Protein AF-0000000071570207 (afdb_homodimer)

Foldseek 3Di:
DDDCPVVLQLLCVLFPNDQFFDQAFDDFDWCLVVLLVVCVVVVQFFQPDPLQVVLQVLLCVLQVFPTKHKFQALLVLLLLLCLQQFDAAAAEEEFALQDDCSNVVSCVVRNYAYEHEAADPQQLKHDLVRVVVCCVVFKDKDADPCVPVDDPQARNYPDADRMFMAGNVRRHTHAAYEMERPLQADDVVVSVLVVCVVHRHFYEYEDQAHQVKDFLPRGGQESTQKYKHGQDRRHLHHLVHIMMIGHNDPVSNVSSNCQCCCVFDDDPDDTDHRHRGHPGGDTSSSSSSSVGRSVCSVLSLVQLVVSLVSVQVVCVPPPQKAWRDYDPRMDGSSSWTKIFGNWLVRVVVVCVVSVVSNWHKDQRDDGNCVDPVRVPGHYDVRVVPVNRNRTMMTGRRYRHPVSVDDD/DDDCPVVLQLQCVLFPNDQFFDQFFDDFDWCLVVLLVVCVVVVQFFQPDPLQVVLQVLLCVLQVFPTKHKFQALLVLLLLLCLQQFDAAAAEEEFALQDDCSNVVSCVVRNYAYEHEAADPQQNKHDLVRVVVCCVVFKDKDADPCVPVDDPQARNYPDADRMFMAGNVRRHTHAAYEMERPLQADGVVVSVLVVCVVHRHFYEYEDQAHQVKDFLPRGGQESTQKYKHWQDRRHLHHLVHIMMIGHNDPVSNVSSNCQCCCVFDDDPDDTDHRHRGHPGGDTSSSSSSSVGRSVCSVLSLVQLVVSLVSVQVVCVPPPQKAWRDYDPRMDGSSSWTKIFGNWQVRVVVVCVVSVVSNWHKDQRDDGNCVDPVRVPGHYDVRVVPVNRNRTMMTGRRYRHPVSVPDD

Solvent-accessible surface area (backbone atoms only — not comparable to full-atom values): 39780 Å² total; per-residue (Å²): 128,88,81,56,62,67,59,49,52,49,57,30,53,76,65,72,58,48,78,64,39,64,39,47,59,57,82,86,88,65,46,36,63,60,40,39,44,48,22,59,76,70,56,40,27,14,64,87,19,70,33,34,57,47,33,22,50,52,48,12,61,75,52,67,32,64,20,37,39,62,14,45,22,32,44,55,18,45,32,49,46,43,30,34,60,47,53,42,64,59,24,28,30,41,30,44,34,72,41,67,64,50,65,58,30,28,36,50,67,53,46,29,39,60,31,32,35,24,33,29,89,67,31,56,10,41,22,47,67,49,48,49,54,47,42,71,72,41,41,48,74,43,77,40,84,62,73,80,71,51,57,71,34,74,47,56,44,76,62,82,65,68,49,27,17,29,33,69,86,78,67,31,42,33,42,34,32,41,43,40,22,44,46,4,28,57,38,66,54,67,59,40,47,51,50,23,61,73,45,47,25,43,36,36,28,39,21,45,44,15,75,84,10,20,50,75,82,41,36,60,27,62,79,37,68,28,10,18,29,32,14,36,43,65,32,91,47,36,27,22,42,12,17,25,32,28,15,78,37,54,67,59,33,53,50,49,48,38,37,30,56,40,17,57,49,91,56,97,55,61,57,45,48,70,39,72,25,36,86,34,58,36,24,10,44,34,22,19,28,33,43,27,37,58,76,44,43,70,59,43,37,52,30,19,44,53,51,49,51,52,49,46,61,54,33,73,74,38,86,70,40,42,58,69,65,75,44,90,64,43,42,49,22,36,47,43,37,40,35,37,36,76,35,50,68,52,31,52,49,50,46,50,54,30,46,75,65,31,33,36,52,34,56,57,50,47,46,42,52,74,27,81,80,33,49,84,46,54,60,75,76,31,64,52,39,52,55,45,59,36,13,31,33,34,39,59,27,41,59,48,69,81,68,64,63,76,129,129,89,79,56,62,67,58,47,52,50,56,29,53,75,66,72,58,46,79,65,40,64,38,46,58,58,84,86,87,64,47,36,60,60,40,40,44,47,21,61,74,71,56,40,28,14,65,86,16,70,34,35,58,48,33,23,51,51,47,12,61,75,50,68,32,63,20,37,40,63,15,44,23,32,45,56,20,46,32,47,46,43,31,34,60,47,52,42,65,59,23,29,30,41,30,43,34,72,42,69,65,52,66,57,30,29,34,50,69,54,47,29,40,60,33,30,36,27,32,27,90,66,32,56,9,40,20,46,68,47,49,50,55,47,42,71,73,40,41,49,75,44,77,40,84,64,74,80,70,51,58,69,31,75,48,57,44,74,63,78,64,69,49,26,17,28,31,69,86,78,67,32,41,33,42,33,34,41,43,40,21,42,46,3,28,57,39,64,54,69,58,40,49,50,51,23,60,72,44,46,26,44,36,36,28,40,19,44,44,15,75,85,8,21,50,76,82,40,36,61,29,62,80,37,68,29,10,20,30,31,15,35,44,66,32,92,47,37,26,22,41,12,17,24,32,32,16,79,36,54,68,60,33,52,50,49,49,38,36,29,55,42,17,57,50,93,58,97,56,60,56,46,47,70,40,71,26,37,85,33,60,36,24,9,45,34,23,19,28,34,41,27,38,58,76,44,42,69,60,42,36,51,32,18,44,52,52,50,51,52,50,47,62,55,31,75,75,37,85,70,39,43,58,69,65,74,45,90,63,42,44,49,21,36,45,43,37,40,36,37,34,78,34,50,68,50,30,52,50,51,46,50,55,29,46,76,65,32,33,35,52,32,57,54,51,48,46,42,53,75,28,80,80,34,50,83,46,54,65,74,76,32,64,51,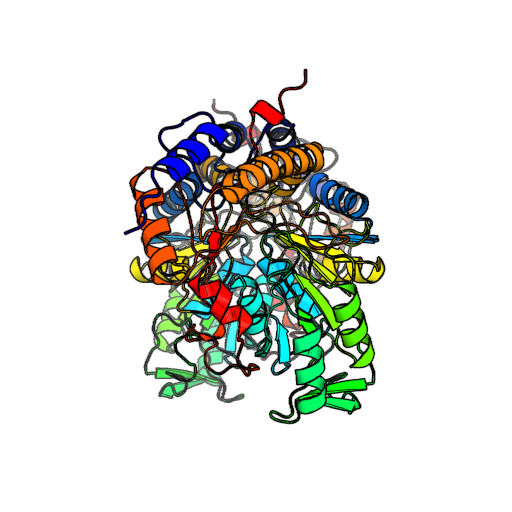39,53,54,44,59,36,13,32,34,34,40,58,27,42,60,48,69,81,68,65,64,76,127

InterPro domains:
  IPR000653 DegT/DnrJ/EryC1/StrS aminotransferase [PF01041] (31-137)
  IPR000653 DegT/DnrJ/EryC1/StrS aminotransferase [PF01041] (172-399)
  IPR000653 DegT/DnrJ/EryC1/StrS aminotransferase [PIRSF000390] (21-397)
  IPR000653 DegT/DnrJ/EryC1/StrS aminotransferase [PTHR30244] (26-397)
  IPR000653 DegT/DnrJ/EryC1/StrS aminotransferase [cd00616] (32-397)
  IPR015421 Pyridoxal phosphate-dependent transferase, major domain [G3DSA:3.40.640.10] (1-296)
  IPR015422 Pyridoxal phosphate-dependent transferase, small domain [G3DSA:3.90.1150.10] (297-405)
  IPR015424 Pyridoxal phosphate-dependent transferase [SSF53383] (22-398)
  IPR026385 Aminotransferase LegC-like [TIGR04181] (22-398)

Structure (mmCIF, N/CA/C/O backbone):
data_AF-0000000071570207-model_v1
#
loop_
_entity.id
_entity.type
_entity.pdbx_description
1 polymer 'DegT/DnrJ/EryC1/StrS aminotransferase family protein'
#
loop_
_atom_site.group_PDB
_atom_site.id
_atom_site.type_symbol
_atom_site.label_atom_id
_atom_site.label_alt_id
_atom_site.label_comp_id
_atom_site.label_asym_id
_atom_site.label_entity_id
_atom_site.label_seq_id
_atom_site.pdbx_PDB_ins_code
_atom_site.Cartn_x
_atom_site.Cartn_y
_atom_site.Cartn_z
_atom_site.occupancy
_atom_site.B_iso_or_equiv
_atom_site.auth_seq_id
_atom_site.auth_comp_id
_atom_site.auth_asym_id
_atom_site.auth_atom_id
_atom_site.pdbx_PDB_model_num
ATOM 1 N N . MET A 1 1 ? 4.676 -46.281 4.648 1 66.38 1 MET A N 1
ATOM 2 C CA . MET A 1 1 ? 5.09 -44.938 4.316 1 66.38 1 MET A CA 1
ATOM 3 C C . MET A 1 1 ? 6.254 -44.938 3.33 1 66.38 1 MET A C 1
ATOM 5 O O . MET A 1 1 ? 7.172 -45.75 3.455 1 66.38 1 MET A O 1
ATOM 9 N N . ALA A 1 2 ? 5.953 -44.281 2.146 1 82.44 2 ALA A N 1
ATOM 10 C CA . ALA A 1 2 ? 7.031 -44.219 1.159 1 82.44 2 ALA A CA 1
ATOM 11 C C . ALA A 1 2 ? 8.289 -43.594 1.751 1 82.44 2 ALA A C 1
ATOM 13 O O . ALA A 1 2 ? 8.203 -42.75 2.658 1 82.44 2 ALA A O 1
ATOM 14 N N . ASP A 1 3 ? 9.398 -44.094 1.413 1 89.31 3 ASP A N 1
ATOM 15 C CA . ASP A 1 3 ? 10.688 -43.562 1.841 1 89.31 3 ASP A CA 1
ATOM 16 C C . ASP A 1 3 ? 11.242 -42.562 0.823 1 89.31 3 ASP A C 1
ATOM 18 O O . ASP A 1 3 ? 11.57 -42.938 -0.305 1 89.31 3 ASP A O 1
ATOM 22 N N . TYR A 1 4 ? 11.312 -41.312 1.273 1 95.69 4 TYR A N 1
ATOM 23 C CA . TYR A 1 4 ? 11.742 -40.281 0.35 1 95.69 4 TYR A CA 1
ATOM 24 C C . TYR A 1 4 ? 13.188 -39.875 0.615 1 95.69 4 TYR A C 1
ATOM 26 O O . TYR A 1 4 ? 13.609 -38.781 0.264 1 95.69 4 TYR A O 1
ATOM 34 N N . LYS A 1 5 ? 13.953 -40.688 1.275 1 96.56 5 LYS A N 1
ATOM 35 C CA . LYS A 1 5 ? 15.328 -40.375 1.645 1 96.56 5 LYS A CA 1
ATOM 36 C C . LYS A 1 5 ? 16.172 -40.031 0.415 1 96.56 5 LYS A C 1
ATOM 38 O O . LYS A 1 5 ? 16.938 -39.062 0.432 1 96.56 5 LYS A O 1
ATOM 43 N N . ASN A 1 6 ? 16.031 -40.844 -0.649 1 96.62 6 ASN A N 1
ATOM 44 C CA . ASN A 1 6 ? 16.781 -40.594 -1.871 1 96.62 6 ASN A CA 1
ATOM 45 C C . ASN A 1 6 ? 16.406 -39.25 -2.506 1 96.62 6 ASN A C 1
ATOM 47 O O . ASN A 1 6 ? 17.266 -38.562 -3.055 1 96.62 6 ASN A O 1
ATOM 51 N N . THR A 1 7 ? 15.125 -38.969 -2.488 1 97.44 7 THR A N 1
ATOM 52 C CA . THR A 1 7 ? 14.648 -37.688 -3.018 1 97.44 7 THR A CA 1
ATOM 53 C C . THR A 1 7 ? 15.211 -36.531 -2.213 1 97.44 7 THR A C 1
ATOM 55 O O . THR A 1 7 ? 15.672 -35.531 -2.787 1 97.44 7 THR A O 1
ATOM 58 N N . VAL A 1 8 ? 15.195 -36.594 -0.886 1 98 8 VAL A N 1
ATOM 59 C CA . VAL A 1 8 ? 15.742 -35.594 0.004 1 98 8 VAL A CA 1
ATOM 60 C C . VAL A 1 8 ? 17.219 -35.375 -0.299 1 98 8 VAL A C 1
ATOM 62 O O . VAL A 1 8 ? 17.672 -34.25 -0.438 1 98 8 VAL A O 1
ATOM 65 N N . ASP A 1 9 ? 17.953 -36.469 -0.417 1 97.5 9 ASP A N 1
ATOM 66 C CA . ASP A 1 9 ? 19.391 -36.406 -0.704 1 97.5 9 ASP A CA 1
ATOM 67 C C . ASP A 1 9 ? 19.641 -35.75 -2.057 1 97.5 9 ASP A C 1
ATOM 69 O O . ASP A 1 9 ? 20.562 -34.938 -2.195 1 97.5 9 ASP A O 1
ATOM 73 N N . PHE A 1 10 ? 18.906 -36.125 -3.047 1 97.75 10 PHE A N 1
ATOM 74 C CA . PHE A 1 10 ? 19.062 -35.531 -4.379 1 97.75 10 PHE A CA 1
ATOM 75 C C . PHE A 1 10 ? 18.828 -34.031 -4.344 1 97.75 10 PHE A C 1
ATOM 77 O O . PHE A 1 10 ? 19.625 -33.25 -4.891 1 97.75 10 PHE A O 1
ATOM 84 N N . ILE A 1 11 ? 17.688 -33.562 -3.672 1 98.19 11 ILE A N 1
ATOM 85 C CA . ILE A 1 11 ? 17.359 -32.156 -3.604 1 98.19 11 ILE A CA 1
ATOM 86 C C . ILE A 1 11 ? 18.5 -31.391 -2.92 1 98.19 11 ILE A C 1
ATOM 88 O O . ILE A 1 11 ? 18.906 -30.328 -3.383 1 98.19 11 ILE A O 1
ATOM 92 N N . LYS A 1 12 ? 18.969 -31.953 -1.855 1 97.88 12 LYS A N 1
ATOM 93 C CA . LYS A 1 12 ? 20.109 -31.328 -1.166 1 97.88 12 LYS A CA 1
ATOM 94 C C . LYS A 1 12 ? 21.312 -31.219 -2.084 1 97.88 12 LYS A C 1
ATOM 96 O O . LYS A 1 12 ? 22.031 -30.219 -2.055 1 97.88 12 LYS A O 1
ATOM 101 N N . SER A 1 13 ? 21.547 -32.219 -2.908 1 97.69 13 SER A N 1
ATOM 102 C CA . SER A 1 13 ? 22.703 -32.219 -3.803 1 97.69 13 SER A CA 1
ATOM 103 C C . SER A 1 13 ? 22.578 -31.141 -4.871 1 97.69 13 SER A C 1
ATOM 105 O O . SER A 1 13 ? 23.578 -30.594 -5.316 1 97.69 13 SER A O 1
ATOM 107 N N . VAL A 1 14 ? 21.375 -30.828 -5.289 1 97.31 14 VAL A N 1
ATOM 108 C CA . VAL A 1 14 ? 21.109 -29.797 -6.273 1 97.31 14 VAL A CA 1
ATOM 109 C C . VAL A 1 14 ? 21.609 -28.453 -5.746 1 97.31 14 VAL A C 1
ATOM 111 O O . VAL A 1 14 ? 22.047 -27.594 -6.52 1 97.31 14 VAL A O 1
ATOM 114 N N . TYR A 1 15 ? 21.641 -28.297 -4.406 1 96.44 15 TYR A N 1
ATOM 115 C CA . TYR A 1 15 ? 21.969 -27.016 -3.807 1 96.44 15 TYR A CA 1
ATOM 116 C C . TYR A 1 15 ? 23.234 -27.125 -2.951 1 96.44 15 TYR A C 1
ATOM 118 O O . TYR A 1 15 ? 23.359 -26.438 -1.941 1 96.44 15 TYR A O 1
ATOM 126 N N . GLY A 1 16 ? 24.062 -28.062 -3.172 1 94.31 16 GLY A N 1
ATOM 127 C CA . GLY A 1 16 ? 25.375 -28.141 -2.58 1 94.31 16 GLY A CA 1
ATOM 128 C C . GLY A 1 16 ? 25.391 -28.812 -1.221 1 94.31 16 GLY A C 1
ATOM 129 O O . GLY A 1 16 ? 26.25 -28.547 -0.388 1 94.31 16 GLY A O 1
ATOM 130 N N . ASN A 1 17 ? 24.391 -29.562 -0.887 1 94.88 17 ASN A N 1
ATOM 131 C CA . ASN A 1 17 ? 24.281 -30.391 0.312 1 94.88 17 ASN A CA 1
ATOM 132 C C . ASN A 1 17 ? 24.375 -29.547 1.582 1 94.88 17 ASN A C 1
ATOM 134 O O . ASN A 1 17 ? 25.125 -29.891 2.502 1 94.88 17 ASN A O 1
ATOM 138 N N . GLN A 1 18 ? 23.688 -28.484 1.544 1 91.81 18 GLN A N 1
ATOM 139 C CA . GLN A 1 18 ? 23.594 -27.672 2.748 1 91.81 18 GLN A CA 1
ATOM 140 C C . GLN A 1 18 ? 22.656 -28.297 3.771 1 91.81 18 GLN A C 1
ATOM 142 O O . GLN A 1 18 ? 21.812 -29.125 3.42 1 91.81 18 GLN A O 1
ATOM 147 N N . GLU A 1 19 ? 22.906 -28 5.074 1 92.62 19 GLU A N 1
ATOM 148 C CA . GLU A 1 19 ? 22.094 -28.547 6.152 1 92.62 19 GLU A CA 1
ATOM 149 C C . GLU A 1 19 ? 20.625 -28.156 5.98 1 92.62 19 GLU A C 1
ATOM 151 O O . GLU A 1 19 ? 19.734 -28.969 6.258 1 92.62 19 GLU A O 1
ATOM 156 N N . PHE A 1 20 ? 20.391 -26.984 5.59 1 96.12 20 PHE A N 1
ATOM 157 C CA . PHE A 1 20 ? 19.031 -26.5 5.344 1 96.12 20 PHE A CA 1
ATOM 158 C C . PHE A 1 20 ? 18.906 -25.938 3.928 1 96.12 20 PHE A C 1
ATOM 160 O O . PHE A 1 20 ? 19.703 -25.094 3.512 1 96.12 20 PHE A O 1
ATOM 167 N N . THR A 1 21 ? 18 -26.484 3.133 1 97.25 21 THR A N 1
ATOM 168 C CA . THR A 1 21 ? 17.719 -26.031 1.775 1 97.25 21 THR A CA 1
ATOM 169 C C . THR A 1 21 ? 16.375 -25.297 1.722 1 97.25 21 THR A C 1
ATOM 171 O O . THR A 1 21 ? 15.32 -25.922 1.701 1 97.25 21 THR A O 1
ATOM 174 N N . PRO A 1 22 ? 16.438 -23.922 1.644 1 95.69 22 PRO A N 1
ATOM 175 C CA . PRO A 1 22 ? 15.203 -23.156 1.634 1 95.69 22 PRO A CA 1
ATOM 176 C C . PRO A 1 22 ? 14.406 -23.328 0.344 1 95.69 22 PRO A C 1
ATOM 178 O O . PRO A 1 22 ? 14.945 -23.797 -0.662 1 95.69 22 PRO A O 1
ATOM 181 N N . LEU A 1 23 ? 13.18 -23 0.402 1 96.5 23 LEU A N 1
ATOM 182 C CA . LEU A 1 23 ? 12.266 -23.172 -0.726 1 96.5 23 LEU A CA 1
ATOM 183 C C . LEU A 1 23 ? 12.672 -22.266 -1.893 1 96.5 23 LEU A C 1
ATOM 185 O O . LEU A 1 23 ? 12.797 -22.734 -3.025 1 96.5 23 LEU A O 1
ATOM 189 N N . ALA A 1 24 ? 12.867 -20.969 -1.622 1 94.88 24 ALA A N 1
ATOM 190 C CA . ALA A 1 24 ? 13.25 -19.969 -2.617 1 94.88 24 ALA A CA 1
ATOM 191 C C . ALA A 1 24 ? 13.844 -18.734 -1.951 1 94.88 24 ALA A C 1
ATOM 193 O O . ALA A 1 24 ? 13.148 -18.031 -1.204 1 94.88 24 ALA A O 1
ATOM 194 N N . VAL A 1 25 ? 15.055 -18.422 -2.201 1 92.31 25 VAL A N 1
ATOM 195 C CA . VAL A 1 25 ? 15.703 -17.281 -1.579 1 92.31 25 VAL A CA 1
ATOM 196 C C . VAL A 1 25 ? 16.125 -16.281 -2.654 1 92.31 25 VAL A C 1
ATOM 198 O O . VAL A 1 25 ? 16.5 -16.672 -3.762 1 92.31 25 VAL A O 1
ATOM 201 N N . PRO A 1 26 ? 16.016 -14.984 -2.32 1 93.12 26 PRO A N 1
ATOM 202 C CA . PRO A 1 26 ? 16.469 -13.992 -3.295 1 93.12 26 PRO A CA 1
ATOM 203 C C . PRO A 1 26 ? 17.984 -13.984 -3.467 1 93.12 26 PRO A C 1
ATOM 205 O O . PRO A 1 26 ? 18.719 -14.438 -2.578 1 93.12 26 PRO A O 1
ATOM 208 N N . VAL A 1 27 ? 18.453 -13.531 -4.59 1 94.12 27 VAL A N 1
ATOM 209 C CA . VAL A 1 27 ? 19.875 -13.445 -4.898 1 94.12 27 VAL A CA 1
ATOM 210 C C . VAL A 1 27 ? 20.234 -12.008 -5.258 1 94.12 27 VAL A C 1
ATOM 212 O O . VAL A 1 27 ? 19.531 -11.352 -6.023 1 94.12 27 VAL A O 1
ATOM 215 N N . PHE A 1 28 ? 21.312 -11.5 -4.676 1 95.19 28 PHE A N 1
ATOM 216 C CA . PHE A 1 28 ? 21.766 -10.141 -4.91 1 95.19 28 PHE A CA 1
ATOM 217 C C . PHE A 1 28 ? 23.219 -10.141 -5.398 1 95.19 28 PHE A C 1
ATOM 219 O O . PHE A 1 28 ? 24.141 -9.93 -4.613 1 95.19 28 PHE A O 1
ATOM 226 N N . VAL A 1 29 ? 23.438 -10.281 -6.652 1 94.19 29 VAL A N 1
ATOM 227 C CA . VAL A 1 29 ? 24.797 -10.453 -7.184 1 94.19 29 VAL A CA 1
ATOM 228 C C . VAL A 1 29 ? 25.156 -9.25 -8.047 1 94.19 29 VAL A C 1
ATOM 230 O O . VAL A 1 29 ? 26.281 -9.18 -8.578 1 94.19 29 VAL A O 1
ATOM 233 N N . GLY A 1 30 ? 24.266 -8.297 -8.156 1 95.62 30 GLY A N 1
ATOM 234 C CA . GLY A 1 30 ? 24.484 -7.211 -9.109 1 95.62 30 GLY A CA 1
ATOM 235 C C . GLY A 1 30 ? 24.734 -5.871 -8.445 1 95.62 30 GLY A C 1
ATOM 236 O O . GLY A 1 30 ? 25.562 -5.77 -7.543 1 95.62 30 GLY A O 1
ATOM 237 N N . ASN A 1 31 ? 24.078 -4.844 -9.023 1 98.12 31 ASN A N 1
ATOM 238 C CA . ASN A 1 31 ? 24.328 -3.453 -8.656 1 98.12 31 ASN A CA 1
ATOM 239 C C . ASN A 1 31 ? 23.438 -3.002 -7.504 1 98.12 31 ASN A C 1
ATOM 241 O O . ASN A 1 31 ? 23.234 -1.803 -7.312 1 98.12 31 ASN A O 1
ATOM 245 N N . GLU A 1 32 ? 22.938 -3.896 -6.727 1 97.88 32 GLU A N 1
ATOM 246 C CA . GLU A 1 32 ? 21.953 -3.555 -5.695 1 97.88 32 GLU A CA 1
ATOM 247 C C . GLU A 1 32 ? 22.531 -2.547 -4.703 1 97.88 32 GLU A C 1
ATOM 249 O O . GLU A 1 32 ? 21.953 -1.487 -4.477 1 97.88 32 GLU A O 1
ATOM 254 N N . LYS A 1 33 ? 23.688 -2.883 -4.105 1 97.75 33 LYS A N 1
ATOM 255 C CA . LYS A 1 33 ? 24.297 -1.976 -3.133 1 97.75 33 LYS A CA 1
ATOM 256 C C . LYS A 1 33 ? 24.641 -0.635 -3.771 1 97.75 33 LYS A C 1
ATOM 258 O O . LYS A 1 33 ? 24.422 0.421 -3.176 1 97.75 33 LYS A O 1
ATOM 263 N N . LYS A 1 34 ? 25.172 -0.683 -4.98 1 98.19 34 LYS A N 1
ATOM 264 C CA . LYS A 1 34 ? 25.547 0.531 -5.695 1 98.19 34 LYS A CA 1
ATOM 265 C C . LYS A 1 34 ? 24.359 1.463 -5.879 1 98.19 34 LYS A C 1
ATOM 267 O O . LYS A 1 34 ? 24.438 2.654 -5.574 1 98.19 34 LYS A O 1
ATOM 272 N N . TYR A 1 35 ? 23.266 0.967 -6.359 1 97.94 35 TYR A N 1
ATOM 273 C CA . TYR A 1 35 ? 22.094 1.788 -6.652 1 97.94 35 TYR A CA 1
ATOM 274 C C . TYR A 1 35 ? 21.438 2.277 -5.367 1 97.94 35 TYR A C 1
ATOM 276 O O . TYR A 1 35 ? 20.922 3.396 -5.312 1 97.94 35 TYR A O 1
ATOM 284 N N . LEU A 1 36 ? 21.453 1.452 -4.305 1 97.38 36 LEU A N 1
ATOM 285 C CA . LEU A 1 36 ? 20.922 1.889 -3.014 1 97.38 36 LEU A CA 1
ATOM 286 C C . LEU A 1 36 ? 21.734 3.045 -2.455 1 97.38 36 LEU A C 1
ATOM 288 O O . LEU A 1 36 ? 21.188 4.047 -2 1 97.38 36 LEU A O 1
ATOM 292 N N . ASN A 1 37 ? 23.016 2.889 -2.49 1 97.62 37 ASN A N 1
ATOM 293 C CA . ASN A 1 37 ? 23.891 3.941 -1.987 1 97.62 37 ASN A CA 1
ATOM 294 C C . ASN A 1 37 ? 23.75 5.227 -2.799 1 97.62 37 ASN A C 1
ATOM 296 O O . ASN A 1 37 ? 23.859 6.324 -2.256 1 97.62 37 ASN A O 1
ATOM 300 N N . GLU A 1 38 ? 23.531 5.082 -4.055 1 96.69 38 GLU A N 1
ATOM 301 C CA . GLU A 1 38 ? 23.312 6.25 -4.902 1 96.69 38 GLU A CA 1
ATOM 302 C C . GLU A 1 38 ? 22.062 7.02 -4.461 1 96.69 38 GLU A C 1
ATOM 304 O O . GLU A 1 38 ? 22.047 8.25 -4.504 1 96.69 38 GLU A O 1
ATOM 309 N N . CYS A 1 39 ? 21.047 6.305 -4.086 1 95.88 39 CYS A N 1
ATOM 310 C CA . CYS A 1 39 ? 19.844 6.957 -3.586 1 95.88 39 CYS A CA 1
ATOM 311 C C . CYS A 1 39 ? 20.156 7.812 -2.363 1 95.88 39 CYS A C 1
ATOM 313 O O . CYS A 1 39 ? 19.625 8.922 -2.225 1 95.88 39 CYS A O 1
ATOM 315 N N . ILE A 1 40 ? 20.953 7.277 -1.449 1 95.31 40 ILE A N 1
ATOM 316 C CA . ILE A 1 40 ? 21.312 7.996 -0.234 1 95.31 40 ILE A CA 1
ATOM 317 C C . ILE A 1 40 ? 22.172 9.211 -0.589 1 95.31 40 ILE A C 1
ATOM 319 O O . ILE A 1 40 ? 21.922 10.312 -0.09 1 95.31 40 ILE A O 1
ATOM 323 N N . ASP A 1 41 ? 23.094 9.016 -1.493 1 94.31 41 ASP A N 1
ATOM 324 C CA . ASP A 1 41 ? 24.016 10.086 -1.87 1 94.31 41 ASP A CA 1
ATOM 325 C C . ASP A 1 41 ? 23.266 11.242 -2.518 1 94.31 41 ASP A C 1
ATOM 327 O O . ASP A 1 41 ? 23.609 12.406 -2.311 1 94.31 41 ASP A O 1
ATOM 331 N N . THR A 1 42 ? 22.25 10.961 -3.268 1 89.81 42 THR A N 1
ATOM 332 C CA . THR A 1 42 ? 21.516 11.984 -4 1 89.81 42 THR A CA 1
ATOM 333 C C . THR A 1 42 ? 20.359 12.523 -3.164 1 89.81 42 THR A C 1
ATOM 335 O O . THR A 1 42 ? 19.734 13.516 -3.529 1 89.81 42 THR A O 1
ATOM 338 N N . THR A 1 43 ? 19.984 11.797 -2.094 1 85.94 43 THR A N 1
ATOM 339 C CA . THR A 1 43 ? 18.906 12.094 -1.163 1 85.94 43 THR A CA 1
ATOM 340 C C . THR A 1 43 ? 17.547 11.797 -1.797 1 85.94 43 THR A C 1
ATOM 342 O O . THR A 1 43 ? 16.5 12.141 -1.238 1 85.94 43 THR A O 1
ATOM 345 N N . PHE A 1 44 ? 17.562 11.242 -2.969 1 81.5 44 PHE A N 1
ATOM 346 C CA . PHE A 1 44 ? 16.328 10.852 -3.639 1 81.5 44 PHE A CA 1
ATOM 347 C C . PHE A 1 44 ? 15.945 9.422 -3.279 1 81.5 44 PHE A C 1
ATOM 349 O O . PHE A 1 44 ? 16.234 8.492 -4.027 1 81.5 44 PHE A O 1
ATOM 356 N N . VAL A 1 45 ? 15.281 9.305 -2.223 1 85.5 45 VAL A N 1
ATOM 357 C CA . VAL A 1 45 ? 14.93 7.98 -1.715 1 85.5 45 VAL A CA 1
ATOM 358 C C . VAL A 1 45 ? 13.438 7.723 -1.93 1 85.5 45 VAL A C 1
ATOM 360 O O . VAL A 1 45 ? 12.984 6.582 -1.83 1 85.5 45 VAL A O 1
ATOM 363 N N . SER A 1 46 ? 12.711 8.711 -2.244 1 84.62 46 SER A N 1
ATOM 364 C CA . SER A 1 46 ? 11.258 8.609 -2.283 1 84.62 46 SER A CA 1
ATOM 365 C C . SER A 1 46 ? 10.742 8.547 -3.717 1 84.62 46 SER A C 1
ATOM 367 O O . SER A 1 46 ? 11.508 8.25 -4.641 1 84.62 46 SER A O 1
ATOM 369 N N . SER A 1 47 ? 9.523 8.805 -3.932 1 76.44 47 SER A N 1
ATOM 370 C CA . SER A 1 47 ? 8.773 8.391 -5.117 1 76.44 47 SER A CA 1
ATOM 371 C C . SER A 1 47 ? 9.148 9.242 -6.328 1 76.44 47 SER A C 1
ATOM 373 O O . SER A 1 47 ? 8.844 8.875 -7.465 1 76.44 47 SER A O 1
ATOM 375 N N . VAL A 1 48 ? 9.859 10.273 -6.207 1 72.81 48 VAL A N 1
ATOM 376 C CA . VAL A 1 48 ? 10.219 11.102 -7.352 1 72.81 48 VAL A CA 1
ATOM 377 C C . VAL A 1 48 ? 11.672 10.836 -7.742 1 72.81 48 VAL A C 1
ATOM 379 O O . VAL A 1 48 ? 12.227 11.547 -8.586 1 72.81 48 VAL A O 1
ATOM 382 N N . GLY A 1 49 ? 12.109 9.656 -7.613 1 81.56 49 GLY A N 1
ATOM 383 C CA . GLY A 1 49 ? 13.492 9.336 -7.934 1 81.56 49 GLY A CA 1
ATOM 384 C C . GLY A 1 49 ? 13.656 8.727 -9.312 1 81.56 49 GLY A C 1
ATOM 385 O O . GLY A 1 49 ? 12.719 8.133 -9.852 1 81.56 49 GLY A O 1
ATOM 386 N N . LYS A 1 50 ? 14.797 8.852 -9.867 1 91 50 LYS A N 1
ATOM 387 C CA . LYS A 1 50 ? 15.125 8.422 -11.227 1 91 50 LYS A CA 1
ATOM 388 C C . LYS A 1 50 ? 14.953 6.91 -11.375 1 91 50 LYS A C 1
ATOM 390 O O . LYS A 1 50 ? 14.664 6.422 -12.469 1 91 50 LYS A O 1
ATOM 395 N N . PHE A 1 51 ? 15.109 6.156 -10.312 1 96.81 51 PHE A N 1
ATOM 396 C CA . PHE A 1 51 ? 15.062 4.703 -10.422 1 96.81 51 PHE A CA 1
ATOM 397 C C . PHE A 1 51 ? 13.633 4.223 -10.625 1 96.81 51 PHE A C 1
ATOM 399 O O . PHE A 1 51 ? 13.398 3.172 -11.227 1 96.81 51 PHE A O 1
ATOM 406 N N . VAL A 1 52 ? 12.656 4.977 -10.156 1 97.5 52 VAL A N 1
ATOM 407 C CA . VAL A 1 52 ? 11.266 4.625 -10.406 1 97.5 52 VAL A CA 1
ATOM 408 C C . VAL A 1 52 ? 10.977 4.676 -11.906 1 97.5 52 VAL A C 1
ATOM 410 O O . VAL A 1 52 ? 10.469 3.711 -12.484 1 97.5 52 VAL A O 1
ATOM 413 N N . ASP A 1 53 ? 11.375 5.789 -12.508 1 97.19 53 ASP A N 1
ATOM 414 C CA . ASP A 1 53 ? 11.164 5.949 -13.938 1 97.19 53 ASP A CA 1
ATOM 415 C C . ASP A 1 53 ? 11.93 4.887 -14.727 1 97.19 53 ASP A C 1
ATOM 417 O O . ASP A 1 53 ? 11.383 4.281 -15.656 1 97.19 53 ASP A O 1
ATOM 421 N N . ARG A 1 54 ? 13.141 4.707 -14.352 1 98.25 54 ARG A N 1
ATOM 422 C CA . ARG A 1 54 ? 13.977 3.723 -15.039 1 98.25 54 ARG A CA 1
ATOM 423 C C . ARG A 1 54 ? 13.375 2.326 -14.93 1 98.25 54 ARG A C 1
ATOM 425 O O . ARG A 1 54 ? 13.32 1.592 -15.914 1 98.25 54 ARG A O 1
ATOM 432 N N . PHE A 1 55 ? 12.969 1.938 -13.742 1 98.56 55 PHE A N 1
ATOM 433 C CA . PHE A 1 55 ? 12.406 0.609 -13.523 1 98.56 55 PHE A CA 1
ATOM 434 C C . PHE A 1 55 ? 11.156 0.4 -14.367 1 98.56 55 PHE A C 1
ATOM 436 O O . PHE A 1 55 ? 10.984 -0.656 -14.984 1 98.56 55 PHE A O 1
ATOM 443 N N . GLU A 1 56 ? 10.258 1.396 -14.367 1 98.62 56 GLU A N 1
ATOM 444 C CA . GLU A 1 56 ? 9.055 1.337 -15.195 1 98.62 56 GLU A CA 1
ATOM 445 C C . GLU A 1 56 ? 9.414 1.191 -16.672 1 98.62 56 GLU A C 1
ATOM 447 O O . GLU A 1 56 ? 8.852 0.346 -17.375 1 98.62 56 GLU A O 1
ATOM 452 N N . GLU A 1 57 ? 10.367 1.949 -17.109 1 98.5 57 GLU A N 1
ATOM 453 C CA . GLU A 1 57 ? 10.781 1.92 -18.5 1 98.5 57 GLU A CA 1
ATOM 454 C C . GLU A 1 57 ? 11.43 0.586 -18.859 1 98.5 57 GLU A C 1
ATOM 456 O O . GLU A 1 57 ? 11.117 -0.007 -19.891 1 98.5 57 GLU A O 1
ATOM 461 N N . ASP A 1 58 ? 12.336 0.149 -18.031 1 98.75 58 ASP A N 1
ATOM 462 C CA . ASP A 1 58 ? 13.039 -1.108 -18.266 1 98.75 58 ASP A CA 1
ATOM 463 C C . ASP A 1 58 ? 12.07 -2.287 -18.266 1 98.75 58 ASP A C 1
ATOM 465 O O . ASP A 1 58 ? 12.219 -3.221 -19.062 1 98.75 58 ASP A O 1
ATOM 469 N N . MET A 1 59 ? 11.133 -2.271 -17.453 1 98.75 59 MET A N 1
ATOM 470 C CA . MET A 1 59 ? 10.141 -3.342 -17.391 1 98.75 59 MET A CA 1
ATOM 471 C C . MET A 1 59 ? 9.266 -3.346 -18.641 1 98.75 59 MET A C 1
ATOM 473 O O . MET A 1 59 ? 8.938 -4.41 -19.156 1 98.75 59 MET A O 1
ATOM 477 N N . ALA A 1 60 ? 8.789 -2.133 -18.984 1 98.75 60 ALA A N 1
ATOM 478 C CA . ALA A 1 60 ? 8.008 -2.035 -20.219 1 98.75 60 ALA A CA 1
ATOM 479 C C . ALA A 1 60 ? 8.781 -2.619 -21.406 1 98.75 60 ALA A C 1
ATOM 481 O O . ALA A 1 60 ? 8.227 -3.395 -22.188 1 98.75 60 ALA A O 1
ATOM 482 N N . LYS A 1 61 ? 10.062 -2.295 -21.469 1 98.62 61 LYS A N 1
ATOM 483 C CA . LYS A 1 61 ? 10.914 -2.805 -22.531 1 98.62 61 LYS A CA 1
ATOM 484 C C . LYS A 1 61 ? 11.07 -4.32 -22.438 1 98.62 61 LYS A C 1
ATOM 486 O O . LYS A 1 61 ? 10.93 -5.027 -23.438 1 98.62 61 LYS A O 1
ATOM 491 N N . TYR A 1 62 ? 11.305 -4.801 -21.281 1 98.75 62 TYR A N 1
ATOM 492 C CA . TYR A 1 62 ? 11.555 -6.223 -21.062 1 98.75 62 TYR A CA 1
ATOM 493 C C . TYR A 1 62 ? 10.344 -7.055 -21.453 1 98.75 62 TYR A C 1
ATOM 495 O O . TYR A 1 62 ? 10.477 -8.141 -22.016 1 98.75 62 TYR A O 1
ATOM 503 N N . THR A 1 63 ? 9.156 -6.582 -21.141 1 98.69 63 THR A N 1
ATOM 504 C CA . THR A 1 63 ? 7.93 -7.352 -21.328 1 98.69 63 THR A CA 1
ATOM 505 C C . THR A 1 63 ? 7.293 -7.023 -22.672 1 98.69 63 THR A C 1
ATOM 507 O O . THR A 1 63 ? 6.305 -7.648 -23.078 1 98.69 63 THR A O 1
ATOM 510 N N . ASP A 1 64 ? 7.758 -5.988 -23.281 1 98.38 64 ASP A N 1
ATOM 511 C CA . ASP A 1 64 ? 7.211 -5.453 -24.531 1 98.38 64 ASP A CA 1
ATOM 512 C C . ASP A 1 64 ? 5.84 -4.816 -24.297 1 98.38 64 ASP A C 1
ATOM 514 O O . ASP A 1 64 ? 4.992 -4.816 -25.203 1 98.38 64 ASP A O 1
ATOM 518 N N . ALA A 1 65 ? 5.535 -4.441 -23.109 1 98.62 65 ALA A N 1
ATOM 519 C CA . ALA A 1 65 ? 4.379 -3.596 -22.828 1 98.62 65 ALA A CA 1
ATOM 520 C C . ALA A 1 65 ? 4.629 -2.156 -23.266 1 98.62 65 ALA A C 1
ATOM 522 O O . ALA A 1 65 ? 5.777 -1.746 -23.438 1 98.62 65 ALA A O 1
ATOM 523 N N . LYS A 1 66 ? 3.588 -1.409 -23.453 1 98.5 66 LYS A N 1
ATOM 524 C CA . LYS A 1 66 ? 3.721 -0.008 -23.844 1 98.5 66 LYS A CA 1
ATOM 525 C C . LYS A 1 66 ? 3.994 0.876 -22.625 1 98.5 66 LYS A C 1
ATOM 527 O O . LYS A 1 66 ? 4.641 1.92 -22.75 1 98.5 66 LYS A O 1
ATOM 532 N N . LYS A 1 67 ? 3.463 0.502 -21.484 1 98.69 67 LYS A N 1
ATOM 533 C CA . LYS A 1 67 ? 3.65 1.254 -20.25 1 98.69 67 LYS A CA 1
ATOM 534 C C . LYS A 1 67 ? 3.67 0.324 -19.031 1 98.69 67 LYS A C 1
ATOM 536 O O . LYS A 1 67 ? 2.947 -0.675 -19 1 98.69 67 LYS A O 1
ATOM 541 N N . ALA A 1 68 ? 4.516 0.589 -18.141 1 98.81 68 ALA A N 1
ATOM 542 C CA . ALA A 1 68 ? 4.559 -0.066 -16.828 1 98.81 68 ALA A CA 1
ATOM 543 C C . ALA A 1 68 ? 4.48 0.957 -15.703 1 98.81 68 ALA A C 1
ATOM 545 O O . ALA A 1 68 ? 5.016 2.062 -15.82 1 98.81 68 ALA A O 1
ATOM 546 N N . VAL A 1 69 ? 3.758 0.646 -14.648 1 98.75 69 VAL A N 1
ATOM 547 C CA . VAL A 1 69 ? 3.602 1.527 -13.492 1 98.75 69 VAL A CA 1
ATOM 548 C C . VAL A 1 69 ? 3.875 0.749 -12.211 1 98.75 69 VAL A C 1
ATOM 550 O O . VAL A 1 69 ? 3.209 -0.251 -11.93 1 98.75 69 VAL A O 1
ATOM 553 N N . VAL A 1 70 ? 4.785 1.18 -11.406 1 97.94 70 VAL A N 1
ATOM 554 C CA . VAL A 1 70 ? 5.168 0.49 -10.18 1 97.94 70 VAL A CA 1
ATOM 555 C C . VAL A 1 70 ? 4.066 0.646 -9.133 1 97.94 70 VAL A C 1
ATOM 557 O O . VAL A 1 70 ? 3.299 1.61 -9.172 1 97.94 70 VAL A O 1
ATOM 560 N N . CYS A 1 71 ? 3.951 -0.282 -8.266 1 97.75 71 CYS A N 1
ATOM 561 C CA . CYS A 1 71 ? 3.119 -0.273 -7.07 1 97.75 71 CYS A CA 1
ATOM 562 C C . CYS A 1 71 ? 3.898 -0.784 -5.863 1 97.75 71 CYS A C 1
ATOM 564 O O . CYS A 1 71 ? 4.914 -1.465 -6.016 1 97.75 71 CYS A O 1
ATOM 566 N N . VAL A 1 72 ? 3.408 -0.518 -4.715 1 96.81 72 VAL A N 1
ATOM 567 C CA . VAL A 1 72 ? 4.109 -0.871 -3.484 1 96.81 72 VAL A CA 1
ATOM 568 C C . VAL A 1 72 ? 3.973 -2.369 -3.223 1 96.81 72 VAL A C 1
ATOM 570 O O . VAL A 1 72 ? 4.715 -2.936 -2.42 1 96.81 72 VAL A O 1
ATOM 573 N N . SER A 1 73 ? 3.029 -3.035 -3.836 1 97.38 73 SER A N 1
ATOM 574 C CA . SER A 1 73 ? 2.885 -4.484 -3.719 1 97.38 73 SER A CA 1
ATOM 575 C C . SER A 1 73 ? 2.146 -5.062 -4.918 1 97.38 73 SER A C 1
ATOM 577 O O . SER A 1 73 ? 1.503 -4.332 -5.672 1 97.38 73 SER A O 1
ATOM 579 N N . GLY A 1 74 ? 2.285 -6.344 -5.059 1 98 74 GLY A N 1
ATOM 580 C CA . GLY A 1 74 ? 1.488 -7.039 -6.059 1 98 74 GLY A CA 1
ATOM 581 C C . GLY A 1 74 ? -0.001 -6.988 -5.773 1 98 74 GLY A C 1
ATOM 582 O O . GLY A 1 74 ? -0.812 -6.902 -6.695 1 98 74 GLY A O 1
ATOM 583 N N . THR A 1 75 ? -0.407 -7.031 -4.516 1 98.12 75 THR A N 1
ATOM 584 C CA . THR A 1 75 ? -1.807 -6.941 -4.117 1 98.12 75 THR A CA 1
ATOM 585 C C . THR A 1 75 ? -2.408 -5.605 -4.547 1 98.12 75 THR A C 1
ATOM 587 O O . THR A 1 75 ? -3.52 -5.562 -5.078 1 98.12 75 THR A O 1
ATOM 590 N N . ASN A 1 76 ? -1.627 -4.559 -4.344 1 98.12 76 ASN A N 1
ATOM 591 C CA . ASN A 1 76 ? -2.098 -3.238 -4.746 1 98.12 76 ASN A CA 1
ATOM 592 C C . ASN A 1 76 ? -2.184 -3.115 -6.266 1 98.12 76 ASN A C 1
ATOM 594 O O . ASN A 1 76 ? -3.072 -2.439 -6.789 1 98.12 76 ASN A O 1
ATOM 598 N N . ALA A 1 77 ? -1.246 -3.746 -6.934 1 98.75 77 ALA A N 1
ATOM 599 C CA . ALA A 1 77 ? -1.315 -3.762 -8.391 1 98.75 77 ALA A CA 1
ATOM 600 C C . ALA A 1 77 ? -2.588 -4.453 -8.875 1 98.75 77 ALA A C 1
ATOM 602 O O . ALA A 1 77 ? -3.279 -3.949 -9.758 1 98.75 77 ALA A O 1
ATOM 603 N N . LEU A 1 78 ? -2.918 -5.582 -8.25 1 98.81 78 LEU A N 1
ATOM 604 C CA . LEU A 1 78 ? -4.129 -6.312 -8.609 1 98.81 78 LEU A CA 1
ATOM 605 C C . LEU A 1 78 ? -5.375 -5.488 -8.289 1 98.81 78 LEU A C 1
ATOM 607 O O . LEU A 1 78 ? -6.293 -5.406 -9.109 1 98.81 78 LEU A O 1
ATOM 611 N N . HIS A 1 79 ? -5.391 -4.875 -7.137 1 98.69 79 HIS A N 1
ATOM 612 C CA . HIS A 1 79 ? -6.504 -4.027 -6.723 1 98.69 79 HIS A CA 1
ATOM 613 C C . HIS A 1 79 ? -6.738 -2.896 -7.719 1 98.69 79 HIS A C 1
ATOM 615 O O . HIS A 1 79 ? -7.859 -2.699 -8.188 1 98.69 79 HIS A O 1
ATOM 621 N N . MET A 1 80 ? -5.656 -2.238 -8.07 1 98.62 80 MET A N 1
ATOM 622 C CA . MET A 1 80 ? -5.754 -1.116 -8.992 1 98.62 80 MET A CA 1
ATOM 623 C C . MET A 1 80 ? -6.164 -1.592 -10.383 1 98.62 80 MET A C 1
ATOM 625 O O . MET A 1 80 ? -7.004 -0.97 -11.039 1 98.62 80 MET A O 1
ATOM 629 N N . ALA A 1 81 ? -5.574 -2.695 -10.82 1 98.88 81 ALA A N 1
ATOM 630 C CA . ALA A 1 81 ? -5.91 -3.24 -12.133 1 98.88 81 ALA A CA 1
ATOM 631 C C . ALA A 1 81 ? -7.414 -3.482 -12.25 1 98.88 81 ALA A C 1
ATOM 633 O O . ALA A 1 81 ? -8.031 -3.121 -13.258 1 98.88 81 ALA A O 1
ATOM 634 N N . LEU A 1 82 ? -7.98 -4.043 -11.242 1 98.81 82 LEU A N 1
ATOM 635 C CA . LEU A 1 82 ? -9.398 -4.379 -11.25 1 98.81 82 LEU A CA 1
ATOM 636 C C . LEU A 1 82 ? -10.258 -3.119 -11.273 1 98.81 82 LEU A C 1
ATOM 638 O O . LEU A 1 82 ? -11.227 -3.041 -12.031 1 98.81 82 LEU A O 1
ATOM 642 N N . GLN A 1 83 ? -9.867 -2.15 -10.5 1 98.25 83 GLN A N 1
ATOM 643 C CA . GLN A 1 83 ? -10.602 -0.89 -10.5 1 98.25 83 GLN A CA 1
ATOM 644 C C . GLN A 1 83 ? -10.508 -0.2 -11.859 1 98.25 83 GLN A C 1
ATOM 646 O O . GLN A 1 83 ? -11.508 0.317 -12.367 1 98.25 83 GLN A O 1
ATOM 651 N N . LEU A 1 84 ? -9.367 -0.233 -12.43 1 98.5 84 LEU A N 1
ATOM 652 C CA . LEU A 1 84 ? -9.102 0.474 -13.68 1 98.5 84 LEU A CA 1
ATOM 653 C C . LEU A 1 84 ? -9.906 -0.125 -14.828 1 98.5 84 LEU A C 1
ATOM 655 O O . LEU A 1 84 ? -10.297 0.585 -15.758 1 98.5 84 LEU A O 1
ATOM 659 N N . VAL A 1 85 ? -10.164 -1.438 -14.734 1 98.56 85 VAL A N 1
ATOM 660 C CA . VAL A 1 85 ? -10.914 -2.062 -15.82 1 98.56 85 VAL A CA 1
ATOM 661 C C . VAL A 1 85 ? -12.406 -1.963 -15.547 1 98.56 85 VAL A C 1
ATOM 663 O O . VAL A 1 85 ? -13.227 -2.465 -16.328 1 98.56 85 VAL A O 1
ATOM 666 N N . GLY A 1 86 ? -12.773 -1.392 -14.43 1 98.19 86 GLY A N 1
ATOM 667 C CA . GLY A 1 86 ? -14.156 -1.005 -14.234 1 98.19 86 GLY A CA 1
ATOM 668 C C . GLY A 1 86 ? -14.891 -1.893 -13.242 1 98.19 86 GLY A C 1
ATOM 669 O O . GLY A 1 86 ? -16.125 -1.846 -13.148 1 98.19 86 GLY A O 1
ATOM 670 N N . VAL A 1 87 ? -14.18 -2.756 -12.516 1 98.62 87 VAL A N 1
ATOM 671 C CA . VAL A 1 87 ? -14.836 -3.559 -11.492 1 98.62 87 VAL A CA 1
ATOM 672 C C . VAL A 1 87 ? -15.359 -2.654 -10.383 1 98.62 87 VAL A C 1
ATOM 674 O O . VAL A 1 87 ? -14.648 -1.765 -9.906 1 98.62 87 VAL A O 1
ATOM 677 N N . LYS A 1 88 ? -16.594 -2.83 -10.023 1 97.81 88 LYS A N 1
ATOM 678 C CA . LYS A 1 88 ? -17.281 -2.066 -8.977 1 97.81 88 LYS A CA 1
ATOM 679 C C . LYS A 1 88 ? -17.844 -2.988 -7.906 1 97.81 88 LYS A C 1
ATOM 681 O O . LYS A 1 88 ? -17.781 -4.211 -8.031 1 97.81 88 LYS A O 1
ATOM 686 N N . LYS A 1 89 ? -18.281 -2.354 -6.84 1 97 89 LYS A N 1
ATOM 687 C CA . LYS A 1 89 ? -18.984 -3.096 -5.805 1 97 89 LYS A CA 1
ATOM 688 C C . LYS A 1 89 ? -20.109 -3.93 -6.406 1 97 89 LYS A C 1
ATOM 690 O O . LYS A 1 89 ? -20.844 -3.457 -7.277 1 97 89 LYS A O 1
ATOM 695 N N . ASP A 1 90 ? -20.156 -5.227 -6.055 1 97.94 90 ASP A N 1
ATOM 696 C CA . ASP A 1 90 ? -21.219 -6.172 -6.379 1 97.94 90 ASP A CA 1
ATOM 697 C C . ASP A 1 90 ? -21.047 -6.719 -7.793 1 97.94 90 ASP A C 1
ATOM 699 O O . ASP A 1 90 ? -21.938 -7.395 -8.312 1 97.94 90 ASP A O 1
ATOM 703 N N . ASP A 1 91 ? -19.938 -6.395 -8.43 1 98.75 91 ASP A N 1
ATOM 704 C CA . ASP A 1 91 ? -19.562 -7.129 -9.633 1 98.75 91 ASP A CA 1
ATOM 705 C C . ASP A 1 91 ? -19.047 -8.523 -9.289 1 98.75 91 ASP A C 1
ATOM 707 O O . ASP A 1 91 ? -18.734 -8.805 -8.133 1 98.75 91 ASP A O 1
ATOM 711 N N . GLU A 1 92 ? -19.031 -9.375 -10.289 1 98.88 92 GLU A N 1
ATOM 712 C CA . GLU A 1 92 ? -18.375 -10.68 -10.164 1 98.88 92 GLU A CA 1
ATOM 713 C C . GLU A 1 92 ? -17.125 -10.758 -11.039 1 98.88 92 GLU A C 1
ATOM 715 O O . GLU A 1 92 ? -17.062 -10.125 -12.094 1 98.88 92 GLU A O 1
ATOM 720 N N . VAL A 1 93 ? -16.188 -11.438 -10.57 1 98.94 93 VAL A N 1
ATOM 721 C CA . VAL A 1 93 ? -14.93 -11.672 -11.266 1 98.94 93 VAL A CA 1
ATOM 722 C C . VAL A 1 93 ? -14.648 -13.164 -11.344 1 98.94 93 VAL A C 1
ATOM 724 O O . VAL A 1 93 ? -14.688 -13.867 -10.328 1 98.94 93 VAL A O 1
ATOM 727 N N . LEU A 1 94 ? -14.43 -13.68 -12.57 1 98.94 94 LEU A N 1
ATOM 728 C CA . LEU A 1 94 ? -14.031 -15.07 -12.75 1 98.94 94 LEU A CA 1
ATOM 729 C C . LEU A 1 94 ? -12.562 -15.266 -12.398 1 98.94 94 LEU A C 1
ATOM 731 O O . LEU A 1 94 ? -11.703 -14.5 -12.852 1 98.94 94 LEU A O 1
ATOM 735 N N . THR A 1 95 ? -12.281 -16.203 -11.578 1 98.88 95 THR A N 1
ATOM 736 C CA . THR A 1 95 ? -10.898 -16.547 -11.25 1 98.88 95 THR A CA 1
ATOM 737 C C . THR A 1 95 ? -10.789 -17.984 -10.75 1 98.88 95 THR A C 1
ATOM 739 O O . THR A 1 95 ? -11.719 -18.766 -10.906 1 98.88 95 THR A O 1
ATOM 742 N N . GLN A 1 96 ? -9.617 -18.391 -10.367 1 98.88 96 GLN A N 1
ATOM 743 C CA . GLN A 1 96 ? -9.359 -19.734 -9.859 1 98.88 96 GLN A CA 1
ATOM 744 C C . GLN A 1 96 ? -9.25 -19.75 -8.344 1 98.88 96 GLN A C 1
ATOM 746 O O . GLN A 1 96 ? -8.758 -18.781 -7.742 1 98.88 96 GLN A O 1
ATOM 751 N N . ALA A 1 97 ? -9.703 -20.781 -7.707 1 98.5 97 ALA A N 1
ATOM 752 C CA . ALA A 1 97 ? -9.602 -20.906 -6.258 1 98.5 97 ALA A CA 1
ATOM 753 C C . ALA A 1 97 ? -8.188 -21.312 -5.844 1 98.5 97 ALA A C 1
ATOM 755 O O . ALA A 1 97 ? -7.773 -21.062 -4.707 1 98.5 97 ALA A O 1
ATOM 756 N N . LEU A 1 98 ? -7.457 -21.922 -6.762 1 97.94 98 LEU A N 1
ATOM 757 C CA . LEU A 1 98 ? -6.078 -22.344 -6.547 1 97.94 98 LEU A CA 1
ATOM 758 C C . LEU A 1 98 ? -5.113 -21.188 -6.742 1 97.94 98 LEU A C 1
ATOM 760 O O . LEU A 1 98 ? -4.418 -21.109 -7.758 1 97.94 98 LEU A O 1
ATOM 764 N N . THR A 1 99 ? -5.062 -20.312 -5.793 1 97 99 THR A N 1
ATOM 765 C CA . THR A 1 99 ? -4.234 -19.125 -5.895 1 97 99 THR A CA 1
ATOM 766 C C . THR A 1 99 ? -3.855 -18.609 -4.508 1 97 99 THR A C 1
ATOM 768 O O . THR A 1 99 ? -4.395 -19.078 -3.5 1 97 99 THR A O 1
ATOM 771 N N . PHE A 1 100 ? -2.898 -17.797 -4.441 1 95 100 PHE A N 1
ATOM 772 C CA . PHE A 1 100 ? -2.609 -17.062 -3.217 1 95 100 PHE A CA 1
ATOM 773 C C . PHE A 1 100 ? -3.742 -16.094 -2.887 1 95 100 PHE A C 1
ATOM 775 O O . PHE A 1 100 ? -4.434 -15.609 -3.785 1 95 100 PHE A O 1
ATOM 782 N N . ILE A 1 101 ? -3.986 -15.664 -1.722 1 96.06 101 ILE A N 1
ATOM 783 C CA . ILE A 1 101 ? -5.16 -14.961 -1.213 1 96.06 101 ILE A CA 1
ATOM 784 C C . ILE A 1 101 ? -5.18 -13.531 -1.753 1 96.06 101 ILE A C 1
ATOM 786 O O . ILE A 1 101 ? -6.219 -12.867 -1.727 1 96.06 101 ILE A O 1
ATOM 790 N N . ALA A 1 102 ? -4.039 -12.969 -2.186 1 96 102 ALA A N 1
ATOM 791 C CA . ALA A 1 102 ? -3.947 -11.586 -2.645 1 96 102 ALA A CA 1
ATOM 792 C C . ALA A 1 102 ? -4.973 -11.305 -3.738 1 96 102 ALA A C 1
ATOM 794 O O . ALA A 1 102 ? -5.559 -10.219 -3.779 1 96 102 ALA A O 1
ATOM 795 N N . THR A 1 103 ? -5.16 -12.242 -4.629 1 97 103 THR A N 1
ATOM 796 C CA . THR A 1 103 ? -6.125 -12.062 -5.707 1 97 103 THR A CA 1
ATOM 797 C C . THR A 1 103 ? -7.523 -11.82 -5.148 1 97 103 THR A C 1
ATOM 799 O O . THR A 1 103 ? -8.188 -10.852 -5.527 1 97 103 THR A O 1
ATOM 802 N N . CYS A 1 104 ? -7.93 -12.617 -4.234 1 97.38 104 CYS A N 1
ATOM 803 C CA . CYS A 1 104 ? -9.281 -12.531 -3.689 1 97.38 104 CYS A CA 1
ATOM 804 C C . CYS A 1 104 ? -9.406 -11.352 -2.734 1 97.38 104 CYS A C 1
ATOM 806 O O . CYS A 1 104 ? -10.469 -10.727 -2.645 1 97.38 104 CYS A O 1
ATOM 808 N N . ASN A 1 105 ? -8.336 -11.055 -2.004 1 97.56 105 ASN A N 1
ATOM 809 C CA . ASN A 1 105 ? -8.352 -9.859 -1.163 1 97.56 105 ASN A CA 1
ATOM 810 C C . ASN A 1 105 ? -8.609 -8.602 -1.984 1 97.56 105 ASN A C 1
ATOM 812 O O . ASN A 1 105 ? -9.391 -7.738 -1.583 1 97.56 105 ASN A O 1
ATOM 816 N N . ALA A 1 106 ? -7.945 -8.508 -3.102 1 98.12 106 ALA A N 1
ATOM 817 C CA . ALA A 1 106 ? -8.117 -7.359 -3.982 1 98.12 106 ALA A CA 1
ATOM 818 C C . ALA A 1 106 ? -9.578 -7.199 -4.398 1 98.12 106 ALA A C 1
ATOM 820 O O . ALA A 1 106 ? -10.086 -6.082 -4.488 1 98.12 106 ALA A O 1
ATOM 821 N N . LEU A 1 107 ? -10.266 -8.305 -4.656 1 98.38 107 LEU A N 1
ATOM 822 C CA . LEU A 1 107 ? -11.688 -8.273 -4.984 1 98.38 107 LEU A CA 1
ATOM 823 C C . LEU A 1 107 ? -12.508 -7.75 -3.811 1 98.38 107 LEU A C 1
ATOM 825 O O . LEU A 1 107 ? -13.398 -6.922 -3.994 1 98.38 107 LEU A O 1
ATOM 829 N N . SER A 1 108 ? -12.148 -8.227 -2.662 1 97.31 108 SER A N 1
ATOM 830 C CA . SER A 1 108 ? -12.883 -7.871 -1.454 1 97.31 108 SER A CA 1
ATOM 831 C C . SER A 1 108 ? -12.742 -6.391 -1.133 1 97.31 108 SER A C 1
ATOM 833 O O . SER A 1 108 ? -13.672 -5.766 -0.615 1 97.31 108 SER A O 1
ATOM 835 N N . TYR A 1 109 ? -11.586 -5.797 -1.423 1 97.06 109 TYR A N 1
ATOM 836 C CA . TYR A 1 109 ? -11.375 -4.375 -1.185 1 97.06 109 TYR A CA 1
ATOM 837 C C . TYR A 1 109 ? -12.383 -3.533 -1.958 1 97.06 109 TYR A C 1
ATOM 839 O O . TYR A 1 109 ? -12.766 -2.451 -1.514 1 97.06 109 TYR A O 1
ATOM 847 N N . ILE A 1 110 ? -12.766 -4.027 -3.115 1 97.44 110 ILE A N 1
ATOM 848 C CA . ILE A 1 110 ? -13.695 -3.312 -3.99 1 97.44 110 ILE A CA 1
ATOM 849 C C . ILE A 1 110 ? -15.133 -3.617 -3.578 1 97.44 110 ILE A C 1
ATOM 851 O O . ILE A 1 110 ? -16.047 -2.826 -3.848 1 97.44 110 ILE A O 1
ATOM 855 N N . GLY A 1 111 ? -15.344 -4.785 -2.922 1 96.75 111 GLY A N 1
ATOM 856 C CA . GLY A 1 111 ? -16.672 -5.281 -2.627 1 96.75 111 GLY A CA 1
ATOM 857 C C . GLY A 1 111 ? -17.25 -6.156 -3.729 1 96.75 111 GLY A C 1
ATOM 858 O O . GLY A 1 111 ? -18.469 -6.324 -3.83 1 96.75 111 GLY A O 1
ATOM 859 N N . SER A 1 112 ? -16.359 -6.613 -4.625 1 98.12 112 SER A N 1
ATOM 860 C CA . SER A 1 112 ? -16.781 -7.531 -5.676 1 98.12 112 SER A CA 1
ATOM 861 C C . SER A 1 112 ? -16.719 -8.977 -5.203 1 98.12 112 SER A C 1
ATOM 863 O O . SER A 1 112 ? -16.25 -9.258 -4.094 1 98.12 112 SER A O 1
ATOM 865 N N . HIS A 1 113 ? -17.234 -9.906 -6.07 1 98.06 113 HIS A N 1
ATOM 866 C CA . HIS A 1 113 ? -17.359 -11.312 -5.695 1 98.06 113 HIS A CA 1
ATOM 867 C C . HIS A 1 113 ? -16.625 -12.211 -6.672 1 98.06 113 HIS A C 1
ATOM 869 O O . HIS A 1 113 ? -16.703 -12.023 -7.887 1 98.06 113 HIS A O 1
ATOM 875 N N . ALA A 1 114 ? -15.984 -13.188 -6.145 1 98.69 114 ALA A N 1
ATOM 876 C CA . ALA A 1 114 ? -15.305 -14.164 -6.992 1 98.69 114 ALA A CA 1
ATOM 877 C C . ALA A 1 114 ? -16.266 -15.25 -7.465 1 98.69 114 ALA A C 1
ATOM 879 O O . ALA A 1 114 ? -17.188 -15.633 -6.738 1 98.69 114 ALA A O 1
ATOM 880 N N . VAL A 1 115 ? -16.141 -15.625 -8.617 1 98.94 115 VAL A N 1
ATOM 881 C CA . VAL A 1 115 ? -16.625 -16.906 -9.133 1 98.94 115 VAL A CA 1
ATOM 882 C C . VAL A 1 115 ? -15.438 -17.812 -9.438 1 98.94 115 VAL A C 1
ATOM 884 O O . VAL A 1 115 ? -14.617 -17.516 -10.305 1 98.94 115 VAL A O 1
ATOM 887 N N . PHE A 1 116 ? -15.398 -18.938 -8.734 1 98.94 116 PHE A N 1
ATOM 888 C CA . PHE A 1 116 ? -14.242 -19.812 -8.875 1 98.94 116 PHE A CA 1
ATOM 889 C C . PHE A 1 116 ? -14.484 -20.875 -9.938 1 98.94 116 PHE A C 1
ATOM 891 O O . PHE A 1 116 ? -15.43 -21.656 -9.828 1 98.94 116 PHE A O 1
ATOM 898 N N . LEU A 1 117 ? -13.617 -20.875 -10.891 1 98.94 117 LEU A N 1
ATOM 899 C CA . LEU A 1 117 ? -13.695 -21.875 -11.945 1 98.94 117 LEU A CA 1
ATOM 900 C C . LEU A 1 117 ? -12.492 -22.812 -11.898 1 98.94 117 LEU A C 1
ATOM 902 O O . LEU A 1 117 ? -11.438 -22.438 -11.375 1 98.94 117 LEU A O 1
ATOM 906 N N . ASP A 1 118 ? -12.617 -23.938 -12.453 1 98.94 118 ASP A N 1
ATOM 907 C CA . ASP A 1 118 ? -11.641 -25.016 -12.344 1 98.94 118 ASP A CA 1
ATOM 908 C C . ASP A 1 118 ? -10.367 -24.688 -13.117 1 98.94 118 ASP A C 1
ATOM 910 O O . ASP A 1 118 ? -10.375 -23.812 -14 1 98.94 118 ASP A O 1
ATOM 914 N N . VAL A 1 119 ? -9.297 -25.344 -12.734 1 98.88 119 VAL A N 1
ATOM 915 C CA . VAL A 1 119 ? -8.008 -25.156 -13.383 1 98.88 119 VAL A CA 1
ATOM 916 C C . VAL A 1 119 ? -7.766 -26.281 -14.391 1 98.88 119 VAL A C 1
ATOM 918 O O . VAL A 1 119 ? -8.469 -27.297 -14.375 1 98.88 119 VAL A O 1
ATOM 921 N N . ASP A 1 120 ? -6.785 -26.031 -15.227 1 98.06 120 ASP A N 1
ATOM 922 C CA . ASP A 1 120 ? -6.355 -27.047 -16.188 1 98.06 120 ASP A CA 1
ATOM 923 C C . ASP A 1 120 ? -5.312 -27.969 -15.562 1 98.06 120 ASP A C 1
ATOM 925 O O . ASP A 1 120 ? -4.418 -27.516 -14.844 1 98.06 120 ASP A O 1
ATOM 929 N N . ARG A 1 121 ? -5.383 -29.234 -15.914 1 97.44 121 ARG A N 1
ATOM 930 C CA . ARG A 1 121 ? -4.379 -30.188 -15.445 1 97.44 121 ARG A CA 1
ATOM 931 C C . ARG A 1 121 ? -3.01 -29.875 -16.047 1 97.44 121 ARG A C 1
ATOM 933 O O . ARG A 1 121 ? -1.981 -30.125 -15.414 1 97.44 121 ARG A O 1
ATOM 940 N N . SER A 1 122 ? -3.031 -29.266 -17.172 1 96.81 122 SER A N 1
ATOM 941 C CA . SER A 1 122 ? -1.777 -29.062 -17.891 1 96.81 122 SER A CA 1
ATOM 942 C C . SER A 1 122 ? -1.076 -27.781 -17.422 1 96.81 122 SER A C 1
ATOM 944 O O . SER A 1 122 ? 0.14 -27.656 -17.562 1 96.81 122 SER A O 1
ATOM 946 N N . THR A 1 123 ? -1.844 -26.797 -16.844 1 97.69 123 THR A N 1
ATOM 947 C CA . THR A 1 123 ? -1.217 -25.516 -16.562 1 97.69 123 THR A CA 1
ATOM 948 C C . THR A 1 123 ? -1.388 -25.141 -15.102 1 97.69 123 THR A C 1
ATOM 950 O O . THR A 1 123 ? -0.728 -24.219 -14.609 1 97.69 123 THR A O 1
ATOM 953 N N . MET A 1 124 ? -2.309 -25.828 -14.406 1 97.94 124 MET A N 1
ATOM 954 C CA . MET A 1 124 ? -2.621 -25.578 -13 1 97.94 124 MET A CA 1
ATOM 955 C C . MET A 1 124 ? -3.221 -24.188 -12.82 1 97.94 124 MET A C 1
ATOM 957 O O . MET A 1 124 ? -3.191 -23.625 -11.727 1 97.94 124 MET A O 1
ATOM 961 N N . GLY A 1 125 ? -3.592 -23.531 -13.891 1 98.44 125 GLY A N 1
ATOM 962 C CA . GLY A 1 125 ? -4.277 -22.25 -13.875 1 98.44 125 GLY A CA 1
ATOM 963 C C . GLY A 1 125 ? -5.656 -22.312 -14.508 1 98.44 125 GLY A C 1
ATOM 964 O O . GLY A 1 125 ? -6.102 -23.375 -14.953 1 98.44 125 GLY A O 1
ATOM 965 N N . LEU A 1 126 ? -6.332 -21.266 -14.516 1 98.88 126 LEU A N 1
ATOM 966 C CA . LEU A 1 126 ? -7.719 -21.188 -14.961 1 98.88 126 LEU A CA 1
ATOM 967 C C . LEU A 1 126 ? -7.898 -21.891 -16.297 1 98.88 126 LEU A C 1
ATOM 969 O O . LEU A 1 126 ? -7.137 -21.641 -17.25 1 98.88 126 LEU A O 1
ATOM 973 N N . SER A 1 127 ? -8.922 -22.734 -16.422 1 98.88 127 SER A N 1
ATOM 974 C CA . SER A 1 127 ? -9.188 -23.516 -17.625 1 98.88 127 SER A CA 1
ATOM 975 C C . SER A 1 127 ? -10.148 -22.797 -18.562 1 98.88 127 SER A C 1
ATOM 977 O O . SER A 1 127 ? -11.281 -22.484 -18.172 1 98.88 127 SER A O 1
ATOM 979 N N . PRO A 1 128 ? -9.688 -22.578 -19.75 1 98.81 128 PRO A N 1
ATOM 980 C CA . PRO A 1 128 ? -10.648 -22 -20.688 1 98.81 128 PRO A CA 1
ATOM 981 C C . PRO A 1 128 ? -11.82 -22.922 -20.984 1 98.81 128 PRO A C 1
ATOM 983 O O . PRO A 1 128 ? -12.93 -22.453 -21.266 1 98.81 128 PRO A O 1
ATOM 986 N N . ASP A 1 129 ? -11.562 -24.266 -20.875 1 98.88 129 ASP A N 1
ATOM 987 C CA . ASP A 1 129 ? -12.656 -25.219 -21.078 1 98.88 129 ASP A CA 1
ATOM 988 C C . ASP A 1 129 ? -13.703 -25.078 -19.969 1 98.88 129 ASP A C 1
ATOM 990 O O . ASP A 1 129 ? -14.906 -25.047 -20.25 1 98.88 129 ASP A O 1
ATOM 994 N N . ALA A 1 130 ? -13.25 -24.984 -18.781 1 98.88 130 ALA A N 1
ATOM 995 C CA . ALA A 1 130 ? -14.156 -24.781 -17.656 1 98.88 130 ALA A CA 1
ATOM 996 C C . ALA A 1 130 ? -14.883 -23.438 -17.766 1 98.88 130 ALA A C 1
ATOM 998 O O . ALA A 1 130 ? -16.094 -23.359 -17.516 1 98.88 130 ALA A O 1
ATOM 999 N N . MET A 1 131 ? -14.172 -22.406 -18.156 1 98.94 131 MET A N 1
ATOM 1000 C CA . MET A 1 131 ? -14.742 -21.078 -18.328 1 98.94 131 MET A CA 1
ATOM 1001 C C . MET A 1 131 ? -15.844 -21.078 -19.375 1 98.94 131 MET A C 1
ATOM 1003 O O . MET A 1 131 ? -16.938 -20.562 -19.156 1 98.94 131 MET A O 1
ATOM 1007 N N . LYS A 1 132 ? -15.508 -21.703 -20.453 1 98.88 132 LYS A N 1
ATOM 1008 C CA . LYS A 1 132 ? -16.469 -21.766 -21.562 1 98.88 132 LYS A CA 1
ATOM 1009 C C . LYS A 1 132 ? -17.734 -22.5 -21.141 1 98.88 132 LYS A C 1
ATOM 1011 O O . LYS A 1 132 ? -18.844 -22 -21.359 1 98.88 132 LYS A O 1
ATOM 1016 N N . ALA A 1 133 ? -17.562 -23.625 -20.562 1 98.88 133 ALA A N 1
ATOM 1017 C CA . ALA A 1 133 ? -18.719 -24.422 -20.141 1 98.88 133 ALA A CA 1
ATOM 1018 C C . ALA A 1 133 ? -19.578 -23.656 -19.141 1 98.88 133 ALA A C 1
ATOM 1020 O O . ALA A 1 133 ? -20.797 -23.672 -19.219 1 98.88 133 ALA A O 1
ATOM 1021 N N . TRP A 1 134 ? -18.953 -22.984 -18.188 1 98.88 134 TRP A N 1
ATOM 1022 C CA . TRP A 1 134 ? -19.672 -22.281 -17.141 1 98.88 134 TRP A CA 1
ATOM 1023 C C . TRP A 1 134 ? -20.422 -21.078 -17.719 1 98.88 134 TRP A C 1
ATOM 1025 O O . TRP A 1 134 ? -21.578 -20.828 -17.391 1 98.88 134 TRP A O 1
ATOM 1035 N N . LEU A 1 135 ? -19.781 -20.312 -18.547 1 98.88 135 LEU A N 1
ATOM 1036 C CA . LEU A 1 135 ? -20.391 -19.141 -19.156 1 98.88 135 LEU A CA 1
ATOM 1037 C C . LEU A 1 135 ? -21.609 -19.516 -19.984 1 98.88 135 LEU A C 1
ATOM 1039 O O . LEU A 1 135 ? -22.656 -18.875 -19.891 1 98.88 135 LEU A O 1
ATOM 1043 N N . GLN A 1 136 ? -21.453 -20.578 -20.766 1 98.81 136 GLN A N 1
ATOM 1044 C CA . GLN A 1 136 ? -22.547 -21.016 -21.625 1 98.81 136 GLN A CA 1
ATOM 1045 C C . GLN A 1 136 ? -23.766 -21.391 -20.797 1 98.81 136 GLN A C 1
ATOM 1047 O O . GLN A 1 136 ? -24.906 -21.141 -21.203 1 98.81 136 GLN A O 1
ATOM 1052 N N . LYS A 1 137 ? -23.5 -21.906 -19.719 1 98.69 137 LYS A N 1
ATOM 1053 C CA . LYS A 1 137 ? -24.578 -22.422 -18.875 1 98.69 137 LYS A CA 1
ATOM 1054 C C . LYS A 1 137 ? -25.156 -21.328 -17.984 1 98.69 137 LYS A C 1
ATOM 1056 O O . LYS A 1 137 ? -26.359 -21.297 -17.75 1 98.69 137 LYS A O 1
ATOM 1061 N N . ASN A 1 138 ? -24.344 -20.391 -17.516 1 98.81 138 ASN A N 1
ATOM 1062 C CA . ASN A 1 138 ? -24.734 -19.578 -16.359 1 98.81 138 ASN A CA 1
ATOM 1063 C C . ASN A 1 138 ? -24.734 -18.094 -16.688 1 98.81 138 ASN A C 1
ATOM 1065 O O . ASN A 1 138 ? -25.078 -17.266 -15.844 1 98.81 138 ASN A O 1
ATOM 1069 N N . ALA A 1 139 ? -24.391 -17.672 -17.906 1 98.88 139 ALA A N 1
ATOM 1070 C CA . ALA A 1 139 ? -24.219 -16.25 -18.172 1 98.88 139 ALA A CA 1
ATOM 1071 C C . ALA A 1 139 ? -24.953 -15.836 -19.438 1 98.88 139 ALA A C 1
ATOM 1073 O O . ALA A 1 139 ? -25.391 -16.688 -20.219 1 98.88 139 ALA A O 1
ATOM 1074 N N . GLU A 1 140 ? -25.125 -14.484 -19.594 1 98.88 140 GLU A N 1
ATOM 1075 C CA . GLU A 1 140 ? -25.672 -13.883 -20.797 1 98.88 140 GLU A CA 1
ATOM 1076 C C . GLU A 1 140 ? -25.109 -12.484 -21.031 1 98.88 140 GLU A C 1
ATOM 1078 O O . GLU A 1 140 ? -24.688 -11.82 -20.078 1 98.88 140 GLU A O 1
ATOM 1083 N N . VAL A 1 141 ? -25.062 -12.07 -22.25 1 98.88 141 VAL A N 1
ATOM 1084 C CA . VAL A 1 141 ? -24.609 -10.734 -22.609 1 98.88 141 VAL A CA 1
ATOM 1085 C C . VAL A 1 141 ? -25.812 -9.836 -22.906 1 98.88 141 VAL A C 1
ATOM 1087 O O . VAL A 1 141 ? -26.719 -10.211 -23.641 1 98.88 141 VAL A O 1
ATOM 1090 N N . ARG A 1 142 ? -25.812 -8.703 -22.297 1 98.62 142 ARG A N 1
ATOM 1091 C CA . ARG A 1 142 ? -26.859 -7.703 -22.531 1 98.62 142 ARG A CA 1
ATOM 1092 C C . ARG A 1 142 ? -26.312 -6.293 -22.328 1 98.62 142 ARG A C 1
ATOM 1094 O O . ARG A 1 142 ? -25.109 -6.105 -22.172 1 98.62 142 ARG A O 1
ATOM 1101 N N . LYS A 1 143 ? -27.188 -5.328 -22.359 1 98.44 143 LYS A N 1
ATOM 1102 C CA . LYS A 1 143 ? -26.797 -3.932 -22.203 1 98.44 143 LYS A CA 1
ATOM 1103 C C . LYS A 1 143 ? -26.156 -3.697 -20.828 1 98.44 143 LYS A C 1
ATOM 1105 O O . LYS A 1 143 ? -26.656 -4.172 -19.812 1 98.44 143 LYS A O 1
ATOM 1110 N N . ASN A 1 144 ? -25.062 -3.02 -20.844 1 98.56 144 ASN A N 1
ATOM 1111 C CA . ASN A 1 144 ? -24.406 -2.648 -19.609 1 98.56 144 ASN A CA 1
ATOM 1112 C C . ASN A 1 144 ? -25.188 -1.584 -18.844 1 98.56 144 ASN A C 1
ATOM 1114 O O . ASN A 1 144 ? -25.219 -0.42 -19.25 1 98.56 144 ASN A O 1
ATOM 1118 N N . THR A 1 145 ? -25.688 -1.849 -17.734 1 97.75 145 THR A N 1
ATOM 1119 C CA . THR A 1 145 ? -26.562 -0.939 -17 1 97.75 145 THR A CA 1
ATOM 1120 C C . THR A 1 145 ? -25.812 -0.229 -15.891 1 97.75 145 THR A C 1
ATOM 1122 O O . THR A 1 145 ? -26.406 0.506 -15.102 1 97.75 145 THR A O 1
ATOM 1125 N N . ARG A 1 146 ? -24.469 -0.427 -15.844 1 97.31 14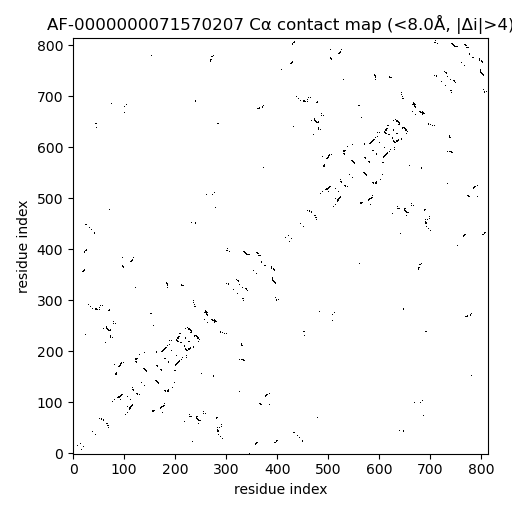6 ARG A N 1
ATOM 1126 C CA . ARG A 1 146 ? -23.734 0.128 -14.711 1 97.31 146 ARG A CA 1
ATOM 1127 C C . ARG A 1 146 ? -22.797 1.239 -15.172 1 97.31 146 ARG A C 1
ATOM 1129 O O . ARG A 1 146 ? -21.953 1.697 -14.398 1 97.31 146 ARG A O 1
ATOM 1136 N N . ILE A 1 147 ? -22.891 1.58 -16.375 1 95.44 147 ILE A N 1
ATOM 1137 C CA . ILE A 1 147 ? -22.156 2.748 -16.859 1 95.44 147 ILE A CA 1
ATOM 1138 C C . ILE A 1 147 ? -22.719 4.008 -16.203 1 95.44 147 ILE A C 1
ATOM 1140 O O . ILE A 1 147 ? -23.938 4.223 -16.188 1 95.44 147 ILE A O 1
ATOM 1144 N N . GLY A 1 148 ? -21.797 4.891 -15.602 1 93.25 148 GLY A N 1
ATOM 1145 C CA . GLY A 1 148 ? -22.219 6.145 -15 1 93.25 148 GLY A CA 1
ATOM 1146 C C . GLY A 1 148 ? -22.844 5.969 -13.625 1 93.25 148 GLY A C 1
ATOM 1147 O O . GLY A 1 148 ? -23.406 6.918 -13.07 1 93.25 148 GLY A O 1
ATOM 1148 N N . GLU A 1 149 ? -22.688 4.738 -13.141 1 94.56 149 GLU A N 1
ATOM 1149 C CA . GLU A 1 149 ? -23.25 4.438 -11.82 1 94.56 149 GLU A CA 1
ATOM 1150 C C . GLU A 1 149 ? -22.578 5.289 -10.742 1 94.56 149 GLU A C 1
ATOM 1152 O O . GLU A 1 149 ? -23.234 5.715 -9.789 1 94.56 149 GLU A O 1
ATOM 1157 N N . LEU A 1 150 ? -21.359 5.594 -10.883 1 92.81 150 LEU A N 1
ATOM 1158 C CA . LEU A 1 150 ? -20.594 6.328 -9.883 1 92.81 150 LEU A CA 1
ATOM 1159 C C . LEU A 1 150 ? -20.266 7.734 -10.375 1 92.81 150 LEU A C 1
ATOM 1161 O O . LEU A 1 150 ? -20.094 7.949 -11.578 1 92.81 150 LEU A O 1
ATOM 1165 N N . ASP A 1 151 ? -20.141 8.594 -9.383 1 92.56 151 ASP A N 1
ATOM 1166 C CA . ASP A 1 151 ? -19.578 9.906 -9.703 1 92.56 151 ASP A CA 1
ATOM 1167 C C . ASP A 1 151 ? -18.188 9.773 -10.305 1 92.56 151 ASP A C 1
ATOM 1169 O O . ASP A 1 151 ? -17.406 8.914 -9.891 1 92.56 151 ASP A O 1
ATOM 1173 N N . LYS A 1 152 ? -17.875 10.656 -11.188 1 91.19 152 LYS A N 1
ATOM 1174 C CA . LYS A 1 152 ? -16.609 10.594 -11.914 1 91.19 152 LYS A CA 1
ATOM 1175 C C . LYS A 1 152 ? -15.422 10.562 -10.953 1 91.19 152 LYS A C 1
ATOM 1177 O O . LYS A 1 152 ? -14.422 9.891 -11.203 1 91.19 152 LYS A O 1
ATOM 1182 N N . SER A 1 153 ? -15.555 11.297 -9.867 1 92.56 153 SER A N 1
ATOM 1183 C CA . SER A 1 153 ? -14.453 11.43 -8.922 1 92.56 153 SER A CA 1
ATOM 1184 C C . SER A 1 153 ? -14.258 10.148 -8.117 1 92.56 153 SER A C 1
ATOM 1186 O O . SER A 1 153 ? -13.234 9.977 -7.445 1 92.56 153 SER A O 1
ATOM 1188 N N . PHE A 1 154 ? -15.242 9.188 -8.258 1 92.75 154 PHE A N 1
ATOM 1189 C CA . PHE A 1 154 ? -15.172 7.902 -7.566 1 92.75 154 PHE A CA 1
ATOM 1190 C C . PHE A 1 154 ? -15.062 6.754 -8.562 1 92.75 154 PHE A C 1
ATOM 1192 O O . PHE A 1 154 ? -14.906 5.598 -8.164 1 92.75 154 PHE A O 1
ATOM 1199 N N . ASP A 1 155 ? -15.164 7.145 -9.859 1 93.88 155 ASP A N 1
ATOM 1200 C CA . ASP A 1 155 ? -15.109 6.145 -10.922 1 93.88 155 ASP A CA 1
ATOM 1201 C C . ASP A 1 155 ? -13.68 5.992 -11.453 1 93.88 155 ASP A C 1
ATOM 1203 O O . ASP A 1 155 ? -13.102 6.953 -11.961 1 93.88 155 ASP A O 1
ATOM 1207 N N . PHE A 1 156 ? -13.133 4.77 -11.438 1 94.25 156 PHE A N 1
ATOM 1208 C CA . PHE A 1 156 ? -11.742 4.547 -11.828 1 94.25 156 PHE A CA 1
ATOM 1209 C C . PHE A 1 156 ? -11.672 3.848 -13.18 1 94.25 156 PHE A C 1
ATOM 1211 O O . PHE A 1 156 ? -10.578 3.617 -13.711 1 94.25 156 PHE A O 1
ATOM 1218 N N . ALA A 1 157 ? -12.836 3.539 -13.711 1 96.5 157 ALA A N 1
ATOM 1219 C CA . ALA A 1 157 ? -12.836 2.834 -14.984 1 96.5 157 ALA A CA 1
ATOM 1220 C C . ALA A 1 157 ? -12.234 3.699 -16.094 1 96.5 157 ALA A C 1
ATOM 1222 O O . ALA A 1 157 ? -12.656 4.836 -16.297 1 96.5 157 ALA A O 1
ATOM 1223 N N . TYR A 1 158 ? -11.289 3.102 -16.75 1 95.69 158 TYR A N 1
ATOM 1224 C CA . TYR A 1 158 ? -10.68 3.824 -17.859 1 95.69 158 TYR A CA 1
ATOM 1225 C C . TYR A 1 158 ? -11.648 3.951 -19.031 1 95.69 158 TYR A C 1
ATOM 1227 O O . TYR A 1 158 ? -11.797 5.031 -19.609 1 95.69 158 TYR A O 1
ATOM 1235 N N . GLN A 1 159 ? -12.273 2.834 -19.359 1 93.69 159 GLN A N 1
ATOM 1236 C CA . GLN A 1 159 ? -13.297 2.725 -20.391 1 93.69 159 GLN A CA 1
ATOM 1237 C C . GLN A 1 159 ? -14.195 1.516 -20.156 1 93.69 159 GLN A C 1
ATOM 1239 O O . GLN A 1 159 ? -13.742 0.497 -19.625 1 93.69 159 GLN A O 1
ATOM 1244 N N . GLU A 1 160 ? -15.453 1.653 -20.578 1 95.19 160 GLU A N 1
ATOM 1245 C CA . GLU A 1 160 ? -16.359 0.521 -20.422 1 95.19 160 GLU A CA 1
ATOM 1246 C C . GLU A 1 160 ? -17.172 0.285 -21.688 1 95.19 160 GLU A C 1
ATOM 1248 O O . GLU A 1 160 ? -17.578 1.236 -22.359 1 95.19 160 GLU A O 1
ATOM 1253 N N . ASP A 1 161 ? -17.453 -0.955 -21.891 1 95.75 161 ASP A N 1
ATOM 1254 C CA . ASP A 1 161 ? -18.25 -1.384 -23.031 1 95.75 161 ASP A CA 1
ATOM 1255 C C . ASP A 1 161 ? -19.734 -1.135 -22.797 1 95.75 161 ASP A C 1
ATOM 1257 O O . ASP A 1 161 ? -20.203 -1.228 -21.656 1 95.75 161 ASP A O 1
ATOM 1261 N N . GLU A 1 162 ? -20.438 -0.981 -23.922 1 97.56 162 GLU A N 1
ATOM 1262 C CA . GLU A 1 162 ? -21.875 -0.79 -23.844 1 97.56 162 GLU A CA 1
ATOM 1263 C C . GLU A 1 162 ? -22.594 -2.094 -23.5 1 97.56 162 GLU A C 1
ATOM 1265 O O . GLU A 1 162 ? -23.688 -2.078 -22.953 1 97.56 162 GLU A O 1
ATOM 1270 N N . LEU A 1 163 ? -21.984 -3.23 -23.875 1 98.69 163 LEU A N 1
ATOM 1271 C CA . LEU A 1 163 ? -22.484 -4.547 -23.5 1 98.69 163 LEU A CA 1
ATOM 1272 C C . LEU A 1 163 ? -21.703 -5.113 -22.328 1 98.69 163 LEU A C 1
ATOM 1274 O O . LEU A 1 163 ? -20.578 -4.707 -22.078 1 98.69 163 LEU A O 1
ATOM 1278 N N . ALA A 1 164 ? -22.391 -5.965 -21.609 1 98.75 164 ALA A N 1
ATOM 1279 C CA . ALA A 1 164 ? -21.75 -6.602 -20.469 1 98.75 164 ALA A CA 1
ATOM 1280 C C . ALA A 1 164 ? -22.281 -8.016 -20.25 1 98.75 164 ALA A C 1
ATOM 1282 O O . ALA A 1 164 ? -23.375 -8.352 -20.719 1 98.75 164 ALA A O 1
ATOM 1283 N N . CYS A 1 165 ? -21.5 -8.789 -19.609 1 98.94 165 CYS A N 1
ATOM 1284 C CA . CYS A 1 165 ? -21.875 -10.148 -19.234 1 98.94 165 CYS A CA 1
ATOM 1285 C C . CYS A 1 165 ? -22.5 -10.18 -17.844 1 98.94 165 CYS A C 1
ATOM 1287 O O . CYS A 1 165 ? -22.016 -9.523 -16.922 1 98.94 165 CYS A O 1
ATOM 1289 N N . TYR A 1 166 ? -23.578 -10.93 -17.75 1 98.94 166 TYR A N 1
ATOM 1290 C CA . TYR A 1 166 ? -24.266 -11.031 -16.469 1 98.94 166 TYR A CA 1
ATOM 1291 C C . TYR A 1 166 ? -24.453 -12.492 -16.078 1 98.94 166 TYR A C 1
ATOM 1293 O O . TYR A 1 166 ? -24.719 -13.352 -16.922 1 98.94 166 TYR A O 1
ATOM 1301 N N . ASN A 1 167 ? -24.266 -12.805 -14.812 1 98.88 167 ASN A N 1
ATOM 1302 C CA . ASN A 1 167 ? -24.562 -14.102 -14.219 1 98.88 167 ASN A CA 1
ATOM 1303 C C . ASN A 1 167 ? -26.062 -14.312 -14.055 1 98.88 167 ASN A C 1
ATOM 1305 O O . ASN A 1 167 ? -26.719 -13.586 -13.305 1 98.88 167 ASN A O 1
ATOM 1309 N N . LYS A 1 168 ? -26.594 -15.328 -14.633 1 98.56 168 LYS A N 1
ATOM 1310 C CA . LYS A 1 168 ? -28.047 -15.57 -14.633 1 98.56 168 LYS A CA 1
ATOM 1311 C C . LYS A 1 168 ? -28.516 -15.992 -13.25 1 98.56 168 LYS A C 1
ATOM 1313 O O . LYS A 1 168 ? -29.688 -15.789 -12.898 1 98.56 168 LYS A O 1
ATOM 1318 N N . ASN A 1 169 ? -27.703 -16.531 -12.453 1 98.19 169 ASN A N 1
ATOM 1319 C CA . ASN A 1 169 ? -28.047 -17.031 -11.133 1 98.19 169 ASN A CA 1
ATOM 1320 C C . ASN A 1 169 ? -28.141 -15.914 -10.102 1 98.19 169 ASN A C 1
ATOM 1322 O O . ASN A 1 169 ? -29.031 -15.906 -9.258 1 98.19 169 ASN A O 1
ATOM 1326 N N . THR A 1 170 ? -27.266 -14.898 -10.203 1 97.94 170 THR A N 1
ATOM 1327 C CA . THR A 1 170 ? -27.156 -13.867 -9.172 1 97.94 170 THR A CA 1
ATOM 1328 C C . THR A 1 170 ? -27.688 -12.531 -9.695 1 97.94 170 THR A C 1
ATOM 1330 O O . THR A 1 170 ? -27.984 -11.625 -8.914 1 97.94 170 THR A O 1
ATOM 1333 N N . GLY A 1 171 ? -27.703 -12.414 -10.992 1 98.38 171 GLY A N 1
ATOM 1334 C CA . GLY A 1 171 ? -28.078 -11.141 -11.594 1 98.38 171 GLY A CA 1
ATOM 1335 C C . GLY A 1 171 ? -26.938 -10.133 -11.625 1 98.38 171 GLY A C 1
ATOM 1336 O O . GLY A 1 171 ? -27.094 -9.023 -12.141 1 98.38 171 GLY A O 1
ATOM 1337 N N . ARG A 1 172 ? -25.797 -10.5 -11.148 1 98.75 172 ARG A N 1
ATOM 1338 C CA . ARG A 1 172 ? -24.672 -9.57 -11.07 1 98.75 172 ARG A CA 1
ATOM 1339 C C . ARG A 1 172 ? -23.906 -9.516 -12.383 1 98.75 172 ARG A C 1
ATOM 1341 O O . ARG A 1 172 ? -23.844 -10.516 -13.109 1 98.75 172 ARG A O 1
ATOM 1348 N N . ARG A 1 173 ? -23.328 -8.391 -12.656 1 98.81 173 ARG A N 1
ATOM 1349 C CA . ARG A 1 173 ? -22.438 -8.227 -13.797 1 98.81 173 ARG A CA 1
ATOM 1350 C C . ARG A 1 173 ? -21.125 -8.961 -13.586 1 98.81 173 ARG A C 1
ATOM 1352 O O . ARG A 1 173 ? -20.531 -8.883 -12.5 1 98.81 173 ARG A O 1
ATOM 1359 N N . ILE A 1 174 ? -20.703 -9.773 -14.531 1 98.94 174 ILE A N 1
ATOM 1360 C CA . ILE A 1 174 ? -19.375 -10.359 -14.586 1 98.94 174 ILE A CA 1
ATOM 1361 C C . ILE A 1 174 ? -18.422 -9.422 -15.328 1 98.94 174 ILE A C 1
ATOM 1363 O O . ILE A 1 174 ? -18.469 -9.336 -16.562 1 98.94 174 ILE A O 1
ATOM 1367 N N . LYS A 1 175 ? -17.578 -8.766 -14.609 1 98.81 175 LYS A N 1
ATOM 1368 C CA . LYS A 1 175 ? -16.875 -7.625 -15.203 1 98.81 175 LYS A CA 1
ATOM 1369 C C . LYS A 1 175 ? -15.469 -8.016 -15.648 1 98.81 175 LYS A C 1
ATOM 1371 O O . LYS A 1 175 ? -14.961 -7.488 -16.641 1 98.81 175 LYS A O 1
ATOM 1376 N N . ALA A 1 176 ? -14.828 -8.953 -14.906 1 98.94 176 ALA A N 1
ATOM 1377 C CA . ALA A 1 176 ? -13.438 -9.266 -15.219 1 98.94 176 ALA A CA 1
ATOM 1378 C C . ALA A 1 176 ? -13.156 -10.75 -15.023 1 98.94 176 ALA A C 1
ATOM 1380 O O . ALA A 1 176 ? -13.945 -11.469 -14.406 1 98.94 176 ALA A O 1
ATOM 1381 N N . CYS A 1 177 ? -12.117 -11.172 -15.641 1 98.94 177 CYS A N 1
ATOM 1382 C CA . CYS A 1 177 ? -11.484 -12.477 -15.453 1 98.94 177 CYS A CA 1
ATOM 1383 C C . CYS A 1 177 ? -10.023 -12.312 -15.039 1 98.94 177 CYS A C 1
ATOM 1385 O O . CYS A 1 177 ? -9.281 -11.562 -15.664 1 98.94 177 CYS A O 1
ATOM 1387 N N . VAL A 1 178 ? -9.672 -13.008 -13.961 1 98.94 178 VAL A N 1
ATOM 1388 C CA . VAL A 1 178 ? -8.312 -12.898 -13.438 1 98.94 178 VAL A CA 1
ATOM 1389 C C . VAL A 1 178 ? -7.668 -14.281 -13.375 1 98.94 178 VAL A C 1
ATOM 1391 O O . VAL A 1 178 ? -7.625 -14.906 -12.312 1 98.94 178 VAL A O 1
ATOM 1394 N N . PRO A 1 179 ? -7.113 -14.734 -14.461 1 98.94 179 PRO A N 1
ATOM 1395 C CA . PRO A 1 179 ? -6.293 -15.945 -14.383 1 98.94 179 PRO A CA 1
ATOM 1396 C C . PRO A 1 179 ? -4.926 -15.695 -13.75 1 98.94 179 PRO A C 1
ATOM 1398 O O . PRO A 1 179 ? -4.336 -14.633 -13.945 1 98.94 179 PRO A O 1
ATOM 1401 N N . MET A 1 180 ? -4.508 -16.594 -13.023 1 98.75 180 MET A N 1
ATOM 1402 C CA . MET A 1 180 ? -3.158 -16.531 -12.469 1 98.75 180 MET A CA 1
ATOM 1403 C C . MET A 1 180 ? -2.254 -17.562 -13.125 1 98.75 180 MET A C 1
ATOM 1405 O O . MET A 1 180 ? -2.67 -18.703 -13.359 1 98.75 180 MET A O 1
ATOM 1409 N N . HIS A 1 181 ? -1.028 -17.188 -13.43 1 98.75 181 HIS A N 1
ATOM 1410 C CA . HIS A 1 181 ? -0.021 -18.094 -13.969 1 98.75 181 HIS A CA 1
ATOM 1411 C C . HIS A 1 181 ? 0.717 -18.828 -12.852 1 98.75 181 HIS A C 1
ATOM 1413 O O . HIS A 1 181 ? 1.805 -18.406 -12.445 1 98.75 181 HIS A O 1
ATOM 1419 N N . SER A 1 182 ? 0.157 -19.922 -12.445 1 98.38 182 SER A N 1
ATOM 1420 C CA . SER A 1 182 ? 0.563 -20.641 -11.242 1 98.38 182 SER A CA 1
ATOM 1421 C C . SER A 1 182 ? 2.01 -21.109 -11.336 1 98.38 182 SER A C 1
ATOM 1423 O O . SER A 1 182 ? 2.379 -21.797 -12.297 1 98.38 182 SER A O 1
ATOM 1425 N N . PHE A 1 183 ? 2.836 -20.703 -10.367 1 98.44 183 PHE A N 1
ATOM 1426 C CA . PHE A 1 183 ? 4.227 -21.094 -10.195 1 98.44 183 PHE A CA 1
ATOM 1427 C C . PHE A 1 183 ? 5.062 -20.688 -11.406 1 98.44 183 PHE A C 1
ATOM 1429 O O . PHE A 1 183 ? 6.152 -21.219 -11.617 1 98.44 183 PHE A O 1
ATOM 1436 N N . GLY A 1 184 ? 4.508 -19.828 -12.18 1 98.5 184 GLY A N 1
ATOM 1437 C CA . GLY A 1 184 ? 5.246 -19.312 -13.328 1 98.5 184 GLY A CA 1
ATOM 1438 C C . GLY A 1 184 ? 4.848 -19.984 -14.633 1 98.5 184 GLY A C 1
ATOM 1439 O O . GLY A 1 184 ? 5.387 -19.656 -15.695 1 98.5 184 GLY A O 1
ATOM 1440 N N . HIS A 1 185 ? 3.877 -20.922 -14.594 1 98.75 185 HIS A N 1
ATOM 1441 C CA . HIS A 1 185 ? 3.422 -21.625 -15.781 1 98.75 185 HIS A CA 1
ATOM 1442 C C . HIS A 1 185 ? 2.279 -20.891 -16.469 1 98.75 185 HIS A C 1
ATOM 1444 O O . HIS A 1 185 ? 1.199 -20.734 -15.891 1 98.75 185 HIS A O 1
ATOM 1450 N N . PRO A 1 186 ? 2.48 -20.453 -17.703 1 98.81 186 PRO A N 1
ATOM 1451 C CA . PRO A 1 186 ? 1.416 -19.734 -18.406 1 98.81 186 PRO A CA 1
ATOM 1452 C C . PRO A 1 186 ? 0.162 -20.578 -18.609 1 98.81 186 PRO A C 1
ATOM 1454 O O . PRO A 1 186 ? 0.26 -21.766 -18.906 1 98.81 186 PRO A O 1
ATOM 1457 N N . VAL A 1 187 ? -0.932 -19.984 -18.391 1 98.75 187 VAL A N 1
ATOM 1458 C CA . VAL A 1 187 ? -2.199 -20.625 -18.734 1 98.75 187 VAL A CA 1
ATOM 1459 C C . VAL A 1 187 ? -2.42 -20.578 -20.234 1 98.75 187 VAL A C 1
ATOM 1461 O O . VAL A 1 187 ? -1.606 -20.016 -20.969 1 98.75 187 VAL A O 1
ATOM 1464 N N . ARG A 1 188 ? -3.514 -21.281 -20.688 1 98.56 188 ARG A N 1
ATOM 1465 C CA . ARG A 1 188 ? -3.906 -21.172 -22.078 1 98.56 188 ARG A CA 1
ATOM 1466 C C . ARG A 1 188 ? -4.531 -19.812 -22.375 1 98.56 188 ARG A C 1
ATOM 1468 O O . ARG A 1 188 ? -5.715 -19.734 -22.703 1 98.56 188 ARG A O 1
ATOM 1475 N N . ILE A 1 189 ? -3.66 -18.781 -22.312 1 98.81 189 ILE A N 1
ATOM 1476 C CA . ILE A 1 189 ? -4.043 -17.375 -22.125 1 98.81 189 ILE A CA 1
ATOM 1477 C C . ILE A 1 189 ? -4.742 -16.859 -23.375 1 98.81 189 ILE A C 1
ATOM 1479 O O . ILE A 1 189 ? -5.672 -16.062 -23.281 1 98.81 189 ILE A O 1
ATOM 1483 N N . GLU A 1 190 ? -4.395 -17.297 -24.531 1 98.69 190 GLU A N 1
ATOM 1484 C CA . GLU A 1 190 ? -5.039 -16.828 -25.75 1 98.69 190 GLU A CA 1
ATOM 1485 C C . GLU A 1 190 ? -6.496 -17.281 -25.812 1 98.69 190 GLU A C 1
ATOM 1487 O O . GLU A 1 190 ? -7.363 -16.531 -26.266 1 98.69 190 GLU A O 1
ATOM 1492 N N . GLU A 1 191 ? -6.707 -18.5 -25.422 1 98.75 191 GLU A N 1
ATOM 1493 C CA . GLU A 1 191 ? -8.078 -19 -25.391 1 98.75 191 GLU A CA 1
ATOM 1494 C C . GLU A 1 191 ? -8.914 -18.266 -24.344 1 98.75 191 GLU A C 1
ATOM 1496 O O . GLU A 1 191 ? -10.086 -17.969 -24.578 1 98.75 191 GLU A O 1
ATOM 1501 N N . ILE A 1 192 ? -8.328 -17.969 -23.219 1 98.88 192 ILE A N 1
ATOM 1502 C CA . ILE A 1 192 ? -9.023 -17.203 -22.188 1 98.88 192 ILE A CA 1
ATOM 1503 C C . ILE A 1 192 ? -9.336 -15.805 -22.703 1 98.88 192 ILE A C 1
ATOM 1505 O O . ILE A 1 192 ? -10.445 -15.305 -22.531 1 98.88 192 ILE A O 1
ATOM 1509 N N . ALA A 1 193 ? -8.352 -15.211 -23.359 1 98.88 193 ALA A N 1
ATOM 1510 C CA . ALA A 1 193 ? -8.539 -13.875 -23.922 1 98.88 193 ALA A CA 1
ATOM 1511 C C . ALA A 1 193 ? -9.68 -13.859 -24.938 1 98.88 193 ALA A C 1
ATOM 1513 O O . ALA A 1 193 ? -10.477 -12.93 -24.969 1 98.88 193 ALA A O 1
ATOM 1514 N N . ALA A 1 194 ? -9.711 -14.875 -25.734 1 98.81 194 ALA A N 1
ATOM 1515 C CA . ALA A 1 194 ? -10.766 -14.977 -26.75 1 98.81 194 ALA A CA 1
ATOM 1516 C C . ALA A 1 194 ? -12.141 -15.078 -26.094 1 98.81 194 ALA A C 1
ATOM 1518 O O . ALA A 1 194 ? -13.094 -14.445 -26.547 1 98.81 194 ALA A O 1
ATOM 1519 N N . LEU A 1 195 ? -12.242 -15.875 -25.062 1 98.88 195 LEU A N 1
ATOM 1520 C CA . LEU A 1 195 ? -13.5 -16.016 -24.344 1 98.88 195 LEU A CA 1
ATOM 1521 C C . LEU A 1 195 ? -13.906 -14.688 -23.703 1 98.88 195 LEU A C 1
ATOM 1523 O O . LEU A 1 195 ? -15.078 -14.312 -23.734 1 98.88 195 LEU A O 1
ATOM 1527 N N . CYS A 1 196 ? -12.945 -14 -23.125 1 98.88 196 CYS A N 1
ATOM 1528 C CA . CYS A 1 196 ? -13.211 -12.703 -22.516 1 98.88 196 CYS A CA 1
ATOM 1529 C C . CYS A 1 196 ? -13.766 -11.727 -23.531 1 98.88 196 CYS A C 1
ATOM 1531 O O . CYS A 1 196 ? -14.75 -11.023 -23.266 1 98.88 196 CYS A O 1
ATOM 1533 N N . ALA A 1 197 ? -13.148 -11.703 -24.656 1 98.56 197 ALA A N 1
ATOM 1534 C CA . ALA A 1 197 ? -13.617 -10.812 -25.719 1 98.56 197 ALA A CA 1
ATOM 1535 C C . ALA A 1 197 ? -15.039 -11.164 -26.141 1 98.56 197 ALA A C 1
ATOM 1537 O O . ALA A 1 197 ? -15.883 -10.281 -26.297 1 98.56 197 ALA A O 1
ATOM 1538 N N . GLU A 1 198 ? -15.25 -12.414 -26.297 1 98.62 198 GLU A N 1
ATOM 1539 C CA . GLU A 1 198 ? -16.547 -12.898 -26.75 1 98.62 198 GLU A CA 1
ATOM 1540 C C . GLU A 1 198 ? -17.656 -12.531 -25.766 1 98.62 198 GLU A C 1
ATOM 1542 O O . GLU A 1 198 ? -18.766 -12.172 -26.156 1 98.62 198 GLU A O 1
ATOM 1547 N N . TRP A 1 199 ? -17.406 -12.531 -24.547 1 98.81 199 TRP A N 1
ATOM 1548 C CA . TRP A 1 199 ? -18.438 -12.398 -23.516 1 98.81 199 TRP A CA 1
ATOM 1549 C C . TRP A 1 199 ? -18.391 -11.008 -22.891 1 98.81 199 TRP A C 1
ATOM 1551 O O . TRP A 1 199 ? -19.047 -10.766 -21.875 1 98.81 199 TRP A O 1
ATOM 1561 N N . HIS A 1 200 ? -17.562 -10.078 -23.406 1 98.69 200 HIS A N 1
ATOM 1562 C CA . HIS A 1 200 ? -17.469 -8.711 -22.922 1 98.69 200 HIS A CA 1
ATOM 1563 C C . HIS A 1 200 ? -16.984 -8.672 -21.469 1 98.69 200 HIS A C 1
ATOM 1565 O O . HIS A 1 200 ? -17.562 -7.969 -20.641 1 98.69 200 HIS A O 1
ATOM 1571 N N . ILE A 1 201 ? -16 -9.461 -21.156 1 98.88 201 ILE A N 1
ATOM 1572 C CA . ILE A 1 201 ? -15.328 -9.531 -19.859 1 98.88 201 ILE A CA 1
ATOM 1573 C C . ILE A 1 201 ? -13.906 -9 -19.984 1 98.88 201 ILE A C 1
ATOM 1575 O O . ILE A 1 201 ? -13.188 -9.352 -20.922 1 98.88 201 ILE A O 1
ATOM 1579 N N . GLU A 1 202 ? -13.469 -8.109 -19.094 1 98.81 202 GLU A N 1
ATOM 1580 C CA . GLU A 1 202 ? -12.102 -7.59 -19.125 1 98.81 202 GLU A CA 1
ATOM 1581 C C . GLU A 1 202 ? -11.109 -8.617 -18.594 1 98.81 202 GLU A C 1
ATOM 1583 O O . GLU A 1 202 ? -11.391 -9.305 -17.609 1 98.81 202 GLU A O 1
ATOM 1588 N N . LEU A 1 203 ? -10.031 -8.781 -19.25 1 98.88 203 LEU A N 1
ATOM 1589 C CA . LEU A 1 203 ? -8.992 -9.711 -18.828 1 98.88 203 LEU A CA 1
ATOM 1590 C C . LEU A 1 203 ? -7.895 -8.992 -18.062 1 98.88 203 LEU A C 1
ATOM 1592 O O . LEU A 1 203 ? -7.223 -8.117 -18.609 1 98.88 203 LEU A O 1
ATOM 1596 N N . VAL A 1 204 ? -7.742 -9.281 -16.828 1 98.88 204 VAL A N 1
ATOM 1597 C CA . VAL A 1 204 ? -6.629 -8.867 -15.977 1 98.88 204 VAL A CA 1
ATOM 1598 C C . VAL A 1 204 ? -5.746 -10.07 -15.648 1 98.88 204 VAL A C 1
ATOM 1600 O O . VAL A 1 204 ? -6.191 -11.008 -14.992 1 98.88 204 VAL A O 1
ATOM 1603 N N . GLU A 1 205 ? -4.52 -10.047 -16.031 1 98.88 205 GLU A N 1
ATOM 1604 C CA . GLU A 1 205 ? -3.633 -11.18 -15.781 1 98.88 205 GLU A CA 1
ATOM 1605 C C . GLU A 1 205 ? -2.928 -11.039 -14.438 1 98.88 205 GLU A C 1
ATOM 1607 O O . GLU A 1 205 ? -2.236 -10.047 -14.195 1 98.88 205 GLU A O 1
ATOM 1612 N N . ASP A 1 206 ? -3.146 -11.977 -13.586 1 98.88 206 ASP A N 1
ATOM 1613 C CA . ASP A 1 206 ? -2.271 -12.102 -12.422 1 98.88 206 ASP A CA 1
ATOM 1614 C C . ASP A 1 206 ? -0.964 -12.797 -12.789 1 98.88 206 ASP A C 1
ATOM 1616 O O . ASP A 1 206 ? -0.866 -14.023 -12.719 1 98.88 206 ASP A O 1
ATOM 1620 N N . ALA A 1 207 ? 0.008 -12.047 -13.094 1 98.81 207 ALA A N 1
ATOM 1621 C CA . ALA A 1 207 ? 1.331 -12.523 -13.484 1 98.81 207 ALA A CA 1
ATOM 1622 C C . ALA A 1 207 ? 2.336 -12.352 -12.352 1 98.81 207 ALA A C 1
ATOM 1624 O O . ALA A 1 207 ? 3.535 -12.203 -12.594 1 98.81 207 ALA A O 1
ATOM 1625 N N . ALA A 1 208 ? 1.838 -12.328 -11.156 1 98.62 208 ALA A N 1
ATOM 1626 C CA . ALA A 1 208 ? 2.662 -12.117 -9.969 1 98.62 208 ALA A CA 1
ATOM 1627 C C . ALA A 1 208 ? 3.801 -13.133 -9.906 1 98.62 208 ALA A C 1
ATOM 1629 O O . ALA A 1 208 ? 4.867 -12.844 -9.359 1 98.62 208 ALA A O 1
ATOM 1630 N N . GLU A 1 209 ? 3.615 -14.305 -10.508 1 98.56 209 GLU A N 1
ATOM 1631 C CA . GLU A 1 209 ? 4.562 -15.398 -10.336 1 98.56 209 GLU A CA 1
ATOM 1632 C C . GLU A 1 209 ? 5.301 -15.695 -11.641 1 98.56 209 GLU A C 1
ATOM 1634 O O . GLU A 1 209 ? 6.078 -16.641 -11.719 1 98.56 209 GLU A O 1
ATOM 1639 N N . SER A 1 210 ? 5.113 -14.82 -12.664 1 98.75 210 SER A N 1
ATOM 1640 C CA . SER A 1 210 ? 5.523 -15.344 -13.961 1 98.75 210 SER A CA 1
ATOM 1641 C C . SER A 1 210 ? 6.387 -14.336 -14.719 1 98.75 210 SER A C 1
ATOM 1643 O O . SER A 1 210 ? 6.414 -14.336 -15.945 1 98.75 210 SER A O 1
ATOM 1645 N N . ILE A 1 211 ? 7.031 -13.438 -14 1 98.75 211 ILE A N 1
ATOM 1646 C CA . ILE A 1 211 ? 7.977 -12.57 -14.695 1 98.75 211 ILE A CA 1
ATOM 1647 C C . ILE A 1 211 ? 9.039 -13.414 -15.391 1 98.75 211 ILE A C 1
ATOM 1649 O O . ILE A 1 211 ? 9.656 -14.281 -14.773 1 98.75 211 ILE A O 1
ATOM 1653 N N . GLY A 1 212 ? 9.203 -13.188 -16.688 1 98.62 212 GLY A N 1
ATOM 1654 C CA . GLY A 1 212 ? 10.141 -13.969 -17.484 1 98.62 212 GLY A CA 1
ATOM 1655 C C . GLY A 1 212 ? 9.492 -15.141 -18.203 1 98.62 212 GLY A C 1
ATOM 1656 O O . GLY A 1 212 ? 10.109 -15.766 -19.062 1 98.62 212 GLY A O 1
ATOM 1657 N N . SER A 1 213 ? 8.266 -15.469 -17.906 1 98.81 213 SER A N 1
ATOM 1658 C CA . SER A 1 213 ? 7.531 -16.516 -18.609 1 98.81 213 SER A CA 1
ATOM 1659 C C . SER A 1 213 ? 6.867 -15.992 -19.875 1 98.81 213 SER A C 1
ATOM 1661 O O . SER A 1 213 ? 6.445 -14.836 -19.922 1 98.81 213 SER A O 1
ATOM 1663 N N . THR A 1 214 ? 6.742 -16.859 -20.875 1 98.75 214 THR A N 1
ATOM 1664 C CA . THR A 1 214 ? 6.141 -16.438 -22.141 1 98.75 214 THR A CA 1
ATOM 1665 C C . THR A 1 214 ? 5.188 -17.516 -22.656 1 98.75 214 THR A C 1
ATOM 1667 O O . THR A 1 214 ? 5.301 -18.688 -22.297 1 98.75 214 THR A O 1
ATOM 1670 N N . TYR A 1 215 ? 4.211 -17.125 -23.344 1 98.62 215 TYR A N 1
ATOM 1671 C CA . TYR A 1 215 ? 3.34 -17.938 -24.188 1 98.62 215 TYR A CA 1
ATOM 1672 C C . TYR A 1 215 ? 3.521 -17.578 -25.656 1 98.62 215 TYR A C 1
ATOM 1674 O O . TYR A 1 215 ? 3.232 -16.453 -26.078 1 98.62 215 TYR A O 1
ATOM 1682 N N . LYS A 1 216 ? 4.004 -18.516 -26.469 1 98.25 216 LYS A N 1
ATOM 1683 C CA . LYS A 1 216 ? 4.332 -18.297 -27.875 1 98.25 216 LYS A CA 1
ATOM 1684 C C . LYS A 1 216 ? 5.227 -17.078 -28.047 1 98.25 216 LYS A C 1
ATOM 1686 O O . LYS A 1 216 ? 4.988 -16.25 -28.938 1 98.25 216 LYS A O 1
ATOM 1691 N N . GLY A 1 217 ? 6.105 -16.891 -27.094 1 98.06 217 GLY A N 1
ATOM 1692 C CA . GLY A 1 217 ? 7.125 -15.859 -27.188 1 98.06 217 GLY A CA 1
ATOM 1693 C C . GLY A 1 217 ? 6.688 -14.531 -26.609 1 98.06 217 GLY A C 1
ATOM 1694 O O . GLY A 1 217 ? 7.508 -13.633 -26.422 1 98.06 217 GLY A O 1
ATOM 1695 N N . LYS A 1 218 ? 5.453 -14.406 -26.297 1 98.62 218 LYS A N 1
ATOM 1696 C CA . LYS A 1 218 ? 4.938 -13.172 -25.703 1 98.62 218 LYS A CA 1
ATOM 1697 C C . LYS A 1 218 ? 4.879 -13.258 -24.188 1 98.62 218 LYS A C 1
ATOM 1699 O O . LYS A 1 218 ? 4.438 -14.273 -23.641 1 98.62 218 LYS A O 1
ATOM 1704 N N . HIS A 1 219 ? 5.355 -12.234 -23.562 1 98.81 219 HIS A N 1
ATOM 1705 C CA . HIS A 1 219 ? 5.469 -12.234 -22.109 1 98.81 219 HIS A CA 1
ATOM 1706 C C . HIS A 1 219 ? 4.094 -12.289 -21.453 1 98.81 219 HIS A C 1
ATOM 1708 O O . HIS A 1 219 ? 3.176 -11.578 -21.859 1 98.81 219 HIS A O 1
ATOM 1714 N N . THR A 1 220 ? 3.939 -13.133 -20.453 1 98.75 220 THR A N 1
ATOM 1715 C CA . THR A 1 220 ? 2.703 -13.148 -19.672 1 98.75 220 THR A CA 1
ATOM 1716 C C . THR A 1 220 ? 2.457 -11.789 -19.031 1 98.75 220 THR A C 1
ATOM 1718 O O . THR A 1 220 ? 3.402 -11.047 -18.75 1 98.75 220 THR A O 1
ATOM 1721 N N . GLY A 1 221 ? 1.196 -11.438 -18.797 1 98.75 221 GLY A N 1
ATOM 1722 C CA . GLY A 1 221 ? 0.831 -10.133 -18.25 1 98.75 221 GLY A CA 1
ATOM 1723 C C . GLY A 1 221 ? 0.588 -9.094 -19.328 1 98.75 221 GLY A C 1
ATOM 1724 O O . GLY A 1 221 ? 0.26 -7.941 -19.031 1 98.75 221 GLY A O 1
ATOM 1725 N N . THR A 1 222 ? 0.713 -9.523 -20.594 1 98.75 222 THR A N 1
ATOM 1726 C CA . THR A 1 222 ? 0.579 -8.539 -21.656 1 98.75 222 THR A CA 1
ATOM 1727 C C . THR A 1 222 ? -0.518 -8.953 -22.641 1 98.75 222 THR A C 1
ATOM 1729 O O . THR A 1 222 ? -0.606 -8.422 -23.75 1 98.75 222 THR A O 1
ATOM 1732 N N . PHE A 1 223 ? -1.335 -9.945 -22.281 1 98.62 223 PHE A N 1
ATOM 1733 C CA . PHE A 1 223 ? -2.395 -10.43 -23.156 1 98.62 223 PHE A CA 1
ATOM 1734 C C . PHE A 1 223 ? -3.719 -9.75 -22.828 1 98.62 223 PHE A C 1
ATOM 1736 O O . PHE A 1 223 ? -4.582 -9.609 -23.703 1 98.62 223 PHE A O 1
ATOM 1743 N N . GLY A 1 224 ? -3.914 -9.367 -21.578 1 97.81 224 GLY A N 1
ATOM 1744 C CA . GLY A 1 224 ? -5.141 -8.711 -21.141 1 97.81 224 GLY A CA 1
ATOM 1745 C C . GLY A 1 224 ? -5.051 -7.199 -21.188 1 97.81 224 GLY A C 1
ATOM 1746 O O . GLY A 1 224 ? -4.125 -6.641 -21.781 1 97.81 224 GLY A O 1
ATOM 1747 N N . LYS A 1 225 ? -6.062 -6.566 -20.594 1 97.94 225 LYS A N 1
ATOM 1748 C CA . LYS A 1 225 ? -6.098 -5.109 -20.5 1 97.94 225 LYS A CA 1
ATOM 1749 C C . LYS A 1 225 ? -5.004 -4.59 -19.562 1 97.94 225 LYS A C 1
ATOM 1751 O O . LYS A 1 225 ? -4.414 -3.537 -19.812 1 97.94 225 LYS A O 1
ATOM 1756 N N . VAL A 1 226 ? -4.844 -5.289 -18.516 1 98.75 226 VAL A N 1
ATOM 1757 C CA . VAL A 1 226 ? -3.818 -4.965 -17.531 1 98.75 226 VAL A CA 1
ATOM 1758 C C . VAL A 1 226 ? -3.186 -6.25 -17 1 98.75 226 VAL A C 1
ATOM 1760 O O . VAL A 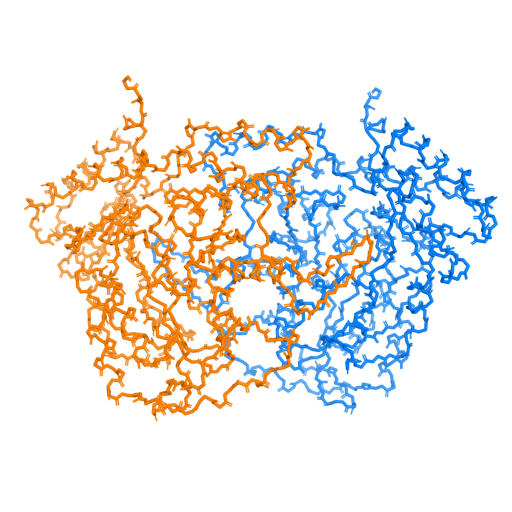1 226 ? -3.869 -7.266 -16.844 1 98.75 226 VAL A O 1
ATOM 1763 N N . GLY A 1 227 ? -1.915 -6.246 -16.844 1 98.88 227 GLY A N 1
ATOM 1764 C CA . GLY A 1 227 ? -1.206 -7.289 -16.109 1 98.88 227 GLY A CA 1
ATOM 1765 C C . GLY A 1 227 ? -0.606 -6.797 -14.812 1 98.88 227 GLY A C 1
ATOM 1766 O O . GLY A 1 227 ? -0.28 -5.617 -14.68 1 98.88 227 GLY A O 1
ATOM 1767 N N . ALA A 1 228 ? -0.485 -7.707 -13.844 1 98.88 228 ALA A N 1
ATOM 1768 C CA . ALA A 1 228 ? 0.099 -7.367 -12.547 1 98.88 228 ALA A CA 1
ATOM 1769 C C . ALA A 1 228 ? 1.264 -8.297 -12.219 1 98.88 228 ALA A C 1
ATOM 1771 O O . ALA A 1 228 ? 1.138 -9.516 -12.305 1 98.88 228 ALA A O 1
ATOM 1772 N N . ILE A 1 229 ? 2.363 -7.719 -11.789 1 98.75 229 ILE A N 1
ATOM 1773 C CA . ILE A 1 229 ? 3.561 -8.453 -11.383 1 98.75 229 ILE A CA 1
ATOM 1774 C C . ILE A 1 229 ? 3.844 -8.203 -9.906 1 98.75 229 ILE A C 1
ATOM 1776 O O . ILE A 1 229 ? 3.523 -7.137 -9.375 1 98.75 229 ILE A O 1
ATOM 1780 N N . SER A 1 230 ? 4.395 -9.195 -9.227 1 98.56 230 SER A N 1
ATOM 1781 C CA . SER A 1 230 ? 4.801 -9.047 -7.832 1 98.56 230 SER A CA 1
ATOM 1782 C C . SER A 1 230 ? 6.316 -9.086 -7.691 1 98.56 230 SER A C 1
ATOM 1784 O O . SER A 1 230 ? 6.988 -9.859 -8.375 1 98.56 230 SER A O 1
ATOM 1786 N N . PHE A 1 231 ? 6.828 -8.281 -6.801 1 98.12 231 PHE A N 1
ATOM 1787 C CA . PHE A 1 231 ? 8.25 -8.266 -6.465 1 98.12 231 PHE A CA 1
ATOM 1788 C C . PHE A 1 231 ? 8.461 -8.555 -4.984 1 98.12 231 PHE A C 1
ATOM 1790 O O . PHE A 1 231 ? 9.359 -8 -4.359 1 98.12 231 PHE A O 1
ATOM 1797 N N . ASN A 1 232 ? 7.551 -9.32 -4.422 1 95.25 232 ASN A N 1
ATOM 1798 C CA . ASN A 1 232 ? 7.738 -9.781 -3.051 1 95.25 232 ASN A CA 1
ATOM 1799 C C . ASN A 1 232 ? 9.086 -10.477 -2.871 1 95.25 232 ASN A C 1
ATOM 1801 O O . ASN A 1 232 ? 9.773 -10.766 -3.852 1 95.25 232 ASN A O 1
ATOM 1805 N N . GLY A 1 233 ? 9.477 -10.758 -1.711 1 92.12 233 GLY A N 1
ATOM 1806 C CA . GLY A 1 233 ? 10.805 -11.234 -1.359 1 92.12 233 GLY A CA 1
ATOM 1807 C C . GLY A 1 233 ? 11.148 -12.562 -2 1 92.12 233 GLY A C 1
ATOM 1808 O O . GLY A 1 233 ? 12.297 -12.805 -2.367 1 92.12 233 GLY A O 1
ATOM 1809 N N . ASN A 1 234 ? 10.18 -13.359 -2.209 1 90.44 234 ASN A N 1
ATOM 1810 C CA . ASN A 1 234 ? 10.469 -14.719 -2.66 1 90.44 234 ASN A CA 1
ATOM 1811 C C . ASN A 1 234 ? 10.242 -14.867 -4.16 1 90.44 234 ASN A C 1
ATOM 1813 O O . ASN A 1 234 ? 10.242 -15.984 -4.684 1 90.44 234 ASN A O 1
ATOM 1817 N N . LYS A 1 235 ? 10 -13.781 -4.82 1 96.06 235 LYS A N 1
ATOM 1818 C CA . LYS A 1 235 ? 9.781 -13.852 -6.262 1 96.06 235 LYS A CA 1
ATOM 1819 C C . LYS A 1 235 ? 11.109 -13.938 -7.016 1 96.06 235 LYS A C 1
ATOM 1821 O O . LYS A 1 235 ? 12.18 -13.891 -6.406 1 96.06 235 LYS A O 1
ATOM 1826 N N . THR A 1 236 ? 11.062 -14.156 -8.312 1 97.19 236 THR A N 1
ATOM 1827 C CA . THR A 1 236 ? 12.25 -14.344 -9.148 1 97.19 236 THR A CA 1
ATOM 1828 C C . THR A 1 236 ? 13.18 -13.141 -9.047 1 97.19 236 THR A C 1
ATOM 1830 O O . THR A 1 236 ? 14.398 -13.297 -8.984 1 97.19 236 THR A O 1
ATOM 1833 N N . ILE A 1 237 ? 12.578 -11.977 -9.055 1 97.62 237 ILE A N 1
ATOM 1834 C CA . ILE A 1 237 ? 13.281 -10.758 -8.656 1 97.62 237 ILE A CA 1
ATOM 1835 C C . ILE A 1 237 ? 12.461 -10.016 -7.602 1 97.62 237 ILE A C 1
ATOM 1837 O O . ILE A 1 237 ? 11.25 -10.188 -7.516 1 97.62 237 ILE A O 1
ATOM 1841 N N . THR A 1 238 ? 13.18 -9.203 -6.809 1 97.75 238 THR A N 1
ATOM 1842 C CA . THR A 1 238 ? 12.492 -8.594 -5.68 1 97.75 238 THR A CA 1
ATOM 1843 C C . THR A 1 238 ? 12.898 -7.133 -5.52 1 97.75 238 THR A C 1
ATOM 1845 O O . THR A 1 238 ? 14 -6.742 -5.93 1 97.75 238 THR A O 1
ATOM 1848 N N . THR A 1 239 ? 12.031 -6.336 -4.98 1 97.44 239 THR A N 1
ATOM 1849 C CA . THR A 1 239 ? 12.297 -4.969 -4.539 1 97.44 239 THR A CA 1
ATOM 1850 C C . THR A 1 239 ? 12.109 -4.848 -3.027 1 97.44 239 THR A C 1
ATOM 1852 O O . THR A 1 239 ? 11.859 -3.754 -2.514 1 97.44 239 THR A O 1
ATOM 1855 N N . GLY A 1 240 ? 12.188 -6.004 -2.283 1 95.25 240 GLY A N 1
ATOM 1856 C CA . GLY A 1 240 ? 11.766 -6.059 -0.892 1 95.25 240 GLY A CA 1
ATOM 1857 C C . GLY A 1 240 ? 10.273 -6.289 -0.728 1 95.25 240 GLY A C 1
ATOM 1858 O O . GLY A 1 240 ? 9.859 -7.188 0.005 1 95.25 240 GLY A O 1
ATOM 1859 N N . GLY A 1 241 ? 9.508 -5.645 -1.305 1 95.12 241 GLY A N 1
ATOM 1860 C CA . GLY A 1 241 ? 8.078 -5.613 -1.566 1 95.12 241 GLY A CA 1
ATOM 1861 C C . GLY A 1 241 ? 7.695 -4.688 -2.709 1 95.12 241 GLY A C 1
ATOM 1862 O O . GLY A 1 241 ? 8.258 -3.598 -2.842 1 95.12 241 GLY A O 1
ATOM 1863 N N . GLY A 1 242 ? 6.836 -5.168 -3.549 1 97.25 242 GLY A N 1
ATOM 1864 C CA . GLY A 1 242 ? 6.496 -4.332 -4.691 1 97.25 242 GLY A CA 1
ATOM 1865 C C . GLY A 1 242 ? 5.621 -5.039 -5.711 1 97.25 242 GLY A C 1
ATOM 1866 O O . GLY A 1 242 ? 5.387 -6.242 -5.605 1 97.25 242 GLY A O 1
ATOM 1867 N N . GLY A 1 243 ? 5.176 -4.254 -6.629 1 98.31 243 GLY A N 1
ATOM 1868 C CA . GLY A 1 243 ? 4.402 -4.738 -7.762 1 98.31 243 GLY A CA 1
ATOM 1869 C C . GLY A 1 243 ? 4.492 -3.836 -8.977 1 98.31 243 GLY A C 1
ATOM 1870 O O . GLY A 1 243 ? 5.215 -2.836 -8.961 1 98.31 243 GLY A O 1
ATOM 1871 N N . MET A 1 244 ? 3.871 -4.242 -10.008 1 98.56 244 MET A N 1
ATOM 1872 C CA . MET A 1 244 ? 3.889 -3.506 -11.266 1 98.56 244 MET A CA 1
ATOM 1873 C C . MET A 1 244 ? 2.617 -3.766 -12.062 1 98.56 244 MET A C 1
ATOM 1875 O O . MET A 1 244 ? 2.115 -4.891 -12.094 1 98.56 244 MET A O 1
ATOM 1879 N N . LEU A 1 245 ? 2.131 -2.725 -12.625 1 98.88 245 LEU A N 1
ATOM 1880 C CA . LEU A 1 245 ? 1.077 -2.832 -13.633 1 98.88 245 LEU A CA 1
ATOM 1881 C C . LEU A 1 245 ? 1.66 -2.764 -15.039 1 98.88 245 LEU A C 1
ATOM 1883 O O . LEU A 1 245 ? 2.543 -1.947 -15.312 1 98.88 245 LEU A O 1
ATOM 1887 N N . LEU A 1 246 ? 1.204 -3.598 -15.906 1 98.94 246 LEU A N 1
ATOM 1888 C CA . LEU A 1 246 ? 1.607 -3.598 -17.312 1 98.94 246 LEU A CA 1
ATOM 1889 C C . LEU A 1 246 ? 0.432 -3.238 -18.203 1 98.94 246 LEU A C 1
ATOM 1891 O O . LEU A 1 246 ? -0.667 -3.773 -18.047 1 98.94 246 LEU A O 1
ATOM 1895 N N . PHE A 1 247 ? 0.694 -2.328 -19.141 1 98.81 247 PHE A N 1
ATOM 1896 C CA . PHE A 1 247 ? -0.345 -1.85 -20.047 1 98.81 247 PHE A CA 1
ATOM 1897 C C . PHE A 1 247 ? 0.122 -1.926 -21.5 1 98.81 247 PHE A C 1
ATOM 1899 O O . PHE A 1 247 ? 1.282 -1.636 -21.797 1 98.81 247 PHE A O 1
ATOM 1906 N N . ASN A 1 248 ? -0.783 -2.27 -22.359 1 97.94 248 ASN A N 1
ATOM 1907 C CA . ASN A 1 248 ? -0.525 -2.182 -23.781 1 97.94 248 ASN A CA 1
ATOM 1908 C C . ASN A 1 248 ? -1.077 -0.888 -24.375 1 97.94 248 ASN A C 1
ATOM 1910 O O . ASN A 1 248 ? -1.245 -0.779 -25.594 1 97.94 248 ASN A O 1
ATOM 1914 N N . ASP A 1 249 ? -1.459 0.049 -23.562 1 97.94 249 ASP A N 1
ATOM 1915 C CA . ASP A 1 249 ? -1.974 1.379 -23.875 1 97.94 249 ASP A CA 1
ATOM 1916 C C . ASP A 1 249 ? -1.292 2.447 -23.016 1 97.94 249 ASP A C 1
ATOM 1918 O O . ASP A 1 249 ? -1.468 2.48 -21.797 1 97.94 249 ASP A O 1
ATOM 1922 N N . GLU A 1 250 ? -0.612 3.365 -23.703 1 97.75 250 GLU A N 1
ATOM 1923 C CA . GLU A 1 250 ? 0.198 4.355 -23 1 97.75 250 GLU A CA 1
ATOM 1924 C C . GLU A 1 250 ? -0.675 5.312 -22.188 1 97.75 250 GLU A C 1
ATOM 1926 O O . GLU A 1 250 ? -0.324 5.684 -21.078 1 97.75 250 GLU A O 1
ATOM 1931 N N . GLU A 1 251 ? -1.777 5.723 -22.734 1 98.06 251 GLU A N 1
ATOM 1932 C CA . GLU A 1 251 ? -2.678 6.641 -22.047 1 98.06 251 GLU A CA 1
ATOM 1933 C C . GLU A 1 251 ? -3.311 5.984 -20.812 1 98.06 251 GLU A C 1
ATOM 1935 O O . GLU A 1 251 ? -3.482 6.625 -19.781 1 98.06 251 GLU A O 1
ATOM 1940 N N . PHE A 1 252 ? -3.645 4.707 -21.031 1 98.19 252 PHE A N 1
ATOM 1941 C CA . PHE A 1 252 ? -4.203 3.938 -19.922 1 98.19 252 PHE A CA 1
ATOM 1942 C C . PHE A 1 252 ? -3.195 3.811 -18.797 1 98.19 252 PHE A C 1
ATOM 1944 O O . PHE A 1 252 ? -3.547 3.986 -17.625 1 98.19 252 PHE A O 1
ATOM 1951 N N . GLY A 1 253 ? -1.971 3.586 -19.109 1 98.44 253 GLY A N 1
ATOM 1952 C CA . GLY A 1 253 ? -0.912 3.535 -18.109 1 98.44 253 GLY A CA 1
ATOM 1953 C C . GLY A 1 253 ? -0.692 4.863 -17.406 1 98.44 253 GLY A C 1
ATOM 1954 O O . GLY A 1 253 ? -0.46 4.895 -16.188 1 98.44 253 GLY A O 1
ATOM 1955 N N . ALA A 1 254 ? -0.721 5.938 -18.156 1 97.75 254 ALA A N 1
ATOM 1956 C CA . ALA A 1 254 ? -0.577 7.27 -17.562 1 97.75 254 ALA A CA 1
ATOM 1957 C C . ALA A 1 254 ? -1.711 7.562 -16.594 1 97.75 254 ALA A C 1
ATOM 1959 O O . ALA A 1 254 ? -1.491 8.172 -15.539 1 97.75 254 ALA A O 1
ATOM 1960 N N . TYR A 1 255 ? -2.885 7.141 -16.984 1 97.69 255 TYR A N 1
ATOM 1961 C CA . TYR A 1 255 ? -4.043 7.297 -16.109 1 97.69 255 TYR A CA 1
ATOM 1962 C C . TYR A 1 255 ? -3.855 6.52 -14.812 1 97.69 255 TYR A C 1
ATOM 1964 O O . TYR A 1 255 ? -4.129 7.043 -13.734 1 97.69 255 TYR A O 1
ATOM 1972 N N . ALA A 1 256 ? -3.375 5.305 -14.953 1 98.25 256 ALA A N 1
ATOM 1973 C CA . ALA A 1 256 ? -3.107 4.484 -13.773 1 98.25 256 ALA A CA 1
ATOM 1974 C C . ALA A 1 256 ? -2.113 5.168 -12.836 1 98.25 256 ALA A C 1
ATOM 1976 O O . ALA A 1 256 ? -2.295 5.168 -11.617 1 98.25 256 ALA A O 1
ATOM 1977 N N . LYS A 1 257 ? -1.043 5.695 -13.359 1 96.75 257 LYS A N 1
ATOM 1978 C CA . LYS A 1 257 ? -0.034 6.398 -12.57 1 96.75 257 LYS A CA 1
ATOM 1979 C C . LYS A 1 257 ? -0.641 7.59 -11.844 1 96.75 257 LYS A C 1
ATOM 1981 O O . LYS A 1 257 ? -0.33 7.832 -10.672 1 96.75 257 LYS A O 1
ATOM 1986 N N . HIS A 1 258 ? -1.518 8.312 -12.492 1 96.5 258 HIS A N 1
ATOM 1987 C CA . HIS A 1 258 ? -2.223 9.445 -11.891 1 96.5 258 HIS A CA 1
ATOM 1988 C C . HIS A 1 258 ? -3.039 9.008 -10.68 1 96.5 258 HIS A C 1
ATOM 1990 O O . HIS A 1 258 ? -2.924 9.594 -9.602 1 96.5 258 HIS A O 1
ATOM 1996 N N . ILE A 1 259 ? -3.773 7.895 -10.812 1 97.06 259 ILE A N 1
ATOM 1997 C CA . ILE A 1 259 ? -4.691 7.426 -9.781 1 97.06 259 ILE A CA 1
ATOM 1998 C C . ILE A 1 259 ? -3.904 6.859 -8.602 1 97.06 259 ILE A C 1
ATOM 2000 O O . ILE A 1 259 ? -4.301 7.023 -7.445 1 97.06 259 ILE A O 1
ATOM 2004 N N . THR A 1 260 ? -2.729 6.234 -8.875 1 96.56 260 THR A N 1
ATOM 2005 C CA . THR A 1 260 ? -1.977 5.547 -7.832 1 96.56 260 THR A CA 1
ATOM 2006 C C . THR A 1 260 ? -1.078 6.527 -7.082 1 96.56 260 THR A C 1
ATOM 2008 O O . THR A 1 260 ? -0.4 6.148 -6.125 1 96.56 260 THR A O 1
ATOM 2011 N N . THR A 1 261 ? -1.036 7.77 -7.52 1 93.62 261 THR A N 1
ATOM 2012 C CA . THR A 1 261 ? -0.218 8.789 -6.875 1 93.62 261 THR A CA 1
ATOM 2013 C C . THR A 1 261 ? -1.09 9.922 -6.344 1 93.62 261 THR A C 1
ATOM 2015 O O . THR A 1 261 ? -0.797 11.102 -6.57 1 93.62 261 THR A O 1
ATOM 2018 N N . GLN A 1 262 ? -2.191 9.555 -5.766 1 90 262 GLN A N 1
ATOM 2019 C CA . GLN A 1 262 ? -3.105 10.43 -5.031 1 90 262 GLN A CA 1
ATOM 2020 C C . GLN A 1 262 ? -3.92 11.297 -5.984 1 90 262 GLN A C 1
ATOM 2022 O O . GLN A 1 262 ? -4.617 12.219 -5.551 1 90 262 GLN A O 1
ATOM 2027 N N . ALA A 1 263 ? -3.775 11.156 -7.324 1 93.25 263 ALA A N 1
ATOM 2028 C CA . ALA A 1 263 ? -4.539 11.852 -8.359 1 93.25 263 ALA A CA 1
ATOM 2029 C C . ALA A 1 263 ? -4.336 13.359 -8.266 1 93.25 263 ALA A C 1
ATOM 2031 O O . ALA A 1 263 ? -5.289 14.133 -8.391 1 93.25 263 ALA A O 1
ATOM 2032 N N . LYS A 1 264 ? -3.191 13.703 -7.902 1 89.88 264 LYS A N 1
ATOM 2033 C CA . LYS A 1 264 ? -2.861 15.125 -7.82 1 89.88 264 LYS A CA 1
ATOM 2034 C C . LYS A 1 264 ? -2.828 15.758 -9.211 1 89.88 264 LYS A C 1
ATOM 2036 O O . LYS A 1 264 ? -2.262 15.195 -10.148 1 89.88 264 LYS A O 1
ATOM 2041 N N . ILE A 1 265 ? -3.436 16.859 -9.336 1 88.69 265 ILE A N 1
ATOM 2042 C CA . ILE A 1 265 ? -3.391 17.625 -10.578 1 88.69 265 ILE A CA 1
ATOM 2043 C C . ILE A 1 265 ? -2.105 18.438 -10.641 1 88.69 265 ILE A C 1
ATOM 2045 O O . ILE A 1 265 ? -1.726 19.078 -9.648 1 88.69 265 ILE A O 1
ATOM 2049 N N . SER A 1 266 ? -1.41 18.469 -11.734 1 84.38 266 SER A N 1
ATOM 2050 C CA . SER A 1 266 ? -0.167 19.219 -11.867 1 84.38 266 SER A CA 1
ATOM 2051 C C . SER A 1 266 ? -0.418 20.719 -11.789 1 84.38 266 SER A C 1
ATOM 2053 O O . SER A 1 266 ? -1.338 21.234 -12.43 1 84.38 266 SER A O 1
ATOM 2055 N N . HIS A 1 267 ? 0.287 21.406 -10.938 1 83.06 267 HIS A N 1
ATOM 2056 C CA . HIS A 1 267 ? 0.28 22.859 -10.766 1 83.06 267 HIS A CA 1
ATOM 2057 C C . HIS A 1 267 ? 1.61 23.344 -10.203 1 83.06 267 HIS A C 1
ATOM 2059 O O . HIS A 1 267 ? 2.367 22.578 -9.617 1 83.06 267 HIS A O 1
ATOM 2065 N N . ARG A 1 268 ? 1.826 24.641 -10.398 1 80.81 268 ARG A N 1
ATOM 2066 C CA . ARG A 1 268 ? 3.078 25.25 -9.953 1 80.81 268 ARG A CA 1
ATOM 2067 C C . ARG A 1 268 ? 3.225 25.141 -8.438 1 80.81 268 ARG A C 1
ATOM 2069 O O . ARG A 1 268 ? 4.312 24.844 -7.93 1 80.81 268 ARG A O 1
ATOM 2076 N N . TRP A 1 269 ? 1.993 25.234 -7.719 1 79.12 269 TRP A N 1
ATOM 2077 C CA . TRP A 1 269 ? 2.158 25.156 -6.27 1 79.12 269 TRP A CA 1
ATOM 2078 C C . TRP A 1 269 ? 0.878 24.656 -5.605 1 79.12 269 TRP A C 1
ATOM 2080 O O . TRP A 1 269 ? 0.9 24.203 -4.457 1 79.12 269 TRP A O 1
ATOM 2090 N N . GLU A 1 270 ? -0.197 24.641 -6.383 1 82.38 270 GLU A N 1
ATOM 2091 C CA . GLU A 1 270 ? -1.449 24.234 -5.754 1 82.38 270 GLU A CA 1
ATOM 2092 C C . GLU A 1 270 ? -1.49 22.719 -5.543 1 82.38 270 GLU A C 1
ATOM 2094 O O . GLU A 1 270 ? -0.946 21.969 -6.348 1 82.38 270 GLU A O 1
ATOM 2099 N N . PHE A 1 271 ? -2.111 22.328 -4.484 1 85.19 271 PHE A N 1
ATOM 2100 C CA . PHE A 1 271 ? -2.336 20.922 -4.164 1 85.19 271 PHE A CA 1
ATOM 2101 C C . PHE A 1 271 ? -3.807 20.562 -4.324 1 85.19 271 PHE A C 1
ATOM 2103 O O . PHE A 1 271 ? -4.57 20.594 -3.357 1 85.19 271 PHE A O 1
ATOM 2110 N N . ARG A 1 272 ? -4.164 20.172 -5.578 1 87.88 272 ARG A N 1
ATOM 2111 C CA . ARG A 1 272 ? -5.535 19.797 -5.898 1 87.88 272 ARG A CA 1
ATOM 2112 C C . ARG A 1 272 ? -5.602 18.375 -6.453 1 87.88 272 ARG A C 1
ATOM 2114 O O . ARG A 1 272 ? -4.656 17.906 -7.09 1 87.88 272 ARG A O 1
ATOM 2121 N N . HIS A 1 273 ? -6.699 17.766 -6.164 1 92.81 273 HIS A N 1
ATOM 2122 C CA . HIS A 1 273 ? -6.934 16.391 -6.59 1 92.81 273 HIS A CA 1
ATOM 2123 C C . HIS A 1 273 ? -8.273 16.25 -7.309 1 92.81 273 HIS A C 1
ATOM 2125 O O . HIS A 1 273 ? -9.25 16.906 -6.941 1 92.81 273 HIS A O 1
ATOM 2131 N N . ASP A 1 274 ? -8.367 15.344 -8.281 1 92.5 274 ASP A N 1
ATOM 2132 C CA . ASP A 1 274 ? -9.594 15.281 -9.07 1 92.5 274 ASP A CA 1
ATOM 2133 C C . ASP A 1 274 ? -10.297 13.938 -8.883 1 92.5 274 ASP A C 1
ATOM 2135 O O . ASP A 1 274 ? -11.414 13.742 -9.359 1 92.5 274 ASP A O 1
ATOM 2139 N N . HIS A 1 275 ? -9.617 12.977 -8.18 1 93.88 275 HIS A N 1
ATOM 2140 C CA . HIS A 1 275 ? -10.195 11.68 -7.824 1 93.88 275 HIS A CA 1
ATOM 2141 C C . HIS A 1 275 ? -9.805 11.281 -6.402 1 93.88 275 HIS A C 1
ATOM 2143 O O . HIS A 1 275 ? -8.914 11.883 -5.801 1 93.88 275 HIS A O 1
ATOM 2149 N N . VAL A 1 276 ? -10.578 10.391 -5.879 1 95.62 276 VAL A N 1
ATOM 2150 C CA . VAL A 1 276 ? -10.078 9.648 -4.727 1 95.62 276 VAL A CA 1
ATOM 2151 C C . VAL A 1 276 ? -8.891 8.789 -5.145 1 95.62 276 VAL A C 1
ATOM 2153 O O . VAL A 1 276 ? -9.055 7.633 -5.551 1 95.62 276 VAL A O 1
ATOM 2156 N N . GLY A 1 277 ? -7.742 9.367 -5.105 1 95.62 277 GLY A N 1
ATOM 2157 C CA . GLY A 1 277 ? -6.539 8.648 -5.488 1 95.62 277 GLY A CA 1
ATOM 2158 C C . GLY A 1 277 ? -6.023 7.727 -4.398 1 95.62 277 GLY A C 1
ATOM 2159 O O . GLY A 1 277 ? -6.469 7.801 -3.252 1 95.62 277 GLY A O 1
ATOM 2160 N N . TYR A 1 278 ? -5.145 6.848 -4.793 1 96.81 278 TYR A N 1
ATOM 2161 C CA . TYR A 1 278 ? -4.488 5.93 -3.865 1 96.81 278 TYR A CA 1
ATOM 2162 C C . TYR A 1 278 ? -3.02 6.301 -3.686 1 96.81 278 TYR A C 1
ATOM 2164 O O . TYR A 1 278 ? -2.457 7.047 -4.488 1 96.81 278 TYR A O 1
ATOM 2172 N N . ASN A 1 279 ? -2.467 5.922 -2.553 1 96.38 279 ASN A N 1
ATOM 2173 C CA . ASN A 1 279 ? -1.021 5.973 -2.371 1 96.38 279 ASN A CA 1
ATOM 2174 C C . ASN A 1 279 ? -0.38 4.602 -2.564 1 96.38 279 ASN A C 1
ATOM 2176 O O . ASN A 1 279 ? 0.008 3.951 -1.595 1 96.38 279 ASN A O 1
ATOM 2180 N N . TYR A 1 280 ? -0.196 4.25 -3.855 1 97.12 280 TYR A N 1
ATOM 2181 C CA . TYR A 1 280 ? 0.409 2.969 -4.199 1 97.12 280 TYR A CA 1
ATOM 2182 C C . TYR A 1 280 ? 1.793 3.164 -4.809 1 97.12 280 TYR A C 1
ATOM 2184 O O . TYR A 1 280 ? 2.291 2.293 -5.523 1 97.12 280 TYR A O 1
ATOM 2192 N N . ARG A 1 281 ? 2.441 4.246 -4.535 1 94.75 281 ARG A N 1
ATOM 2193 C CA . ARG A 1 281 ? 3.742 4.582 -5.102 1 94.75 281 ARG A CA 1
ATOM 2194 C C . ARG A 1 281 ? 4.844 3.711 -4.504 1 94.75 281 ARG A C 1
ATOM 2196 O O . ARG A 1 281 ? 4.832 3.424 -3.305 1 94.75 281 ARG A O 1
ATOM 2203 N N . MET A 1 282 ? 5.699 3.291 -5.352 1 96.94 282 MET A N 1
ATOM 2204 C CA . MET A 1 282 ? 6.906 2.607 -4.898 1 96.94 282 MET A CA 1
ATOM 2205 C C . MET A 1 282 ? 8.031 3.604 -4.633 1 96.94 282 MET A C 1
ATOM 2207 O O . MET A 1 282 ? 8.352 4.426 -5.492 1 96.94 282 MET A O 1
ATOM 2211 N N . PRO A 1 283 ? 8.664 3.572 -3.463 1 96.88 283 PRO A N 1
ATOM 2212 C CA . PRO A 1 283 ? 9.797 4.465 -3.203 1 96.88 283 PRO A CA 1
ATOM 2213 C C . PRO A 1 283 ? 10.984 4.191 -4.121 1 96.88 283 PRO A C 1
ATOM 2215 O O . PRO A 1 283 ? 11.18 3.061 -4.574 1 96.88 283 PRO A O 1
ATOM 2218 N N . ASN A 1 284 ? 11.758 5.188 -4.293 1 97.19 284 ASN A N 1
ATOM 2219 C CA . ASN A 1 284 ? 12.922 5.133 -5.168 1 97.19 284 ASN A CA 1
ATOM 2220 C C . ASN A 1 284 ? 13.93 4.086 -4.699 1 97.19 284 ASN A C 1
ATOM 2222 O O . ASN A 1 284 ? 14.594 3.451 -5.52 1 97.19 284 ASN A O 1
ATOM 2226 N N . ILE A 1 285 ? 14.109 3.875 -3.463 1 96.69 285 ILE A N 1
ATOM 2227 C CA . ILE A 1 285 ? 15.062 2.896 -2.943 1 96.69 285 ILE A CA 1
ATOM 2228 C C . ILE A 1 285 ? 14.633 1.49 -3.352 1 96.69 285 ILE A C 1
ATOM 2230 O O . ILE A 1 285 ? 15.469 0.654 -3.699 1 96.69 285 ILE A O 1
ATOM 2234 N N . ASN A 1 286 ? 13.383 1.205 -3.346 1 97.88 286 ASN A N 1
ATOM 2235 C CA . ASN A 1 286 ? 12.875 -0.087 -3.795 1 97.88 286 ASN A CA 1
ATOM 2236 C C . ASN A 1 286 ? 13.039 -0.262 -5.301 1 97.88 286 ASN A C 1
ATOM 2238 O O . ASN A 1 286 ? 13.422 -1.335 -5.77 1 97.88 286 ASN A O 1
ATOM 2242 N N . ALA A 1 287 ? 12.719 0.831 -5.996 1 98.44 287 ALA A N 1
ATOM 2243 C CA . ALA A 1 287 ? 12.898 0.795 -7.445 1 98.44 287 ALA A CA 1
ATOM 2244 C C . ALA A 1 287 ? 14.359 0.568 -7.816 1 98.44 287 ALA A C 1
ATOM 2246 O O . ALA A 1 287 ? 14.656 -0.115 -8.797 1 98.44 287 ALA A O 1
ATOM 2247 N N . ALA A 1 288 ? 15.281 1.21 -7.039 1 98.06 288 ALA A N 1
ATOM 2248 C CA . ALA A 1 288 ? 16.703 1.001 -7.262 1 98.06 288 ALA A CA 1
ATOM 2249 C C . ALA A 1 288 ? 17.062 -0.48 -7.176 1 98.06 288 ALA A C 1
ATOM 2251 O O . ALA A 1 288 ? 17.812 -0.995 -8.016 1 98.06 288 ALA A O 1
ATOM 2252 N N . LEU A 1 289 ? 16.547 -1.137 -6.203 1 97.69 289 LEU A N 1
ATOM 2253 C CA . LEU A 1 289 ? 16.734 -2.576 -6.074 1 97.69 289 LEU A CA 1
ATOM 2254 C C . LEU A 1 289 ? 16.172 -3.314 -7.281 1 97.69 289 LEU A C 1
ATOM 2256 O O . LEU A 1 289 ? 16.812 -4.238 -7.805 1 97.69 289 LEU A O 1
ATOM 2260 N N . GLY A 1 290 ? 14.977 -2.896 -7.703 1 98.31 290 GLY A N 1
ATOM 2261 C CA . GLY A 1 290 ? 14.344 -3.5 -8.867 1 98.31 290 GLY A CA 1
ATOM 2262 C C . GLY A 1 290 ? 15.18 -3.381 -10.125 1 98.31 290 GLY A C 1
ATOM 2263 O O . GLY A 1 290 ? 15.297 -4.34 -10.891 1 98.31 290 GLY A O 1
ATOM 2264 N N . CYS A 1 291 ? 15.727 -2.184 -10.328 1 98.56 291 CYS A N 1
ATOM 2265 C CA . CYS A 1 291 ? 16.578 -1.966 -11.492 1 98.56 291 CYS A CA 1
ATOM 2266 C C . CYS A 1 291 ? 17.75 -2.932 -11.492 1 98.56 291 CYS A C 1
ATOM 2268 O O . CYS A 1 291 ? 18.047 -3.559 -12.516 1 98.56 291 CYS A O 1
ATOM 2270 N N . ALA A 1 292 ? 18.422 -3.039 -10.359 1 98.44 292 ALA A N 1
ATOM 2271 C CA . ALA A 1 292 ? 19.578 -3.924 -10.25 1 98.44 292 ALA A CA 1
ATOM 2272 C C . ALA A 1 292 ? 19.172 -5.379 -10.484 1 98.44 292 ALA A C 1
ATOM 2274 O O . ALA A 1 292 ? 19.875 -6.113 -11.188 1 98.44 292 ALA A O 1
ATOM 2275 N N . GLN A 1 293 ? 18.109 -5.793 -9.945 1 98.25 293 GLN A N 1
ATOM 2276 C CA . GLN A 1 293 ? 17.609 -7.16 -10.086 1 98.25 293 GLN A CA 1
ATOM 2277 C C . GLN A 1 293 ? 17.25 -7.469 -11.539 1 98.25 293 GLN A C 1
ATOM 2279 O O . GLN A 1 293 ? 17.547 -8.547 -12.047 1 98.25 293 GLN A O 1
ATOM 2284 N N . LEU A 1 294 ? 16.562 -6.516 -12.164 1 98.56 294 LEU A N 1
ATOM 2285 C CA . LEU A 1 294 ? 16.094 -6.707 -13.531 1 98.56 294 LEU A CA 1
ATOM 2286 C C . LEU A 1 294 ? 17.281 -6.926 -14.477 1 98.56 294 LEU A C 1
ATOM 2288 O O . LEU A 1 294 ? 17.172 -7.68 -15.445 1 98.56 294 LEU A O 1
ATOM 2292 N N . GLU A 1 295 ? 18.422 -6.344 -14.172 1 98.12 295 GLU A N 1
ATOM 2293 C CA . GLU A 1 295 ? 19.625 -6.465 -14.992 1 98.12 295 GLU A CA 1
ATOM 2294 C C . GLU A 1 295 ? 20.078 -7.914 -15.094 1 98.12 295 GLU A C 1
ATOM 2296 O O . GLU A 1 295 ? 20.781 -8.289 -16.031 1 98.12 295 GLU A O 1
ATOM 2301 N N . ASN A 1 296 ? 19.641 -8.797 -14.156 1 97.44 296 ASN A N 1
ATOM 2302 C CA . ASN A 1 296 ? 20.109 -10.18 -14.109 1 97.44 296 ASN A CA 1
ATOM 2303 C C . ASN A 1 296 ? 18.953 -11.164 -14.266 1 97.44 296 ASN A C 1
ATOM 2305 O O . ASN A 1 296 ? 19.125 -12.367 -14.062 1 97.44 296 ASN A O 1
ATOM 2309 N N . LEU A 1 297 ? 17.812 -10.711 -14.641 1 98.25 297 LEU A N 1
ATOM 2310 C CA . LEU A 1 297 ? 16.609 -11.531 -14.656 1 98.25 297 LEU A CA 1
ATOM 2311 C C . LEU A 1 297 ? 16.781 -12.734 -15.578 1 98.25 297 LEU A C 1
ATOM 2313 O O . LEU A 1 297 ? 16.438 -13.859 -15.211 1 98.25 297 LEU A O 1
ATOM 2317 N N . ASP A 1 298 ? 17.359 -12.523 -16.734 1 98 298 ASP A N 1
ATOM 2318 C CA . ASP A 1 298 ? 17.516 -13.617 -17.688 1 98 298 ASP A CA 1
ATOM 2319 C C . ASP A 1 298 ? 18.422 -14.703 -17.125 1 98 298 ASP A C 1
ATOM 2321 O O . ASP A 1 298 ? 18.188 -15.898 -17.344 1 98 298 ASP A O 1
ATOM 2325 N N . LYS A 1 299 ? 19.453 -14.305 -16.422 1 97.94 299 LYS A N 1
ATOM 2326 C CA . LYS A 1 299 ? 20.359 -15.273 -15.789 1 97.94 299 LYS A CA 1
ATOM 2327 C C . LYS A 1 299 ? 19.625 -16.047 -14.695 1 97.94 299 LYS A C 1
ATOM 2329 O O . LYS A 1 299 ? 19.859 -17.25 -14.523 1 97.94 299 LYS A O 1
ATOM 2334 N N . TYR A 1 300 ? 18.812 -15.367 -13.992 1 98.31 300 TYR A N 1
ATOM 2335 C CA . TYR A 1 300 ? 18.062 -16.031 -12.938 1 98.31 300 TYR A CA 1
ATOM 2336 C C . TYR A 1 300 ? 17.094 -17.062 -13.516 1 98.31 300 TYR A C 1
ATOM 2338 O O . TYR A 1 300 ? 17.031 -18.203 -13.031 1 98.31 300 TYR A O 1
ATOM 2346 N N . VAL A 1 301 ? 16.391 -16.656 -14.578 1 98.5 301 VAL A N 1
ATOM 2347 C CA . VAL A 1 301 ? 15.43 -17.578 -15.203 1 98.5 301 VAL A CA 1
ATOM 2348 C C . VAL A 1 301 ? 16.172 -18.766 -15.789 1 98.5 301 VAL A C 1
ATOM 2350 O O . VAL A 1 301 ? 15.727 -19.906 -15.656 1 98.5 301 VAL A O 1
ATOM 2353 N N . ALA A 1 302 ? 17.297 -18.547 -16.375 1 98.31 302 ALA A N 1
ATOM 2354 C CA . ALA A 1 302 ? 18.094 -19.625 -16.938 1 98.31 302 ALA A CA 1
ATOM 2355 C C . ALA A 1 302 ? 18.516 -20.625 -15.844 1 98.31 302 ALA A C 1
ATOM 2357 O O . ALA A 1 302 ? 18.469 -21.828 -16.047 1 98.31 302 ALA A O 1
ATOM 2358 N N . SER A 1 303 ? 19 -20.109 -14.727 1 98.38 303 SER A N 1
ATOM 2359 C CA . SER A 1 303 ? 19.375 -20.969 -13.602 1 98.38 303 SER A CA 1
ATOM 2360 C C . SER A 1 303 ? 18.188 -21.797 -13.117 1 98.38 303 SER A C 1
ATOM 2362 O O . SER A 1 303 ? 18.328 -22.984 -12.867 1 98.38 303 SER A O 1
ATOM 2364 N N . LYS A 1 304 ? 17.047 -21.188 -12.961 1 98.5 304 LYS A N 1
ATOM 2365 C CA . LYS A 1 304 ? 15.852 -21.875 -12.492 1 98.5 304 LYS A CA 1
ATOM 2366 C C . LYS A 1 304 ? 15.445 -22.984 -13.453 1 98.5 304 LYS A C 1
ATOM 2368 O O . LYS A 1 304 ? 15.023 -24.062 -13.031 1 98.5 304 LYS A O 1
ATOM 2373 N N . ARG A 1 305 ? 15.586 -22.734 -14.703 1 98.5 305 ARG A N 1
ATOM 2374 C CA . ARG A 1 305 ? 15.227 -23.75 -15.695 1 98.5 305 ARG A CA 1
ATOM 2375 C C . ARG A 1 305 ? 16.234 -24.906 -15.695 1 98.5 305 ARG A C 1
ATOM 2377 O O . ARG A 1 305 ? 15.867 -26.047 -15.953 1 98.5 305 ARG A O 1
ATOM 2384 N N . LYS A 1 306 ? 17.516 -24.578 -15.391 1 98.38 306 LYS A N 1
ATOM 2385 C CA . LYS A 1 306 ? 18.5 -25.656 -15.211 1 98.38 306 LYS A CA 1
ATOM 2386 C C . LYS A 1 306 ? 18.109 -26.562 -14.047 1 98.38 306 LYS A C 1
ATOM 2388 O O . LYS A 1 306 ? 18.203 -27.781 -14.148 1 98.38 306 LYS A O 1
ATOM 2393 N N . VAL A 1 307 ? 17.719 -25.953 -12.977 1 98.44 307 VAL A N 1
ATOM 2394 C CA . VAL A 1 307 ? 17.297 -26.703 -11.805 1 98.44 307 VAL A CA 1
ATOM 2395 C C . VAL A 1 307 ? 16.078 -27.547 -12.148 1 98.44 307 VAL A C 1
ATOM 2397 O O . VAL A 1 307 ? 16 -28.734 -11.805 1 98.44 307 VAL A O 1
ATOM 2400 N N . ALA A 1 308 ? 15.078 -26.969 -12.836 1 98.75 308 ALA A N 1
ATOM 2401 C CA . ALA A 1 308 ? 13.867 -27.688 -13.234 1 98.75 308 ALA A CA 1
ATOM 2402 C C . ALA A 1 308 ? 14.211 -28.891 -14.102 1 98.75 308 ALA A C 1
ATOM 2404 O O . ALA A 1 308 ? 13.609 -29.969 -13.961 1 98.75 308 ALA A O 1
ATOM 2405 N N . ALA A 1 309 ? 15.172 -28.703 -14.938 1 98.5 309 ALA A N 1
ATOM 2406 C CA . ALA A 1 309 ? 15.586 -29.797 -15.812 1 98.5 309 ALA A CA 1
ATOM 2407 C C . ALA A 1 309 ? 16.172 -30.953 -15 1 98.5 309 ALA A C 1
ATOM 2409 O O . ALA A 1 309 ? 15.938 -32.125 -15.328 1 98.5 309 ALA A O 1
ATOM 2410 N N . LYS A 1 310 ? 16.938 -30.625 -13.984 1 98.38 310 LYS A N 1
ATOM 2411 C CA . LYS A 1 310 ? 17.484 -31.656 -13.109 1 98.38 310 LYS A CA 1
ATOM 2412 C C . LYS A 1 310 ? 16.375 -32.406 -12.383 1 98.38 310 LYS A C 1
ATOM 2414 O O . LYS A 1 310 ? 16.422 -33.625 -12.266 1 98.38 310 LYS A O 1
ATOM 2419 N N . TYR A 1 311 ? 15.438 -31.672 -11.867 1 98.75 311 TYR A N 1
ATOM 2420 C CA . TYR A 1 311 ? 14.305 -32.281 -11.188 1 98.75 311 TYR A CA 1
ATOM 2421 C C . TYR A 1 311 ? 13.523 -33.188 -12.141 1 98.75 311 TYR A C 1
ATOM 2423 O O . TYR A 1 311 ? 13.148 -34.312 -11.781 1 98.75 311 TYR A O 1
ATOM 2431 N N . GLU A 1 312 ? 13.219 -32.688 -13.328 1 98.5 312 GLU A N 1
ATOM 2432 C CA . GLU A 1 312 ? 12.477 -33.469 -14.32 1 98.5 312 GLU A CA 1
ATOM 2433 C C . GLU A 1 312 ? 13.164 -34.781 -14.609 1 98.5 312 GLU A C 1
ATOM 2435 O O . GLU A 1 312 ? 12.516 -35.844 -14.641 1 98.5 312 GLU A O 1
ATOM 2440 N N . ALA A 1 313 ? 14.453 -34.75 -14.781 1 98.38 313 ALA A N 1
ATOM 2441 C CA . ALA A 1 313 ? 15.227 -35.938 -15.07 1 98.38 313 ALA A CA 1
ATOM 2442 C C . ALA A 1 313 ? 15.172 -36.938 -13.906 1 98.38 313 ALA A C 1
ATOM 2444 O O . ALA A 1 313 ? 15.023 -38.125 -14.109 1 98.38 313 ALA A O 1
ATOM 2445 N N . TYR A 1 314 ? 15.305 -36.438 -12.734 1 98.25 314 TYR A N 1
ATOM 2446 C CA . TYR A 1 314 ? 15.32 -37.312 -11.555 1 98.25 314 TYR A CA 1
ATOM 2447 C C . TYR A 1 314 ? 13.961 -37.969 -11.352 1 98.25 314 TYR A C 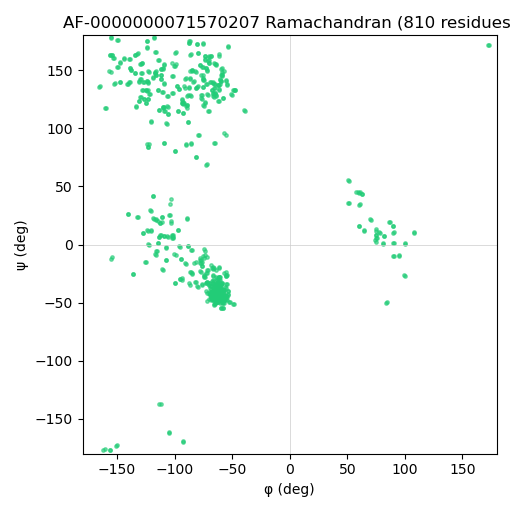1
ATOM 2449 O O . TYR A 1 314 ? 13.891 -39.188 -11.141 1 98.25 314 TYR A O 1
ATOM 2457 N N . PHE A 1 315 ? 12.891 -37.219 -11.422 1 98.06 315 PHE A N 1
ATOM 2458 C CA . PHE A 1 315 ? 11.578 -37.719 -11.023 1 98.06 315 PHE A CA 1
ATOM 2459 C C . PHE A 1 315 ? 10.992 -38.625 -12.094 1 98.06 315 PHE A C 1
ATOM 2461 O O . PHE A 1 315 ? 10.008 -39.312 -11.852 1 98.06 315 PHE A O 1
ATOM 2468 N N . LYS A 1 316 ? 11.547 -38.625 -13.258 1 96.5 316 LYS A N 1
ATOM 2469 C CA . LYS A 1 316 ? 11.172 -39.594 -14.273 1 96.5 316 LYS A CA 1
ATOM 2470 C C . LYS A 1 316 ? 11.359 -41 -13.766 1 96.5 316 LYS A C 1
ATOM 2472 O O . LYS A 1 316 ? 10.68 -41.938 -14.211 1 96.5 316 LYS A O 1
ATOM 2477 N N . ASN A 1 317 ? 12.234 -41.125 -12.805 1 94.94 317 ASN A N 1
ATOM 2478 C CA . ASN A 1 317 ? 12.586 -42.438 -12.32 1 94.94 317 ASN A CA 1
ATOM 2479 C C . ASN A 1 317 ? 12.039 -42.688 -10.922 1 94.94 317 ASN A C 1
ATOM 2481 O O . ASN A 1 317 ? 12.461 -43.625 -10.242 1 94.94 317 ASN A O 1
ATOM 2485 N N . VAL A 1 318 ? 11.273 -41.812 -10.477 1 95 318 VAL A N 1
ATOM 2486 C CA . VAL A 1 318 ? 10.656 -42 -9.172 1 95 318 VAL A CA 1
ATOM 2487 C C . VAL A 1 318 ? 9.18 -42.344 -9.336 1 95 318 VAL A C 1
ATOM 2489 O O . VAL A 1 318 ? 8.398 -41.562 -9.852 1 95 318 VAL A O 1
ATOM 2492 N N . GLU A 1 319 ? 8.875 -43.5 -8.844 1 92.38 319 GLU A N 1
ATOM 2493 C CA . GLU A 1 319 ? 7.512 -44 -9 1 92.38 319 GLU A CA 1
ATOM 2494 C C . GLU A 1 319 ? 6.523 -43.125 -8.203 1 92.38 319 GLU A C 1
ATOM 2496 O O . GLU A 1 319 ? 6.824 -42.719 -7.09 1 92.38 319 GLU A O 1
ATOM 2501 N N . ASP A 1 320 ? 5.371 -42.812 -8.727 1 92.94 320 ASP A N 1
ATOM 2502 C CA . ASP A 1 320 ? 4.203 -42.219 -8.078 1 92.94 320 ASP A CA 1
ATOM 2503 C C . ASP A 1 320 ? 4.414 -40.719 -7.805 1 92.94 320 ASP A C 1
ATOM 2505 O O . ASP A 1 320 ? 3.717 -40.125 -6.977 1 92.94 320 ASP A O 1
ATOM 2509 N N . ILE A 1 321 ? 5.484 -40.156 -8.32 1 97.56 321 ILE A N 1
ATOM 2510 C CA . ILE A 1 321 ? 5.684 -38.719 -8.242 1 97.56 321 ILE A CA 1
ATOM 2511 C C . ILE A 1 321 ? 5.852 -38.156 -9.641 1 97.56 321 ILE A C 1
ATOM 2513 O O . ILE A 1 321 ? 6.68 -38.625 -10.422 1 97.56 321 ILE A O 1
ATOM 2517 N N . GLU A 1 322 ? 5.055 -37.219 -9.938 1 97.88 322 GLU A N 1
ATOM 2518 C CA . GLU A 1 322 ? 5.145 -36.5 -11.211 1 97.88 322 GLU A CA 1
ATOM 2519 C C . GLU A 1 322 ? 5.719 -35.094 -11.023 1 97.88 322 GLU A C 1
ATOM 2521 O O . GLU A 1 322 ? 5.297 -34.375 -10.133 1 97.88 322 GLU A O 1
ATOM 2526 N N . PHE A 1 323 ? 6.746 -34.781 -11.797 1 98.5 323 PHE A N 1
ATOM 2527 C CA . PHE A 1 323 ? 7.266 -33.406 -11.82 1 98.5 323 PHE A CA 1
ATOM 2528 C C . PHE A 1 323 ? 6.484 -32.562 -12.812 1 98.5 323 PHE A C 1
ATOM 2530 O O . PHE A 1 323 ? 6.266 -32.969 -13.953 1 98.5 323 PHE A O 1
ATOM 2537 N N . PHE A 1 324 ? 5.973 -31.422 -12.398 1 98.5 324 PHE A N 1
ATOM 2538 C CA . PHE A 1 324 ? 5.152 -30.547 -13.234 1 98.5 324 PHE A CA 1
ATOM 2539 C C . PHE A 1 324 ? 6.012 -29.781 -14.227 1 98.5 324 PHE A C 1
ATOM 2541 O O . PHE A 1 324 ? 6.957 -29.094 -13.836 1 98.5 324 PHE A O 1
ATOM 2548 N N . VAL A 1 325 ? 5.734 -29.859 -15.508 1 97.5 325 VAL A N 1
ATOM 2549 C CA . VAL A 1 325 ? 6.594 -29.281 -16.531 1 97.5 325 VAL A CA 1
ATOM 2550 C C . VAL A 1 325 ? 5.789 -28.312 -17.391 1 97.5 325 VAL A C 1
ATOM 2552 O O . VAL A 1 325 ? 4.562 -28.25 -17.297 1 97.5 325 VAL A O 1
ATOM 2555 N N . ASP A 1 326 ? 6.441 -27.641 -18.297 1 93.56 326 ASP A N 1
ATOM 2556 C CA . ASP A 1 326 ? 5.871 -26.688 -19.266 1 93.56 326 ASP A CA 1
ATOM 2557 C C . ASP A 1 326 ? 4.828 -27.375 -20.141 1 93.56 326 ASP A C 1
ATOM 2559 O O . ASP A 1 326 ? 4.973 -28.547 -20.5 1 93.56 326 ASP A O 1
ATOM 2563 N N . SER A 1 327 ? 3.865 -26.531 -20.438 1 95.94 327 SER A N 1
ATOM 2564 C CA . SER A 1 327 ? 2.936 -26.922 -21.484 1 95.94 327 SER A CA 1
ATOM 2565 C C . SER A 1 327 ? 3.471 -26.531 -22.859 1 95.94 327 SER A C 1
ATOM 2567 O O . SER A 1 327 ? 4.398 -25.719 -22.969 1 95.94 327 SER A O 1
ATOM 2569 N N . PRO A 1 328 ? 2.893 -27.125 -23.875 1 94.56 328 PRO A N 1
ATOM 2570 C CA . PRO A 1 328 ? 3.334 -26.734 -25.219 1 94.56 328 PRO A CA 1
ATOM 2571 C C . PRO A 1 328 ? 3.242 -25.219 -25.453 1 94.56 328 PRO A C 1
ATOM 2573 O O . PRO A 1 328 ? 2.297 -24.578 -24.984 1 94.56 328 PRO A O 1
ATOM 2576 N N . ASP A 1 329 ? 4.203 -24.625 -26.062 1 96.19 329 ASP A N 1
ATOM 2577 C CA . ASP A 1 329 ? 4.266 -23.234 -26.516 1 96.19 329 ASP A CA 1
ATOM 2578 C C . ASP A 1 329 ? 4.492 -22.297 -25.344 1 96.19 329 ASP A C 1
ATOM 2580 O O . ASP A 1 329 ? 4.281 -21.078 -25.469 1 96.19 329 ASP A O 1
ATOM 2584 N N . THR A 1 330 ? 4.855 -22.875 -24.234 1 98.12 330 THR A N 1
ATOM 2585 C CA . THR A 1 330 ? 5.102 -22.016 -23.078 1 98.12 330 THR A CA 1
ATOM 2586 C C . THR A 1 330 ? 6.562 -22.109 -22.641 1 98.12 330 THR A C 1
ATOM 2588 O O . THR A 1 330 ? 7.262 -23.062 -22.984 1 98.12 330 THR A O 1
ATOM 2591 N N . TYR A 1 331 ? 7.035 -21.078 -22.141 1 98.44 331 TYR A N 1
ATOM 2592 C CA . TYR A 1 331 ? 8.312 -20.969 -21.438 1 98.44 331 TYR A CA 1
ATOM 2593 C C . TYR A 1 331 ? 8.109 -20.484 -20.016 1 98.44 331 TYR A C 1
ATOM 2595 O O . TYR A 1 331 ? 7.82 -19.297 -19.797 1 98.44 331 TYR A O 1
ATOM 2603 N N . SER A 1 332 ? 8.234 -21.359 -19.047 1 98.62 332 SER A N 1
ATOM 2604 C CA . SER A 1 332 ? 8 -21.031 -17.641 1 98.62 332 SER A CA 1
ATOM 2605 C C . SER A 1 332 ? 9.281 -20.562 -16.969 1 98.62 332 SER A C 1
ATOM 2607 O O . SER A 1 332 ? 10.367 -21.078 -17.25 1 98.62 332 SER A O 1
ATOM 2609 N N . ASN A 1 333 ? 9.141 -19.594 -16.078 1 98.62 333 ASN A N 1
ATOM 2610 C CA . ASN A 1 333 ? 10.273 -19.156 -15.266 1 98.62 333 ASN A CA 1
ATOM 2611 C C . ASN A 1 333 ? 10.547 -20.141 -14.117 1 98.62 333 ASN A C 1
ATOM 2613 O O . ASN A 1 333 ? 11.586 -20.047 -13.461 1 98.62 333 ASN A O 1
ATOM 2617 N N . TYR A 1 334 ? 9.57 -21.062 -13.875 1 98.5 334 TYR A N 1
ATOM 2618 C CA . TYR A 1 334 ? 9.672 -21.984 -12.758 1 98.5 334 TYR A CA 1
ATOM 2619 C C . TYR A 1 334 ? 9.961 -21.25 -11.461 1 98.5 334 TYR A C 1
ATOM 2621 O O . TYR A 1 334 ? 10.898 -21.578 -10.734 1 98.5 334 TYR A O 1
ATOM 2629 N N . TRP A 1 335 ? 9.039 -20.25 -11.195 1 98.31 335 TRP A N 1
ATOM 2630 C CA . TRP A 1 335 ? 9.188 -19.594 -9.906 1 98.31 335 TRP A CA 1
ATOM 2631 C C . TRP A 1 335 ? 9.328 -20.609 -8.781 1 98.31 335 TRP A C 1
ATOM 2633 O O . TRP A 1 335 ? 10.305 -20.578 -8.031 1 98.31 335 TRP A O 1
ATOM 2643 N N . LEU A 1 336 ? 8.367 -21.547 -8.797 1 98.5 336 LEU A N 1
ATOM 2644 C CA . LEU A 1 336 ? 8.477 -22.688 -7.891 1 98.5 336 LEU A CA 1
ATOM 2645 C C . LEU A 1 336 ? 8.328 -24 -8.648 1 98.5 336 LEU A C 1
ATOM 2647 O O . LEU A 1 336 ? 7.422 -24.141 -9.477 1 98.5 336 LEU A O 1
ATOM 2651 N N . ASN A 1 337 ? 9.242 -24.891 -8.352 1 98.75 337 ASN A N 1
ATOM 2652 C CA . ASN A 1 337 ? 9.102 -26.266 -8.828 1 98.75 337 ASN A CA 1
ATOM 2653 C C . ASN A 1 337 ? 8.039 -27.031 -8.047 1 98.75 337 ASN A C 1
ATOM 2655 O O . ASN A 1 337 ? 7.918 -26.859 -6.828 1 98.75 337 ASN A O 1
ATOM 2659 N N . ALA A 1 338 ? 7.293 -27.859 -8.789 1 98.75 338 ALA A N 1
ATOM 2660 C CA . ALA A 1 338 ? 6.199 -28.578 -8.148 1 98.75 338 ALA A CA 1
ATOM 2661 C C . ALA A 1 338 ? 6.25 -30.062 -8.5 1 98.75 338 ALA A C 1
ATOM 2663 O O . ALA A 1 338 ? 6.555 -30.438 -9.641 1 98.75 338 ALA A O 1
ATOM 2664 N N . VAL A 1 339 ? 5.965 -30.906 -7.523 1 98.75 339 VAL A N 1
ATOM 2665 C CA . VAL A 1 339 ? 5.75 -32.344 -7.738 1 98.75 339 VAL A CA 1
ATOM 2666 C C . VAL A 1 339 ? 4.312 -32.719 -7.383 1 98.75 339 VAL A C 1
ATOM 2668 O O . VAL A 1 339 ? 3.709 -32.094 -6.5 1 98.75 339 VAL A O 1
ATOM 2671 N N . ILE A 1 340 ? 3.783 -33.625 -8.078 1 98.69 340 ILE A N 1
ATOM 2672 C CA . ILE A 1 340 ? 2.432 -34.125 -7.855 1 98.69 340 ILE A CA 1
ATOM 2673 C C . ILE A 1 340 ? 2.496 -35.531 -7.281 1 98.69 340 ILE A C 1
ATOM 2675 O O . ILE A 1 340 ? 2.941 -36.469 -7.953 1 98.69 340 ILE A O 1
ATOM 2679 N N . LEU A 1 341 ? 2.043 -35.688 -6.078 1 98.44 341 LEU A N 1
ATOM 2680 C CA . LEU A 1 341 ? 2.041 -36.969 -5.387 1 98.44 341 LEU A CA 1
ATOM 2681 C C . LEU A 1 341 ? 0.774 -37.781 -5.707 1 98.44 341 LEU A C 1
ATOM 2683 O O . LEU A 1 341 ? -0.134 -37.25 -6.363 1 98.44 341 LEU A O 1
ATOM 2687 N N . LYS A 1 342 ? 0.724 -38.969 -5.215 1 97.06 342 LYS A N 1
ATOM 2688 C CA . LYS A 1 342 ? -0.35 -39.906 -5.578 1 97.06 342 LYS A CA 1
ATOM 2689 C C . LYS A 1 342 ? -1.67 -39.5 -4.934 1 97.06 342 LYS A C 1
ATOM 2691 O O . LYS A 1 342 ? -2.736 -39.656 -5.527 1 97.06 342 LYS A O 1
ATOM 2696 N N . ASP A 1 343 ? -1.667 -39.062 -3.734 1 97.12 343 ASP A N 1
ATOM 2697 C CA . ASP A 1 343 ? -2.852 -38.688 -2.979 1 97.12 343 ASP A CA 1
ATOM 2698 C C . ASP A 1 343 ? -2.473 -37.812 -1.777 1 97.12 343 ASP A C 1
ATOM 2700 O O . ASP A 1 343 ? -1.312 -37.438 -1.624 1 97.12 343 ASP A O 1
ATOM 2704 N N . LYS A 1 344 ? -3.465 -37.5 -1.028 1 97.5 344 LYS A N 1
ATOM 2705 C CA . LYS A 1 344 ? -3.285 -36.594 0.102 1 97.5 344 LYS A CA 1
ATOM 2706 C C . LYS A 1 344 ? -2.361 -37.188 1.152 1 97.5 344 LYS A C 1
ATOM 2708 O O . LYS A 1 344 ? -1.551 -36.469 1.758 1 97.5 344 LYS A O 1
ATOM 2713 N N . GLU A 1 345 ? -2.451 -38.406 1.425 1 97.56 345 GLU A N 1
ATOM 2714 C CA . GLU A 1 345 ? -1.597 -39.094 2.396 1 97.56 345 GLU A CA 1
ATOM 2715 C C . GLU A 1 345 ? -0.13 -39.031 1.98 1 97.56 345 GLU A C 1
ATOM 2717 O O . GLU A 1 345 ? 0.742 -38.719 2.803 1 97.56 345 GLU A O 1
ATOM 2722 N N . ALA A 1 346 ? 0.088 -39.312 0.675 1 97.69 346 ALA A N 1
ATOM 2723 C CA . ALA A 1 346 ? 1.45 -39.219 0.153 1 97.69 346 ALA A CA 1
ATOM 2724 C C . ALA A 1 346 ? 1.987 -37.781 0.24 1 97.69 346 ALA A C 1
ATOM 2726 O O . ALA A 1 346 ? 3.174 -37.594 0.503 1 97.69 346 ALA A O 1
ATOM 2727 N N . GLN A 1 347 ? 1.144 -36.844 -0.036 1 97.69 347 GLN A N 1
ATOM 2728 C CA . GLN A 1 347 ? 1.534 -35.438 0.076 1 97.69 347 GLN A CA 1
ATOM 2729 C C . GLN A 1 347 ? 2.027 -35.125 1.483 1 97.69 347 GLN A C 1
ATOM 2731 O O . GLN A 1 347 ? 3.09 -34.5 1.652 1 97.69 347 GLN A O 1
ATOM 2736 N N . ILE A 1 348 ? 1.271 -35.5 2.506 1 97.19 348 ILE A N 1
ATOM 2737 C CA . ILE A 1 348 ? 1.592 -35.25 3.9 1 97.19 348 ILE A CA 1
ATOM 2738 C C . ILE A 1 348 ? 2.898 -35.938 4.281 1 97.19 348 ILE A C 1
ATOM 2740 O O . ILE A 1 348 ? 3.746 -35.344 4.957 1 97.19 348 ILE A O 1
ATOM 2744 N N . ASP A 1 349 ? 3.045 -37.156 3.82 1 97.56 349 ASP A N 1
ATOM 2745 C CA . ASP A 1 349 ? 4.262 -37.906 4.105 1 97.56 349 ASP A CA 1
ATOM 2746 C C . ASP A 1 349 ? 5.484 -37.219 3.5 1 97.56 349 ASP A C 1
ATOM 2748 O O . ASP A 1 349 ? 6.535 -37.125 4.141 1 97.56 349 ASP A O 1
ATOM 2752 N N . PHE A 1 350 ? 5.359 -36.844 2.285 1 97.94 350 PHE A N 1
ATOM 2753 C CA . PHE A 1 350 ? 6.438 -36.125 1.594 1 97.94 350 PHE A CA 1
ATOM 2754 C C . PHE A 1 350 ? 6.812 -34.844 2.328 1 97.94 350 PHE A C 1
ATOM 2756 O O . PHE A 1 350 ? 7.996 -34.594 2.566 1 97.94 350 PHE A O 1
ATOM 2763 N N . LEU A 1 351 ? 5.812 -34.062 2.701 1 98.06 351 LEU A N 1
ATOM 2764 C CA . LEU A 1 351 ? 6.016 -32.812 3.438 1 98.06 351 LEU A CA 1
ATOM 2765 C C . LEU A 1 351 ? 6.727 -33.062 4.758 1 98.06 351 LEU A C 1
ATOM 2767 O O . LEU A 1 351 ? 7.672 -32.375 5.113 1 98.06 351 LEU A O 1
ATOM 2771 N N . THR A 1 352 ? 6.293 -34.031 5.453 1 97.88 352 THR A N 1
ATOM 2772 C CA . THR A 1 352 ? 6.848 -34.344 6.762 1 97.88 352 THR A CA 1
ATOM 2773 C C . THR A 1 352 ? 8.312 -34.781 6.641 1 97.88 352 THR A C 1
ATOM 2775 O O . THR A 1 352 ? 9.172 -34.219 7.328 1 97.88 352 THR A O 1
ATOM 2778 N N . GLN A 1 353 ? 8.609 -35.688 5.727 1 97.88 353 GLN A N 1
ATOM 2779 C CA . GLN A 1 353 ? 9.953 -36.219 5.605 1 97.88 353 GLN A CA 1
ATOM 2780 C C . GLN A 1 353 ? 10.93 -35.188 5.094 1 97.88 353 GLN A C 1
ATOM 2782 O O . GLN A 1 353 ? 12.062 -35.094 5.578 1 97.88 353 GLN A O 1
ATOM 2787 N N . THR A 1 354 ? 10.555 -34.438 4.137 1 97.94 354 THR A N 1
ATOM 2788 C CA . THR A 1 354 ? 11.453 -33.406 3.582 1 97.94 354 THR A CA 1
ATOM 2789 C C . THR A 1 354 ? 11.75 -32.344 4.613 1 97.94 354 THR A C 1
ATOM 2791 O O . THR A 1 354 ? 12.922 -32.031 4.887 1 97.94 354 THR A O 1
ATOM 2794 N N . ASN A 1 355 ? 10.68 -31.781 5.25 1 97.5 355 ASN A N 1
ATOM 2795 C CA . ASN A 1 355 ? 10.875 -30.703 6.219 1 97.5 355 ASN A CA 1
ATOM 2796 C C . ASN A 1 355 ? 11.633 -31.203 7.449 1 97.5 355 ASN A C 1
ATOM 2798 O O . ASN A 1 355 ? 12.445 -30.469 8.016 1 97.5 355 ASN A O 1
ATOM 2802 N N . ASP A 1 356 ? 11.414 -32.375 7.895 1 97.5 356 ASP A N 1
ATOM 2803 C CA . ASP A 1 356 ? 12.102 -32.938 9.055 1 97.5 356 ASP A CA 1
ATOM 2804 C C . ASP A 1 356 ? 13.578 -33.188 8.742 1 97.5 356 ASP A C 1
ATOM 2806 O O . ASP A 1 356 ? 14.383 -33.375 9.656 1 97.5 356 ASP A O 1
ATOM 2810 N N . ASN A 1 357 ? 13.914 -33.219 7.473 1 97.44 357 ASN A N 1
ATOM 2811 C CA . ASN A 1 357 ? 15.289 -33.5 7.086 1 97.44 357 ASN A CA 1
ATOM 2812 C C . ASN A 1 357 ? 15.945 -32.312 6.422 1 97.44 357 ASN A C 1
ATOM 2814 O O . ASN A 1 357 ? 16.828 -32.469 5.574 1 97.44 357 ASN A O 1
ATOM 2818 N N . GLY A 1 358 ? 15.453 -31.172 6.613 1 97.25 358 GLY A N 1
ATOM 2819 C CA . GLY A 1 358 ? 16.141 -29.922 6.301 1 97.25 358 GLY A CA 1
ATOM 2820 C C . GLY A 1 358 ? 15.883 -29.438 4.891 1 97.25 358 GLY A C 1
ATOM 2821 O O . GLY A 1 358 ? 16.594 -28.562 4.391 1 97.25 358 GLY A O 1
ATOM 2822 N N . VAL A 1 359 ? 14.945 -30.047 4.203 1 98.25 359 VAL A N 1
ATOM 2823 C CA . VAL A 1 359 ? 14.508 -29.562 2.891 1 98.25 359 VAL A CA 1
ATOM 2824 C C . VAL A 1 359 ? 13.148 -28.891 3.008 1 98.25 359 VAL A C 1
ATOM 2826 O O . VAL A 1 359 ? 12.133 -29.562 3.217 1 98.25 359 VAL A O 1
ATOM 2829 N N . MET A 1 360 ? 13.148 -27.578 2.803 1 97.31 360 MET A N 1
ATOM 2830 C CA . MET A 1 360 ? 11.898 -26.844 2.967 1 97.31 360 MET A CA 1
ATOM 2831 C C . MET A 1 360 ? 10.961 -27.094 1.792 1 97.31 360 MET A C 1
ATOM 2833 O O . MET A 1 360 ? 11.328 -26.875 0.637 1 97.31 360 MET A O 1
ATOM 2837 N N . THR A 1 361 ? 9.836 -27.625 2.061 1 97.88 361 THR A N 1
ATOM 2838 C CA . THR A 1 361 ? 8.773 -27.828 1.086 1 97.88 361 THR A CA 1
ATOM 2839 C C . THR A 1 361 ? 7.445 -27.281 1.602 1 97.88 361 THR A C 1
ATOM 2841 O O . THR A 1 361 ? 7.297 -27.031 2.801 1 97.88 361 THR A O 1
ATOM 2844 N N . ARG A 1 362 ? 6.543 -26.938 0.67 1 97 362 ARG A N 1
ATOM 2845 C CA . ARG A 1 362 ? 5.23 -26.406 1.023 1 97 362 ARG A CA 1
ATOM 2846 C C . ARG A 1 362 ? 4.145 -27 0.127 1 97 362 ARG A C 1
ATOM 2848 O O . ARG A 1 362 ? 4.363 -27.203 -1.068 1 97 362 ARG A O 1
ATOM 2855 N N . PRO A 1 363 ? 3.039 -27.281 0.761 1 97.12 363 PRO A N 1
ATOM 2856 C CA . PRO A 1 363 ? 1.909 -27.594 -0.117 1 97.12 363 PRO A CA 1
ATOM 2857 C C . PRO A 1 363 ? 1.421 -26.375 -0.904 1 97.12 363 PRO A C 1
ATOM 2859 O O . PRO A 1 363 ? 1.75 -25.234 -0.559 1 97.12 363 PRO A O 1
ATOM 2862 N N . ILE A 1 364 ? 0.731 -26.641 -1.888 1 95.69 364 ILE A N 1
ATOM 2863 C CA . ILE A 1 364 ? 0.07 -25.562 -2.604 1 95.69 364 ILE A CA 1
ATOM 2864 C C . ILE A 1 364 ? -0.909 -24.844 -1.672 1 95.69 364 ILE A C 1
ATOM 2866 O O . ILE A 1 364 ? -1.205 -25.344 -0.58 1 95.69 364 ILE A O 1
ATOM 2870 N N . TRP A 1 365 ? -1.396 -23.688 -1.927 1 93.81 365 TRP A N 1
ATOM 2871 C CA . TRP A 1 365 ? -2.24 -22.828 -1.095 1 93.81 365 TRP A CA 1
ATOM 2872 C C . TRP A 1 365 ? -3.531 -23.547 -0.716 1 93.81 365 TRP A C 1
ATOM 2874 O O . TRP A 1 365 ? -4.035 -24.375 -1.479 1 93.81 365 TRP A O 1
ATOM 2884 N N . GLU A 1 366 ? -4.043 -23.219 0.45 1 94.56 366 GLU A N 1
ATOM 2885 C CA . GLU A 1 366 ? -5.43 -23.594 0.721 1 94.56 366 GLU A CA 1
ATOM 2886 C C . GLU A 1 366 ? -6.379 -22.969 -0.297 1 94.56 366 GLU A C 1
ATOM 2888 O O . GLU A 1 366 ? -6.172 -21.844 -0.74 1 94.56 366 GLU A O 1
ATOM 2893 N N . LEU A 1 367 ? -7.336 -23.781 -0.648 1 97.69 367 LEU A N 1
ATOM 2894 C CA . LEU A 1 367 ? -8.266 -23.297 -1.656 1 97.69 367 LEU A CA 1
ATOM 2895 C C . LEU A 1 367 ? -9.07 -22.109 -1.122 1 97.69 367 LEU A C 1
ATOM 2897 O O . LEU A 1 367 ? -9.531 -22.141 0.021 1 97.69 367 LEU A O 1
ATOM 2901 N N . MET A 1 368 ? -9.25 -21.109 -1.956 1 97.88 368 MET A N 1
ATOM 2902 C CA . MET A 1 368 ? -9.953 -19.891 -1.566 1 97.88 368 MET A CA 1
ATOM 2903 C C . MET A 1 368 ? -11.375 -20.219 -1.105 1 97.88 368 MET A C 1
ATOM 2905 O O . MET A 1 368 ? -11.844 -19.672 -0.103 1 97.88 368 MET A O 1
ATOM 2909 N N . ASN A 1 369 ? -12.047 -21.141 -1.767 1 97.31 369 ASN A N 1
ATOM 2910 C CA . ASN A 1 369 ? -13.445 -21.453 -1.469 1 97.31 369 ASN A CA 1
ATOM 2911 C C . ASN A 1 369 ? -13.578 -22.234 -0.173 1 97.31 369 ASN A C 1
ATOM 2913 O O . ASN A 1 369 ? -14.688 -22.531 0.268 1 97.31 369 ASN A O 1
ATOM 2917 N N . ARG A 1 370 ? -12.492 -22.594 0.41 1 96.5 370 ARG A N 1
ATOM 2918 C CA . ARG A 1 370 ? -12.508 -23.281 1.698 1 96.5 370 ARG A CA 1
ATOM 2919 C C . ARG A 1 370 ? -12.234 -22.312 2.84 1 96.5 370 ARG A C 1
ATOM 2921 O O . ARG A 1 370 ? -12.305 -22.688 4.012 1 96.5 370 ARG A O 1
ATOM 2928 N N . LEU A 1 371 ? -11.859 -21.109 2.555 1 95.81 371 LEU A N 1
ATOM 2929 C CA . LEU A 1 371 ? -11.648 -20.078 3.557 1 95.81 371 LEU A CA 1
ATOM 2930 C C . LEU A 1 371 ? -12.969 -19.422 3.947 1 95.81 371 LEU A C 1
ATOM 2932 O O . LEU A 1 371 ? -13.844 -19.219 3.102 1 95.81 371 LEU A O 1
ATOM 2936 N N . PRO A 1 372 ? -13.117 -18.953 5.195 1 93.25 372 PRO A N 1
ATOM 2937 C CA . PRO A 1 372 ? -14.398 -18.453 5.691 1 93.25 372 PRO A CA 1
ATOM 2938 C C . PRO A 1 372 ? -14.922 -17.281 4.875 1 93.25 372 PRO A C 1
ATOM 2940 O O . PRO A 1 372 ? -16.125 -17.172 4.648 1 93.25 372 PRO A O 1
ATOM 2943 N N . MET A 1 373 ? -14.117 -16.453 4.375 1 94.5 373 MET A N 1
ATOM 2944 C CA . MET A 1 373 ? -14.562 -15.234 3.705 1 94.5 373 MET A CA 1
ATOM 2945 C C . MET A 1 373 ? -15.055 -15.539 2.295 1 94.5 373 MET A C 1
ATOM 2947 O O . MET A 1 373 ? -15.773 -14.742 1.693 1 94.5 373 MET A O 1
ATOM 2951 N N . PHE A 1 374 ? -14.703 -16.812 1.728 1 96.75 374 PHE A N 1
ATOM 2952 C CA . PHE A 1 374 ? -15.008 -17.062 0.323 1 96.75 374 PHE A CA 1
ATOM 2953 C C . PHE A 1 374 ? -15.789 -18.359 0.161 1 96.75 374 PHE A C 1
ATOM 2955 O O . PHE A 1 374 ? -15.953 -18.859 -0.955 1 96.75 374 PHE A O 1
ATOM 2962 N N . GLU A 1 375 ? -16.234 -18.938 1.247 1 96 375 GLU A N 1
ATOM 2963 C CA . GLU A 1 375 ? -16.844 -20.266 1.233 1 96 375 GLU A CA 1
ATOM 2964 C C . GLU A 1 375 ? -18.172 -20.266 0.485 1 96 375 GLU A C 1
ATOM 2966 O O . GLU A 1 375 ? -18.609 -21.297 -0.028 1 96 375 GLU A O 1
ATOM 2971 N N . ASN A 1 376 ? -18.828 -19.094 0.319 1 95.56 376 ASN A N 1
ATOM 2972 C CA . ASN A 1 376 ? -20.141 -19.031 -0.322 1 95.56 376 ASN A CA 1
ATOM 2973 C C . ASN A 1 376 ? -20.031 -18.547 -1.768 1 95.56 376 ASN A C 1
ATOM 2975 O O . ASN A 1 376 ? -21.047 -18.359 -2.438 1 95.56 376 ASN A O 1
ATOM 2979 N N . CYS A 1 377 ? -18.844 -18.375 -2.273 1 97.38 377 CYS A N 1
ATOM 2980 C CA . CYS A 1 377 ? -18.656 -17.953 -3.658 1 97.38 377 CYS A CA 1
ATOM 2981 C C . CYS A 1 377 ? -19.078 -19.047 -4.625 1 97.38 377 CYS A C 1
ATOM 2983 O O . CYS A 1 377 ? -18.812 -20.234 -4.375 1 97.38 377 CYS A O 1
ATOM 2985 N N . GLU A 1 378 ? -19.719 -18.672 -5.688 1 98.25 378 GLU A N 1
ATOM 2986 C CA . GLU A 1 378 ? -20.109 -19.625 -6.727 1 98.25 378 GLU A CA 1
ATOM 2987 C C . GLU A 1 378 ? -18.891 -20.312 -7.344 1 98.25 378 GLU A C 1
ATOM 2989 O O . GLU A 1 378 ? -17.828 -19.703 -7.473 1 98.25 378 GLU A O 1
ATOM 2994 N N . ASN A 1 379 ? -19.016 -21.562 -7.652 1 98.5 379 ASN A N 1
ATOM 2995 C CA . ASN A 1 379 ? -17.953 -22.312 -8.32 1 98.5 379 ASN A CA 1
ATOM 2996 C C . ASN A 1 379 ? -18.516 -23.438 -9.195 1 98.5 379 ASN A C 1
ATOM 2998 O O . ASN A 1 379 ? -19.734 -23.688 -9.172 1 98.5 379 ASN A O 1
ATOM 3002 N N . ASP A 1 380 ? -17.703 -24.125 -9.906 1 98.56 380 ASP A N 1
ATOM 3003 C CA . ASP A 1 380 ? -18.188 -25.109 -10.883 1 98.56 380 ASP A CA 1
ATOM 3004 C C . ASP A 1 380 ? -17.859 -26.531 -10.445 1 98.56 380 ASP A C 1
ATOM 3006 O O . ASP A 1 380 ? -17.703 -27.422 -11.289 1 98.56 380 ASP A O 1
ATOM 3010 N N . GLY A 1 381 ? -17.594 -26.703 -9.203 1 98.31 381 GLY A N 1
ATOM 3011 C CA . GLY A 1 381 ? -17.25 -28.016 -8.68 1 98.31 381 GLY A CA 1
ATOM 3012 C C . GLY A 1 381 ? -15.75 -28.219 -8.508 1 98.31 381 GLY A C 1
ATOM 3013 O O . GLY A 1 381 ? -15.32 -29.062 -7.719 1 98.31 381 GLY A O 1
ATOM 3014 N N . LEU A 1 382 ? -14.859 -27.578 -9.219 1 98.75 382 LEU A N 1
ATOM 3015 C CA . LEU A 1 382 ? -13.43 -27.406 -9.023 1 98.75 382 LEU A CA 1
ATOM 3016 C C . LEU A 1 382 ? -12.719 -28.75 -8.953 1 98.75 382 LEU A C 1
ATOM 3018 O O . LEU A 1 382 ? -11.898 -28.984 -8.055 1 98.75 382 LEU A O 1
ATOM 3022 N N . LYS A 1 383 ? -13.055 -29.641 -9.867 1 98.69 383 LYS A N 1
ATOM 3023 C CA . LYS A 1 383 ? -12.57 -31.016 -9.859 1 98.69 383 LYS A CA 1
ATOM 3024 C C . LYS A 1 383 ? -11.047 -31.062 -9.906 1 98.69 383 LYS A C 1
ATOM 3026 O O . LYS A 1 383 ? -10.414 -31.641 -9.023 1 98.69 383 LYS A O 1
ATOM 3031 N N . ASN A 1 384 ? -10.453 -30.438 -10.867 1 98.81 384 ASN A N 1
ATOM 3032 C CA . ASN A 1 384 ? -9 -30.438 -11 1 98.81 384 ASN A CA 1
ATOM 3033 C C . ASN A 1 384 ? -8.336 -29.641 -9.883 1 98.81 384 ASN A C 1
ATOM 3035 O O . ASN A 1 384 ? -7.25 -30 -9.422 1 98.81 384 ASN A O 1
ATOM 3039 N N . THR A 1 385 ? -8.984 -28.562 -9.516 1 98.81 385 THR A N 1
ATOM 3040 C CA . THR A 1 385 ? -8.492 -27.734 -8.422 1 98.81 385 THR A CA 1
ATOM 3041 C C . THR A 1 385 ? -8.32 -28.547 -7.148 1 98.81 385 THR A C 1
ATOM 3043 O O . THR A 1 385 ? -7.27 -28.484 -6.5 1 98.81 385 THR A O 1
ATOM 3046 N N . ILE A 1 386 ? -9.281 -29.297 -6.797 1 98.62 386 ILE A N 1
ATOM 3047 C CA . ILE A 1 386 ? -9.25 -30.156 -5.613 1 98.62 386 ILE A CA 1
ATOM 3048 C C . ILE A 1 386 ? -8.188 -31.234 -5.781 1 98.62 386 ILE A C 1
ATOM 3050 O O . ILE A 1 386 ? -7.457 -31.547 -4.84 1 98.62 386 ILE A O 1
ATOM 3054 N N . TYR A 1 387 ? -8.109 -31.781 -6.957 1 98.56 387 TYR A N 1
ATOM 3055 C CA . TYR A 1 387 ? -7.086 -32.781 -7.281 1 98.56 387 TYR A CA 1
ATOM 3056 C C . TYR A 1 387 ? -5.695 -32.25 -6.938 1 98.56 387 TYR A C 1
ATOM 3058 O O . TYR A 1 387 ? -4.922 -32.938 -6.262 1 98.56 387 TYR A O 1
ATOM 3066 N N . PHE A 1 388 ? -5.375 -31.062 -7.367 1 98.69 388 PHE A N 1
ATOM 3067 C CA . PHE A 1 388 ? -4.051 -30.5 -7.145 1 98.69 388 PHE A CA 1
ATOM 3068 C C . PHE A 1 388 ? -3.846 -30.156 -5.672 1 98.69 388 PHE A C 1
ATOM 3070 O O . PHE A 1 388 ? -2.76 -30.375 -5.129 1 98.69 388 PHE A O 1
ATOM 3077 N N . ALA A 1 389 ? -4.871 -29.594 -5.008 1 97.81 389 ALA A N 1
ATOM 3078 C CA . ALA A 1 389 ? -4.762 -29.219 -3.604 1 97.81 389 ALA A CA 1
ATOM 3079 C C . ALA A 1 389 ? -4.348 -30.406 -2.744 1 97.81 389 ALA A C 1
ATOM 3081 O O . ALA A 1 389 ? -3.625 -30.25 -1.757 1 97.81 389 ALA A O 1
ATOM 3082 N N . ASP A 1 390 ? -4.664 -31.594 -3.168 1 97.75 390 ASP A N 1
ATOM 3083 C CA . ASP A 1 390 ? -4.449 -32.781 -2.369 1 97.75 390 ASP A CA 1
ATOM 3084 C C . ASP A 1 390 ? -3.125 -33.469 -2.736 1 97.75 390 ASP A C 1
ATOM 3086 O O . ASP A 1 390 ? -2.723 -34.438 -2.102 1 97.75 390 ASP A O 1
ATOM 3090 N N . ARG A 1 391 ? -2.398 -32.906 -3.73 1 98.38 391 ARG A N 1
ATOM 3091 C CA . ARG A 1 391 ? -1.305 -33.719 -4.254 1 98.38 391 ARG A CA 1
ATOM 3092 C C . ARG A 1 391 ? -0.04 -32.875 -4.434 1 98.38 391 ARG A C 1
ATOM 3094 O O . ARG A 1 391 ? 1.071 -33.406 -4.387 1 98.38 391 ARG A O 1
ATOM 3101 N N . VAL A 1 392 ? -0.123 -31.594 -4.613 1 98.62 392 VAL A N 1
ATOM 3102 C CA . VAL A 1 392 ? 0.99 -30.797 -5.105 1 98.62 392 VAL A CA 1
ATOM 3103 C C . VAL A 1 392 ? 1.862 -30.344 -3.938 1 98.62 392 VAL A C 1
ATOM 3105 O O . VAL A 1 392 ? 1.351 -29.906 -2.906 1 98.62 392 VAL A O 1
ATOM 3108 N N . VAL A 1 393 ? 3.141 -30.453 -4.082 1 98.56 393 VAL A N 1
ATOM 3109 C CA . VAL A 1 393 ? 4.145 -29.922 -3.162 1 98.56 393 VAL A CA 1
ATOM 3110 C C . VAL A 1 393 ? 5.184 -29.125 -3.936 1 98.56 393 VAL A C 1
ATOM 3112 O O . VAL A 1 393 ? 5.691 -29.578 -4.965 1 98.56 393 VAL A O 1
ATOM 3115 N N . ASN A 1 394 ? 5.398 -27.922 -3.502 1 98.56 394 ASN A N 1
ATOM 3116 C CA . ASN A 1 394 ? 6.516 -27.141 -4.027 1 98.56 394 ASN A CA 1
ATOM 3117 C C . ASN A 1 394 ? 7.832 -27.531 -3.365 1 98.56 394 ASN A C 1
ATOM 3119 O O . ASN A 1 394 ? 7.895 -27.703 -2.146 1 98.56 394 ASN A O 1
ATOM 3123 N N . ILE A 1 395 ? 8.844 -27.688 -4.125 1 98.69 395 ILE A N 1
ATOM 3124 C CA . ILE A 1 395 ? 10.164 -28.078 -3.645 1 98.69 395 ILE A CA 1
ATOM 3125 C C . ILE A 1 395 ? 11.172 -26.969 -3.914 1 98.69 395 ILE A C 1
ATOM 3127 O O . ILE A 1 395 ? 10.859 -26 -4.625 1 98.69 395 ILE A O 1
ATOM 3131 N N . PRO A 1 396 ? 12.328 -27 -3.316 1 98.5 396 PRO A N 1
ATOM 3132 C CA . PRO A 1 396 ? 13.289 -25.891 -3.418 1 98.5 396 PRO A CA 1
ATOM 3133 C C . PRO A 1 396 ? 13.523 -25.438 -4.859 1 98.5 396 PRO A C 1
ATOM 3135 O O . PRO A 1 396 ? 13.703 -26.281 -5.75 1 98.5 396 PRO A O 1
ATOM 3138 N N . SER A 1 397 ? 13.484 -24.109 -5.051 1 98.44 397 SER A N 1
ATOM 3139 C CA . SER A 1 397 ? 13.453 -23.531 -6.387 1 98.44 397 SER A CA 1
ATOM 3140 C C . SER A 1 397 ? 14.32 -22.281 -6.457 1 98.44 397 SER A C 1
ATOM 3142 O O . SER A 1 397 ? 14.078 -21.391 -7.281 1 98.44 397 SER A O 1
ATOM 3144 N N . SER A 1 398 ? 15.32 -22.141 -5.648 1 97.12 398 SER A N 1
ATOM 3145 C CA . SER A 1 398 ? 16.203 -20.969 -5.605 1 97.12 398 SER A CA 1
ATOM 3146 C C . SER A 1 398 ? 17.109 -20.922 -6.828 1 97.12 398 SER A C 1
ATOM 3148 O O . SER A 1 398 ? 17.422 -21.953 -7.426 1 97.12 398 SER A O 1
ATOM 3150 N N . VAL A 1 399 ? 17.438 -19.719 -7.207 1 97.31 399 VAL A N 1
ATOM 3151 C CA . VAL A 1 399 ? 18.562 -19.531 -8.133 1 97.31 399 VAL A CA 1
ATOM 3152 C C . VAL A 1 399 ? 19.844 -20.062 -7.508 1 97.31 399 VAL A C 1
ATOM 3154 O O . VAL A 1 399 ? 20.109 -19.844 -6.324 1 97.31 399 VAL A O 1
ATOM 3157 N N . ARG A 1 400 ? 20.625 -20.734 -8.273 1 95.75 400 ARG A N 1
ATOM 3158 C CA . ARG A 1 400 ? 21.891 -21.25 -7.762 1 95.75 400 ARG A CA 1
ATOM 3159 C C . ARG A 1 400 ? 23.031 -20.266 -8.047 1 95.75 400 ARG A C 1
ATOM 3161 O O . ARG A 1 400 ? 23.312 -19.969 -9.211 1 95.75 400 ARG A O 1
ATOM 3168 N N . PRO A 1 401 ? 23.641 -19.859 -7.039 1 91 401 PRO A N 1
ATOM 3169 C CA . PRO A 1 401 ? 24.75 -18.938 -7.258 1 91 401 PRO A CA 1
ATOM 3170 C C . PRO A 1 401 ? 25.797 -19.5 -8.219 1 91 401 PRO A C 1
ATOM 3172 O O . PRO A 1 401 ? 26.422 -18.75 -8.977 1 91 401 PRO A O 1
ATOM 3175 N N . SER A 1 402 ? 26.016 -20.797 -8.211 1 91.38 402 SER A N 1
ATOM 3176 C CA . SER A 1 402 ? 27.016 -21.438 -9.07 1 91.38 402 SER A CA 1
ATOM 3177 C C . SER A 1 402 ? 26.641 -21.312 -10.539 1 91.38 402 SER A C 1
ATOM 3179 O O . SER A 1 402 ? 27.5 -21.422 -11.414 1 91.38 402 SER A O 1
ATOM 3181 N N . ASP A 1 403 ? 25.406 -21.062 -10.789 1 94.81 403 ASP A N 1
ATOM 3182 C CA . ASP A 1 403 ? 24.938 -20.906 -12.172 1 94.81 403 ASP A CA 1
ATOM 3183 C C . ASP A 1 403 ? 25.203 -19.484 -12.672 1 94.81 403 ASP A C 1
ATOM 3185 O O . ASP A 1 403 ? 25.078 -19.219 -13.867 1 94.81 403 ASP A O 1
ATOM 3189 N N . LEU A 1 404 ? 25.469 -18.578 -11.773 1 92.38 404 LEU A N 1
ATOM 3190 C CA . LEU A 1 404 ? 25.609 -17.172 -12.141 1 92.38 404 LEU A CA 1
ATOM 3191 C C . LEU A 1 404 ? 27.062 -16.812 -12.406 1 92.38 404 LEU A C 1
ATOM 3193 O O . LEU A 1 404 ? 27.359 -15.75 -12.953 1 92.38 404 LEU A O 1
ATOM 3197 N N . SER A 1 405 ? 28.141 -17.5 -11.758 1 75 405 SER A N 1
ATOM 3198 C CA . SER A 1 405 ? 29.562 -17.203 -11.891 1 75 405 SER A CA 1
ATOM 3199 C C . SER A 1 405 ? 30 -17.281 -13.352 1 75 405 SER A C 1
ATOM 3201 O O . SER A 1 405 ? 29.547 -18.156 -14.094 1 75 405 SER A O 1
ATOM 3203 N N . ARG A 1 406 ? 30.047 -16.188 -14.07 1 55 406 ARG A N 1
ATOM 3204 C CA . ARG A 1 406 ? 30.75 -16.109 -15.359 1 55 406 ARG A CA 1
ATOM 3205 C C . ARG A 1 406 ? 32.062 -16.891 -15.32 1 55 406 ARG A C 1
ATOM 3207 O O . ARG A 1 406 ? 32.844 -16.75 -14.391 1 55 406 ARG A O 1
ATOM 3214 N N . GLU A 1 407 ? 31.984 -17.969 -16.219 1 35.25 407 GLU A N 1
ATOM 3215 C CA . GLU A 1 407 ? 33.281 -18.328 -16.781 1 35.25 407 GLU A CA 1
ATOM 3216 C C . GLU A 1 407 ? 33.938 -17.125 -17.469 1 35.25 407 GLU A C 1
ATOM 3218 O O . GLU A 1 407 ? 33.25 -16.266 -18.016 1 35.25 407 GLU A O 1
ATOM 3223 N N . MET B 1 1 ? 2.291 46.312 -4.578 1 66.56 1 MET B N 1
ATOM 3224 C CA . MET B 1 1 ? 2.754 44.969 -4.219 1 66.56 1 MET B CA 1
ATOM 3225 C C . MET B 1 1 ? 3.879 45.031 -3.191 1 66.56 1 MET B C 1
ATOM 3227 O O . MET B 1 1 ? 4.754 45.906 -3.283 1 66.56 1 MET B O 1
ATOM 3231 N N . ALA B 1 2 ? 3.57 44.375 -2.029 1 82.12 2 ALA B N 1
ATOM 3232 C CA . ALA B 1 2 ? 4.613 44.375 -1.006 1 82.12 2 ALA B CA 1
ATOM 3233 C C . ALA B 1 2 ? 5.926 43.812 -1.556 1 82.12 2 ALA B C 1
ATOM 3235 O O . ALA B 1 2 ? 5.918 43 -2.467 1 82.12 2 ALA B O 1
ATOM 3236 N N . ASP B 1 3 ? 6.984 44.375 -1.171 1 89.25 3 ASP B N 1
ATOM 3237 C CA . ASP B 1 3 ? 8.32 43.938 -1.556 1 89.25 3 ASP B CA 1
ATOM 3238 C C . ASP B 1 3 ? 8.891 42.969 -0.521 1 89.25 3 ASP B C 1
ATOM 3240 O O . ASP B 1 3 ? 9.148 43.344 0.62 1 89.25 3 ASP B O 1
ATOM 3244 N N . TYR B 1 4 ? 9.062 41.719 -0.97 1 95.62 4 TYR B N 1
ATOM 3245 C CA . TYR B 1 4 ? 9.516 40.688 -0.034 1 95.62 4 TYR B CA 1
ATOM 3246 C C . TYR B 1 4 ? 10.992 40.375 -0.249 1 95.62 4 TYR B C 1
ATOM 3248 O O . TYR B 1 4 ? 11.461 39.312 0.117 1 95.62 4 TYR B O 1
ATOM 3256 N N . LYS B 1 5 ? 11.727 41.219 -0.887 1 96.5 5 LYS B N 1
ATOM 3257 C CA . LYS B 1 5 ? 13.133 41 -1.209 1 96.5 5 LYS B CA 1
ATOM 3258 C C . LYS B 1 5 ? 13.938 40.688 0.049 1 96.5 5 LYS B C 1
ATOM 3260 O O . LYS B 1 5 ? 14.758 39.781 0.06 1 96.5 5 LYS B O 1
ATOM 3265 N N . ASN B 1 6 ? 13.719 41.5 1.111 1 96.62 6 ASN B N 1
ATOM 3266 C CA . ASN B 1 6 ? 14.445 41.281 2.359 1 96.62 6 ASN B CA 1
ATOM 3267 C C . ASN B 1 6 ? 14.117 39.938 2.984 1 96.62 6 ASN B C 1
ATOM 3269 O O . ASN B 1 6 ? 14.992 39.281 3.561 1 96.62 6 ASN B O 1
ATOM 3273 N N . THR B 1 7 ? 12.867 39.562 2.918 1 97.44 7 THR B N 1
ATOM 3274 C CA . THR B 1 7 ? 12.438 38.281 3.432 1 97.44 7 THR B CA 1
ATOM 3275 C C . THR B 1 7 ? 13.094 37.156 2.648 1 97.44 7 THR B C 1
ATOM 3277 O O . THR B 1 7 ? 13.586 36.188 3.238 1 97.44 7 THR B O 1
ATOM 3280 N N . VAL B 1 8 ? 13.125 37.219 1.32 1 98 8 VAL B N 1
ATOM 3281 C CA . VAL B 1 8 ? 13.75 36.25 0.451 1 98 8 VAL B CA 1
ATOM 3282 C C . VAL B 1 8 ? 15.234 36.125 0.805 1 98 8 VAL B C 1
ATOM 3284 O O . VAL B 1 8 ? 15.742 35 0.959 1 98 8 VAL B O 1
ATOM 3287 N N . ASP B 1 9 ? 15.906 37.25 0.941 1 97.5 9 ASP B N 1
ATOM 3288 C CA . ASP B 1 9 ? 17.328 37.25 1.277 1 97.5 9 ASP B CA 1
ATOM 3289 C C . ASP B 1 9 ? 17.562 36.625 2.639 1 97.5 9 ASP B C 1
ATOM 3291 O O . ASP B 1 9 ? 18.531 35.875 2.811 1 97.5 9 ASP B O 1
ATOM 3295 N N . PHE B 1 10 ? 16.766 36.938 3.604 1 97.75 10 PHE B N 1
ATOM 3296 C CA . PHE B 1 10 ? 16.906 36.375 4.941 1 97.75 10 PHE B CA 1
ATOM 3297 C C . PHE B 1 10 ? 16.766 34.875 4.902 1 97.75 10 PHE B C 1
ATOM 3299 O O . PHE B 1 10 ? 17.578 34.156 5.477 1 97.75 10 PHE B O 1
ATOM 3306 N N . ILE B 1 11 ? 15.68 34.344 4.191 1 98.19 11 ILE B N 1
ATOM 3307 C CA . ILE B 1 11 ? 15.43 32.906 4.113 1 98.19 11 ILE B CA 1
ATOM 3308 C C . ILE B 1 11 ? 16.625 32.219 3.473 1 98.19 11 ILE B C 1
ATOM 3310 O O . ILE B 1 11 ? 17.078 31.172 3.949 1 98.19 11 ILE B O 1
ATOM 3314 N N . LYS B 1 12 ? 17.109 32.781 2.426 1 97.81 12 LYS B N 1
ATOM 3315 C CA . LYS B 1 12 ? 18.297 32.219 1.777 1 97.81 12 LYS B CA 1
ATOM 3316 C C . LYS B 1 12 ? 19.484 32.188 2.738 1 97.81 12 LYS B C 1
ATOM 3318 O O . LYS B 1 12 ? 20.25 31.234 2.734 1 97.81 12 LYS B O 1
ATOM 3323 N N . SER B 1 13 ? 19.625 33.188 3.562 1 97.62 13 SER B N 1
ATOM 3324 C CA . SER B 1 13 ? 20.734 33.281 4.496 1 97.62 13 SER B CA 1
ATOM 3325 C C . SER B 1 13 ? 20.641 32.188 5.559 1 97.62 13 SER B C 1
ATOM 3327 O O . SER B 1 13 ? 21.656 31.672 6.043 1 97.62 13 SER B O 1
ATOM 3329 N N . VAL B 1 14 ? 19.453 31.797 5.941 1 97.31 14 VAL B N 1
ATOM 3330 C CA . VAL B 1 14 ? 19.219 30.75 6.922 1 97.31 14 VAL B CA 1
ATOM 3331 C C . VAL B 1 14 ? 19.812 29.438 6.41 1 97.31 14 VAL B C 1
ATOM 3333 O O . VAL B 1 14 ? 20.266 28.609 7.199 1 97.31 14 VAL B O 1
ATOM 3336 N N . TYR B 1 15 ? 19.891 29.281 5.074 1 96.5 15 TYR B N 1
ATOM 3337 C CA . TYR B 1 15 ? 20.312 28.031 4.488 1 96.5 15 TYR B CA 1
ATOM 3338 C C . TYR B 1 15 ? 21.594 28.203 3.68 1 96.5 15 TYR B C 1
ATOM 3340 O O . TYR B 1 15 ? 21.812 27.516 2.684 1 96.5 15 TYR B O 1
ATOM 3348 N N . GLY B 1 16 ? 22.344 29.188 3.924 1 94.31 16 GLY B N 1
ATOM 3349 C CA . GLY B 1 16 ? 23.688 29.344 3.379 1 94.31 16 GLY B CA 1
ATOM 3350 C C . GLY B 1 16 ? 23.703 30.016 2.018 1 94.31 16 GLY B C 1
ATOM 3351 O O . GLY B 1 16 ? 24.609 29.781 1.216 1 94.31 16 GLY B O 1
ATOM 3352 N N . ASN B 1 17 ? 22.672 30.703 1.652 1 94.75 17 ASN B N 1
ATOM 3353 C CA . ASN B 1 17 ? 22.562 31.531 0.451 1 94.75 17 ASN B CA 1
ATOM 3354 C C . ASN B 1 17 ? 22.75 30.688 -0.815 1 94.75 17 ASN B C 1
ATOM 3356 O O . ASN B 1 17 ? 23.5 31.062 -1.708 1 94.75 17 ASN B O 1
ATOM 3360 N N . GLN B 1 18 ? 22.109 29.594 -0.798 1 91.69 18 GLN B N 1
ATOM 3361 C CA . GLN B 1 18 ? 22.094 28.781 -2.004 1 91.69 18 GLN B CA 1
ATOM 3362 C C . GLN B 1 18 ? 21.156 29.359 -3.059 1 91.69 18 GLN B C 1
ATOM 3364 O O . GLN B 1 18 ? 20.25 30.125 -2.734 1 91.69 18 GLN B O 1
ATOM 3369 N N . GLU B 1 19 ? 21.469 29.078 -4.348 1 92.56 19 GLU B N 1
ATOM 3370 C CA . GLU B 1 19 ? 20.656 29.578 -5.453 1 92.56 19 GLU B CA 1
ATOM 3371 C C . GLU B 1 19 ? 19.203 29.109 -5.332 1 92.56 19 GLU B C 1
ATOM 3373 O O . GLU B 1 19 ? 18.281 29.859 -5.645 1 92.56 19 GLU B O 1
ATOM 3378 N N . PHE B 1 20 ? 19.031 27.906 -4.941 1 96.12 20 PHE B N 1
ATOM 3379 C CA . PHE B 1 20 ? 17.703 27.344 -4.742 1 96.12 20 PHE B CA 1
ATOM 3380 C C . PHE B 1 20 ? 17.562 26.781 -3.33 1 96.12 20 PHE B C 1
ATOM 3382 O O . PHE B 1 20 ? 18.391 25.984 -2.889 1 96.12 20 PHE B O 1
ATOM 3389 N N . THR B 1 21 ? 16.594 27.281 -2.584 1 97.31 21 THR B N 1
ATOM 3390 C CA . THR B 1 21 ? 16.297 26.812 -1.236 1 97.31 21 THR B CA 1
ATOM 3391 C C . THR B 1 21 ? 15 26 -1.228 1 97.31 21 THR B C 1
ATOM 3393 O O . THR B 1 21 ? 13.906 26.562 -1.245 1 97.31 21 THR B O 1
ATOM 3396 N N . PRO B 1 22 ? 15.133 24.641 -1.134 1 95.69 22 PRO B N 1
ATOM 3397 C CA . PRO B 1 22 ? 13.938 23.797 -1.166 1 95.69 22 PRO B CA 1
ATOM 3398 C C . PRO B 1 22 ? 13.086 23.938 0.095 1 95.69 22 PRO B C 1
ATOM 3400 O O . PRO B 1 22 ? 13.562 24.438 1.115 1 95.69 22 PRO B O 1
ATOM 3403 N N . LEU B 1 23 ? 11.891 23.531 -0.009 1 96.5 23 LEU B N 1
ATOM 3404 C CA . LEU B 1 23 ? 10.93 23.656 1.087 1 96.5 23 LEU B CA 1
ATOM 3405 C C . LEU B 1 23 ? 11.352 22.781 2.268 1 96.5 23 LEU B C 1
ATOM 3407 O O . LEU B 1 23 ? 11.406 23.25 3.404 1 96.5 23 LEU B O 1
ATOM 3411 N N . ALA B 1 24 ? 11.609 21.484 2.008 1 94.81 24 ALA B N 1
ATOM 3412 C CA . ALA B 1 24 ? 12.016 20.5 3.016 1 94.81 24 ALA B CA 1
ATOM 3413 C C . ALA B 1 24 ? 12.688 19.297 2.369 1 94.81 24 ALA B C 1
ATOM 3415 O O . ALA B 1 24 ? 12.062 18.562 1.601 1 94.81 24 ALA B O 1
ATOM 3416 N N . VAL B 1 25 ? 13.914 19.062 2.664 1 92.25 25 VAL B N 1
ATOM 3417 C CA . VAL B 1 25 ? 14.641 17.953 2.064 1 92.25 25 VAL B CA 1
ATOM 3418 C C . VAL B 1 25 ? 15.094 16.984 3.154 1 92.25 25 VAL B C 1
ATOM 3420 O O . VAL B 1 25 ? 15.406 17.391 4.27 1 92.25 25 VAL B O 1
ATOM 3423 N N . PRO B 1 26 ? 15.078 15.68 2.816 1 93.12 26 PRO B N 1
ATOM 3424 C CA . PRO B 1 26 ? 15.555 14.719 3.809 1 93.12 26 PRO B CA 1
ATOM 3425 C C . PRO B 1 26 ? 17.062 14.805 4.031 1 93.12 26 PRO B C 1
ATOM 3427 O O . PRO B 1 26 ? 17.797 15.305 3.17 1 93.12 26 PRO B O 1
ATOM 3430 N N . VAL B 1 27 ? 17.5 14.375 5.172 1 94.06 27 VAL B N 1
ATOM 3431 C CA . VAL B 1 27 ? 18.922 14.367 5.527 1 94.06 27 VAL B CA 1
ATOM 3432 C C . VAL B 1 27 ? 19.359 12.953 5.91 1 94.06 27 VAL B C 1
ATOM 3434 O O . VAL B 1 27 ? 18.656 12.273 6.664 1 94.06 27 VAL B O 1
ATOM 3437 N N . PHE B 1 28 ? 20.469 12.508 5.355 1 95.12 28 PHE B N 1
ATOM 3438 C CA . PHE B 1 28 ? 21.016 11.172 5.613 1 95.12 28 PHE B CA 1
ATOM 3439 C C . PHE B 1 28 ? 22.438 11.258 6.156 1 95.12 28 PHE B C 1
ATOM 3441 O O . PHE B 1 28 ? 23.391 11.117 5.402 1 95.12 28 PHE B O 1
ATOM 3448 N N . VAL B 1 29 ? 22.609 11.398 7.422 1 94.06 29 VAL B N 1
ATOM 3449 C CA . VAL B 1 29 ? 23.922 11.648 8.008 1 94.06 29 VAL B CA 1
ATOM 3450 C C . VAL B 1 29 ? 24.344 10.469 8.883 1 94.06 29 VAL B C 1
ATOM 3452 O O . VAL B 1 29 ? 25.438 10.461 9.445 1 94.06 29 VAL B O 1
ATOM 3455 N N . GLY B 1 30 ? 23.5 9.445 8.945 1 95.62 30 GLY B N 1
ATOM 3456 C CA . GLY B 1 30 ? 23.734 8.383 9.906 1 95.62 30 GLY B CA 1
ATOM 3457 C C . GLY B 1 30 ? 24.078 7.055 9.25 1 95.62 30 GLY B C 1
ATOM 3458 O O . GLY B 1 30 ? 24.953 7 8.375 1 95.62 30 GLY B O 1
ATOM 3459 N N . ASN B 1 31 ? 23.453 5.992 9.805 1 98.12 31 ASN B N 1
ATOM 3460 C CA . ASN B 1 31 ? 23.797 4.621 9.453 1 98.12 31 ASN B CA 1
ATOM 3461 C C . ASN B 1 31 ? 22.969 4.121 8.266 1 98.12 31 ASN B C 1
ATOM 3463 O O . ASN B 1 31 ? 22.828 2.914 8.062 1 98.12 31 ASN B O 1
ATOM 3467 N N . GLU B 1 32 ? 22.453 4.984 7.465 1 97.88 32 GLU B N 1
ATOM 3468 C CA . GLU B 1 32 ? 21.531 4.594 6.398 1 97.88 32 GLU B CA 1
ATOM 3469 C C . GLU B 1 32 ? 22.188 3.619 5.426 1 97.88 32 GLU B C 1
ATOM 3471 O O . GLU B 1 32 ? 21.672 2.527 5.184 1 97.88 32 GLU B O 1
ATOM 3476 N N . LYS B 1 33 ? 23.344 4.027 4.875 1 97.81 33 LYS B N 1
ATOM 3477 C CA . LYS B 1 33 ? 24.031 3.156 3.922 1 97.81 33 LYS B CA 1
ATOM 3478 C C . LYS B 1 33 ? 24.422 1.836 4.574 1 97.81 33 LYS B C 1
ATOM 3480 O O . LYS B 1 33 ? 24.281 0.771 3.971 1 97.81 33 LYS B O 1
ATOM 3485 N N . LYS B 1 34 ? 24.906 1.91 5.801 1 98.19 34 LYS B N 1
ATOM 3486 C CA . LYS B 1 34 ? 25.344 0.718 6.527 1 98.19 34 LYS B CA 1
ATOM 3487 C C . LYS B 1 34 ? 24.188 -0.278 6.668 1 98.19 34 LYS B C 1
ATOM 3489 O O . LYS B 1 34 ? 24.344 -1.463 6.367 1 98.19 34 LYS B O 1
ATOM 3494 N N . TYR B 1 35 ? 23.062 0.154 7.113 1 97.94 35 TYR B N 1
ATOM 3495 C CA . TYR B 1 35 ? 21.938 -0.731 7.363 1 97.94 35 TYR B CA 1
ATOM 3496 C C . TYR B 1 35 ? 21.344 -1.253 6.055 1 97.94 35 TYR B C 1
ATOM 3498 O O . TYR B 1 35 ? 20.891 -2.398 5.984 1 97.94 35 TYR B O 1
ATOM 3506 N N . LEU B 1 36 ? 21.344 -0.426 4.992 1 97.38 36 LEU B N 1
ATOM 3507 C CA . LEU B 1 36 ? 20.875 -0.89 3.688 1 97.38 36 LEU B CA 1
ATOM 3508 C C . LEU B 1 36 ? 21.781 -1.999 3.158 1 97.38 36 LEU B C 1
ATOM 3510 O O . LEU B 1 36 ? 21.297 -3.027 2.686 1 97.38 36 LEU B O 1
ATOM 3514 N N . ASN B 1 37 ? 23.047 -1.773 3.24 1 97.62 37 ASN B N 1
ATOM 3515 C CA . ASN B 1 37 ? 24 -2.777 2.77 1 97.62 37 ASN B CA 1
ATOM 3516 C C . ASN B 1 37 ? 23.891 -4.066 3.576 1 97.62 37 ASN B C 1
ATOM 3518 O O . ASN B 1 37 ? 24.078 -5.16 3.035 1 97.62 37 ASN B O 1
ATOM 3522 N N . GLU B 1 38 ? 23.641 -3.939 4.828 1 96.69 38 GLU B N 1
ATOM 3523 C CA . GLU B 1 38 ? 23.438 -5.121 5.668 1 96.69 38 GLU B CA 1
ATOM 3524 C C . GLU B 1 38 ? 22.25 -5.953 5.176 1 96.69 38 GLU B C 1
ATOM 3526 O O . GLU B 1 38 ? 22.297 -7.184 5.219 1 96.69 38 GLU B O 1
ATOM 3531 N N . CYS B 1 39 ? 21.203 -5.301 4.766 1 95.88 39 CYS B N 1
ATOM 3532 C CA . CYS B 1 39 ? 20.062 -6.02 4.223 1 95.88 39 CYS B CA 1
ATOM 3533 C C . CYS B 1 39 ? 20.469 -6.852 3.012 1 95.88 39 CYS B C 1
ATOM 3535 O O . CYS B 1 39 ? 20.016 -7.988 2.855 1 95.88 39 CYS B O 1
ATOM 3537 N N . ILE B 1 40 ? 21.266 -6.277 2.127 1 95.38 40 ILE B N 1
ATOM 3538 C CA . ILE B 1 40 ? 21.703 -6.973 0.924 1 95.38 40 ILE B CA 1
ATOM 3539 C C . ILE B 1 40 ? 22.609 -8.141 1.308 1 95.38 40 ILE B C 1
ATOM 3541 O O . ILE B 1 40 ? 22.438 -9.258 0.802 1 95.38 40 ILE B O 1
ATOM 3545 N N . ASP B 1 41 ? 23.5 -7.883 2.242 1 94.31 41 ASP B N 1
ATOM 3546 C CA . ASP B 1 41 ? 24.469 -8.906 2.65 1 94.31 41 ASP B CA 1
ATOM 3547 C C . ASP B 1 41 ? 23.75 -10.109 3.273 1 94.31 41 ASP B C 1
ATOM 3549 O O . ASP B 1 41 ? 24.172 -11.25 3.076 1 94.31 41 ASP B O 1
ATOM 3553 N N . THR B 1 42 ? 22.703 -9.883 3.99 1 89.94 42 THR B N 1
ATOM 3554 C CA . THR B 1 42 ? 22 -10.945 4.695 1 89.94 42 THR B CA 1
ATOM 3555 C C . THR B 1 42 ? 20.906 -11.539 3.82 1 89.94 42 THR B C 1
ATOM 3557 O O . THR B 1 42 ? 20.328 -12.578 4.16 1 89.94 42 THR B O 1
ATOM 3560 N N . THR B 1 43 ? 20.516 -10.828 2.74 1 86.06 43 THR B N 1
ATOM 3561 C CA . THR B 1 43 ? 19.484 -11.18 1.771 1 86.06 43 THR B CA 1
ATOM 3562 C C . THR B 1 43 ? 18.094 -10.961 2.357 1 86.06 43 THR B C 1
ATOM 3564 O O . THR B 1 43 ? 17.094 -11.344 1.754 1 86.06 43 THR B O 1
ATOM 3567 N N . PHE B 1 44 ? 18.047 -10.406 3.527 1 81.62 44 PHE B N 1
ATOM 3568 C CA . PHE B 1 44 ? 16.766 -10.086 4.156 1 81.62 44 PHE B CA 1
ATOM 3569 C C . PHE B 1 44 ? 16.328 -8.68 3.781 1 81.62 44 PHE B C 1
ATOM 3571 O O . PHE B 1 44 ? 16.531 -7.734 4.543 1 81.62 44 PHE B O 1
ATOM 3578 N N . VAL B 1 45 ? 15.688 -8.594 2.697 1 85.44 45 VAL B N 1
ATOM 3579 C CA . VAL B 1 45 ? 15.281 -7.297 2.18 1 85.44 45 VAL B CA 1
ATOM 3580 C C . VAL B 1 45 ? 13.773 -7.121 2.342 1 85.44 45 VAL B C 1
ATOM 3582 O O . VAL B 1 45 ? 13.258 -6.008 2.234 1 85.44 45 VAL B O 1
ATOM 3585 N N . SER B 1 46 ? 13.102 -8.148 2.629 1 84.69 46 SER B N 1
ATOM 3586 C CA . SER B 1 46 ? 11.641 -8.125 2.615 1 84.69 46 SER B CA 1
ATOM 3587 C C . SER B 1 46 ? 11.07 -8.102 4.031 1 84.69 46 SER B C 1
ATOM 3589 O O . SER B 1 46 ? 11.781 -7.762 4.98 1 84.69 46 SER B O 1
ATOM 3591 N N . SER B 1 47 ? 9.859 -8.438 4.203 1 76.62 47 SER B N 1
ATOM 3592 C CA . SER B 1 47 ? 9.055 -8.078 5.363 1 76.62 47 SER B CA 1
ATOM 3593 C C . SER B 1 47 ? 9.445 -8.898 6.586 1 76.62 47 SER B C 1
ATOM 3595 O O . SER B 1 47 ? 9.086 -8.555 7.711 1 76.62 47 SER B O 1
ATOM 3597 N N . VAL B 1 48 ? 10.203 -9.898 6.477 1 73.06 48 VAL B N 1
ATOM 3598 C CA . VAL B 1 48 ? 10.578 -10.703 7.633 1 73.06 48 VAL B CA 1
ATOM 3599 C C . VAL B 1 48 ? 12.008 -10.367 8.055 1 73.06 48 VAL B C 1
ATOM 3601 O O . VAL B 1 48 ? 12.578 -11.016 8.93 1 73.06 48 VAL B O 1
ATOM 3604 N N . GLY B 1 49 ? 12.367 -9.148 8 1 81.56 49 GLY B N 1
ATOM 3605 C CA . GLY B 1 49 ? 13.719 -8.758 8.367 1 81.56 49 GLY B CA 1
ATOM 3606 C C . GLY B 1 49 ? 13.805 -8.133 9.742 1 81.56 49 GLY B C 1
ATOM 3607 O O . GLY B 1 49 ? 12.82 -7.598 10.258 1 81.56 49 GLY B O 1
ATOM 3608 N N . LYS B 1 50 ? 14.93 -8.188 10.336 1 91 50 LYS B N 1
ATOM 3609 C CA . LYS B 1 50 ? 15.188 -7.738 11.703 1 91 50 LYS B CA 1
ATOM 3610 C C . LYS B 1 50 ? 14.922 -6.242 11.852 1 91 50 LYS B C 1
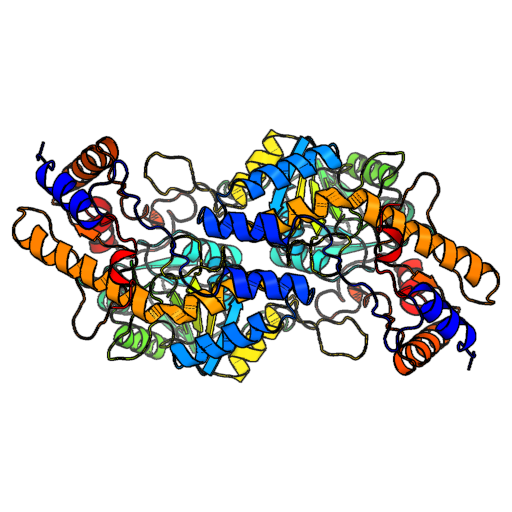ATOM 3612 O O . LYS B 1 50 ? 14.562 -5.773 12.93 1 91 50 LYS B O 1
ATOM 3617 N N . PHE B 1 51 ? 15.07 -5.488 10.789 1 96.81 51 PHE B N 1
ATOM 3618 C CA . PHE B 1 51 ? 14.938 -4.039 10.898 1 96.81 51 PHE B CA 1
ATOM 3619 C C . PHE B 1 51 ? 13.477 -3.637 11.047 1 96.81 51 PHE B C 1
ATOM 3621 O O . PHE B 1 51 ? 13.172 -2.605 11.656 1 96.81 51 PHE B O 1
ATOM 3628 N N . VAL B 1 52 ? 12.562 -4.441 10.547 1 97.5 52 VAL B N 1
ATOM 3629 C CA . VAL B 1 52 ? 11.148 -4.164 10.75 1 97.5 52 VAL B CA 1
ATOM 3630 C C . VAL B 1 52 ? 10.812 -4.234 12.234 1 97.5 52 VAL B C 1
ATOM 3632 O O . VAL B 1 52 ? 10.227 -3.299 12.789 1 97.5 52 VAL B O 1
ATOM 3635 N N . ASP B 1 53 ? 11.242 -5.32 12.852 1 97.19 53 ASP B N 1
ATOM 3636 C CA . ASP B 1 53 ? 10.992 -5.492 14.281 1 97.19 53 ASP B CA 1
ATOM 3637 C C . ASP B 1 53 ? 11.672 -4.391 15.086 1 97.19 53 ASP B C 1
ATOM 3639 O O . ASP B 1 53 ? 11.062 -3.818 16 1 97.19 53 ASP B O 1
ATOM 3643 N N . ARG B 1 54 ? 12.883 -4.141 14.75 1 98.25 54 ARG B N 1
ATOM 3644 C CA . ARG B 1 54 ? 13.633 -3.113 15.461 1 98.25 54 ARG B CA 1
ATOM 3645 C C . ARG B 1 54 ? 12.961 -1.752 15.336 1 98.25 54 ARG B C 1
ATOM 3647 O O . ARG B 1 54 ? 12.836 -1.021 16.312 1 98.25 54 ARG B O 1
ATOM 3654 N N . PHE B 1 55 ? 12.578 -1.385 14.133 1 98.56 55 PHE B N 1
ATOM 3655 C CA . PHE B 1 55 ? 11.953 -0.089 13.891 1 98.56 55 PHE B CA 1
ATOM 3656 C C . PHE B 1 55 ? 10.664 0.05 14.703 1 98.56 55 PHE B C 1
ATOM 3658 O O . PHE B 1 55 ? 10.414 1.094 15.305 1 98.56 55 PHE B O 1
ATOM 3665 N N . GLU B 1 56 ? 9.828 -0.997 14.664 1 98.62 56 GLU B N 1
ATOM 3666 C CA . GLU B 1 56 ? 8.602 -1.005 15.453 1 98.62 56 GLU B CA 1
ATOM 3667 C C . GLU B 1 56 ? 8.898 -0.843 16.938 1 98.62 56 GLU B C 1
ATOM 3669 O O . GLU B 1 56 ? 8.266 -0.031 17.625 1 98.62 56 GLU B O 1
ATOM 3674 N N . GLU B 1 57 ? 9.875 -1.542 17.406 1 98.5 57 GLU B N 1
ATOM 3675 C CA . GLU B 1 57 ? 10.242 -1.492 18.812 1 98.5 57 GLU B CA 1
ATOM 3676 C C . GLU B 1 57 ? 10.805 -0.125 19.203 1 98.5 57 GLU B C 1
ATOM 3678 O O . GLU B 1 57 ? 10.414 0.449 20.219 1 98.5 57 GLU B O 1
ATOM 3683 N N . ASP B 1 58 ? 11.711 0.361 18.391 1 98.75 58 ASP B N 1
ATOM 3684 C CA . ASP B 1 58 ? 12.328 1.654 18.656 1 98.75 58 ASP B CA 1
ATOM 3685 C C . ASP B 1 58 ? 11.297 2.779 18.625 1 98.75 58 ASP B C 1
ATOM 3687 O O . ASP B 1 58 ? 11.375 3.717 19.422 1 98.75 58 ASP B O 1
ATOM 3691 N N . MET B 1 59 ? 10.391 2.711 17.781 1 98.75 59 MET B N 1
ATOM 3692 C CA . MET B 1 59 ? 9.344 3.723 17.688 1 98.75 59 MET B CA 1
ATOM 3693 C C . MET B 1 59 ? 8.422 3.676 18.891 1 98.75 59 MET B C 1
ATOM 3695 O O . MET B 1 59 ? 8.016 4.719 19.406 1 98.75 59 MET B O 1
ATOM 3699 N N . ALA B 1 60 ? 8.008 2.439 19.234 1 98.75 60 ALA B N 1
ATOM 3700 C CA . ALA B 1 60 ? 7.195 2.297 20.438 1 98.75 60 ALA B CA 1
ATOM 3701 C C . ALA B 1 60 ? 7.887 2.922 21.641 1 98.75 60 ALA B C 1
ATOM 3703 O O . ALA B 1 60 ? 7.266 3.662 22.406 1 98.75 60 ALA B O 1
ATOM 3704 N N . LYS B 1 61 ? 9.188 2.68 21.75 1 98.69 61 LYS B N 1
ATOM 3705 C CA . LYS B 1 61 ? 9.969 3.236 22.844 1 98.69 61 LYS B CA 1
ATOM 3706 C C . LYS B 1 61 ? 10.039 4.758 22.75 1 98.69 61 LYS B C 1
ATOM 3708 O O . LYS B 1 61 ? 9.828 5.457 23.75 1 98.69 61 LYS B O 1
ATOM 3713 N N . TYR B 1 62 ? 10.297 5.246 21.594 1 98.75 62 TYR B N 1
ATOM 3714 C CA . TYR B 1 62 ? 10.477 6.68 21.391 1 98.75 62 TYR B CA 1
ATOM 3715 C C . TYR B 1 62 ? 9.203 7.441 21.734 1 98.75 62 TYR B C 1
ATOM 3717 O O . TYR B 1 62 ? 9.258 8.531 22.312 1 98.75 62 TYR B O 1
ATOM 3725 N N . THR B 1 63 ? 8.047 6.898 21.391 1 98.75 63 THR B N 1
ATOM 3726 C CA . THR B 1 63 ? 6.777 7.594 21.531 1 98.75 63 THR B CA 1
ATOM 3727 C C . THR B 1 63 ? 6.113 7.23 22.859 1 98.75 63 THR B C 1
ATOM 3729 O O . THR B 1 63 ? 5.078 7.801 23.219 1 98.75 63 THR B O 1
ATOM 3732 N N . ASP B 1 64 ? 6.613 6.227 23.484 1 98.38 64 ASP B N 1
ATOM 3733 C CA . ASP B 1 64 ? 6.055 5.656 24.719 1 98.38 64 ASP B CA 1
ATOM 3734 C C . ASP B 1 64 ? 4.73 4.945 24.438 1 98.38 64 ASP B C 1
ATOM 3736 O O . ASP B 1 64 ? 3.854 4.898 25.297 1 98.38 64 ASP B O 1
ATOM 3740 N N . ALA B 1 65 ? 4.492 4.555 23.234 1 98.62 65 ALA B N 1
ATOM 3741 C CA . ALA B 1 65 ? 3.395 3.648 22.906 1 98.62 65 ALA B CA 1
ATOM 3742 C C . ALA B 1 65 ? 3.707 2.225 23.359 1 98.62 65 ALA B C 1
ATOM 3744 O O . ALA B 1 65 ? 4.871 1.876 23.578 1 98.62 65 ALA B O 1
ATOM 3745 N N . LYS B 1 66 ? 2.695 1.426 23.516 1 98.5 66 LYS B N 1
ATOM 3746 C CA . LYS B 1 66 ? 2.891 0.034 23.906 1 98.5 66 LYS B CA 1
ATOM 3747 C C . LYS B 1 66 ? 3.256 -0.833 22.703 1 98.5 66 LYS B C 1
ATOM 3749 O O . LYS B 1 66 ? 3.943 -1.846 22.844 1 98.5 66 LYS B O 1
ATOM 3754 N N . LYS B 1 67 ? 2.748 -0.488 21.547 1 98.69 67 LYS B N 1
ATOM 3755 C CA . LYS B 1 67 ? 3.021 -1.228 20.312 1 98.69 67 LYS B CA 1
ATOM 3756 C C . LYS B 1 67 ? 3.029 -0.299 19.094 1 98.69 67 LYS B C 1
ATOM 3758 O O . LYS B 1 67 ? 2.258 0.662 19.047 1 98.69 67 LYS B O 1
ATOM 3763 N N . ALA B 1 68 ? 3.924 -0.524 18.234 1 98.81 68 ALA B N 1
ATOM 3764 C CA . ALA B 1 68 ? 3.975 0.134 16.938 1 98.81 68 ALA B CA 1
ATOM 3765 C C . ALA B 1 68 ? 3.992 -0.89 15.797 1 98.81 68 ALA B C 1
ATOM 3767 O O . ALA B 1 68 ? 4.578 -1.966 15.938 1 98.81 68 ALA B O 1
ATOM 3768 N N . VAL B 1 69 ? 3.295 -0.609 14.719 1 98.75 69 VAL B N 1
ATOM 3769 C CA . VAL B 1 69 ? 3.225 -1.496 13.562 1 98.75 69 VAL B CA 1
ATOM 3770 C C . VAL B 1 69 ? 3.5 -0.703 12.289 1 98.75 69 VAL B C 1
ATOM 3772 O O . VAL B 1 69 ? 2.791 0.259 11.984 1 98.75 69 VAL B O 1
ATOM 3775 N N . VAL B 1 70 ? 4.457 -1.085 11.516 1 97.94 70 VAL B N 1
ATOM 3776 C CA . VAL B 1 70 ? 4.848 -0.375 10.297 1 97.94 70 VAL B CA 1
ATOM 3777 C C . VAL B 1 70 ? 3.793 -0.59 9.219 1 97.94 70 VAL B C 1
ATOM 3779 O O . VAL B 1 70 ? 3.08 -1.597 9.227 1 97.94 70 VAL B O 1
ATOM 3782 N N . CYS B 1 71 ? 3.654 0.333 8.344 1 97.75 71 CYS B N 1
ATOM 3783 C CA . CYS B 1 71 ? 2.869 0.278 7.117 1 97.75 71 CYS B CA 1
ATOM 3784 C C . CYS B 1 71 ? 3.66 0.833 5.938 1 97.75 71 CYS B C 1
ATOM 3786 O O . CYS B 1 71 ? 4.633 1.566 6.129 1 97.75 71 CYS B O 1
ATOM 3788 N N . VAL B 1 72 ? 3.227 0.55 4.77 1 96.81 72 VAL B N 1
ATOM 3789 C CA . VAL B 1 72 ? 3.949 0.947 3.568 1 96.81 72 VAL B CA 1
ATOM 3790 C C . VAL B 1 72 ? 3.736 2.436 3.305 1 96.81 72 VAL B C 1
ATOM 3792 O O . VAL B 1 72 ? 4.473 3.047 2.525 1 96.81 72 VAL B O 1
ATOM 3795 N N . SER B 1 73 ? 2.734 3.041 3.883 1 97.31 73 SER B N 1
ATOM 3796 C CA . SER B 1 73 ? 2.512 4.477 3.76 1 97.31 73 SER B CA 1
ATOM 3797 C C . SER B 1 73 ? 1.703 5.016 4.938 1 97.31 73 SER B C 1
ATOM 3799 O O . SER B 1 73 ? 1.077 4.246 5.668 1 97.31 73 SER B O 1
ATOM 3801 N N . GLY B 1 74 ? 1.758 6.305 5.082 1 98 74 GLY B N 1
ATOM 3802 C CA . GLY B 1 74 ? 0.89 6.949 6.055 1 98 74 GLY B CA 1
ATOM 3803 C C . GLY B 1 74 ? -0.583 6.816 5.719 1 98 74 GLY B C 1
ATOM 3804 O O . GLY B 1 74 ? -1.42 6.684 6.613 1 98 74 GLY B O 1
ATOM 3805 N N . THR B 1 75 ? -0.946 6.832 4.449 1 98.12 75 THR B N 1
ATOM 3806 C CA . THR B 1 75 ? -2.324 6.664 4.004 1 98.12 75 THR B CA 1
ATOM 3807 C C . THR B 1 75 ? -2.863 5.297 4.414 1 98.12 75 THR B C 1
ATOM 3809 O O . THR B 1 75 ? -3.99 5.188 4.902 1 98.12 75 THR B O 1
ATOM 3812 N N . ASN B 1 76 ? -2.02 4.297 4.242 1 98.06 76 ASN B N 1
ATOM 3813 C CA . ASN B 1 76 ? -2.43 2.951 4.629 1 98.06 76 ASN B CA 1
ATOM 3814 C C . ASN B 1 76 ? -2.562 2.822 6.145 1 98.06 76 ASN B C 1
ATOM 3816 O O . ASN B 1 76 ? -3.432 2.1 6.637 1 98.06 76 ASN B O 1
ATOM 3820 N N . ALA B 1 77 ? -1.683 3.504 6.844 1 98.75 77 ALA B N 1
ATOM 3821 C CA . ALA B 1 77 ? -1.803 3.516 8.297 1 98.75 77 ALA B CA 1
ATOM 3822 C C . ALA B 1 77 ? -3.127 4.133 8.734 1 98.75 77 ALA B C 1
ATOM 3824 O O . ALA B 1 77 ? -3.818 3.588 9.602 1 98.75 77 ALA B O 1
ATOM 3825 N N . LEU B 1 78 ? -3.502 5.246 8.094 1 98.81 78 LEU B N 1
ATOM 3826 C CA . LEU B 1 78 ? -4.766 5.902 8.406 1 98.81 78 LEU B CA 1
ATOM 3827 C C . LEU B 1 78 ? -5.949 5.012 8.055 1 98.81 78 LEU B C 1
ATOM 3829 O O . LEU B 1 78 ? -6.887 4.871 8.836 1 98.81 78 LEU B O 1
ATOM 3833 N N . HIS B 1 79 ? -5.891 4.395 6.895 1 98.69 79 HIS B N 1
ATOM 3834 C CA . HIS B 1 79 ? -6.941 3.488 6.441 1 98.69 79 HIS B CA 1
ATOM 3835 C C . HIS B 1 79 ? -7.145 2.344 7.43 1 98.69 79 HIS B C 1
ATOM 3837 O O . HIS B 1 79 ? -8.266 2.084 7.859 1 98.69 79 HIS B O 1
ATOM 3843 N N . MET B 1 80 ? -6.043 1.746 7.82 1 98.62 80 MET B N 1
ATOM 3844 C CA . MET B 1 80 ? -6.109 0.618 8.742 1 98.62 80 MET B CA 1
ATOM 3845 C C . MET B 1 80 ? -6.59 1.069 10.117 1 98.62 80 MET B C 1
ATOM 3847 O O . MET B 1 80 ? -7.418 0.401 10.742 1 98.62 80 MET B O 1
ATOM 3851 N N . ALA B 1 81 ? -6.074 2.207 10.57 1 98.88 81 ALA B N 1
ATOM 3852 C CA . ALA B 1 81 ? -6.492 2.727 11.875 1 98.88 81 ALA B CA 1
ATOM 3853 C C . ALA B 1 81 ? -8.008 2.885 11.938 1 98.88 81 ALA B C 1
ATOM 3855 O O . ALA B 1 81 ? -8.633 2.484 12.922 1 98.88 81 ALA B O 1
ATOM 3856 N N . LEU B 1 82 ? -8.57 3.412 10.914 1 98.81 82 LEU B N 1
ATOM 3857 C CA . LEU B 1 82 ? -10.008 3.67 10.867 1 98.81 82 LEU B CA 1
ATOM 3858 C C . LEU B 1 82 ? -10.797 2.363 10.867 1 98.81 82 LEU B C 1
ATOM 3860 O O . LEU B 1 82 ? -11.781 2.23 11.586 1 98.81 82 LEU B O 1
ATOM 3864 N N . GLN B 1 83 ? -10.328 1.423 10.094 1 98.25 83 GLN B N 1
ATOM 3865 C CA . GLN B 1 83 ? -10.984 0.124 10.07 1 98.25 83 GLN B CA 1
ATOM 3866 C C . GLN B 1 83 ? -10.898 -0.562 11.43 1 98.25 83 GLN B C 1
ATOM 3868 O O . GLN B 1 83 ? -11.883 -1.137 11.906 1 98.25 83 GLN B O 1
ATOM 3873 N N . LEU B 1 84 ? -9.781 -0.469 12.039 1 98.5 84 LEU B N 1
ATOM 3874 C CA . LEU B 1 84 ? -9.516 -1.163 13.297 1 98.5 84 LEU B CA 1
ATOM 3875 C C . LEU B 1 84 ? -10.398 -0.613 14.414 1 98.5 84 LEU B C 1
ATOM 3877 O O . LEU B 1 84 ? -10.773 -1.347 15.336 1 98.5 84 LEU B O 1
ATOM 3881 N N . VAL B 1 85 ? -10.727 0.688 14.32 1 98.56 85 VAL B N 1
ATOM 3882 C CA . VAL B 1 85 ? -11.539 1.266 15.383 1 98.56 85 VAL B CA 1
ATOM 3883 C C . VAL B 1 85 ? -13.023 1.084 15.055 1 98.56 85 VAL B C 1
ATOM 3885 O O . VAL B 1 85 ? -13.891 1.543 15.797 1 98.56 85 VAL B O 1
ATOM 3888 N N . GLY B 1 86 ? -13.305 0.493 13.922 1 98.19 86 GLY B N 1
ATOM 3889 C CA . GLY B 1 86 ? -14.664 0.031 13.68 1 98.19 86 GLY B CA 1
ATOM 3890 C C . GLY B 1 86 ? -15.406 0.877 12.664 1 98.19 86 GLY B C 1
ATOM 3891 O O . GLY B 1 86 ? -16.625 0.759 12.523 1 98.19 86 GLY B O 1
ATOM 3892 N N . VAL B 1 87 ? -14.727 1.781 11.969 1 98.62 87 VAL B N 1
ATOM 3893 C CA . VAL B 1 87 ? -15.391 2.549 10.914 1 98.62 87 VAL B CA 1
ATOM 3894 C C . VAL B 1 87 ? -15.82 1.618 9.789 1 98.62 87 VAL B C 1
ATOM 3896 O O . VAL B 1 87 ? -15.047 0.771 9.344 1 98.62 87 VAL B O 1
ATOM 3899 N N . LYS B 1 88 ? -17.047 1.726 9.383 1 97.81 88 LYS B N 1
ATOM 3900 C CA . LYS B 1 88 ? -17.656 0.928 8.32 1 97.81 88 LYS B CA 1
ATOM 3901 C C . LYS B 1 88 ? -18.234 1.819 7.227 1 97.81 88 LYS B C 1
ATOM 3903 O O . LYS B 1 88 ? -18.234 3.045 7.355 1 97.81 88 LYS B O 1
ATOM 3908 N N . LYS B 1 89 ? -18.594 1.163 6.141 1 97.06 89 LYS B N 1
ATOM 3909 C CA . LYS B 1 89 ? -19.312 1.866 5.082 1 97.06 89 LYS B CA 1
ATOM 3910 C C . LYS B 1 89 ? -20.5 2.637 5.645 1 97.06 89 LYS B C 1
ATOM 3912 O O . LYS B 1 89 ? -21.234 2.123 6.488 1 97.06 89 LYS B O 1
ATOM 3917 N N . ASP B 1 90 ? -20.594 3.936 5.301 1 97.94 90 ASP B N 1
ATOM 3918 C CA . ASP B 1 90 ? -21.719 4.82 5.586 1 97.94 90 ASP B CA 1
ATOM 3919 C C . ASP B 1 90 ? -21.641 5.375 7.008 1 97.94 90 ASP B C 1
ATOM 3921 O O . ASP B 1 90 ? -22.578 5.996 7.496 1 97.94 90 ASP B O 1
ATOM 3925 N N . ASP B 1 91 ? -20.547 5.105 7.68 1 98.75 91 ASP B N 1
ATOM 3926 C CA . ASP B 1 91 ? -20.25 5.859 8.898 1 98.75 91 ASP B CA 1
ATOM 3927 C C . ASP B 1 91 ? -19.797 7.281 8.562 1 98.75 91 ASP B C 1
ATOM 3929 O O . ASP B 1 91 ? -19.469 7.582 7.418 1 98.75 91 ASP B O 1
ATOM 3933 N N . GLU B 1 92 ? -19.859 8.133 9.562 1 98.88 92 GLU B N 1
ATOM 3934 C CA . GLU B 1 92 ? -19.281 9.477 9.461 1 98.88 92 GLU B CA 1
ATOM 3935 C C . GLU B 1 92 ? -18.062 9.625 10.383 1 98.88 92 GLU B C 1
ATOM 3937 O O . GLU B 1 92 ? -18 9 11.438 1 98.88 92 GLU B O 1
ATOM 3942 N N . VAL B 1 93 ? -17.156 10.359 9.945 1 98.94 93 VAL B N 1
ATOM 3943 C CA . VAL B 1 93 ? -15.938 10.656 10.688 1 98.94 93 VAL B CA 1
ATOM 3944 C C . VAL B 1 93 ? -15.742 12.164 10.773 1 98.94 93 VAL B C 1
ATOM 3946 O O . VAL B 1 93 ? -15.781 12.867 9.758 1 98.94 93 VAL B O 1
ATOM 3949 N N . LEU B 1 94 ? -15.586 12.688 12.008 1 98.94 94 LEU B N 1
ATOM 3950 C CA . LEU B 1 94 ? -15.273 14.102 12.203 1 98.94 94 LEU B CA 1
ATOM 3951 C C . LEU B 1 94 ? -13.805 14.375 11.906 1 98.94 94 LEU B C 1
ATOM 3953 O O . LEU B 1 94 ? -12.922 13.664 12.383 1 98.94 94 LEU B O 1
ATOM 3957 N N . THR B 1 95 ? -13.547 15.328 11.086 1 98.88 95 THR B N 1
ATOM 3958 C CA . THR B 1 95 ? -12.172 15.734 10.812 1 98.88 95 THR B CA 1
ATOM 3959 C C . THR B 1 95 ? -12.125 17.172 10.312 1 98.88 95 THR B C 1
ATOM 3961 O O . THR B 1 95 ? -13.109 17.922 10.438 1 98.88 95 THR B O 1
ATOM 3964 N N . GLN B 1 96 ? -10.969 17.656 9.961 1 98.88 96 GLN B N 1
ATOM 3965 C CA . GLN B 1 96 ? -10.773 19.016 9.469 1 98.88 96 GLN B CA 1
ATOM 3966 C C . GLN B 1 96 ? -10.609 19.031 7.953 1 98.88 96 GLN B C 1
ATOM 3968 O O . GLN B 1 96 ? -10.039 18.109 7.375 1 98.88 96 GLN B O 1
ATOM 3973 N N . ALA B 1 97 ? -11.094 20.047 7.309 1 98.5 97 ALA B N 1
ATOM 3974 C CA . ALA B 1 97 ? -10.953 20.188 5.863 1 98.5 97 ALA B CA 1
ATOM 3975 C C . ALA B 1 97 ? -9.547 20.656 5.5 1 98.5 97 ALA B C 1
ATOM 3977 O O . ALA B 1 97 ? -9.078 20.438 4.379 1 98.5 97 ALA B O 1
ATOM 3978 N N . LEU B 1 98 ? -8.883 21.312 6.445 1 97.94 98 LEU B N 1
ATOM 3979 C CA . LEU B 1 98 ? -7.523 21.812 6.277 1 97.94 98 LEU B CA 1
ATOM 3980 C C . LEU B 1 98 ? -6.504 20.703 6.504 1 97.94 98 LEU B C 1
ATOM 3982 O O . LEU B 1 98 ? -5.836 20.672 7.543 1 97.94 98 LEU B O 1
ATOM 3986 N N . THR B 1 99 ? -6.379 19.828 5.559 1 96.94 99 THR B N 1
ATOM 3987 C CA . THR B 1 99 ? -5.488 18.688 5.688 1 96.94 99 THR B CA 1
ATOM 3988 C C . THR B 1 99 ? -5.035 18.203 4.316 1 96.94 99 THR B C 1
ATOM 3990 O O . THR B 1 99 ? -5.562 18.641 3.291 1 96.94 99 THR B O 1
ATOM 3993 N N . PHE B 1 100 ? -4.023 17.453 4.285 1 95 100 PHE B N 1
ATOM 3994 C CA . PHE B 1 100 ? -3.654 16.734 3.074 1 95 100 PHE B CA 1
ATOM 3995 C C . PHE B 1 100 ? -4.719 15.703 2.709 1 95 100 PHE B C 1
ATOM 3997 O O . PHE B 1 100 ? -5.406 15.172 3.584 1 95 100 PHE B O 1
ATOM 4004 N N . ILE B 1 101 ? -4.906 15.266 1.526 1 96.12 101 ILE B N 1
ATOM 4005 C CA . ILE B 1 101 ? -6.016 14.492 0.977 1 96.12 101 ILE B CA 1
ATOM 4006 C C . ILE B 1 101 ? -5.973 13.07 1.516 1 96.12 101 ILE B C 1
ATOM 4008 O O . ILE B 1 101 ? -6.973 12.344 1.455 1 96.12 101 ILE B O 1
ATOM 4012 N N . ALA B 1 102 ? -4.824 12.57 1.988 1 96.12 102 ALA B N 1
ATOM 4013 C CA . ALA B 1 102 ? -4.668 11.188 2.451 1 96.12 102 ALA B CA 1
ATOM 4014 C C . ALA B 1 102 ? -5.715 10.844 3.508 1 96.12 102 ALA B C 1
ATOM 4016 O O . ALA B 1 102 ? -6.242 9.734 3.529 1 96.12 102 ALA B O 1
ATOM 4017 N N . THR B 1 103 ? -5.984 11.766 4.395 1 97 103 THR B N 1
ATOM 4018 C CA . THR B 1 103 ? -6.973 11.539 5.441 1 97 103 THR B CA 1
ATOM 4019 C C . THR B 1 103 ? -8.336 11.219 4.836 1 97 103 THR B C 1
ATOM 4021 O O . THR B 1 103 ? -8.961 10.219 5.195 1 97 103 THR B O 1
ATOM 4024 N N . CYS B 1 104 ? -8.75 11.992 3.904 1 97.38 104 CYS B N 1
ATOM 4025 C CA . CYS B 1 104 ? -10.07 11.828 3.318 1 97.38 104 CYS B CA 1
ATOM 4026 C C . CYS B 1 104 ? -10.102 10.648 2.359 1 97.38 104 CYS B C 1
ATOM 4028 O O . CYS B 1 104 ? -11.117 9.969 2.236 1 97.38 104 CYS B O 1
ATOM 4030 N N . ASN B 1 105 ? -9 10.406 1.662 1 97.56 105 ASN B N 1
ATOM 4031 C CA . ASN B 1 105 ? -8.922 9.219 0.821 1 97.56 105 ASN B CA 1
ATOM 4032 C C . ASN B 1 105 ? -9.133 7.945 1.634 1 97.56 105 ASN B C 1
ATOM 4034 O O . ASN B 1 105 ? -9.852 7.043 1.206 1 97.56 105 ASN B O 1
ATOM 4038 N N . ALA B 1 106 ? -8.508 7.887 2.77 1 98.12 106 ALA B N 1
ATOM 4039 C CA . ALA B 1 106 ? -8.648 6.727 3.643 1 98.12 106 ALA B CA 1
ATOM 4040 C C . ALA B 1 106 ? -10.109 6.488 4.008 1 98.12 106 ALA B C 1
ATOM 4042 O O . ALA B 1 106 ? -10.555 5.34 4.082 1 98.12 106 ALA B O 1
ATOM 4043 N N . LEU B 1 107 ? -10.859 7.559 4.246 1 98.38 107 LEU B N 1
ATOM 4044 C CA . LEU B 1 107 ? -12.289 7.449 4.523 1 98.38 107 LEU B CA 1
ATOM 4045 C C . LEU B 1 107 ? -13.039 6.879 3.322 1 98.38 107 LEU B C 1
ATOM 4047 O O . LEU B 1 107 ? -13.891 6 3.473 1 98.38 107 LEU B O 1
ATOM 4051 N N . SER B 1 108 ? -12.672 7.379 2.188 1 97.38 108 SER B N 1
ATOM 4052 C CA . SER B 1 108 ? -13.344 6.984 0.954 1 97.38 108 SER B CA 1
ATOM 4053 C C . SER B 1 108 ? -13.109 5.512 0.638 1 97.38 108 SER B C 1
ATOM 4055 O O . SER B 1 108 ? -13.984 4.84 0.09 1 97.38 108 SER B O 1
ATOM 4057 N N . TYR B 1 109 ? -11.93 4.988 0.957 1 97.12 109 TYR B N 1
ATOM 4058 C CA . TYR B 1 109 ? -11.633 3.578 0.728 1 97.12 109 TYR B CA 1
ATOM 4059 C C . TYR B 1 109 ? -12.617 2.682 1.466 1 97.12 109 TYR B C 1
ATOM 4061 O O . TYR B 1 109 ? -12.93 1.582 1.004 1 97.12 109 TYR B O 1
ATOM 4069 N N . ILE B 1 110 ? -13.062 3.148 2.611 1 97.44 110 ILE B N 1
ATOM 4070 C CA . ILE B 1 110 ? -13.977 2.385 3.455 1 97.44 110 ILE B CA 1
ATOM 4071 C C . ILE B 1 110 ? -15.414 2.607 2.992 1 97.44 110 ILE B C 1
ATOM 4073 O O . ILE B 1 110 ? -16.281 1.765 3.225 1 97.44 110 ILE B O 1
ATOM 4077 N N . GLY B 1 111 ? -15.672 3.764 2.334 1 96.81 111 GLY B N 1
ATOM 4078 C CA . GLY B 1 111 ? -17.031 4.184 1.993 1 96.81 111 GLY B CA 1
ATOM 4079 C C . GLY B 1 111 ? -17.688 5.023 3.072 1 96.81 111 GLY B C 1
ATOM 4080 O O . GLY B 1 111 ? -18.906 5.125 3.129 1 96.81 111 GLY B O 1
ATOM 4081 N N . SER B 1 112 ? -16.844 5.535 3.996 1 98.12 112 SER B N 1
ATOM 4082 C CA . SER B 1 112 ? -17.359 6.43 5.031 1 98.12 112 SER B CA 1
ATOM 4083 C C . SER B 1 112 ? -17.359 7.879 4.562 1 98.12 112 SER B C 1
ATOM 4085 O O . SER B 1 112 ? -16.875 8.188 3.471 1 98.12 112 SER B O 1
ATOM 4087 N N . HIS B 1 113 ? -17.953 8.773 5.41 1 98.06 113 HIS B N 1
ATOM 4088 C CA . HIS B 1 113 ? -18.156 10.164 5.027 1 98.06 113 HIS B CA 1
ATOM 4089 C C . HIS B 1 113 ? -17.5 11.109 6.031 1 98.06 113 HIS B C 1
ATOM 4091 O O . HIS B 1 113 ? -17.609 10.914 7.242 1 98.06 113 HIS B O 1
ATOM 4097 N N . ALA B 1 114 ? -16.891 12.117 5.52 1 98.69 114 ALA B N 1
ATOM 4098 C CA . ALA B 1 114 ? -16.297 13.133 6.387 1 98.69 114 ALA B CA 1
ATOM 4099 C C . ALA B 1 114 ? -17.344 14.156 6.832 1 98.69 114 ALA B C 1
ATOM 4101 O O . ALA B 1 114 ? -18.25 14.492 6.074 1 98.69 114 ALA B O 1
ATOM 4102 N N . VAL B 1 115 ? -17.266 14.539 7.996 1 98.94 115 VAL B N 1
ATOM 4103 C CA . VAL B 1 115 ? -17.828 15.789 8.5 1 98.94 115 VAL B CA 1
ATOM 4104 C C . VAL B 1 115 ? -16.719 16.766 8.836 1 98.94 115 VAL B C 1
ATOM 4106 O O . VAL B 1 115 ? -15.906 16.5 9.734 1 98.94 115 VAL B O 1
ATOM 4109 N N . PHE B 1 116 ? -16.703 17.875 8.141 1 98.94 116 PHE B N 1
ATOM 4110 C CA . PHE B 1 116 ? -15.602 18.812 8.312 1 98.94 116 PHE B CA 1
ATOM 4111 C C . PHE B 1 116 ? -15.945 19.875 9.359 1 98.94 116 PHE B C 1
ATOM 4113 O O . PHE B 1 116 ? -16.922 20.594 9.219 1 98.94 116 PHE B O 1
ATOM 4120 N N . LEU B 1 117 ? -15.117 19.922 10.344 1 98.94 117 LEU B N 1
ATOM 4121 C CA . LEU B 1 117 ? -15.289 20.906 11.398 1 98.94 117 LEU B CA 1
ATOM 4122 C C . LEU B 1 117 ? -14.141 21.906 11.391 1 98.94 117 LEU B C 1
ATOM 4124 O O . LEU B 1 117 ? -13.047 21.609 10.906 1 98.94 117 LEU B O 1
ATOM 4128 N N . ASP B 1 118 ? -14.344 23.031 11.945 1 98.88 118 ASP B N 1
ATOM 4129 C CA . ASP B 1 118 ? -13.422 24.156 11.875 1 98.88 118 ASP B CA 1
ATOM 4130 C C . ASP B 1 118 ? -12.156 23.891 12.695 1 98.88 118 ASP B C 1
ATOM 4132 O O . ASP B 1 118 ? -12.156 23.016 13.562 1 98.88 118 ASP B O 1
ATOM 4136 N N . VAL B 1 119 ? -11.125 24.609 12.352 1 98.88 119 VAL B N 1
ATOM 4137 C CA . VAL B 1 119 ? -9.844 24.5 13.047 1 98.88 119 VAL B CA 1
ATOM 4138 C C . VAL B 1 119 ? -9.703 25.641 14.055 1 98.88 119 VAL B C 1
ATOM 4140 O O . VAL B 1 119 ? -10.461 26.609 14.023 1 98.88 119 VAL B O 1
ATOM 4143 N N . ASP B 1 120 ? -8.742 25.438 14.922 1 98 120 ASP B N 1
ATOM 4144 C CA . ASP B 1 120 ? -8.398 26.469 15.891 1 98 120 ASP B CA 1
ATOM 4145 C C . ASP B 1 120 ? -7.391 27.453 15.312 1 98 120 ASP B C 1
ATOM 4147 O O . ASP B 1 120 ? -6.445 27.047 14.625 1 98 120 ASP B O 1
ATOM 4151 N N . ARG B 1 121 ? -7.539 28.719 15.656 1 97.38 121 ARG B N 1
ATOM 4152 C CA . ARG B 1 121 ? -6.578 29.719 15.227 1 97.38 121 ARG B CA 1
ATOM 4153 C C . ARG B 1 121 ? -5.215 29.484 15.867 1 97.38 121 ARG B C 1
ATOM 4155 O O . ARG B 1 121 ? -4.18 29.797 15.273 1 97.38 121 ARG B O 1
ATOM 4162 N N . SER B 1 122 ? -5.242 28.875 17 1 96.75 122 SER B N 1
ATOM 4163 C CA . SER B 1 122 ? -4.004 28.734 17.75 1 96.75 122 SER B CA 1
ATOM 4164 C C . SER B 1 122 ? -3.217 27.516 17.312 1 96.75 122 SER B C 1
ATOM 4166 O O . SER B 1 122 ? -2.002 27.438 17.5 1 96.75 122 SER B O 1
ATOM 4168 N N . THR B 1 123 ? -3.906 26.484 16.719 1 97.62 123 THR B N 1
ATOM 4169 C CA . THR B 1 123 ? -3.199 25.234 16.453 1 97.62 123 THR B CA 1
ATOM 4170 C C . THR B 1 123 ? -3.297 24.844 14.984 1 97.62 123 THR B C 1
ATOM 4172 O O . THR B 1 123 ? -2.568 23.969 14.516 1 97.62 123 THR B O 1
ATOM 4175 N N . MET B 1 124 ? -4.23 25.484 14.258 1 97.94 124 MET B N 1
ATOM 4176 C CA . MET B 1 124 ? -4.48 25.219 12.844 1 97.94 124 MET B CA 1
ATOM 4177 C C . MET B 1 124 ? -4.992 23.797 12.648 1 97.94 124 MET B C 1
ATOM 4179 O O . MET B 1 124 ? -4.898 23.234 11.555 1 97.94 124 MET B O 1
ATOM 4183 N N . GLY B 1 125 ? -5.367 23.125 13.711 1 98.44 125 GLY B N 1
ATOM 4184 C CA . GLY B 1 125 ? -5.98 21.797 13.68 1 98.44 125 GLY B CA 1
ATOM 4185 C C . GLY B 1 125 ? -7.379 21.781 14.258 1 98.44 125 GLY B C 1
ATOM 4186 O O . GLY B 1 125 ? -7.891 22.812 14.695 1 98.44 125 GLY B O 1
ATOM 4187 N N . LEU B 1 126 ? -7.988 20.688 14.234 1 98.88 126 LEU B N 1
ATOM 4188 C CA . LEU B 1 126 ? -9.383 20.547 14.633 1 98.88 126 LEU B CA 1
ATOM 4189 C C . LEU B 1 126 ? -9.648 21.234 15.969 1 98.88 126 LEU B C 1
ATOM 4191 O O . LEU B 1 126 ? -8.914 21.031 16.938 1 98.88 126 LEU B O 1
ATOM 4195 N N . SER B 1 127 ? -10.727 22.031 16.047 1 98.88 127 SER B N 1
ATOM 4196 C CA . SER B 1 127 ? -11.078 22.797 17.234 1 98.88 127 SER B CA 1
ATOM 4197 C C . SER B 1 127 ? -12.023 22.016 18.141 1 98.88 127 SER B C 1
ATOM 4199 O O . SER B 1 127 ? -13.125 21.641 17.719 1 98.88 127 SER B O 1
ATOM 4201 N N . PRO B 1 128 ? -11.594 21.812 19.344 1 98.81 128 PRO B N 1
ATOM 4202 C CA . PRO B 1 128 ? -12.555 21.188 20.25 1 98.81 128 PRO B CA 1
ATOM 4203 C C . PRO B 1 128 ? -13.789 22.047 20.5 1 98.81 128 PRO B C 1
ATOM 4205 O O . PRO B 1 128 ? -14.883 21.516 20.734 1 98.81 128 PRO B O 1
ATOM 4208 N N . ASP B 1 129 ? -13.602 23.406 20.406 1 98.88 129 ASP B N 1
ATOM 4209 C CA . ASP B 1 129 ? -14.758 24.281 20.562 1 98.88 129 ASP B CA 1
ATOM 4210 C C . ASP B 1 129 ? -15.75 24.094 19.422 1 98.88 129 ASP B C 1
ATOM 4212 O O . ASP B 1 129 ? -16.953 24 19.656 1 98.88 129 ASP B O 1
ATOM 4216 N N . ALA B 1 130 ? -15.258 24.016 18.25 1 98.88 130 ALA B N 1
ATOM 4217 C CA . ALA B 1 130 ? -16.109 23.781 17.094 1 98.88 130 ALA B CA 1
ATOM 4218 C C . ALA B 1 130 ? -16.766 22.391 17.172 1 98.88 130 ALA B C 1
ATOM 4220 O O . ALA B 1 130 ? -17.953 22.25 16.875 1 98.88 130 ALA B O 1
ATOM 4221 N N . MET B 1 131 ? -16.016 21.406 17.578 1 98.94 131 MET B N 1
ATOM 4222 C CA . MET B 1 131 ? -16.516 20.047 17.734 1 98.94 131 MET B CA 1
ATOM 4223 C C . MET B 1 131 ? -17.641 19.984 18.75 1 98.94 131 MET B C 1
ATOM 4225 O O . MET B 1 131 ? -18.688 19.406 18.484 1 98.94 131 MET B O 1
ATOM 4229 N N . LYS B 1 132 ? -17.391 20.609 19.844 1 98.88 132 LYS B N 1
ATOM 4230 C CA . LYS B 1 132 ? -18.391 20.625 20.906 1 98.88 132 LYS B CA 1
ATOM 4231 C C . LYS B 1 132 ? -19.688 21.281 20.438 1 98.88 132 LYS B C 1
ATOM 4233 O O . LYS B 1 132 ? -20.766 20.719 20.625 1 98.88 132 LYS B O 1
ATOM 4238 N N . ALA B 1 133 ? -19.562 22.422 19.875 1 98.88 133 ALA B N 1
ATOM 4239 C CA . ALA B 1 133 ? -20.734 23.156 19.406 1 98.88 133 ALA B CA 1
ATOM 4240 C C . ALA B 1 133 ? -21.5 22.344 18.375 1 98.88 133 ALA B C 1
ATOM 4242 O O . ALA B 1 133 ? -22.734 22.297 18.422 1 98.88 133 ALA B O 1
ATOM 4243 N N . TRP B 1 134 ? -20.828 21.719 17.469 1 98.88 134 TRP B N 1
ATOM 4244 C CA . TRP B 1 134 ? -21.469 20.969 16.391 1 98.88 134 TRP B CA 1
ATOM 4245 C C . TRP B 1 134 ? -22.172 19.719 16.953 1 98.88 134 TRP B C 1
ATOM 4247 O O . TRP B 1 134 ? -23.297 19.422 16.562 1 98.88 134 TRP B O 1
ATOM 4257 N N . LEU B 1 135 ? -21.5 19 17.797 1 98.88 135 LEU B N 1
ATOM 4258 C CA . LEU B 1 135 ? -22.062 17.781 18.375 1 98.88 135 LEU B CA 1
ATOM 4259 C C . LEU B 1 135 ? -23.328 18.094 19.156 1 98.88 135 LEU B C 1
ATOM 4261 O O . LEU B 1 135 ? -24.344 17.391 19.031 1 98.88 135 LEU B O 1
ATOM 4265 N N . GLN B 1 136 ? -23.266 19.156 19.953 1 98.81 136 GLN B N 1
ATOM 4266 C CA . GLN B 1 136 ? -24.406 19.547 20.766 1 98.81 136 GLN B CA 1
ATOM 4267 C C . GLN B 1 136 ? -25.625 19.859 19.891 1 98.81 136 GLN B C 1
ATOM 4269 O O . GLN B 1 136 ? -26.75 19.531 20.266 1 98.81 136 GLN B O 1
ATOM 4274 N N . LYS B 1 137 ? -25.328 20.375 18.828 1 98.69 137 LYS B N 1
ATOM 4275 C CA . LYS B 1 137 ? -26.406 20.828 17.953 1 98.69 137 LYS B CA 1
ATOM 4276 C C . LYS B 1 137 ? -26.891 19.719 17.031 1 98.69 137 LYS B C 1
ATOM 4278 O O . LYS B 1 137 ? -28.078 19.609 16.75 1 98.69 137 LYS B O 1
ATOM 4283 N N . ASN B 1 138 ? -26.016 18.812 16.594 1 98.81 138 ASN B N 1
ATOM 4284 C CA . ASN B 1 138 ? -26.328 17.984 15.438 1 98.81 138 ASN B CA 1
ATOM 4285 C C . ASN B 1 138 ? -26.25 16.5 15.766 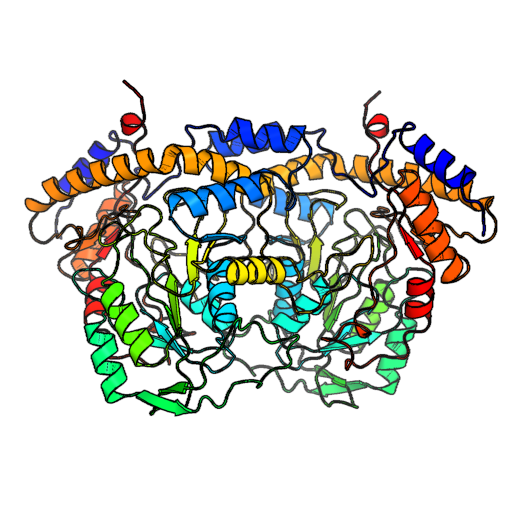1 98.81 138 ASN B C 1
ATOM 4287 O O . ASN B 1 138 ? -26.531 15.656 14.906 1 98.81 138 ASN B O 1
ATOM 4291 N N . ALA B 1 139 ? -25.938 16.094 16.984 1 98.88 139 ALA B N 1
ATOM 4292 C CA . ALA B 1 139 ? -25.688 14.688 17.266 1 98.88 139 ALA B CA 1
ATOM 4293 C C . ALA B 1 139 ? -26.438 14.227 18.516 1 98.88 139 ALA B C 1
ATOM 4295 O O . ALA B 1 139 ? -26.953 15.055 19.266 1 98.88 139 ALA B O 1
ATOM 4296 N N . GLU B 1 140 ? -26.547 12.883 18.656 1 98.88 140 GLU B N 1
ATOM 4297 C CA . GLU B 1 140 ? -27.109 12.242 19.844 1 98.88 140 GLU B CA 1
ATOM 4298 C C . GLU B 1 140 ? -26.469 10.875 20.094 1 98.88 140 GLU B C 1
ATOM 4300 O O . GLU B 1 140 ? -25.969 10.242 19.156 1 98.88 140 GLU B O 1
ATOM 4305 N N . VAL B 1 141 ? -26.453 10.461 21.328 1 98.88 141 VAL B N 1
ATOM 4306 C CA . VAL B 1 141 ? -25.938 9.148 21.703 1 98.88 141 VAL B CA 1
ATOM 4307 C C . VAL B 1 141 ? -27.094 8.188 21.953 1 98.88 141 VAL B C 1
ATOM 4309 O O . VAL B 1 141 ? -28.047 8.516 22.656 1 98.88 141 VAL B O 1
ATOM 4312 N N . ARG B 1 142 ? -27 7.059 21.344 1 98.62 142 ARG B N 1
ATOM 4313 C CA . ARG B 1 142 ? -28 6 21.531 1 98.62 142 ARG B CA 1
ATOM 4314 C C . ARG B 1 142 ? -27.359 4.625 21.344 1 98.62 142 ARG B C 1
ATOM 4316 O O . ARG B 1 142 ? -26.141 4.504 21.219 1 98.62 142 ARG B O 1
ATOM 4323 N N . LYS B 1 143 ? -28.188 3.615 21.359 1 98.44 143 LYS B N 1
ATOM 4324 C CA . LYS B 1 143 ? -27.703 2.244 21.219 1 98.44 143 LYS B CA 1
ATOM 4325 C C . LYS B 1 143 ? -27 2.051 19.875 1 98.44 143 LYS B C 1
ATOM 4327 O O . LYS B 1 143 ? -27.5 2.502 18.828 1 98.44 143 LYS B O 1
ATOM 4332 N N . ASN B 1 144 ? -25.891 1.438 19.922 1 98.56 144 ASN B N 1
ATOM 4333 C CA . ASN B 1 144 ? -25.156 1.104 18.703 1 98.56 144 ASN B CA 1
ATOM 4334 C C . ASN B 1 144 ? -25.859 0.001 17.906 1 98.56 144 ASN B C 1
ATOM 4336 O O . ASN B 1 144 ? -25.859 -1.161 18.328 1 98.56 144 ASN B O 1
ATOM 4340 N N . THR B 1 145 ? -26.328 0.237 16.781 1 97.75 145 THR B N 1
ATOM 4341 C CA . THR B 1 145 ? -27.141 -0.717 16.031 1 97.75 145 THR B CA 1
ATOM 4342 C C . THR B 1 145 ? -26.312 -1.387 14.938 1 97.75 145 THR B C 1
ATOM 4344 O O . THR B 1 145 ? -26.844 -2.148 14.133 1 97.75 145 THR B O 1
ATOM 4347 N N . ARG B 1 146 ? -24.984 -1.122 14.938 1 97.25 146 ARG B N 1
ATOM 4348 C CA . ARG B 1 146 ? -24.188 -1.633 13.828 1 97.25 146 ARG B CA 1
ATOM 4349 C C . ARG B 1 146 ? -23.203 -2.693 14.312 1 97.25 146 ARG B C 1
ATOM 4351 O O . ARG B 1 146 ? -22.312 -3.104 13.57 1 97.25 146 ARG B O 1
ATOM 4358 N N . ILE B 1 147 ? -23.312 -3.047 15.523 1 95.38 147 ILE B N 1
ATOM 4359 C CA . ILE B 1 147 ? -22.516 -4.172 16.031 1 95.38 147 ILE B CA 1
ATOM 4360 C C . ILE B 1 147 ? -22.984 -5.461 15.352 1 95.38 147 ILE B C 1
ATOM 4362 O O . ILE B 1 147 ? -24.188 -5.742 15.297 1 95.38 147 ILE B O 1
ATOM 4366 N N . GLY B 1 148 ? -22 -6.277 14.789 1 93.31 148 GLY B N 1
ATOM 4367 C CA . GLY B 1 148 ? -22.344 -7.551 14.172 1 93.31 148 GLY B CA 1
ATOM 4368 C C . GLY B 1 148 ? -22.922 -7.41 12.781 1 93.31 148 GLY B C 1
ATOM 4369 O O . GLY B 1 148 ? -23.391 -8.383 12.195 1 93.31 148 GLY B O 1
ATOM 4370 N N . GLU B 1 149 ? -22.812 -6.172 12.297 1 94.56 149 GLU B N 1
ATOM 4371 C CA . GLU B 1 149 ? -23.344 -5.902 10.961 1 94.56 149 GLU B CA 1
ATOM 4372 C C . GLU B 1 149 ? -22.594 -6.707 9.898 1 94.56 149 GLU B C 1
ATOM 4374 O O . GLU B 1 149 ? -23.188 -7.16 8.922 1 94.56 149 GLU B O 1
ATOM 4379 N N . LEU B 1 150 ? -21.359 -6.949 10.078 1 92.75 150 LEU B N 1
ATOM 4380 C CA . LEU B 1 150 ? -20.516 -7.641 9.109 1 92.75 150 LEU B CA 1
ATOM 4381 C C . LEU B 1 150 ? -20.141 -9.023 9.625 1 92.75 150 LEU B C 1
ATOM 4383 O O . LEU B 1 150 ? -19.984 -9.227 10.828 1 92.75 150 LEU B O 1
ATOM 4387 N N . ASP B 1 151 ? -19.922 -9.883 8.633 1 92.5 151 ASP B N 1
ATOM 4388 C CA . ASP B 1 151 ? -19.312 -11.156 8.977 1 92.5 151 ASP B CA 1
ATOM 4389 C C . ASP B 1 151 ? -17.938 -10.945 9.625 1 92.5 151 ASP B C 1
ATOM 4391 O O . ASP B 1 151 ? -17.188 -10.055 9.219 1 92.5 151 ASP B O 1
ATOM 4395 N N . LYS B 1 152 ? -17.625 -11.805 10.531 1 91 152 LYS B N 1
ATOM 4396 C CA . LYS B 1 152 ? -16.391 -11.672 11.297 1 91 152 LYS B CA 1
ATOM 4397 C C . LYS B 1 152 ? -15.18 -11.586 10.367 1 91 152 LYS B C 1
ATOM 4399 O O . LYS B 1 152 ? -14.227 -10.859 10.656 1 91 152 LYS B O 1
ATOM 4404 N N . SER B 1 153 ? -15.227 -12.328 9.297 1 92.44 153 SER B N 1
ATOM 4405 C CA . SER B 1 153 ? -14.094 -12.414 8.383 1 92.44 153 SER B CA 1
ATOM 4406 C C . SER B 1 153 ? -13.93 -11.125 7.586 1 92.44 153 SER B C 1
ATOM 4408 O O . SER B 1 153 ? -12.898 -10.914 6.945 1 92.44 153 SER B O 1
ATOM 4410 N N . PHE B 1 154 ? -14.977 -10.211 7.676 1 92.56 154 PHE B N 1
ATOM 4411 C CA . PHE B 1 154 ? -14.953 -8.938 6.973 1 92.56 154 PHE B CA 1
ATOM 4412 C C . PHE B 1 154 ? -14.93 -7.773 7.961 1 92.56 154 PHE B C 1
ATOM 4414 O O . PHE B 1 154 ? -14.82 -6.613 7.559 1 92.56 154 PHE B O 1
ATOM 4421 N N . ASP B 1 155 ? -15.062 -8.164 9.266 1 93.75 155 ASP B N 1
ATOM 4422 C CA . ASP B 1 155 ? -15.094 -7.156 10.32 1 93.75 155 ASP B CA 1
ATOM 4423 C C . ASP B 1 155 ? -13.703 -6.926 10.898 1 93.75 155 ASP B C 1
ATOM 4425 O O . ASP B 1 155 ? -13.078 -7.855 11.422 1 93.75 155 ASP B O 1
ATOM 4429 N N . PHE B 1 156 ? -13.219 -5.684 10.906 1 94.19 156 PHE B N 1
ATOM 4430 C CA . PHE B 1 156 ? -11.859 -5.383 11.352 1 94.19 156 PHE B CA 1
ATOM 4431 C C . PHE B 1 156 ? -11.875 -4.691 12.703 1 94.19 156 PHE B C 1
ATOM 4433 O O . PHE B 1 156 ? -10.82 -4.41 13.273 1 94.19 156 PHE B O 1
ATOM 4440 N N . ALA B 1 157 ? -13.07 -4.445 13.188 1 96.38 157 ALA B N 1
ATOM 4441 C CA . ALA B 1 157 ? -13.156 -3.744 14.469 1 96.38 157 ALA B CA 1
ATOM 4442 C C . ALA B 1 157 ? -12.547 -4.574 15.586 1 96.38 157 ALA B C 1
ATOM 4444 O O . ALA B 1 157 ? -12.914 -5.738 15.781 1 96.38 157 ALA B O 1
ATOM 4445 N N . TYR B 1 158 ? -11.68 -3.939 16.297 1 95.62 158 TYR B N 1
ATOM 4446 C CA . TYR B 1 158 ? -11.062 -4.625 17.422 1 95.62 158 TYR B CA 1
ATOM 4447 C C . TYR B 1 158 ? -12.07 -4.805 18.562 1 95.62 158 TYR B C 1
ATOM 4449 O O . TYR B 1 158 ? -12.195 -5.895 19.109 1 95.62 158 TYR B O 1
ATOM 4457 N N . GLN B 1 159 ? -12.742 -3.713 18.875 1 93.75 159 GLN B N 1
ATOM 4458 C CA . GLN B 1 159 ? -13.812 -3.658 19.875 1 93.75 159 GLN B CA 1
ATOM 4459 C C . GLN B 1 159 ? -14.758 -2.494 19.594 1 93.75 159 GLN B C 1
ATOM 4461 O O . GLN B 1 159 ? -14.336 -1.449 19.094 1 93.75 159 GLN B O 1
ATOM 4466 N N . GLU B 1 160 ? -16.031 -2.701 19.953 1 95.25 160 GLU B N 1
ATOM 4467 C CA . GLU B 1 160 ? -16.984 -1.615 19.766 1 95.25 160 GLU B CA 1
ATOM 4468 C C . GLU B 1 160 ? -17.859 -1.429 21 1 95.25 160 GLU B C 1
ATOM 4470 O O . GLU B 1 160 ? -18.234 -2.404 21.656 1 95.25 160 GLU B O 1
ATOM 4475 N N . ASP B 1 161 ? -18.203 -0.199 21.203 1 95.69 161 ASP B N 1
ATOM 4476 C CA . ASP B 1 161 ? -19.062 0.181 22.328 1 95.69 161 ASP B CA 1
ATOM 4477 C C . ASP B 1 161 ? -20.516 -0.153 22.031 1 95.69 161 ASP B C 1
ATOM 4479 O O . ASP B 1 161 ? -20.969 -0.096 20.891 1 95.69 161 ASP B O 1
ATOM 4483 N N . GLU B 1 162 ? -21.25 -0.354 23.141 1 97.56 162 GLU B N 1
ATOM 4484 C CA . GLU B 1 162 ? -22.672 -0.628 23.031 1 97.56 162 GLU B CA 1
ATOM 4485 C C . GLU B 1 162 ? -23.453 0.633 22.656 1 97.56 162 GLU B C 1
ATOM 4487 O O . GLU B 1 162 ? -24.531 0.553 22.062 1 97.56 162 GLU B O 1
ATOM 4492 N N . LEU B 1 163 ? -22.922 1.811 23.047 1 98.69 163 LEU B N 1
ATOM 4493 C CA . LEU B 1 163 ? -23.484 3.098 22.656 1 98.69 163 LEU B CA 1
ATOM 4494 C C . LEU B 1 163 ? -22.703 3.709 21.5 1 98.69 163 LEU B C 1
ATOM 4496 O O . LEU B 1 163 ? -21.531 3.369 21.297 1 98.69 163 LEU B O 1
ATOM 4500 N N . ALA B 1 164 ? -23.406 4.516 20.766 1 98.75 164 ALA B N 1
ATOM 4501 C CA . ALA B 1 164 ? -22.766 5.188 19.641 1 98.75 164 ALA B CA 1
ATOM 4502 C C . ALA B 1 164 ? -23.359 6.57 19.406 1 98.75 164 ALA B C 1
ATOM 4504 O O . ALA B 1 164 ? -24.484 6.848 19.844 1 98.75 164 ALA B O 1
ATOM 4505 N N . CYS B 1 165 ? -22.609 7.395 18.797 1 98.94 165 CYS B N 1
ATOM 4506 C CA . CYS B 1 165 ? -23.031 8.734 18.406 1 98.94 165 CYS B CA 1
ATOM 4507 C C . CYS B 1 165 ? -23.625 8.734 17 1 98.94 165 CYS B C 1
ATOM 4509 O O . CYS B 1 165 ? -23.078 8.102 16.094 1 98.94 165 CYS B O 1
ATOM 4511 N N . TYR B 1 166 ? -24.734 9.414 16.875 1 98.94 166 TYR B N 1
ATOM 4512 C CA . TYR B 1 166 ? -25.391 9.477 15.57 1 98.94 166 TYR B CA 1
ATOM 4513 C C . TYR B 1 166 ? -25.641 10.922 15.164 1 98.94 166 TYR B C 1
ATOM 4515 O O . TYR B 1 166 ? -25.984 11.758 16 1 98.94 166 TYR B O 1
ATOM 4523 N N . ASN B 1 167 ? -25.438 11.25 13.914 1 98.88 167 ASN B N 1
ATOM 4524 C CA . ASN B 1 167 ? -25.781 12.531 13.305 1 98.88 167 ASN B CA 1
ATOM 4525 C C . ASN B 1 167 ? -27.281 12.656 13.094 1 98.88 167 ASN B C 1
ATOM 4527 O O . ASN B 1 167 ? -27.875 11.898 12.32 1 98.88 167 ASN B O 1
ATOM 4531 N N . LYS B 1 168 ? -27.891 13.648 13.633 1 98.56 168 LYS B N 1
ATOM 4532 C CA . LYS B 1 168 ? -29.344 13.812 13.586 1 98.56 168 LYS B CA 1
ATOM 4533 C C . LYS B 1 168 ? -29.797 14.211 12.18 1 98.56 168 LYS B C 1
ATOM 4535 O O . LYS B 1 168 ? -30.938 13.945 11.797 1 98.56 168 LYS B O 1
ATOM 4540 N N . ASN B 1 169 ? -28.969 14.789 11.422 1 98.19 169 ASN B N 1
ATOM 4541 C CA . ASN B 1 169 ? -29.312 15.273 10.086 1 98.19 169 ASN B CA 1
ATOM 4542 C C . ASN B 1 169 ? -29.297 14.148 9.055 1 98.19 169 ASN B C 1
ATOM 4544 O O . ASN B 1 169 ? -30.172 14.094 8.18 1 98.19 169 ASN B O 1
ATOM 4548 N N . THR B 1 170 ? -28.375 13.18 9.188 1 97.94 170 THR B N 1
ATOM 4549 C CA . THR B 1 170 ? -28.188 12.156 8.172 1 97.94 170 THR B CA 1
ATOM 4550 C C . THR B 1 170 ? -28.641 10.797 8.68 1 97.94 170 THR B C 1
ATOM 4552 O O . THR B 1 170 ? -28.875 9.875 7.887 1 97.94 170 THR B O 1
ATOM 4555 N N . GLY B 1 171 ? -28.688 10.68 9.977 1 98.38 171 GLY B N 1
ATOM 4556 C CA . GLY B 1 171 ? -29.016 9.398 10.57 1 98.38 171 GLY B CA 1
ATOM 4557 C C . GLY B 1 171 ? -27.828 8.453 10.633 1 98.38 171 GLY B C 1
ATOM 4558 O O . GLY B 1 171 ? -27.938 7.336 11.148 1 98.38 171 GLY B O 1
ATOM 4559 N N . ARG B 1 172 ? -26.688 8.867 10.195 1 98.69 172 ARG B N 1
ATOM 4560 C CA . ARG B 1 172 ? -25.516 8.008 10.148 1 98.69 172 ARG B CA 1
ATOM 4561 C C . ARG B 1 172 ? -24.797 7.996 11.492 1 98.69 172 ARG B C 1
ATOM 4563 O O . ARG B 1 172 ? -24.797 8.992 12.227 1 98.69 172 ARG B O 1
ATOM 4570 N N . ARG B 1 173 ? -24.156 6.906 11.781 1 98.81 173 ARG B N 1
ATOM 4571 C CA . ARG B 1 173 ? -23.312 6.793 12.961 1 98.81 173 ARG B CA 1
ATOM 4572 C C . ARG B 1 173 ? -22.031 7.598 12.789 1 98.81 173 ARG B C 1
ATOM 4574 O O . ARG B 1 173 ? -21.406 7.555 11.727 1 98.81 173 ARG B O 1
ATOM 4581 N N . ILE B 1 174 ? -21.688 8.43 13.742 1 98.94 174 ILE B N 1
ATOM 4582 C CA . ILE B 1 174 ? -20.391 9.086 13.844 1 98.94 174 ILE B CA 1
ATOM 4583 C C . ILE B 1 174 ? -19.422 8.203 14.625 1 98.94 174 ILE B C 1
ATOM 4585 O O . ILE B 1 174 ? -19.5 8.117 15.852 1 98.94 174 ILE B O 1
ATOM 4589 N N . LYS B 1 175 ? -18.516 7.598 13.93 1 98.81 175 LYS B N 1
ATOM 4590 C CA . LYS B 1 175 ? -17.781 6.5 14.547 1 98.81 175 LYS B CA 1
ATOM 4591 C C . LYS B 1 175 ? -16.406 6.969 15.047 1 98.81 175 LYS B C 1
ATOM 4593 O O . LYS B 1 175 ? -15.906 6.465 16.047 1 98.81 175 LYS B O 1
ATOM 4598 N N . ALA B 1 176 ? -15.805 7.938 14.328 1 98.94 176 ALA B N 1
ATOM 4599 C CA . ALA B 1 176 ? -14.445 8.328 14.688 1 98.94 176 ALA B CA 1
ATOM 4600 C C . ALA B 1 176 ? -14.234 9.828 14.5 1 98.94 176 ALA B C 1
ATOM 4602 O O . ALA B 1 176 ? -15.039 10.492 13.852 1 98.94 176 ALA B O 1
ATOM 4603 N N . CYS B 1 177 ? -13.25 10.312 15.156 1 98.94 177 CYS B N 1
ATOM 4604 C CA . CYS B 1 177 ? -12.68 11.641 14.984 1 98.94 177 CYS B CA 1
ATOM 4605 C C . CYS B 1 177 ? -11.203 11.562 14.625 1 98.94 177 CYS B C 1
ATOM 4607 O O . CYS B 1 177 ? -10.438 10.852 15.273 1 98.94 177 CYS B O 1
ATOM 4609 N N . VAL B 1 178 ? -10.852 12.273 13.562 1 98.94 178 VAL B N 1
ATOM 4610 C CA . VAL B 1 178 ? -9.477 12.234 13.086 1 98.94 178 VAL B CA 1
ATOM 4611 C C . VAL B 1 178 ? -8.906 13.656 13.047 1 98.94 178 VAL B C 1
ATOM 4613 O O . VAL B 1 178 ? -8.867 14.281 11.984 1 98.94 178 VAL B O 1
ATOM 4616 N N . PRO B 1 179 ? -8.414 14.141 14.141 1 98.94 179 PRO B N 1
ATOM 4617 C CA . PRO B 1 179 ? -7.664 15.398 14.094 1 98.94 179 PRO B CA 1
ATOM 4618 C C . PRO B 1 179 ? -6.266 15.227 13.508 1 98.94 179 PRO B C 1
ATOM 4620 O O . PRO B 1 179 ? -5.629 14.195 13.711 1 98.94 179 PRO B O 1
ATOM 4623 N N . MET B 1 180 ? -5.863 16.141 12.812 1 98.75 180 MET B N 1
ATOM 4624 C CA . MET B 1 180 ? -4.496 16.156 12.305 1 98.75 180 MET B CA 1
ATOM 4625 C C . MET B 1 180 ? -3.672 17.234 12.992 1 98.75 180 MET B C 1
ATOM 4627 O O . MET B 1 180 ? -4.156 18.344 13.219 1 98.75 180 MET B O 1
ATOM 4631 N N . HIS B 1 181 ? -2.445 16.938 13.328 1 98.69 181 HIS B N 1
ATOM 4632 C CA . HIS B 1 181 ? -1.507 17.891 13.898 1 98.69 181 HIS B CA 1
ATOM 4633 C C . HIS B 1 181 ? -0.772 18.672 12.805 1 98.69 181 HIS B C 1
ATOM 4635 O O . HIS B 1 181 ? 0.351 18.312 12.438 1 98.69 181 HIS B O 1
ATOM 4641 N N . SER B 1 182 ? -1.372 19.719 12.391 1 98.38 182 SER B N 1
ATOM 4642 C CA . SER B 1 182 ? -0.968 20.453 11.195 1 98.38 182 SER B CA 1
ATOM 4643 C C . SER B 1 182 ? 0.445 21.016 11.344 1 98.38 182 SER B C 1
ATOM 4645 O O . SER B 1 182 ? 0.743 21.719 12.312 1 98.38 182 SER B O 1
ATOM 4647 N N . PHE B 1 183 ? 1.324 20.656 10.398 1 98.44 183 PHE B N 1
ATOM 4648 C CA . PHE B 1 183 ? 2.695 21.125 10.273 1 98.44 183 PHE B CA 1
ATOM 4649 C C . PHE B 1 183 ? 3.514 20.766 11.508 1 98.44 183 PHE B C 1
ATOM 4651 O O . PHE B 1 183 ? 4.57 21.344 11.75 1 98.44 183 PHE B O 1
ATOM 4658 N N . GLY B 1 184 ? 2.982 19.859 12.273 1 98.5 184 GLY B N 1
ATOM 4659 C CA . GLY B 1 184 ? 3.707 19.406 13.445 1 98.5 184 GLY B CA 1
ATOM 4660 C C . GLY B 1 184 ? 3.23 20.047 14.734 1 98.5 184 GLY B C 1
ATOM 4661 O O . GLY B 1 184 ? 3.756 19.766 15.812 1 98.5 184 GLY B O 1
ATOM 4662 N N . HIS B 1 185 ? 2.209 20.922 14.656 1 98.75 185 HIS B N 1
ATOM 4663 C CA . HIS B 1 185 ? 1.674 21.609 15.836 1 98.75 185 HIS B CA 1
ATOM 4664 C C . HIS B 1 185 ? 0.553 20.797 16.469 1 98.75 185 HIS B C 1
ATOM 4666 O O . HIS B 1 185 ? -0.493 20.578 15.859 1 98.75 185 HIS B O 1
ATOM 4672 N N . PRO B 1 186 ? 0.728 20.391 17.719 1 98.81 186 PRO B N 1
ATOM 4673 C CA . PRO B 1 186 ? -0.318 19.609 18.391 1 98.81 186 PRO B CA 1
ATOM 4674 C C . PRO B 1 186 ? -1.625 20.375 18.547 1 98.81 186 PRO B C 1
ATOM 4676 O O . PRO B 1 186 ? -1.606 21.578 18.844 1 98.81 186 PRO B O 1
ATOM 4679 N N . VAL B 1 187 ? -2.668 19.719 18.297 1 98.69 187 VAL B N 1
ATOM 4680 C CA . VAL B 1 187 ? -3.98 20.281 18.578 1 98.69 187 VAL B CA 1
ATOM 4681 C C . VAL B 1 187 ? -4.25 20.234 20.094 1 98.69 187 VAL B C 1
ATOM 4683 O O . VAL B 1 187 ? -3.428 19.719 20.859 1 98.69 187 VAL B O 1
ATOM 4686 N N . ARG B 1 188 ? -5.395 20.891 20.5 1 98.5 188 ARG B N 1
ATOM 4687 C CA . ARG B 1 188 ? -5.828 20.75 21.875 1 98.5 188 ARG B CA 1
ATOM 4688 C C . ARG B 1 188 ? -6.391 19.359 22.141 1 98.5 188 ARG B C 1
ATOM 4690 O O . ARG B 1 188 ? -7.578 19.203 22.453 1 98.5 188 ARG B O 1
ATOM 4697 N N . ILE B 1 189 ? -5.457 18.359 22.109 1 98.81 189 ILE B N 1
ATOM 4698 C CA . ILE B 1 189 ? -5.758 16.953 21.906 1 98.81 189 ILE B CA 1
ATOM 4699 C C . ILE B 1 189 ? -6.473 16.391 23.141 1 98.81 189 ILE B C 1
ATOM 4701 O O . ILE B 1 189 ? -7.355 15.539 23.016 1 98.81 189 ILE B O 1
ATOM 4705 N N . GLU B 1 190 ? -6.188 16.844 24.312 1 98.69 190 GLU B N 1
ATOM 4706 C CA . GLU B 1 190 ? -6.852 16.344 25.516 1 98.69 190 GLU B CA 1
ATOM 4707 C C . GLU B 1 190 ? -8.328 16.703 25.516 1 98.69 190 GLU B C 1
ATOM 4709 O O . GLU B 1 190 ? -9.172 15.914 25.938 1 98.69 190 GLU B O 1
ATOM 4714 N N . GLU B 1 191 ? -8.594 17.922 25.109 1 98.75 191 GLU B N 1
ATOM 4715 C CA . GLU B 1 191 ? -9.984 18.344 25.031 1 98.75 191 GLU B CA 1
ATOM 4716 C C . GLU B 1 191 ? -10.742 17.562 23.969 1 98.75 19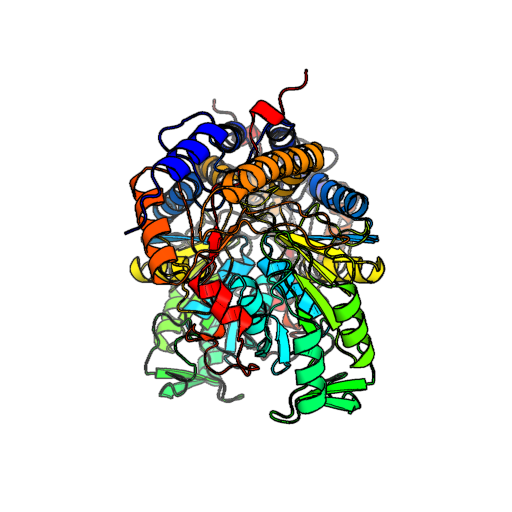1 GLU B C 1
ATOM 4718 O O . GLU B 1 191 ? -11.906 17.203 24.156 1 98.75 191 GLU B O 1
ATOM 4723 N N . ILE B 1 192 ? -10.109 17.297 22.859 1 98.88 192 ILE B N 1
ATOM 4724 C CA . ILE B 1 192 ? -10.719 16.5 21.797 1 98.88 192 ILE B CA 1
ATOM 4725 C C . ILE B 1 192 ? -10.977 15.078 22.312 1 98.88 192 ILE B C 1
ATOM 4727 O O . ILE B 1 192 ? -12.047 14.516 22.094 1 98.88 192 ILE B O 1
ATOM 4731 N N . ALA B 1 193 ? -9.977 14.539 23 1 98.88 193 ALA B N 1
ATOM 4732 C CA . ALA B 1 193 ? -10.109 13.195 23.547 1 98.88 193 ALA B CA 1
ATOM 4733 C C . ALA B 1 193 ? -11.281 13.117 24.531 1 98.88 193 ALA B C 1
ATOM 4735 O O . ALA B 1 193 ? -12.031 12.141 24.531 1 98.88 193 ALA B O 1
ATOM 4736 N N . ALA B 1 194 ? -11.406 14.125 25.328 1 98.81 194 ALA B N 1
ATOM 4737 C CA . ALA B 1 194 ? -12.492 14.164 26.312 1 98.81 194 ALA B CA 1
ATOM 4738 C C . ALA B 1 194 ? -13.852 14.188 25.609 1 98.81 194 ALA B C 1
ATOM 4740 O O . ALA B 1 194 ? -14.789 13.5 26.031 1 98.81 194 ALA B O 1
ATOM 4741 N N . LEU B 1 195 ? -13.961 14.977 24.578 1 98.88 195 LEU B N 1
ATOM 4742 C CA . LEU B 1 195 ? -15.203 15.047 23.812 1 98.88 195 LEU B CA 1
ATOM 4743 C C . LEU B 1 195 ? -15.508 13.703 23.156 1 98.88 195 LEU B C 1
ATOM 4745 O O . LEU B 1 195 ? -16.656 13.266 23.141 1 98.88 195 LEU B O 1
ATOM 4749 N N . CYS B 1 196 ? -14.492 13.07 22.609 1 98.88 196 CYS B N 1
ATOM 4750 C CA . CYS B 1 196 ? -14.664 11.766 21.984 1 98.88 196 CYS B CA 1
ATOM 4751 C C . CYS B 1 196 ? -15.203 10.75 22.984 1 98.88 196 CYS B C 1
ATOM 4753 O O . CYS B 1 196 ? -16.125 10 22.672 1 98.88 196 CYS B O 1
ATOM 4755 N N . ALA B 1 197 ? -14.625 10.766 24.125 1 98.56 197 ALA B N 1
ATOM 4756 C CA . ALA B 1 197 ? -15.078 9.844 25.172 1 98.56 197 ALA B CA 1
ATOM 4757 C C . ALA B 1 197 ? -16.531 10.117 25.547 1 98.56 197 ALA B C 1
ATOM 4759 O O . ALA B 1 197 ? -17.328 9.188 25.672 1 98.56 197 ALA B O 1
ATOM 4760 N N . GLU B 1 198 ? -16.812 11.359 25.703 1 98.62 198 GLU B N 1
ATOM 4761 C CA . GLU B 1 198 ? -18.156 11.773 26.109 1 98.62 198 GLU B CA 1
ATOM 4762 C C . GLU B 1 198 ? -19.203 11.344 25.078 1 98.62 198 GLU B C 1
ATOM 4764 O O . GLU B 1 198 ? -20.297 10.93 25.438 1 98.62 198 GLU B O 1
ATOM 4769 N N . TRP B 1 199 ? -18.906 11.359 23.875 1 98.81 199 TRP B N 1
ATOM 4770 C CA . TRP B 1 199 ? -19.891 11.164 22.812 1 98.81 199 TRP B CA 1
ATOM 4771 C C . TRP B 1 199 ? -19.75 9.789 22.172 1 98.81 199 TRP B C 1
ATOM 4773 O O . TRP B 1 199 ? -20.359 9.508 21.141 1 98.81 199 TRP B O 1
ATOM 4783 N N . HIS B 1 200 ? -18.891 8.898 22.719 1 98.69 200 HIS B N 1
ATOM 4784 C CA . HIS B 1 200 ? -18.703 7.535 22.25 1 98.69 200 HIS B CA 1
ATOM 4785 C C . HIS B 1 200 ? -18.172 7.531 20.812 1 98.69 200 HIS B C 1
ATOM 4787 O O . HIS B 1 200 ? -18.672 6.797 19.969 1 98.69 200 HIS B O 1
ATOM 4793 N N . ILE B 1 201 ? -17.219 8.383 20.531 1 98.88 201 ILE B N 1
ATOM 4794 C CA . ILE B 1 201 ? -16.5 8.492 19.266 1 98.88 201 ILE B CA 1
ATOM 4795 C C . ILE B 1 201 ? -15.062 8.031 19.438 1 98.88 201 ILE B C 1
ATOM 4797 O O . ILE B 1 201 ? -14.391 8.414 20.406 1 98.88 201 ILE B O 1
ATOM 4801 N N . GLU B 1 202 ? -14.547 7.16 18.562 1 98.81 202 GLU B N 1
ATOM 4802 C CA . GLU B 1 202 ? -13.156 6.719 18.641 1 98.81 202 GLU B CA 1
ATOM 4803 C C . GLU B 1 202 ? -12.203 7.805 18.141 1 98.81 202 GLU B C 1
ATOM 4805 O O . GLU B 1 202 ? -12.492 8.477 17.141 1 98.81 202 GLU B O 1
ATOM 4810 N N . LEU B 1 203 ? -11.164 8.023 18.844 1 98.88 203 LEU B N 1
ATOM 4811 C CA . LEU B 1 203 ? -10.164 9.016 18.453 1 98.88 203 LEU B CA 1
ATOM 4812 C C . LEU B 1 203 ? -8.992 8.352 17.719 1 98.88 203 LEU B C 1
ATOM 4814 O O . LEU B 1 203 ? -8.297 7.516 18.297 1 98.88 203 LEU B O 1
ATOM 4818 N N . VAL B 1 204 ? -8.812 8.656 16.484 1 98.88 204 VAL B N 1
ATOM 4819 C CA . VAL B 1 204 ? -7.652 8.297 15.672 1 98.88 204 VAL B CA 1
ATOM 4820 C C . VAL B 1 204 ? -6.828 9.547 15.375 1 98.88 204 VAL B C 1
ATOM 4822 O O . VAL B 1 204 ? -7.305 10.461 14.695 1 98.88 204 VAL B O 1
ATOM 4825 N N . GLU B 1 205 ? -5.617 9.609 15.805 1 98.88 205 GLU B N 1
ATOM 4826 C CA . GLU B 1 205 ? -4.789 10.789 15.586 1 98.88 205 GLU B CA 1
ATOM 4827 C C . GLU B 1 205 ? -4.031 10.688 14.258 1 98.88 205 GLU B C 1
ATOM 4829 O O . GLU B 1 205 ? -3.279 9.734 14.039 1 98.88 205 GLU B O 1
ATOM 4834 N N . ASP B 1 206 ? -4.27 11.602 13.406 1 98.81 206 ASP B N 1
ATOM 4835 C CA . ASP B 1 206 ? -3.363 11.781 12.273 1 98.81 206 ASP B CA 1
ATOM 4836 C C . ASP B 1 206 ? -2.111 12.547 12.688 1 98.81 206 ASP B C 1
ATOM 4838 O O . ASP B 1 206 ? -2.078 13.781 12.617 1 98.81 206 ASP B O 1
ATOM 4842 N N . ALA B 1 207 ? -1.114 11.859 13.023 1 98.81 207 ALA B N 1
ATOM 4843 C CA . ALA B 1 207 ? 0.165 12.414 13.461 1 98.81 207 ALA B CA 1
ATOM 4844 C C . ALA B 1 207 ? 1.219 12.297 12.367 1 98.81 207 ALA B C 1
ATOM 4846 O O . ALA B 1 207 ? 2.416 12.219 12.656 1 98.81 207 ALA B O 1
ATOM 4847 N N . ALA B 1 208 ? 0.775 12.242 11.164 1 98.62 208 ALA B N 1
ATOM 4848 C CA . ALA B 1 208 ? 1.651 12.07 10.008 1 98.62 208 ALA B CA 1
ATOM 4849 C C . ALA B 1 208 ? 2.732 13.148 9.977 1 98.62 208 ALA B C 1
ATOM 4851 O O . ALA B 1 208 ? 3.828 12.922 9.461 1 98.62 208 ALA B O 1
ATOM 4852 N N . GLU B 1 209 ? 2.463 14.312 10.562 1 98.5 209 GLU B N 1
ATOM 4853 C CA . GLU B 1 209 ? 3.354 15.461 10.43 1 98.5 209 GLU B CA 1
ATOM 4854 C C . GLU B 1 209 ? 4.031 15.789 11.758 1 98.5 209 GLU B C 1
ATOM 4856 O O . GLU B 1 209 ? 4.746 16.797 11.859 1 98.5 209 GLU B O 1
ATOM 4861 N N . SER B 1 210 ? 3.854 14.914 12.773 1 98.75 210 SER B N 1
ATOM 4862 C CA . SER B 1 210 ? 4.188 15.453 14.086 1 98.75 210 SER B CA 1
ATOM 4863 C C . SER B 1 210 ? 5.078 14.5 14.867 1 98.75 210 SER B C 1
ATOM 4865 O O . SER B 1 210 ? 5.062 14.5 16.094 1 98.75 210 SER B O 1
ATOM 4867 N N . ILE B 1 211 ? 5.797 13.633 14.164 1 98.75 211 ILE B N 1
ATOM 4868 C CA . ILE B 1 211 ? 6.762 12.82 14.898 1 98.75 211 ILE B CA 1
ATOM 4869 C C . ILE B 1 211 ? 7.746 13.719 15.633 1 98.75 211 ILE B C 1
ATOM 4871 O O . ILE B 1 211 ? 8.336 14.625 15.039 1 98.75 211 ILE B O 1
ATOM 4875 N N . GLY B 1 212 ? 7.879 13.5 16.938 1 98.62 212 GLY B N 1
ATOM 4876 C CA . GLY B 1 212 ? 8.742 14.328 17.766 1 98.62 212 GLY B CA 1
ATOM 4877 C C . GLY B 1 212 ? 8.008 15.461 18.453 1 98.62 212 GLY B C 1
ATOM 4878 O O . GLY B 1 212 ? 8.555 16.125 19.328 1 98.62 212 GLY B O 1
ATOM 4879 N N . SER B 1 213 ? 6.77 15.719 18.125 1 98.81 213 SER B N 1
ATOM 4880 C CA . SER B 1 213 ? 5.961 16.734 18.797 1 98.81 213 SER B CA 1
ATOM 4881 C C . SER B 1 213 ? 5.277 16.172 20.031 1 98.81 213 SER B C 1
ATOM 4883 O O . SER B 1 213 ? 4.926 14.992 20.078 1 98.81 213 SER B O 1
ATOM 4885 N N . THR B 1 214 ? 5.066 17.031 21.031 1 98.75 214 THR B N 1
ATOM 4886 C CA . THR B 1 214 ? 4.449 16.578 22.281 1 98.75 214 THR B CA 1
ATOM 4887 C C . THR B 1 214 ? 3.418 17.594 22.766 1 98.75 214 THR B C 1
ATOM 4889 O O . THR B 1 214 ? 3.473 18.766 22.406 1 98.75 214 THR B O 1
ATOM 4892 N N . TYR B 1 215 ? 2.447 17.141 23.422 1 98.62 215 TYR B N 1
ATOM 4893 C CA . TYR B 1 215 ? 1.504 17.906 24.234 1 98.62 215 TYR B CA 1
ATOM 4894 C C . TYR B 1 215 ? 1.652 17.547 25.719 1 98.62 215 TYR B C 1
ATOM 4896 O O . TYR B 1 215 ? 1.412 16.406 26.109 1 98.62 215 TYR B O 1
ATOM 4904 N N . LYS B 1 216 ? 2.064 18.516 26.531 1 98.25 216 LYS B N 1
ATOM 4905 C CA . LYS B 1 216 ? 2.352 18.312 27.953 1 98.25 216 LYS B CA 1
ATOM 4906 C C . LYS B 1 216 ? 3.305 17.141 28.156 1 98.25 216 LYS B C 1
ATOM 4908 O O . LYS B 1 216 ? 3.078 16.297 29.031 1 98.25 216 LYS B O 1
ATOM 4913 N N . GLY B 1 217 ? 4.227 17 27.234 1 98.06 217 GLY B N 1
ATOM 4914 C CA . GLY B 1 217 ? 5.293 16.016 27.359 1 98.06 217 GLY B CA 1
ATOM 4915 C C . GLY B 1 217 ? 4.945 14.672 26.766 1 98.06 217 GLY B C 1
ATOM 4916 O O . GLY B 1 217 ? 5.82 13.82 26.609 1 98.06 217 GLY B O 1
ATOM 4917 N N . LYS B 1 218 ? 3.73 14.484 26.406 1 98.62 218 LYS B N 1
ATOM 4918 C CA . LYS B 1 218 ? 3.303 13.219 25.797 1 98.62 218 LYS B CA 1
ATOM 4919 C C . LYS B 1 218 ? 3.299 13.312 24.281 1 98.62 218 LYS B C 1
ATOM 4921 O O . LYS B 1 218 ? 2.824 14.305 23.719 1 98.62 218 LYS B O 1
ATOM 4926 N N . HIS B 1 219 ? 3.848 12.32 23.672 1 98.81 219 HIS B N 1
ATOM 4927 C CA . HIS B 1 219 ? 4.012 12.336 22.219 1 98.81 219 HIS B CA 1
ATOM 4928 C C . HIS B 1 219 ? 2.664 12.312 21.516 1 98.81 219 HIS B C 1
ATOM 4930 O O . HIS B 1 219 ? 1.769 11.555 21.891 1 98.81 219 HIS B O 1
ATOM 4936 N N . THR B 1 220 ? 2.494 13.156 20.5 1 98.75 220 THR B N 1
ATOM 4937 C CA . THR B 1 220 ? 1.29 13.102 19.688 1 98.75 220 THR B CA 1
ATOM 4938 C C . THR B 1 220 ? 1.142 11.734 19.031 1 98.75 220 THR B C 1
ATOM 4940 O O . THR B 1 220 ? 2.135 11.047 18.797 1 98.75 220 THR B O 1
ATOM 4943 N N . GLY B 1 221 ? -0.086 11.312 18.766 1 98.75 221 GLY B N 1
ATOM 4944 C CA . GLY B 1 221 ? -0.36 9.992 18.219 1 98.75 221 GLY B CA 1
ATOM 4945 C C . GLY B 1 221 ? -0.581 8.938 19.281 1 98.75 221 GLY B C 1
ATOM 4946 O O . GLY B 1 221 ? -0.839 7.777 18.969 1 98.75 221 GLY B O 1
ATOM 4947 N N . THR B 1 222 ? -0.517 9.367 20.531 1 98.75 222 THR B N 1
ATOM 4948 C CA . THR B 1 222 ? -0.633 8.375 21.609 1 98.75 222 THR B CA 1
ATOM 4949 C C . THR B 1 222 ? -1.784 8.727 22.547 1 98.75 222 THR B C 1
ATOM 4951 O O . THR B 1 222 ? -1.882 8.188 23.641 1 98.75 222 THR B O 1
ATOM 4954 N N . PHE B 1 223 ? -2.641 9.672 22.156 1 98.62 223 PHE B N 1
ATOM 4955 C CA . PHE B 1 223 ? -3.754 10.094 23 1 98.62 223 PHE B CA 1
ATOM 4956 C C . PHE B 1 223 ? -5.027 9.344 22.641 1 98.62 223 PHE B C 1
ATOM 4958 O O . PHE B 1 223 ? -5.91 9.156 23.469 1 98.62 223 PHE B O 1
ATOM 4965 N N . GLY B 1 224 ? -5.152 8.953 21.359 1 97.81 224 GLY B N 1
ATOM 4966 C CA . GLY B 1 224 ? -6.324 8.234 20.891 1 97.81 224 GLY B CA 1
ATOM 4967 C C . GLY B 1 224 ? -6.156 6.723 20.938 1 97.81 224 GLY B C 1
ATOM 4968 O O . GLY B 1 224 ? -5.227 6.219 21.578 1 97.81 224 GLY B O 1
ATOM 4969 N N . LYS B 1 225 ? -7.105 6.043 20.312 1 98 225 LYS B N 1
ATOM 4970 C CA . LYS B 1 225 ? -7.062 4.586 20.219 1 98 225 LYS B CA 1
ATOM 4971 C C . LYS B 1 225 ? -5.914 4.129 19.328 1 98 225 LYS B C 1
ATOM 4973 O O . LYS B 1 225 ? -5.277 3.109 19.594 1 98 225 LYS B O 1
ATOM 4978 N N . VAL B 1 226 ? -5.758 4.828 18.281 1 98.75 226 VAL B N 1
ATOM 4979 C CA . VAL B 1 226 ? -4.684 4.562 17.328 1 98.75 226 VAL B CA 1
ATOM 4980 C C . VAL B 1 226 ? -4.105 5.883 16.812 1 98.75 226 VAL B C 1
ATOM 4982 O O . VAL B 1 226 ? -4.84 6.855 16.625 1 98.75 226 VAL B O 1
ATOM 4985 N N . GLY B 1 227 ? -2.832 5.957 16.703 1 98.88 227 GLY B N 1
ATOM 4986 C CA . GLY B 1 227 ? -2.158 7.035 16 1 98.88 227 GLY B CA 1
ATOM 4987 C C . GLY B 1 227 ? -1.486 6.582 14.719 1 98.88 227 GLY B C 1
ATOM 4988 O O . GLY B 1 227 ? -1.093 5.418 14.594 1 98.88 227 GLY B O 1
ATOM 4989 N N . ALA B 1 228 ? -1.385 7.488 13.766 1 98.81 228 ALA B N 1
ATOM 4990 C CA . ALA B 1 228 ? -0.737 7.184 12.492 1 98.81 228 ALA B CA 1
ATOM 4991 C C . ALA B 1 228 ? 0.386 8.172 12.195 1 98.81 228 ALA B C 1
ATOM 4993 O O . ALA B 1 228 ? 0.192 9.391 12.289 1 98.81 228 ALA B O 1
ATOM 4994 N N . ILE B 1 229 ? 1.528 7.668 11.805 1 98.75 229 ILE B N 1
ATOM 4995 C CA . ILE B 1 229 ? 2.697 8.461 11.445 1 98.75 229 ILE B CA 1
ATOM 4996 C C . ILE B 1 229 ? 3.047 8.234 9.977 1 98.75 229 ILE B C 1
ATOM 4998 O O . ILE B 1 229 ? 2.805 7.156 9.438 1 98.75 229 ILE B O 1
ATOM 5002 N N . SER B 1 230 ? 3.57 9.242 9.32 1 98.56 230 SER B N 1
ATOM 5003 C CA . SER B 1 230 ? 4.031 9.125 7.938 1 98.56 230 SER B CA 1
ATOM 5004 C C . SER B 1 230 ? 5.547 9.25 7.848 1 98.56 230 SER B C 1
ATOM 5006 O O . SER B 1 230 ? 6.152 10.062 8.555 1 98.56 230 SER B O 1
ATOM 5008 N N . PHE B 1 231 ? 6.129 8.484 6.984 1 98.12 231 PHE B N 1
ATOM 5009 C CA . PHE B 1 231 ? 7.559 8.539 6.699 1 98.12 231 PHE B CA 1
ATOM 5010 C C . PHE B 1 231 ? 7.805 8.852 5.227 1 98.12 231 PHE B C 1
ATOM 5012 O O . PHE B 1 231 ? 8.758 8.336 4.633 1 98.12 231 PHE B O 1
ATOM 5019 N N . ASN B 1 232 ? 6.883 9.562 4.629 1 95.25 232 ASN B N 1
ATOM 5020 C CA . ASN B 1 232 ? 7.094 10.031 3.262 1 95.25 232 ASN B CA 1
ATOM 5021 C C . ASN B 1 232 ? 8.406 10.797 3.127 1 95.25 232 ASN B C 1
ATOM 5023 O O . ASN B 1 232 ? 9.047 11.109 4.129 1 95.25 232 ASN B O 1
ATOM 5027 N N . GLY B 1 233 ? 8.805 11.109 1.98 1 92.06 233 GLY B N 1
ATOM 5028 C CA . GLY B 1 233 ? 10.117 11.656 1.674 1 92.06 233 GLY B CA 1
ATOM 5029 C C . GLY B 1 233 ? 10.367 13.008 2.324 1 92.06 233 GLY B C 1
ATOM 5030 O O . GLY B 1 233 ? 11.492 13.305 2.736 1 92.06 233 GLY B O 1
ATOM 5031 N N . ASN B 1 234 ? 9.352 13.742 2.504 1 90.38 234 ASN B N 1
ATOM 5032 C CA . ASN B 1 234 ? 9.555 15.117 2.963 1 90.38 234 ASN B CA 1
ATOM 5033 C C . ASN B 1 234 ? 9.266 15.258 4.457 1 90.38 234 ASN B C 1
ATOM 5035 O O . ASN B 1 234 ? 9.188 16.375 4.977 1 90.38 234 ASN B O 1
ATOM 5039 N N . LYS B 1 235 ? 9.062 14.148 5.105 1 96 235 LYS B N 1
ATOM 5040 C CA . LYS B 1 235 ? 8.789 14.203 6.539 1 96 235 LYS B CA 1
ATOM 5041 C C . LYS B 1 235 ? 10.078 14.359 7.336 1 96 235 LYS B C 1
ATOM 5043 O O . LYS B 1 235 ? 11.172 14.367 6.766 1 96 235 LYS B O 1
ATOM 5048 N N . THR B 1 236 ? 9.977 14.578 8.633 1 97.19 236 THR B N 1
ATOM 5049 C CA . THR B 1 236 ? 11.117 14.828 9.508 1 97.19 236 THR B CA 1
ATOM 5050 C C . THR B 1 236 ? 12.117 13.68 9.438 1 97.19 236 THR B C 1
ATOM 5052 O O . THR B 1 236 ? 13.328 13.898 9.422 1 97.19 236 THR B O 1
ATOM 5055 N N . ILE B 1 237 ? 11.586 12.492 9.43 1 97.62 237 ILE B N 1
ATOM 5056 C CA . ILE B 1 237 ? 12.367 11.32 9.055 1 97.62 237 ILE B CA 1
ATOM 5057 C C . ILE B 1 237 ? 11.633 10.531 7.977 1 97.62 237 ILE B C 1
ATOM 5059 O O . ILE B 1 237 ? 10.406 10.641 7.848 1 97.62 237 ILE B O 1
ATOM 5063 N N . THR B 1 238 ? 12.422 9.742 7.203 1 97.75 238 THR B N 1
ATOM 5064 C CA . THR B 1 238 ? 11.805 9.102 6.055 1 97.75 238 THR B CA 1
ATOM 5065 C C . THR B 1 238 ? 12.297 7.664 5.906 1 97.75 238 THR B C 1
ATOM 5067 O O . THR B 1 238 ? 13.398 7.328 6.363 1 97.75 238 THR B O 1
ATOM 5070 N N . THR B 1 239 ? 11.484 6.824 5.34 1 97.44 239 THR B N 1
ATOM 5071 C CA . THR B 1 239 ? 11.836 5.477 4.902 1 97.44 239 THR B CA 1
ATOM 5072 C C . THR B 1 239 ? 11.711 5.348 3.387 1 97.44 239 THR B C 1
ATOM 5074 O O . THR B 1 239 ? 11.531 4.246 2.865 1 97.44 239 THR B O 1
ATOM 5077 N N . GLY B 1 240 ? 11.766 6.512 2.652 1 95.25 240 GLY B N 1
ATOM 5078 C CA . GLY B 1 240 ? 11.391 6.551 1.249 1 95.25 240 GLY B CA 1
ATOM 5079 C C . GLY B 1 240 ? 9.891 6.699 1.035 1 95.25 240 GLY B C 1
ATOM 5080 O O . GLY B 1 240 ? 9.453 7.574 0.292 1 95.25 240 GLY B O 1
ATOM 5081 N N . GLY B 1 241 ? 9.141 6.012 1.575 1 95.12 241 GLY B N 1
ATOM 5082 C CA . GLY B 1 241 ? 7.707 5.898 1.792 1 95.12 241 GLY B CA 1
ATOM 5083 C C . GLY B 1 241 ? 7.344 4.953 2.92 1 95.12 241 GLY B C 1
ATOM 5084 O O . GLY B 1 241 ? 7.973 3.904 3.084 1 95.12 241 GLY B O 1
ATOM 5085 N N . GLY B 1 242 ? 6.414 5.379 3.727 1 97.25 242 GLY B N 1
ATOM 5086 C CA . GLY B 1 242 ? 6.082 4.523 4.852 1 97.25 242 GLY B CA 1
ATOM 5087 C C . GLY B 1 242 ? 5.137 5.176 5.844 1 97.25 242 GLY B C 1
ATOM 5088 O O . GLY B 1 242 ? 4.84 6.367 5.734 1 97.25 242 GLY B O 1
ATOM 5089 N N . GLY B 1 243 ? 4.707 4.363 6.75 1 98.31 243 GLY B N 1
ATOM 5090 C CA . GLY B 1 243 ? 3.875 4.805 7.859 1 98.31 243 GLY B CA 1
ATOM 5091 C C . GLY B 1 243 ? 3.975 3.904 9.078 1 98.31 243 GLY B C 1
ATOM 5092 O O . GLY B 1 243 ? 4.754 2.951 9.086 1 98.31 243 GLY B O 1
ATOM 5093 N N . MET B 1 244 ? 3.287 4.281 10.078 1 98.56 244 MET B N 1
ATOM 5094 C CA . MET B 1 244 ? 3.303 3.539 11.336 1 98.56 244 MET B CA 1
ATOM 5095 C C . MET B 1 244 ? 1.994 3.729 12.094 1 98.56 244 MET B C 1
ATOM 5097 O O . MET B 1 244 ? 1.432 4.824 12.109 1 98.56 244 MET B O 1
ATOM 5101 N N . LEU B 1 245 ? 1.542 2.658 12.633 1 98.88 245 LEU B N 1
ATOM 5102 C CA . LEU B 1 245 ? 0.452 2.709 13.602 1 98.88 245 LEU B CA 1
ATOM 5103 C C . LEU B 1 245 ? 0.99 2.672 15.031 1 98.88 245 LEU B C 1
ATOM 5105 O O . LEU B 1 245 ? 1.906 1.904 15.336 1 98.88 245 LEU B O 1
ATOM 5109 N N . LEU B 1 246 ? 0.464 3.484 15.883 1 98.94 246 LEU B N 1
ATOM 5110 C CA . LEU B 1 246 ? 0.818 3.502 17.297 1 98.94 246 LEU B CA 1
ATOM 5111 C C . LEU B 1 246 ? -0.367 3.078 18.156 1 98.94 246 LEU B C 1
ATOM 5113 O O . LEU B 1 246 ? -1.486 3.555 17.953 1 98.94 246 LEU B O 1
ATOM 5117 N N . PHE B 1 247 ? -0.089 2.176 19.094 1 98.81 247 PHE B N 1
ATOM 5118 C CA . PHE B 1 247 ? -1.13 1.64 19.969 1 98.81 247 PHE B CA 1
ATOM 5119 C C . PHE B 1 247 ? -0.719 1.742 21.438 1 98.81 247 PHE B C 1
ATOM 5121 O O . PHE B 1 247 ? 0.445 1.518 21.781 1 98.81 247 PHE B O 1
ATOM 5128 N N . ASN B 1 248 ? -1.673 2.035 22.25 1 98 248 ASN B N 1
ATOM 5129 C CA . ASN B 1 248 ? -1.46 1.962 23.688 1 98 248 ASN B CA 1
ATOM 5130 C C . ASN B 1 248 ? -1.958 0.639 24.266 1 98 248 ASN B C 1
ATOM 5132 O O . ASN B 1 248 ? -2.16 0.52 25.484 1 98 248 ASN B O 1
ATOM 5136 N N . ASP B 1 249 ? -2.256 -0.317 23.438 1 97.94 249 ASP B N 1
ATOM 5137 C CA . ASP B 1 249 ? -2.705 -1.674 23.734 1 97.94 249 ASP B CA 1
ATOM 5138 C C . ASP B 1 249 ? -1.938 -2.701 22.906 1 97.94 249 ASP B C 1
ATOM 5140 O O . ASP B 1 249 ? -2.07 -2.742 21.688 1 97.94 249 ASP B O 1
ATOM 5144 N N . GLU B 1 250 ? -1.236 -3.578 23.609 1 97.75 250 GLU B N 1
ATOM 5145 C CA . GLU B 1 250 ? -0.35 -4.523 22.938 1 97.75 250 GLU B CA 1
ATOM 5146 C C . GLU B 1 250 ? -1.142 -5.523 22.109 1 97.75 250 GLU B C 1
ATOM 5148 O O . GLU B 1 250 ? -0.733 -5.875 21 1 97.75 250 GLU B O 1
ATOM 5153 N N . GLU B 1 251 ? -2.232 -6 22.609 1 98.06 251 GLU B N 1
ATOM 5154 C CA . GLU B 1 251 ? -3.055 -6.969 21.891 1 98.06 251 GLU B CA 1
ATOM 5155 C C . GLU B 1 251 ? -3.684 -6.344 20.656 1 98.06 251 GLU B C 1
ATOM 5157 O O . GLU B 1 251 ? -3.779 -6.992 19.609 1 98.06 251 GLU B O 1
ATOM 5162 N N . PHE B 1 252 ? -4.098 -5.086 20.844 1 98.25 252 PHE B N 1
ATOM 5163 C CA . PHE B 1 252 ? -4.664 -4.348 19.719 1 98.25 252 PHE B CA 1
ATOM 5164 C C . PHE B 1 252 ? -3.625 -4.16 18.625 1 98.25 252 PHE B C 1
ATOM 5166 O O . PHE B 1 252 ? -3.924 -4.352 17.438 1 98.25 252 PHE B O 1
ATOM 5173 N N . GLY B 1 253 ? -2.426 -3.875 18.984 1 98.44 253 GLY B N 1
ATOM 5174 C CA . GLY B 1 253 ? -1.338 -3.762 18.031 1 98.44 253 GLY B CA 1
ATOM 5175 C C . GLY B 1 253 ? -1.019 -5.07 17.328 1 98.44 253 GLY B C 1
ATOM 5176 O O . GLY B 1 253 ? -0.742 -5.09 16.125 1 98.44 253 GLY B O 1
ATOM 5177 N N . ALA B 1 254 ? -1.019 -6.148 18.078 1 97.69 254 ALA B N 1
ATOM 5178 C CA . ALA B 1 254 ? -0.779 -7.469 17.5 1 97.69 254 ALA B CA 1
ATOM 5179 C C . ALA B 1 254 ? -1.86 -7.828 16.484 1 97.69 254 ALA B C 1
ATOM 5181 O O . ALA B 1 254 ? -1.57 -8.422 15.438 1 97.69 254 ALA B O 1
ATOM 5182 N N . TYR B 1 255 ? -3.061 -7.473 16.844 1 97.69 255 TYR B N 1
ATOM 5183 C CA . TYR B 1 255 ? -4.176 -7.691 15.93 1 97.69 255 TYR B CA 1
ATOM 5184 C C . TYR B 1 255 ? -3.986 -6.906 14.633 1 97.69 255 TYR B C 1
ATOM 5186 O O . TYR B 1 255 ? -4.184 -7.441 13.539 1 97.69 255 TYR B O 1
ATOM 5194 N N . ALA B 1 256 ? -3.582 -5.664 14.781 1 98.25 256 ALA B N 1
ATOM 5195 C CA . ALA B 1 256 ? -3.318 -4.828 13.617 1 98.25 256 ALA B CA 1
ATOM 5196 C C . ALA B 1 256 ? -2.254 -5.457 12.719 1 98.25 256 ALA B C 1
ATOM 5198 O O . ALA B 1 256 ? -2.391 -5.465 11.492 1 98.25 256 ALA B O 1
ATOM 5199 N N . LYS B 1 257 ? -1.18 -5.922 13.273 1 96.75 257 LYS B N 1
ATOM 5200 C CA . LYS B 1 257 ? -0.106 -6.566 12.523 1 96.75 257 LYS B CA 1
ATOM 5201 C C . LYS B 1 257 ? -0.621 -7.789 11.773 1 96.75 257 LYS B C 1
ATOM 5203 O O . LYS B 1 257 ? -0.256 -8.008 10.617 1 96.75 257 LYS B O 1
ATOM 5208 N N . HIS B 1 258 ? -1.478 -8.562 12.383 1 96.5 258 HIS B N 1
ATOM 5209 C CA . HIS B 1 258 ? -2.096 -9.727 11.766 1 96.5 258 HIS B CA 1
ATOM 5210 C C . HIS B 1 258 ? -2.895 -9.336 10.523 1 96.5 258 HIS B C 1
ATOM 5212 O O . HIS B 1 258 ? -2.709 -9.914 9.453 1 96.5 258 HIS B O 1
ATOM 5218 N N . ILE B 1 259 ? -3.691 -8.258 10.633 1 97 259 ILE B N 1
ATOM 5219 C CA . ILE B 1 259 ? -4.602 -7.84 9.578 1 97 259 ILE B CA 1
ATOM 5220 C C . ILE B 1 259 ? -3.809 -7.227 8.422 1 97 259 ILE B C 1
ATOM 5222 O O . ILE B 1 259 ? -4.164 -7.398 7.254 1 97 259 ILE B O 1
ATOM 5226 N N . THR B 1 260 ? -2.68 -6.551 8.734 1 96.56 260 THR B N 1
ATOM 5227 C CA . THR B 1 260 ? -1.932 -5.824 7.719 1 96.56 260 THR B CA 1
ATOM 5228 C C . THR B 1 260 ? -0.955 -6.75 7 1 96.56 260 THR B C 1
ATOM 5230 O O . THR B 1 260 ? -0.262 -6.332 6.07 1 96.56 260 THR B O 1
ATOM 5233 N N . THR B 1 261 ? -0.862 -7.992 7.438 1 93.62 261 THR B N 1
ATOM 5234 C CA . THR B 1 261 ? 0.033 -8.969 6.824 1 93.62 261 THR B CA 1
ATOM 5235 C C . THR B 1 261 ? -0.756 -10.148 6.262 1 93.62 261 THR B C 1
ATOM 5237 O O . THR B 1 261 ? -0.409 -11.305 6.504 1 93.62 261 THR B O 1
ATOM 5240 N N . GLN B 1 262 ? -1.847 -9.844 5.645 1 89.94 262 GLN B N 1
ATOM 5241 C CA . GLN B 1 262 ? -2.686 -10.758 4.879 1 89.94 262 GLN B CA 1
ATOM 5242 C C . GLN B 1 262 ? -3.477 -11.68 5.805 1 89.94 262 GLN B C 1
ATOM 5244 O O . GLN B 1 262 ? -4.105 -12.641 5.352 1 89.94 262 GLN B O 1
ATOM 5249 N N . ALA B 1 263 ? -3.395 -11.523 7.141 1 93.31 263 ALA B N 1
ATOM 5250 C CA . ALA B 1 263 ? -4.148 -12.266 8.148 1 93.31 263 ALA B CA 1
ATOM 5251 C C . ALA B 1 263 ? -3.861 -13.758 8.07 1 93.31 263 ALA B C 1
ATOM 5253 O O . ALA B 1 263 ? -4.773 -14.578 8.164 1 93.31 263 ALA B O 1
ATOM 5254 N N . LYS B 1 264 ? -2.693 -14.039 7.742 1 89.75 264 LYS B N 1
ATOM 5255 C CA . LYS B 1 264 ? -2.285 -15.438 7.676 1 89.75 264 LYS B CA 1
ATOM 5256 C C . LYS B 1 264 ? -2.266 -16.078 9.062 1 89.75 264 LYS B C 1
ATOM 5258 O O . LYS B 1 264 ? -1.768 -15.477 10.016 1 89.75 264 LYS B O 1
ATOM 5263 N N . ILE B 1 265 ? -2.818 -17.203 9.18 1 88.69 265 ILE B N 1
ATOM 5264 C CA . ILE B 1 265 ? -2.775 -17.953 10.422 1 88.69 265 ILE B CA 1
ATOM 5265 C C . ILE B 1 265 ? -1.445 -18.703 10.531 1 88.69 265 ILE B C 1
ATOM 5267 O O . ILE B 1 265 ? -0.985 -19.297 9.555 1 88.69 265 ILE B O 1
ATOM 5271 N N . SER B 1 266 ? -0.793 -18.672 11.641 1 84.5 266 SER B N 1
ATOM 5272 C CA . SER B 1 266 ? 0.486 -19.359 11.828 1 84.5 266 SER B CA 1
ATOM 5273 C C . SER B 1 266 ? 0.327 -20.875 11.75 1 84.5 266 SER B C 1
ATOM 5275 O O . SER B 1 266 ? -0.575 -21.438 12.367 1 84.5 266 SER B O 1
ATOM 5277 N N . HIS B 1 267 ? 1.099 -21.516 10.914 1 83.12 267 HIS B N 1
ATOM 5278 C CA . HIS B 1 267 ? 1.184 -22.969 10.742 1 83.12 267 HIS B CA 1
ATOM 5279 C C . HIS B 1 267 ? 2.557 -23.375 10.227 1 83.12 267 HIS B C 1
ATOM 5281 O O . HIS B 1 267 ? 3.279 -22.562 9.648 1 83.12 267 HIS B O 1
ATOM 5287 N N . ARG B 1 268 ? 2.84 -24.656 10.43 1 81.06 268 ARG B N 1
ATOM 5288 C CA . ARG B 1 268 ? 4.141 -25.188 10.023 1 81.06 268 ARG B CA 1
ATOM 5289 C C . ARG B 1 268 ? 4.328 -25.078 8.516 1 81.06 268 ARG B C 1
ATOM 5291 O O . ARG B 1 268 ? 5.41 -24.719 8.039 1 81.06 268 ARG B O 1
ATOM 5298 N N . TRP B 1 269 ? 3.143 -25.266 7.762 1 79.44 269 TRP B N 1
ATOM 5299 C CA . TRP B 1 269 ? 3.352 -25.172 6.32 1 79.44 269 TRP B CA 1
ATOM 5300 C C . TRP B 1 269 ? 2.07 -24.75 5.609 1 79.44 269 TRP B C 1
ATOM 5302 O O . TRP B 1 269 ? 2.107 -24.312 4.457 1 79.44 269 TRP B O 1
ATOM 5312 N N . GLU B 1 270 ? 0.975 -24.766 6.348 1 82.25 270 GLU B N 1
ATOM 5313 C CA . GLU B 1 270 ? -0.276 -24.438 5.676 1 82.25 270 GLU B CA 1
ATOM 5314 C C . GLU B 1 270 ? -0.397 -22.922 5.453 1 82.25 270 GLU B C 1
ATOM 5316 O O . GLU B 1 270 ? 0.074 -22.141 6.273 1 82.25 270 GLU B O 1
ATOM 5321 N N . PHE B 1 271 ? -1.004 -22.578 4.371 1 85.38 271 PHE B N 1
ATOM 5322 C CA . PHE B 1 271 ? -1.294 -21.188 4.035 1 85.38 271 PHE B CA 1
ATOM 5323 C C . PHE B 1 271 ? -2.787 -20.906 4.141 1 85.38 271 PHE B C 1
ATOM 5325 O O . PHE B 1 271 ? -3.512 -20.969 3.145 1 85.38 271 PHE B O 1
ATOM 5332 N N . ARG B 1 272 ? -3.211 -20.531 5.387 1 88 272 ARG B N 1
ATOM 5333 C CA . ARG B 1 272 ? -4.6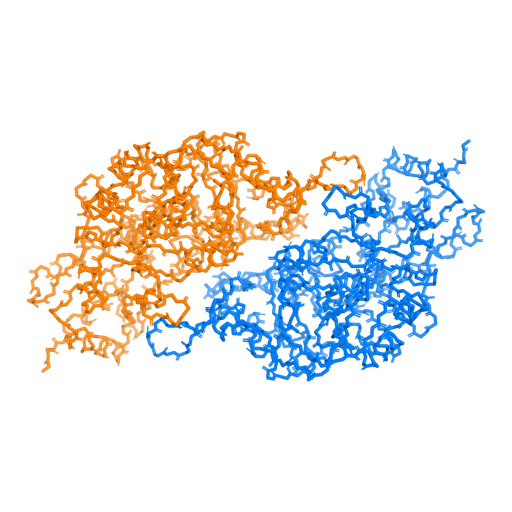13 -20.234 5.656 1 88 272 ARG B CA 1
ATOM 5334 C C . ARG B 1 272 ? -4.777 -18.828 6.211 1 88 272 ARG B C 1
ATOM 5336 O O . ARG B 1 272 ? -3.877 -18.312 6.879 1 88 272 ARG B O 1
ATOM 5343 N N . HIS B 1 273 ? -5.902 -18.281 5.898 1 92.94 273 HIS B N 1
ATOM 5344 C CA . HIS B 1 273 ? -6.227 -16.922 6.32 1 92.94 273 HIS B CA 1
ATOM 5345 C C . HIS B 1 273 ? -7.594 -16.859 6.992 1 92.94 273 HIS B C 1
ATOM 5347 O O . HIS B 1 273 ? -8.516 -17.578 6.594 1 92.94 273 HIS B O 1
ATOM 5353 N N . ASP B 1 274 ? -7.773 -15.969 7.965 1 92.44 274 ASP B N 1
ATOM 5354 C CA . ASP B 1 274 ? -9.031 -15.969 8.711 1 92.44 274 ASP B CA 1
ATOM 5355 C C . ASP B 1 274 ? -9.805 -14.672 8.492 1 92.44 274 ASP B C 1
ATOM 5357 O O . ASP B 1 274 ? -10.945 -14.539 8.938 1 92.44 274 ASP B O 1
ATOM 5361 N N . HIS B 1 275 ? -9.156 -13.672 7.82 1 93.81 275 HIS B N 1
ATOM 5362 C CA . HIS B 1 275 ? -9.789 -12.414 7.441 1 93.81 275 HIS B CA 1
ATOM 5363 C C . HIS B 1 275 ? -9.375 -11.992 6.039 1 93.81 275 HIS B C 1
ATOM 5365 O O . HIS B 1 275 ? -8.43 -12.539 5.473 1 93.81 275 HIS B O 1
ATOM 5371 N N . VAL B 1 276 ? -10.18 -11.148 5.477 1 95.56 276 VAL B N 1
ATOM 5372 C CA . VAL B 1 276 ? -9.68 -10.375 4.344 1 95.56 276 VAL B CA 1
ATOM 5373 C C . VAL B 1 276 ? -8.555 -9.453 4.805 1 95.56 276 VAL B C 1
ATOM 5375 O O . VAL B 1 276 ? -8.805 -8.32 5.223 1 95.56 276 VAL B O 1
ATOM 5378 N N . GLY B 1 277 ? -7.375 -9.961 4.801 1 95.56 277 GLY B N 1
ATOM 5379 C CA . GLY B 1 277 ? -6.227 -9.172 5.223 1 95.56 277 GLY B CA 1
ATOM 5380 C C . GLY B 1 277 ? -5.73 -8.219 4.152 1 95.56 277 GLY B C 1
ATOM 5381 O O . GLY B 1 277 ? -6.148 -8.305 2.996 1 95.56 277 GLY B O 1
ATOM 5382 N N . TYR B 1 278 ? -4.918 -7.293 4.562 1 96.81 278 TYR B N 1
ATOM 5383 C CA . TYR B 1 278 ? -4.277 -6.344 3.66 1 96.81 278 TYR B CA 1
ATOM 5384 C C . TYR B 1 278 ? -2.787 -6.629 3.533 1 96.81 278 TYR B C 1
ATOM 5386 O O . TYR B 1 278 ? -2.213 -7.348 4.355 1 96.81 278 TYR B O 1
ATOM 5394 N N . ASN B 1 279 ? -2.209 -6.219 2.422 1 96.38 279 ASN B N 1
ATOM 5395 C CA . ASN B 1 279 ? -0.756 -6.191 2.295 1 96.38 279 ASN B CA 1
ATOM 5396 C C . ASN B 1 279 ? -0.2 -4.785 2.51 1 96.38 279 ASN B C 1
ATOM 5398 O O . ASN B 1 279 ? 0.181 -4.113 1.55 1 96.38 279 ASN B O 1
ATOM 5402 N N . TYR B 1 280 ? -0.078 -4.422 3.805 1 97.12 280 TYR B N 1
ATOM 5403 C CA . TYR B 1 280 ? 0.445 -3.109 4.164 1 97.12 280 TYR B CA 1
ATOM 5404 C C . TYR B 1 280 ? 1.815 -3.23 4.82 1 97.12 280 TYR B C 1
ATOM 5406 O O . TYR B 1 280 ? 2.246 -2.328 5.543 1 97.12 280 TYR B O 1
ATOM 5414 N N . ARG B 1 281 ? 2.523 -4.273 4.574 1 94.75 281 ARG B N 1
ATOM 5415 C CA . ARG B 1 281 ? 3.824 -4.539 5.184 1 94.75 281 ARG B CA 1
ATOM 5416 C C . ARG B 1 281 ? 4.895 -3.609 4.621 1 94.75 281 ARG B C 1
ATOM 5418 O O . ARG B 1 281 ? 4.91 -3.326 3.422 1 94.75 281 ARG B O 1
ATOM 5425 N N . MET B 1 282 ? 5.688 -3.146 5.5 1 96.94 282 MET B N 1
ATOM 5426 C CA . MET B 1 282 ? 6.871 -2.395 5.086 1 96.94 282 MET B CA 1
ATOM 5427 C C . MET B 1 282 ? 8.055 -3.324 4.859 1 96.94 282 MET B C 1
ATOM 5429 O O . MET B 1 282 ? 8.391 -4.129 5.727 1 96.94 282 MET B O 1
ATOM 5433 N N . PRO B 1 283 ? 8.734 -3.254 3.705 1 96.88 283 PRO B N 1
ATOM 5434 C CA . PRO B 1 283 ? 9.922 -4.078 3.486 1 96.88 283 PRO B CA 1
ATOM 5435 C C . PRO B 1 283 ? 11.062 -3.742 4.449 1 96.88 283 PRO B C 1
ATOM 5437 O O . PRO B 1 283 ? 11.172 -2.602 4.902 1 96.88 283 PRO B O 1
ATOM 5440 N N . ASN B 1 284 ? 11.875 -4.699 4.648 1 97.19 284 ASN B N 1
ATOM 5441 C CA . ASN B 1 284 ? 13 -4.578 5.57 1 97.19 284 ASN B CA 1
ATOM 5442 C C . ASN B 1 284 ? 13.961 -3.479 5.137 1 97.19 284 ASN B C 1
ATOM 5444 O O . ASN B 1 284 ? 14.57 -2.812 5.977 1 97.19 284 ASN B O 1
ATOM 5448 N N . ILE B 1 285 ? 14.18 -3.254 3.91 1 96.69 285 ILE B N 1
ATOM 5449 C CA . ILE B 1 285 ? 15.094 -2.227 3.424 1 96.69 285 ILE B CA 1
ATOM 5450 C C . ILE B 1 285 ? 14.57 -0.845 3.816 1 96.69 285 ILE B C 1
ATOM 5452 O O . ILE B 1 285 ? 15.352 0.033 4.195 1 96.69 285 ILE B O 1
ATOM 5456 N N . ASN B 1 286 ? 13.312 -0.631 3.762 1 97.81 286 ASN B N 1
ATOM 5457 C CA . ASN B 1 286 ? 12.719 0.63 4.191 1 97.81 286 ASN B CA 1
ATOM 5458 C C . ASN B 1 286 ? 12.82 0.812 5.703 1 97.81 286 ASN B C 1
ATOM 5460 O O . ASN B 1 286 ? 13.133 1.904 6.18 1 97.81 286 ASN B O 1
ATOM 5464 N N . ALA B 1 287 ? 12.539 -0.294 6.383 1 98.44 287 ALA B N 1
ATOM 5465 C CA . ALA B 1 287 ? 12.664 -0.252 7.836 1 98.44 287 ALA B CA 1
ATOM 5466 C C . ALA B 1 287 ? 14.094 0.054 8.258 1 98.44 287 ALA B C 1
ATOM 5468 O O . ALA B 1 287 ? 14.32 0.752 9.25 1 98.44 287 ALA B O 1
ATOM 5469 N N . ALA B 1 288 ? 15.078 -0.525 7.52 1 98.06 288 ALA B N 1
ATOM 5470 C CA . ALA B 1 288 ? 16.484 -0.238 7.797 1 98.06 288 ALA B CA 1
ATOM 5471 C C . ALA B 1 288 ? 16.766 1.261 7.723 1 98.06 288 ALA B C 1
ATOM 5473 O O . ALA B 1 288 ? 17.453 1.813 8.586 1 98.06 288 ALA B O 1
ATOM 5474 N N . LEU B 1 289 ? 16.234 1.882 6.727 1 97.69 289 LEU B N 1
ATOM 5475 C CA . LEU B 1 289 ? 16.359 3.33 6.602 1 97.69 289 LEU B CA 1
ATOM 5476 C C . LEU B 1 289 ? 15.711 4.035 7.789 1 97.69 289 LEU B C 1
ATOM 5478 O O . LEU B 1 289 ? 16.266 4.992 8.328 1 97.69 289 LEU B O 1
ATOM 5482 N N . GLY B 1 290 ? 14.523 3.547 8.172 1 98.31 290 GLY B N 1
ATOM 5483 C CA . GLY B 1 290 ? 13.82 4.109 9.312 1 98.31 290 GLY B CA 1
ATOM 5484 C C . GLY B 1 290 ? 14.617 4.039 10.602 1 98.31 290 GLY B C 1
ATOM 5485 O O . GLY B 1 290 ? 14.656 5.004 11.367 1 98.31 290 GLY B O 1
ATOM 5486 N N . CYS B 1 291 ? 15.211 2.881 10.828 1 98.56 291 CYS B N 1
ATOM 5487 C CA . CYS B 1 291 ? 16.031 2.711 12.016 1 98.56 291 CYS B CA 1
ATOM 5488 C C . CYS B 1 291 ? 17.156 3.738 12.055 1 98.56 291 CYS B C 1
ATOM 5490 O O . CYS B 1 291 ? 17.391 4.379 13.086 1 98.56 291 CYS B O 1
ATOM 5492 N N . ALA B 1 292 ? 17.859 3.883 10.945 1 98.44 292 ALA B N 1
ATOM 5493 C CA . ALA B 1 292 ? 18.969 4.832 10.867 1 98.44 292 ALA B CA 1
ATOM 5494 C C . ALA B 1 292 ? 18.484 6.262 11.094 1 98.44 292 ALA B C 1
ATOM 5496 O O . ALA B 1 292 ? 19.109 7.031 11.812 1 98.44 292 ALA B O 1
ATOM 5497 N N . GLN B 1 293 ? 17.406 6.617 10.516 1 98.25 293 GLN B N 1
ATOM 5498 C CA . GLN B 1 293 ? 16.844 7.957 10.633 1 98.25 293 GLN B CA 1
ATOM 5499 C C . GLN B 1 293 ? 16.406 8.242 12.07 1 98.25 293 GLN B C 1
ATOM 5501 O O . GLN B 1 293 ? 16.625 9.336 12.586 1 98.25 293 GLN B O 1
ATOM 5506 N N . LEU B 1 294 ? 15.766 7.254 12.68 1 98.56 294 LEU B N 1
ATOM 5507 C CA . LEU B 1 294 ? 15.242 7.418 14.031 1 98.56 294 LEU B CA 1
ATOM 5508 C C . LEU B 1 294 ? 16.359 7.699 15.016 1 98.56 294 LEU B C 1
ATOM 5510 O O . LEU B 1 294 ? 16.188 8.445 15.984 1 98.56 294 LEU B O 1
ATOM 5514 N N . GLU B 1 295 ? 17.547 7.18 14.75 1 98.12 295 GLU B N 1
ATOM 5515 C CA . GLU B 1 295 ? 18.703 7.363 15.609 1 98.12 295 GLU B CA 1
ATOM 5516 C C . GLU B 1 295 ? 19.078 8.836 15.727 1 98.12 295 GLU B C 1
ATOM 5518 O O . GLU B 1 295 ? 19.734 9.25 16.688 1 98.12 295 GLU B O 1
ATOM 5523 N N . ASN B 1 296 ? 18.625 9.695 14.773 1 97.44 296 ASN B N 1
ATOM 5524 C CA . ASN B 1 296 ? 19.016 11.102 14.742 1 97.44 296 ASN B CA 1
ATOM 5525 C C . ASN B 1 296 ? 17.797 12.023 14.859 1 97.44 296 ASN B C 1
ATOM 5527 O O . ASN B 1 296 ? 17.922 13.234 14.664 1 97.44 296 ASN B O 1
ATOM 5531 N N . LEU B 1 297 ? 16.688 11.5 15.203 1 98.25 297 LEU B N 1
ATOM 5532 C CA . LEU B 1 297 ? 15.438 12.25 15.18 1 98.25 297 LEU B CA 1
ATOM 5533 C C . LEU B 1 297 ? 15.508 13.461 16.094 1 98.25 297 LEU B C 1
ATOM 5535 O O . LEU B 1 297 ? 15.109 14.562 15.719 1 98.25 297 LEU B O 1
ATOM 5539 N N . ASP B 1 298 ? 16.062 13.281 17.266 1 98 298 ASP B N 1
ATOM 5540 C CA . ASP B 1 298 ? 16.125 14.383 18.234 1 98 298 ASP B CA 1
ATOM 5541 C C . ASP B 1 298 ? 16.984 15.523 17.703 1 98 298 ASP B C 1
ATOM 5543 O O . ASP B 1 298 ? 16.672 16.703 17.906 1 98 298 ASP B O 1
ATOM 5547 N N . LYS B 1 299 ? 18.062 15.188 17.031 1 97.94 299 LYS B N 1
ATOM 5548 C CA . LYS B 1 299 ? 18.922 16.203 16.422 1 97.94 299 LYS B CA 1
ATOM 5549 C C . LYS B 1 299 ? 18.188 16.938 15.312 1 97.94 299 LYS B C 1
ATOM 5551 O O . LYS B 1 299 ? 18.359 18.156 15.141 1 97.94 299 LYS B O 1
ATOM 5556 N N . TYR B 1 300 ? 17.438 16.219 14.578 1 98.31 300 TYR B N 1
ATOM 5557 C CA . TYR B 1 300 ? 16.672 16.828 13.492 1 98.31 300 TYR B CA 1
ATOM 5558 C C . TYR B 1 300 ? 15.648 17.812 14.039 1 98.31 300 TYR B C 1
ATOM 5560 O O . TYR B 1 300 ? 15.539 18.938 13.547 1 98.31 300 TYR B O 1
ATOM 5568 N N . VAL B 1 301 ? 14.93 17.375 15.07 1 98.5 301 VAL B N 1
ATOM 5569 C CA . VAL B 1 301 ? 13.906 18.219 15.664 1 98.5 301 VAL B CA 1
ATOM 5570 C C . VAL B 1 301 ? 14.562 19.469 16.281 1 98.5 301 VAL B C 1
ATOM 5572 O O . VAL B 1 301 ? 14.047 20.578 16.125 1 98.5 301 VAL B O 1
ATOM 5575 N N . ALA B 1 302 ? 15.68 19.297 16.891 1 98.31 302 ALA B N 1
ATOM 5576 C CA . ALA B 1 302 ? 16.391 20.422 17.484 1 98.31 302 ALA B CA 1
ATOM 5577 C C . ALA B 1 302 ? 16.797 21.438 16.406 1 98.31 302 ALA B C 1
ATOM 5579 O O . ALA B 1 302 ? 16.672 22.641 16.609 1 98.31 302 ALA B O 1
ATOM 5580 N N . SER B 1 303 ? 17.328 20.969 15.32 1 98.38 303 SER B N 1
ATOM 5581 C CA . SER B 1 303 ? 17.703 21.828 14.203 1 98.38 303 SER B CA 1
ATOM 5582 C C . SER B 1 303 ? 16.484 22.594 13.672 1 98.38 303 SER B C 1
ATOM 5584 O O . SER B 1 303 ? 16.562 23.797 13.422 1 98.38 303 SER B O 1
ATOM 5586 N N . LYS B 1 304 ? 15.391 21.922 13.477 1 98.5 304 LYS B N 1
ATOM 5587 C CA . LYS B 1 304 ? 14.172 22.547 12.969 1 98.5 304 LYS B CA 1
ATOM 5588 C C . LYS B 1 304 ? 13.672 23.625 13.922 1 98.5 304 LYS B C 1
ATOM 5590 O O . LYS B 1 304 ? 13.211 24.688 13.477 1 98.5 304 LYS B O 1
ATOM 5595 N N . ARG B 1 305 ? 13.789 23.391 15.164 1 98.5 305 ARG B N 1
ATOM 5596 C CA . ARG B 1 305 ? 13.344 24.391 16.141 1 98.5 305 ARG B CA 1
ATOM 5597 C C . ARG B 1 305 ? 14.281 25.594 16.172 1 98.5 305 ARG B C 1
ATOM 5599 O O . ARG B 1 305 ? 13.852 26.719 16.422 1 98.5 305 ARG B O 1
ATOM 5606 N N . LYS B 1 306 ? 15.586 25.344 15.914 1 98.31 306 LYS B N 1
ATOM 5607 C CA . LYS B 1 306 ? 16.516 26.469 15.766 1 98.31 306 LYS B CA 1
ATOM 5608 C C . LYS B 1 306 ? 16.109 27.344 14.586 1 98.31 306 LYS B C 1
ATOM 5610 O O . LYS B 1 306 ? 16.156 28.578 14.688 1 98.31 306 LYS B O 1
ATOM 5615 N N . VAL B 1 307 ? 15.805 26.719 13.508 1 98.44 307 VAL B N 1
ATOM 5616 C CA . VAL B 1 307 ? 15.375 27.453 12.32 1 98.44 307 VAL B CA 1
ATOM 5617 C C . VAL B 1 307 ? 14.094 28.219 12.617 1 98.44 307 VAL B C 1
ATOM 5619 O O . VAL B 1 307 ? 13.977 29.406 12.266 1 98.44 307 VAL B O 1
ATOM 5622 N N . ALA B 1 308 ? 13.125 27.594 13.273 1 98.69 308 ALA B N 1
ATOM 5623 C CA . ALA B 1 308 ? 11.859 28.234 13.633 1 98.69 308 ALA B CA 1
ATOM 5624 C C . ALA B 1 308 ? 12.102 29.469 14.508 1 98.69 308 ALA B C 1
ATOM 5626 O O . ALA B 1 308 ? 11.445 30.5 14.344 1 98.69 308 ALA B O 1
ATOM 5627 N N . ALA B 1 309 ? 13.039 29.328 15.375 1 98.5 309 ALA B N 1
ATOM 5628 C CA . ALA B 1 309 ? 13.367 30.453 16.266 1 98.5 309 ALA B CA 1
ATOM 5629 C C . ALA B 1 309 ? 13.914 31.641 15.477 1 98.5 309 ALA B C 1
ATOM 5631 O O . ALA B 1 309 ? 13.617 32.781 15.789 1 98.5 309 ALA B O 1
ATOM 5632 N N . LYS B 1 310 ? 14.727 31.344 14.484 1 98.31 310 LYS B N 1
ATOM 5633 C CA . LYS B 1 310 ? 15.25 32.406 13.625 1 98.31 310 LYS B CA 1
ATOM 5634 C C . LYS B 1 310 ? 14.125 33.094 12.852 1 98.31 310 LYS B C 1
ATOM 5636 O O . LYS B 1 310 ? 14.102 34.312 12.742 1 98.31 310 LYS B O 1
ATOM 5641 N N . TYR B 1 311 ? 13.242 32.312 12.32 1 98.69 311 TYR B N 1
ATOM 5642 C CA . TYR B 1 311 ? 12.102 32.844 11.602 1 98.69 311 TYR B CA 1
ATOM 5643 C C . TYR B 1 311 ? 11.242 33.719 12.523 1 98.69 311 TYR B C 1
ATOM 5645 O O . TYR B 1 311 ? 10.812 34.812 12.148 1 98.69 311 TYR B O 1
ATOM 5653 N N . GLU B 1 312 ? 10.93 33.188 13.695 1 98.5 312 GLU B N 1
ATOM 5654 C CA . GLU B 1 312 ? 10.117 33.938 14.664 1 98.5 312 GLU B CA 1
ATOM 5655 C C . GLU B 1 312 ? 10.727 35.312 14.969 1 98.5 312 GLU B C 1
ATOM 5657 O O . GLU B 1 312 ? 10.016 36.312 14.984 1 98.5 312 GLU B O 1
ATOM 5662 N N . ALA B 1 313 ? 12.008 35.312 15.18 1 98.38 313 ALA B N 1
ATOM 5663 C CA . ALA B 1 313 ? 12.703 36.562 15.5 1 98.38 313 ALA B CA 1
ATOM 5664 C C . ALA B 1 313 ? 12.633 37.531 14.328 1 98.38 313 ALA B C 1
ATOM 5666 O O . ALA B 1 313 ? 12.414 38.75 14.523 1 98.38 313 ALA B O 1
ATOM 5667 N N . TYR B 1 314 ? 12.828 37.062 13.164 1 98.19 314 TYR B N 1
ATOM 5668 C CA . TYR B 1 314 ? 12.836 37.938 11.977 1 98.19 314 TYR B CA 1
ATOM 5669 C C . TYR B 1 314 ? 11.453 38.531 11.734 1 98.19 314 TYR B C 1
ATOM 5671 O O . TYR B 1 314 ? 11.32 39.719 11.516 1 98.19 314 TYR B O 1
ATOM 5679 N N . PHE B 1 315 ? 10.422 37.688 11.766 1 98.06 315 PHE B N 1
ATOM 5680 C CA . PHE B 1 315 ? 9.102 38.125 11.32 1 98.06 315 PHE B CA 1
ATOM 5681 C C . PHE B 1 315 ? 8.43 39 12.367 1 98.06 315 PHE B C 1
ATOM 5683 O O . PHE B 1 315 ? 7.418 39.625 12.094 1 98.06 315 PHE B O 1
ATOM 5690 N N . LYS B 1 316 ? 8.93 39 13.555 1 96.44 316 LYS B N 1
ATOM 5691 C CA . LYS B 1 316 ? 8.469 39.969 14.555 1 96.44 316 LYS B CA 1
ATOM 5692 C C . LYS B 1 316 ? 8.602 41.406 14.055 1 96.44 316 LYS B C 1
ATOM 5694 O O . LYS B 1 316 ? 7.848 42.281 14.477 1 96.44 316 LYS B O 1
ATOM 5699 N N . ASN B 1 317 ? 9.492 41.562 13.133 1 94.75 317 ASN B N 1
ATOM 5700 C CA . ASN B 1 317 ? 9.789 42.906 12.664 1 94.75 317 ASN B CA 1
ATOM 5701 C C . ASN B 1 317 ? 9.273 43.125 11.242 1 94.75 317 ASN B C 1
ATOM 5703 O O . ASN B 1 317 ? 9.664 44.094 10.586 1 94.75 317 ASN B O 1
ATOM 5707 N N . VAL B 1 318 ? 8.578 42.219 10.766 1 94.94 318 VAL B N 1
ATOM 5708 C CA . VAL B 1 318 ? 8 42.344 9.438 1 94.94 318 VAL B CA 1
ATOM 5709 C C . VAL B 1 318 ? 6.504 42.625 9.547 1 94.94 318 VAL B C 1
ATOM 5711 O O . VAL B 1 318 ? 5.75 41.781 10.047 1 94.94 318 VAL B O 1
ATOM 5714 N N . GLU B 1 319 ? 6.156 43.75 9.039 1 92.25 319 GLU B N 1
ATOM 5715 C CA . GLU B 1 319 ? 4.758 44.156 9.148 1 92.25 319 GLU B CA 1
ATOM 5716 C C . GLU B 1 319 ? 3.85 43.25 8.328 1 92.25 319 GLU B C 1
ATOM 5718 O O . GLU B 1 319 ? 4.211 42.844 7.223 1 92.25 319 GLU B O 1
ATOM 5723 N N . ASP B 1 320 ? 2.703 42.875 8.797 1 92.88 320 ASP B N 1
ATOM 5724 C CA . ASP B 1 320 ? 1.59 42.219 8.117 1 92.88 320 ASP B CA 1
ATOM 5725 C C . ASP B 1 320 ? 1.89 40.75 7.855 1 92.88 320 ASP B C 1
ATOM 5727 O O . ASP B 1 320 ? 1.255 40.094 7.008 1 92.88 320 ASP B O 1
ATOM 5731 N N . ILE B 1 321 ? 2.975 40.25 8.406 1 97.5 321 ILE B N 1
ATOM 5732 C CA . ILE B 1 321 ? 3.254 38.812 8.328 1 97.5 321 ILE B CA 1
ATOM 5733 C C . ILE B 1 321 ? 3.402 38.25 9.742 1 97.5 321 ILE B C 1
ATOM 5735 O O . ILE B 1 321 ? 4.18 38.75 10.547 1 97.5 321 ILE B O 1
ATOM 5739 N N . GLU B 1 322 ? 2.656 37.281 10.016 1 97.81 322 GLU B N 1
ATOM 5740 C CA . GLU B 1 322 ? 2.744 36.562 11.289 1 97.81 322 GLU B CA 1
ATOM 5741 C C . GLU B 1 322 ? 3.4 35.188 11.125 1 97.81 322 GLU B C 1
ATOM 5743 O O . GLU B 1 322 ? 3.045 34.438 10.219 1 97.81 322 GLU B O 1
ATOM 5748 N N . PHE B 1 323 ? 4.402 34.938 11.938 1 98.5 323 PHE B N 1
ATOM 5749 C CA . PHE B 1 323 ? 4.992 33.594 11.984 1 98.5 323 PHE B CA 1
ATOM 5750 C C . PHE B 1 323 ? 4.23 32.719 12.953 1 98.5 323 PHE B C 1
ATOM 5752 O O . PHE B 1 323 ? 3.947 33.094 14.086 1 98.5 323 PHE B O 1
ATOM 5759 N N . PHE B 1 324 ? 3.801 31.531 12.523 1 98.5 324 PHE B N 1
ATOM 5760 C CA . PHE B 1 324 ? 2.998 30.625 13.336 1 98.5 324 PHE B CA 1
ATOM 5761 C C . PHE B 1 324 ? 3.867 29.906 14.359 1 98.5 324 PHE B C 1
ATOM 5763 O O . PHE B 1 324 ? 4.859 29.266 14 1 98.5 324 PHE B O 1
ATOM 5770 N N . VAL B 1 325 ? 3.535 29.969 15.625 1 97.38 325 VAL B N 1
ATOM 5771 C CA . VAL B 1 325 ? 4.387 29.438 16.688 1 97.38 325 VAL B CA 1
ATOM 5772 C C . VAL B 1 325 ? 3.605 28.422 17.516 1 97.38 325 VAL B C 1
ATOM 5774 O O . VAL B 1 325 ? 2.389 28.297 17.375 1 97.38 325 VAL B O 1
ATOM 5777 N N . ASP B 1 326 ? 4.258 27.766 18.453 1 93.06 326 ASP B N 1
ATOM 5778 C CA . ASP B 1 326 ? 3.709 26.797 19.391 1 93.06 326 ASP B CA 1
ATOM 5779 C C . ASP B 1 326 ? 2.605 27.406 20.234 1 93.06 326 ASP B C 1
ATOM 5781 O O . ASP B 1 326 ? 2.68 28.594 20.609 1 93.06 326 ASP B O 1
ATOM 5785 N N . SER B 1 327 ? 1.685 26.516 20.484 1 95.69 327 SER B N 1
ATOM 5786 C CA . SER B 1 327 ? 0.703 26.859 21.516 1 95.69 327 SER B CA 1
ATOM 5787 C C . SER B 1 327 ? 1.217 26.5 22.906 1 95.69 327 SER B C 1
ATOM 5789 O O . SER B 1 327 ? 2.184 25.734 23.047 1 95.69 327 SER B O 1
ATOM 5791 N N . PRO B 1 328 ? 0.565 27.062 23.891 1 94.25 328 PRO B N 1
ATOM 5792 C CA . PRO B 1 328 ? 0.984 26.688 25.25 1 94.25 328 PRO B CA 1
ATOM 5793 C C . PRO B 1 328 ? 0.966 25.172 25.484 1 94.25 328 PRO B C 1
ATOM 5795 O O . PRO B 1 328 ? 0.075 24.484 24.984 1 94.25 328 PRO B O 1
ATOM 5798 N N . ASP B 1 329 ? 1.941 24.641 26.141 1 96.06 329 ASP B N 1
ATOM 5799 C CA . ASP B 1 329 ? 2.061 23.25 26.594 1 96.06 329 ASP B CA 1
ATOM 5800 C C . ASP B 1 329 ? 2.385 22.312 25.438 1 96.06 329 ASP B C 1
ATOM 5802 O O . ASP B 1 329 ? 2.242 21.094 25.547 1 96.06 329 ASP B O 1
ATOM 5806 N N . THR B 1 330 ? 2.74 22.938 24.328 1 98.06 330 THR B N 1
ATOM 5807 C CA . THR B 1 330 ? 3.074 22.078 23.188 1 98.06 330 THR B CA 1
ATOM 5808 C C . THR B 1 330 ? 4.543 22.25 22.812 1 98.06 330 THR B C 1
ATOM 5810 O O . THR B 1 330 ? 5.176 23.234 23.172 1 98.06 330 THR B O 1
ATOM 5813 N N . TYR B 1 331 ? 5.09 21.25 22.328 1 98.44 331 TYR B N 1
ATOM 5814 C CA . TYR B 1 331 ? 6.391 21.219 21.672 1 98.44 331 TYR B CA 1
ATOM 5815 C C . TYR B 1 331 ? 6.266 20.719 20.234 1 98.44 331 TYR B C 1
ATOM 5817 O O . TYR B 1 331 ? 6.039 19.531 20 1 98.44 331 TYR B O 1
ATOM 5825 N N . SER B 1 332 ? 6.387 21.594 19.266 1 98.56 332 SER B N 1
ATOM 5826 C CA . SER B 1 332 ? 6.219 21.266 17.859 1 98.56 332 SER B CA 1
ATOM 5827 C C . SER B 1 332 ? 7.547 20.875 17.219 1 98.56 332 SER B C 1
ATOM 5829 O O . SER B 1 332 ? 8.586 21.438 17.547 1 98.56 332 SER B O 1
ATOM 5831 N N . ASN B 1 333 ? 7.48 19.891 16.312 1 98.56 333 ASN B N 1
ATOM 5832 C CA . ASN B 1 333 ? 8.664 19.531 15.547 1 98.56 333 ASN B CA 1
ATOM 5833 C C . ASN B 1 333 ? 8.922 20.516 14.414 1 98.56 333 ASN B C 1
ATOM 5835 O O . ASN B 1 333 ? 9.992 20.5 13.797 1 98.56 333 ASN B O 1
ATOM 5839 N N . TYR B 1 334 ? 7.914 21.391 14.141 1 98.5 334 TYR B N 1
ATOM 5840 C CA . TYR B 1 334 ? 8 22.328 13.023 1 98.5 334 TYR B CA 1
ATOM 5841 C C . TYR B 1 334 ? 8.375 21.594 11.734 1 98.5 334 TYR B C 1
ATOM 5843 O O . TYR B 1 334 ? 9.32 21.984 11.039 1 98.5 334 TYR B O 1
ATOM 5851 N N . TRP B 1 335 ? 7.52 20.562 11.445 1 98.31 335 TRP B N 1
ATOM 5852 C CA . TRP B 1 335 ? 7.75 19.906 10.156 1 98.31 335 TRP B CA 1
ATOM 5853 C C . TRP B 1 335 ? 7.871 20.938 9.039 1 98.31 335 TRP B C 1
ATOM 5855 O O . TRP B 1 335 ? 8.883 20.969 8.328 1 98.31 335 TRP B O 1
ATOM 5865 N N . LEU B 1 336 ? 6.855 21.812 9.016 1 98.5 336 LEU B N 1
ATOM 5866 C CA . LEU B 1 336 ? 6.934 22.953 8.117 1 98.5 336 LEU B CA 1
ATOM 5867 C C . LEU B 1 336 ? 6.684 24.25 8.867 1 98.5 336 LEU B C 1
ATOM 5869 O O . LEU B 1 336 ? 5.746 24.344 9.664 1 98.5 336 LEU B O 1
ATOM 5873 N N . ASN B 1 337 ? 7.559 25.203 8.594 1 98.75 337 ASN B N 1
ATOM 5874 C CA . ASN B 1 337 ? 7.324 26.562 9.07 1 98.75 337 ASN B CA 1
ATOM 5875 C C . ASN B 1 337 ? 6.25 27.266 8.25 1 98.75 337 ASN B C 1
ATOM 5877 O O . ASN B 1 337 ? 6.18 27.094 7.031 1 98.75 337 ASN B O 1
ATOM 5881 N N . ALA B 1 338 ? 5.438 28.047 8.969 1 98.75 338 ALA B N 1
ATOM 5882 C CA . ALA B 1 338 ? 4.324 28.719 8.289 1 98.75 338 ALA B CA 1
ATOM 5883 C C . ALA B 1 338 ? 4.281 30.203 8.641 1 98.75 338 ALA B C 1
ATOM 5885 O O . ALA B 1 338 ? 4.531 30.578 9.789 1 98.75 338 ALA B O 1
ATOM 5886 N N . VAL B 1 339 ? 3.986 31.031 7.648 1 98.75 339 VAL B N 1
ATOM 5887 C CA . VAL B 1 339 ? 3.689 32.438 7.859 1 98.75 339 VAL B CA 1
ATOM 5888 C C . VAL B 1 339 ? 2.248 32.719 7.445 1 98.75 339 VAL B C 1
ATOM 5890 O O . VAL B 1 339 ? 1.71 32.094 6.547 1 98.75 339 VAL B O 1
ATOM 5893 N N . ILE B 1 340 ? 1.637 33.594 8.117 1 98.69 340 ILE B N 1
ATOM 5894 C CA . ILE B 1 340 ? 0.269 34.031 7.848 1 98.69 340 ILE B CA 1
ATOM 5895 C C . ILE B 1 340 ? 0.278 35.438 7.27 1 98.69 340 ILE B C 1
ATOM 5897 O O . ILE B 1 340 ? 0.648 36.406 7.953 1 98.69 340 ILE B O 1
ATOM 5901 N N . LEU B 1 341 ? -0.143 35.594 6.055 1 98.44 341 LEU B N 1
ATOM 5902 C CA . LEU B 1 341 ? -0.191 36.875 5.363 1 98.44 341 LEU B CA 1
ATOM 5903 C C . LEU B 1 341 ? -1.511 37.594 5.633 1 98.44 341 LEU B C 1
ATOM 5905 O O . LEU B 1 341 ? -2.41 37.031 6.262 1 98.44 341 LEU B O 1
ATOM 5909 N N . LYS B 1 342 ? -1.609 38.781 5.141 1 97.06 342 LYS B N 1
ATOM 5910 C CA . LYS B 1 342 ? -2.744 39.656 5.465 1 97.06 342 LYS B CA 1
ATOM 5911 C C . LYS B 1 342 ? -4.016 39.156 4.777 1 97.06 342 LYS B C 1
ATOM 5913 O O . LYS B 1 342 ? -5.109 39.25 5.336 1 97.06 342 LYS B O 1
ATOM 5918 N N . ASP B 1 343 ? -3.949 38.75 3.592 1 97.06 343 ASP B N 1
ATOM 5919 C CA . ASP B 1 343 ? -5.082 38.281 2.799 1 97.06 343 ASP B CA 1
ATOM 5920 C C . ASP B 1 343 ? -4.617 37.438 1.612 1 97.06 343 ASP B C 1
ATOM 5922 O O . ASP B 1 343 ? -3.43 37.125 1.499 1 97.06 343 ASP B O 1
ATOM 5926 N N . LYS B 1 344 ? -5.562 37.062 0.82 1 97.44 344 LYS B N 1
ATOM 5927 C CA . LYS B 1 344 ? -5.293 36.188 -0.304 1 97.44 344 LYS B CA 1
ATOM 5928 C C . LYS B 1 344 ? -4.367 36.844 -1.322 1 97.44 344 LYS B C 1
ATOM 5930 O O . LYS B 1 344 ? -3.498 36.188 -1.897 1 97.44 344 LYS B O 1
ATOM 5935 N N . GLU B 1 345 ? -4.52 38.062 -1.594 1 97.56 345 GLU B N 1
ATOM 5936 C CA . GLU B 1 345 ? -3.668 38.781 -2.535 1 97.56 345 GLU B CA 1
ATOM 5937 C C . GLU B 1 345 ? -2.215 38.781 -2.07 1 97.56 345 GLU B C 1
ATOM 5939 O O . GLU B 1 345 ? -1.302 38.531 -2.861 1 97.56 345 GLU B O 1
ATOM 5944 N N . ALA B 1 346 ? -2.061 39.094 -0.761 1 97.69 346 ALA B N 1
ATOM 5945 C CA . ALA B 1 346 ? -0.715 39.062 -0.195 1 97.69 346 ALA B CA 1
ATOM 5946 C C . ALA B 1 346 ? -0.099 37.688 -0.261 1 97.69 346 ALA B C 1
ATOM 5948 O O . ALA B 1 346 ? 1.105 37.531 -0.482 1 97.69 346 ALA B O 1
ATOM 5949 N N . GLN B 1 347 ? -0.896 36.688 -0.01 1 97.62 347 GLN B N 1
ATOM 5950 C CA . GLN B 1 347 ? -0.427 35.312 -0.105 1 97.62 347 GLN B CA 1
ATOM 5951 C C . GLN B 1 347 ? 0.131 35 -1.494 1 97.62 347 GLN B C 1
ATOM 5953 O O . GLN B 1 347 ? 1.228 34.469 -1.625 1 97.62 347 GLN B O 1
ATOM 5958 N N . ILE B 1 348 ? -0.61 35.375 -2.535 1 97.19 348 ILE B N 1
ATOM 5959 C CA . ILE B 1 348 ? -0.228 35.094 -3.92 1 97.19 348 ILE B CA 1
ATOM 5960 C C . ILE B 1 348 ? 1.052 35.875 -4.254 1 97.19 348 ILE B C 1
ATOM 5962 O O . ILE B 1 348 ? 1.952 35.312 -4.898 1 97.19 348 ILE B O 1
ATOM 5966 N N . ASP B 1 349 ? 1.117 37.094 -3.791 1 97.5 349 ASP B N 1
ATOM 5967 C CA . ASP B 1 349 ? 2.301 37.906 -4.035 1 97.5 349 ASP B CA 1
ATOM 5968 C C . ASP B 1 349 ? 3.539 37.281 -3.389 1 97.5 349 ASP B C 1
ATOM 5970 O O . ASP B 1 349 ? 4.613 37.281 -3.99 1 97.5 349 ASP B O 1
ATOM 5974 N N . PHE B 1 350 ? 3.389 36.906 -2.178 1 98 350 PHE B N 1
ATOM 5975 C CA . PHE B 1 350 ? 4.48 36.281 -1.447 1 98 350 PHE B CA 1
ATOM 5976 C C . PHE B 1 350 ? 4.953 35 -2.166 1 98 350 PHE B C 1
ATOM 5978 O O . PHE B 1 350 ? 6.152 34.812 -2.363 1 98 350 PHE B O 1
ATOM 5985 N N . LEU B 1 351 ? 4.004 34.156 -2.576 1 98.06 351 LEU B N 1
ATOM 5986 C CA . LEU B 1 351 ? 4.305 32.938 -3.303 1 98.06 351 LEU B CA 1
ATOM 5987 C C . LEU B 1 351 ? 5.047 33.219 -4.602 1 98.06 351 LEU B C 1
ATOM 5989 O O . LEU B 1 351 ? 6.039 32.562 -4.918 1 98.06 351 LEU B O 1
ATOM 5993 N N . THR B 1 352 ? 4.59 34.156 -5.309 1 97.88 352 THR B N 1
ATOM 5994 C CA . THR B 1 352 ? 5.168 34.5 -6.602 1 97.88 352 THR B CA 1
ATOM 5995 C C . THR B 1 352 ? 6.602 35 -6.43 1 97.88 352 THR B C 1
ATOM 5997 O O . THR B 1 352 ? 7.52 34.5 -7.09 1 97.88 352 THR B O 1
ATOM 6000 N N . GLN B 1 353 ? 6.82 35.938 -5.508 1 97.88 353 GLN B N 1
ATOM 6001 C CA . GLN B 1 353 ? 8.133 36.562 -5.344 1 97.88 353 GLN B CA 1
ATOM 6002 C C . GLN B 1 353 ? 9.148 35.562 -4.797 1 97.88 353 GLN B C 1
ATOM 6004 O O . GLN B 1 353 ? 10.297 35.531 -5.238 1 97.88 353 GLN B O 1
ATOM 6009 N N . THR B 1 354 ? 8.773 34.812 -3.848 1 97.94 354 THR B N 1
ATOM 6010 C CA . THR B 1 354 ? 9.703 33.844 -3.26 1 97.94 354 THR B CA 1
ATOM 6011 C C . THR B 1 354 ? 10.102 32.781 -4.281 1 97.94 354 THR B C 1
ATOM 6013 O O . THR B 1 354 ? 11.297 32.531 -4.508 1 97.94 354 THR B O 1
ATOM 6016 N N . ASN B 1 355 ? 9.086 32.156 -4.953 1 97.5 355 ASN B N 1
ATOM 6017 C CA . ASN B 1 355 ? 9.367 31.109 -5.914 1 97.5 355 ASN B CA 1
ATOM 6018 C C . ASN B 1 355 ? 10.141 31.641 -7.121 1 97.5 355 ASN B C 1
ATOM 6020 O O . ASN B 1 355 ? 11.008 30.953 -7.656 1 97.5 355 ASN B O 1
ATOM 6024 N N . ASP B 1 356 ? 9.867 32.781 -7.578 1 97.5 356 ASP B N 1
ATOM 6025 C CA . ASP B 1 356 ? 10.57 33.406 -8.711 1 97.5 356 ASP B CA 1
ATOM 6026 C C . ASP B 1 356 ? 12.016 33.719 -8.352 1 97.5 356 ASP B C 1
ATOM 6028 O O . ASP B 1 356 ? 12.844 33.938 -9.234 1 97.5 356 ASP B O 1
ATOM 6032 N N . ASN B 1 357 ? 12.305 33.781 -7.07 1 97.38 357 ASN B N 1
ATOM 6033 C CA . ASN B 1 357 ? 13.648 34.156 -6.633 1 97.38 357 ASN B CA 1
ATOM 6034 C C . ASN B 1 357 ? 14.352 32.969 -5.953 1 97.38 357 ASN B C 1
ATOM 6036 O O . ASN B 1 357 ? 15.195 33.188 -5.082 1 97.38 357 ASN B O 1
ATOM 6040 N N . GLY B 1 358 ? 13.922 31.812 -6.152 1 97.25 358 GLY B N 1
ATOM 6041 C CA . GLY B 1 358 ? 14.664 30.594 -5.82 1 97.25 358 GLY B CA 1
ATOM 6042 C C . GLY B 1 358 ? 14.383 30.094 -4.418 1 97.25 358 GLY B C 1
ATOM 6043 O O . GLY B 1 358 ? 15.117 29.25 -3.895 1 97.25 358 GLY B O 1
ATOM 6044 N N . VAL B 1 359 ? 13.383 30.656 -3.764 1 98.25 359 VAL B N 1
ATOM 6045 C CA . VAL B 1 359 ? 12.938 30.156 -2.467 1 98.25 359 VAL B CA 1
ATOM 6046 C C . VAL B 1 359 ? 11.617 29.406 -2.627 1 98.25 359 VAL B C 1
ATOM 6048 O O . VAL B 1 359 ? 10.578 30.016 -2.871 1 98.25 359 VAL B O 1
ATOM 6051 N N . MET B 1 360 ? 11.688 28.109 -2.41 1 97.31 360 MET B N 1
ATOM 6052 C CA . MET B 1 360 ? 10.492 27.312 -2.615 1 97.31 360 MET B CA 1
ATOM 6053 C C . MET B 1 360 ? 9.5 27.5 -1.476 1 97.31 360 MET B C 1
ATOM 6055 O O . MET B 1 360 ? 9.836 27.312 -0.308 1 97.31 360 MET B O 1
ATOM 6059 N N . THR B 1 361 ? 8.359 27.953 -1.794 1 97.94 361 THR B N 1
ATOM 6060 C CA . THR B 1 361 ? 7.25 28.109 -0.856 1 97.94 361 THR B CA 1
ATOM 6061 C C . THR B 1 361 ? 5.973 27.484 -1.416 1 97.94 361 THR B C 1
ATOM 6063 O O . THR B 1 361 ? 5.879 27.234 -2.619 1 97.94 361 THR B O 1
ATOM 6066 N N . ARG B 1 362 ? 5.062 27.109 -0.506 1 97 362 ARG B N 1
ATOM 6067 C CA . ARG B 1 362 ? 3.795 26.5 -0.902 1 97 362 ARG B CA 1
ATOM 6068 C C . ARG B 1 362 ? 2.648 27.031 -0.043 1 97 362 ARG B C 1
ATOM 6070 O O . ARG B 1 362 ? 2.814 27.25 1.159 1 97 362 ARG B O 1
ATOM 6077 N N . PRO B 1 363 ? 1.553 27.25 -0.715 1 97.06 363 PRO B N 1
ATOM 6078 C CA . PRO B 1 363 ? 0.378 27.5 0.124 1 97.06 363 PRO B CA 1
ATOM 6079 C C . PRO B 1 363 ? -0.071 26.266 0.896 1 97.06 363 PRO B C 1
ATOM 6081 O O . PRO B 1 363 ? 0.331 25.141 0.564 1 97.06 363 PRO B O 1
ATOM 6084 N N . ILE B 1 364 ? -0.812 26.5 1.855 1 95.62 364 ILE B N 1
ATOM 6085 C CA . ILE B 1 364 ? -1.438 25.375 2.547 1 95.62 364 ILE B CA 1
ATOM 6086 C C . ILE B 1 364 ? -2.348 24.609 1.583 1 95.62 364 ILE B C 1
ATOM 6088 O O . ILE B 1 364 ? -2.646 25.094 0.489 1 95.62 364 ILE B O 1
ATOM 6092 N N . TRP B 1 365 ? -2.762 23.406 1.819 1 93.75 365 TRP B N 1
ATOM 6093 C CA . TRP B 1 365 ? -3.527 22.516 0.959 1 93.75 365 TRP B CA 1
ATOM 6094 C C . TRP B 1 365 ? -4.844 23.156 0.537 1 93.75 365 TRP B C 1
ATOM 6096 O O . TRP B 1 365 ? -5.418 23.953 1.281 1 93.75 365 TRP B O 1
ATOM 6106 N N . GLU B 1 366 ? -5.305 22.797 -0.644 1 94.56 366 GLU B N 1
ATOM 6107 C CA . GLU B 1 366 ? -6.695 23.094 -0.962 1 94.56 366 GLU B CA 1
ATOM 6108 C C . GLU B 1 366 ? -7.645 22.422 0.021 1 94.56 366 GLU B C 1
ATOM 6110 O O . GLU B 1 366 ? -7.387 21.312 0.475 1 94.56 366 GLU B O 1
ATOM 6115 N N . LEU B 1 367 ? -8.656 23.188 0.333 1 97.62 367 LEU B N 1
ATOM 6116 C CA . LEU B 1 367 ? -9.594 22.641 1.308 1 97.62 367 LEU B CA 1
ATOM 6117 C C . LEU B 1 367 ? -10.312 21.422 0.747 1 97.62 367 LEU B C 1
ATOM 6119 O O . LEU B 1 367 ? -10.734 21.422 -0.411 1 97.62 367 LEU B O 1
ATOM 6123 N N . MET B 1 368 ? -10.461 20.391 1.575 1 97.88 368 MET B N 1
ATOM 6124 C CA . MET B 1 368 ? -11.086 19.141 1.162 1 97.88 368 MET B CA 1
ATOM 6125 C C . MET B 1 368 ? -12.5 19.391 0.649 1 97.88 368 MET B C 1
ATOM 6127 O O . MET B 1 368 ? -12.898 18.812 -0.368 1 97.88 368 MET B O 1
ATOM 6131 N N . ASN B 1 369 ? -13.25 20.281 1.288 1 97.31 369 ASN B N 1
ATOM 6132 C CA . ASN B 1 369 ? -14.648 20.5 0.942 1 97.31 369 ASN B CA 1
ATOM 6133 C C . ASN B 1 369 ? -14.781 21.281 -0.362 1 97.31 369 ASN B C 1
ATOM 6135 O O . ASN B 1 369 ? -15.891 21.516 -0.841 1 97.31 369 ASN B O 1
ATOM 6139 N N . ARG B 1 370 ? -13.695 21.688 -0.912 1 96.44 370 ARG B N 1
ATOM 6140 C CA . ARG B 1 370 ? -13.711 22.375 -2.201 1 96.44 370 ARG B CA 1
ATOM 6141 C C . ARG B 1 370 ? -13.336 21.422 -3.33 1 96.44 370 ARG B C 1
ATOM 6143 O O . ARG B 1 370 ? -13.391 21.781 -4.508 1 96.44 370 ARG B O 1
ATOM 6150 N N . LEU B 1 371 ? -12.906 20.25 -3.021 1 95.75 371 LEU B N 1
ATOM 6151 C CA . LEU B 1 371 ? -12.602 19.219 -4.012 1 95.75 371 LEU B CA 1
ATOM 6152 C C . LEU B 1 371 ? -13.867 18.5 -4.449 1 95.75 371 LEU B C 1
ATOM 6154 O O . LEU B 1 371 ? -14.758 18.25 -3.635 1 95.75 371 LEU B O 1
ATOM 6158 N N . PRO B 1 372 ? -13.945 18.031 -5.707 1 93.12 372 PRO B N 1
ATOM 6159 C CA . PRO B 1 372 ? -15.172 17.469 -6.246 1 93.12 372 PRO B CA 1
ATOM 6160 C C . PRO B 1 372 ? -15.664 16.25 -5.445 1 93.12 372 PRO B C 1
ATOM 6162 O O . PRO B 1 372 ? -16.875 16.078 -5.266 1 93.12 372 PRO B O 1
ATOM 6165 N N . MET B 1 373 ? -14.836 15.469 -4.922 1 94.5 373 MET B N 1
ATOM 6166 C CA . MET B 1 373 ? -15.242 14.234 -4.258 1 94.5 373 MET B CA 1
ATOM 6167 C C . MET B 1 373 ? -15.805 14.523 -2.873 1 94.5 373 MET B C 1
ATOM 6169 O O . MET B 1 373 ? -16.5 13.68 -2.299 1 94.5 373 MET B O 1
ATOM 6173 N N . PHE B 1 374 ? -15.539 15.812 -2.297 1 96.81 374 PHE B N 1
ATOM 6174 C CA . PHE B 1 374 ? -15.906 16.047 -0.904 1 96.81 374 PHE B CA 1
ATOM 6175 C C . PHE B 1 374 ? -16.766 17.297 -0.773 1 96.81 374 PHE B C 1
ATOM 6177 O O . PHE B 1 374 ? -16.984 17.797 0.335 1 96.81 374 PHE B O 1
ATOM 6184 N N . GLU B 1 375 ? -17.203 17.844 -1.875 1 95.94 375 GLU B N 1
ATOM 6185 C CA . GLU B 1 375 ? -17.875 19.141 -1.885 1 95.94 375 GLU B CA 1
ATOM 6186 C C . GLU B 1 375 ? -19.234 19.062 -1.181 1 95.94 375 GLU B C 1
ATOM 6188 O O . GLU B 1 375 ? -19.734 20.078 -0.681 1 95.94 375 GLU B O 1
ATOM 6193 N N . ASN B 1 376 ? -19.828 17.859 -1.03 1 95.56 376 ASN B N 1
ATOM 6194 C CA . ASN B 1 376 ? -21.141 17.719 -0.435 1 95.56 376 ASN B CA 1
ATOM 6195 C C . ASN B 1 376 ? -21.062 17.25 1.015 1 95.56 376 ASN B C 1
ATOM 6197 O O . ASN B 1 376 ? -22.094 17.016 1.653 1 95.56 376 ASN B O 1
ATOM 6201 N N . CYS B 1 377 ? -19.891 17.141 1.562 1 97.44 377 CYS B N 1
ATOM 6202 C CA . CYS B 1 377 ? -19.734 16.719 2.951 1 97.44 377 CYS B CA 1
ATOM 6203 C C . CYS B 1 377 ? -20.234 17.797 3.902 1 97.44 377 CYS B C 1
ATOM 6205 O O . CYS B 1 377 ? -20.031 18.984 3.66 1 97.44 377 CYS B O 1
ATOM 6207 N N . GLU B 1 378 ? -20.891 17.391 4.941 1 98.31 378 GLU B N 1
ATOM 6208 C CA . GLU B 1 378 ? -21.375 18.312 5.965 1 98.31 378 GLU B CA 1
ATOM 6209 C C . GLU B 1 378 ? -20.219 19.062 6.621 1 98.31 378 GLU B C 1
ATOM 6211 O O . GLU B 1 378 ? -19.125 18.516 6.793 1 98.31 378 GLU B O 1
ATOM 6216 N N . ASN B 1 379 ? -20.422 20.312 6.918 1 98.5 379 ASN B N 1
ATOM 6217 C CA . ASN B 1 379 ? -19.422 21.125 7.617 1 98.5 379 ASN B CA 1
ATOM 6218 C C . ASN B 1 379 ? -20.094 22.203 8.477 1 98.5 379 ASN B C 1
ATOM 6220 O O . ASN B 1 379 ? -21.312 22.391 8.414 1 98.5 379 ASN B O 1
ATOM 6224 N N . ASP B 1 380 ? -19.344 22.953 9.211 1 98.56 380 ASP B N 1
ATOM 6225 C CA . ASP B 1 380 ? -19.906 23.891 10.172 1 98.56 380 ASP B CA 1
ATOM 6226 C C . ASP B 1 380 ? -19.641 25.344 9.75 1 98.56 380 ASP B C 1
ATOM 6228 O O . ASP B 1 380 ? -19.562 26.234 10.594 1 98.56 380 ASP B O 1
ATOM 6232 N N . GLY B 1 381 ? -19.328 25.516 8.516 1 98.25 381 GLY B N 1
ATOM 6233 C CA . GLY B 1 381 ? -19.047 26.844 8.008 1 98.25 381 GLY B CA 1
ATOM 6234 C C . GLY B 1 381 ? -17.562 27.141 7.879 1 98.25 381 GLY B C 1
ATOM 6235 O O . GLY B 1 381 ? -17.156 28 7.105 1 98.25 381 GLY B O 1
ATOM 6236 N N . LEU B 1 382 ? -16.656 26.562 8.633 1 98.75 382 LEU B N 1
ATOM 6237 C CA . LEU B 1 382 ? -15.211 26.453 8.484 1 98.75 382 LEU B CA 1
ATOM 6238 C C . LEU B 1 382 ? -14.578 27.844 8.445 1 98.75 382 LEU B C 1
ATOM 6240 O O . LEU B 1 382 ? -13.742 28.125 7.574 1 98.75 382 LEU B O 1
ATOM 6244 N N . LYS B 1 383 ? -15.008 28.703 9.344 1 98.62 383 LYS B N 1
ATOM 6245 C CA . LYS B 1 383 ? -14.594 30.109 9.344 1 98.62 383 LYS B CA 1
ATOM 6246 C C . LYS B 1 383 ? -13.078 30.234 9.445 1 98.62 383 LYS B C 1
ATOM 6248 O O . LYS B 1 383 ? -12.445 30.859 8.594 1 98.62 383 LYS B O 1
ATOM 6253 N N . ASN B 1 384 ? -12.484 29.656 10.422 1 98.75 384 ASN B N 1
ATOM 6254 C CA . ASN B 1 384 ? -11.039 29.734 10.609 1 98.75 384 ASN B CA 1
ATOM 6255 C C . ASN B 1 384 ? -10.297 28.969 9.516 1 98.75 384 ASN B C 1
ATOM 6257 O O . ASN B 1 384 ? -9.211 29.375 9.102 1 98.75 384 ASN B O 1
ATOM 6261 N N . THR B 1 385 ? -10.867 27.844 9.133 1 98.81 385 THR B N 1
ATOM 6262 C CA . THR B 1 385 ? -10.297 27.047 8.055 1 98.81 385 THR B CA 1
ATOM 6263 C C . THR B 1 385 ? -10.117 27.875 6.789 1 98.81 385 THR B C 1
ATOM 6265 O O . THR B 1 385 ? -9.047 27.875 6.18 1 98.81 385 THR B O 1
ATOM 6268 N N . ILE B 1 386 ? -11.109 28.578 6.414 1 98.56 386 ILE B N 1
ATOM 6269 C CA . ILE B 1 386 ? -11.086 29.438 5.23 1 98.56 386 ILE B CA 1
ATOM 6270 C C . ILE B 1 386 ? -10.094 30.578 5.438 1 98.56 386 ILE B C 1
ATOM 6272 O O . ILE B 1 386 ? -9.352 30.922 4.52 1 98.56 386 ILE B O 1
ATOM 6276 N N . TYR B 1 387 ? -10.078 31.125 6.617 1 98.56 387 TYR B N 1
ATOM 6277 C CA . TYR B 1 387 ? -9.125 32.156 6.973 1 98.56 387 TYR B CA 1
ATOM 6278 C C . TYR B 1 387 ? -7.699 31.734 6.672 1 98.56 387 TYR B C 1
ATOM 6280 O O . TYR B 1 387 ? -6.941 32.438 6.023 1 98.56 387 TYR B O 1
ATOM 6288 N N . PHE B 1 388 ? -7.328 30.547 7.109 1 98.62 388 PHE B N 1
ATOM 6289 C CA . PHE B 1 388 ? -5.973 30.047 6.934 1 98.62 388 PHE B CA 1
ATOM 6290 C C . PHE B 1 388 ? -5.695 29.734 5.469 1 98.62 388 PHE B C 1
ATOM 6292 O O . PHE B 1 388 ? -4.605 30 4.965 1 98.62 388 PHE B O 1
ATOM 6299 N N . ALA B 1 389 ? -6.664 29.109 4.773 1 97.75 389 ALA B N 1
ATOM 6300 C CA . ALA B 1 389 ? -6.488 28.734 3.373 1 97.75 389 ALA B CA 1
ATOM 6301 C C . ALA B 1 389 ? -6.109 29.953 2.527 1 97.75 389 ALA B C 1
ATOM 6303 O O . ALA B 1 389 ? -5.348 29.828 1.566 1 97.75 389 ALA B O 1
ATOM 6304 N N . ASP B 1 390 ? -6.508 31.109 2.936 1 97.75 390 ASP B N 1
ATOM 6305 C CA . ASP B 1 390 ? -6.332 32.312 2.145 1 97.75 390 ASP B CA 1
ATOM 6306 C C . ASP B 1 390 ? -5.062 33.062 2.557 1 97.75 390 ASP B C 1
ATOM 6308 O O . ASP B 1 390 ? -4.695 34.062 1.938 1 97.75 390 ASP B O 1
ATOM 6312 N N . ARG B 1 391 ? -4.34 32.562 3.572 1 98.38 391 ARG B N 1
ATOM 6313 C CA . ARG B 1 391 ? -3.312 33.438 4.129 1 98.38 391 ARG B CA 1
ATOM 6314 C C . ARG B 1 391 ? -2.01 32.656 4.352 1 98.38 391 ARG B C 1
ATOM 6316 O O . ARG B 1 391 ? -0.928 33.25 4.336 1 98.38 391 ARG B O 1
ATOM 6323 N N . VAL B 1 392 ? -2.018 31.375 4.531 1 98.62 392 VAL B N 1
ATOM 6324 C CA . VAL B 1 392 ? -0.879 30.641 5.066 1 98.62 392 VAL B CA 1
ATOM 6325 C C . VAL B 1 392 ? 0.057 30.234 3.93 1 98.62 392 VAL B C 1
ATOM 6327 O O . VAL B 1 392 ? -0.394 29.766 2.883 1 98.62 392 VAL B O 1
ATOM 6330 N N . VAL B 1 393 ? 1.316 30.422 4.125 1 98.56 393 VAL B N 1
ATOM 6331 C CA . VAL B 1 393 ? 2.377 29.953 3.238 1 98.56 393 VAL B CA 1
ATOM 6332 C C . VAL B 1 393 ? 3.436 29.203 4.051 1 98.56 393 VAL B C 1
ATOM 6334 O O . VAL B 1 393 ? 3.873 29.688 5.098 1 98.56 393 VAL B O 1
ATOM 6337 N N . ASN B 1 394 ? 3.723 28 3.615 1 98.56 394 ASN B N 1
ATOM 6338 C CA . ASN B 1 394 ? 4.863 27.297 4.176 1 98.56 394 ASN B CA 1
ATOM 6339 C C . ASN B 1 394 ? 6.18 27.766 3.562 1 98.56 394 ASN B C 1
ATOM 6341 O O . ASN B 1 394 ? 6.27 27.938 2.346 1 98.56 394 ASN B O 1
ATOM 6345 N N . ILE B 1 395 ? 7.156 27.969 4.355 1 98.69 395 ILE B N 1
ATOM 6346 C CA . ILE B 1 395 ? 8.469 28.438 3.92 1 98.69 395 ILE B CA 1
ATOM 6347 C C . ILE B 1 395 ? 9.523 27.375 4.227 1 98.69 395 ILE B C 1
ATOM 6349 O O . ILE B 1 395 ? 9.242 26.406 4.93 1 98.69 395 ILE B O 1
ATOM 6353 N N . PRO B 1 396 ? 10.695 27.469 3.668 1 98.5 396 PRO B N 1
ATOM 6354 C CA . PRO B 1 396 ? 11.719 26.422 3.805 1 98.5 396 PRO B CA 1
ATOM 6355 C C . PRO B 1 396 ? 11.922 25.984 5.254 1 98.5 396 PRO B C 1
ATOM 6357 O O . PRO B 1 396 ? 12.016 26.828 6.148 1 98.5 396 PRO B O 1
ATOM 6360 N N . SER B 1 397 ? 11.945 24.672 5.441 1 98.44 397 SER B N 1
ATOM 6361 C CA . SER B 1 397 ? 11.898 24.078 6.773 1 98.44 397 SER B CA 1
ATOM 6362 C C . SER B 1 397 ? 12.828 22.875 6.875 1 98.44 397 SER B C 1
ATOM 6364 O O . SER B 1 397 ? 12.609 21.984 7.695 1 98.44 397 SER B O 1
ATOM 6366 N N . SER B 1 398 ? 13.867 22.781 6.113 1 97.12 398 SER B N 1
ATOM 6367 C CA . SER B 1 398 ? 14.805 21.672 6.102 1 97.12 398 SER B CA 1
ATOM 6368 C C . SER B 1 398 ? 15.68 21.672 7.352 1 97.12 398 SER B C 1
ATOM 6370 O O . SER B 1 398 ? 15.914 22.719 7.949 1 97.12 398 SER B O 1
ATOM 6372 N N . VAL B 1 399 ? 16.078 20.484 7.738 1 97.25 399 VAL B N 1
ATOM 6373 C CA . VAL B 1 399 ? 17.172 20.359 8.703 1 97.25 399 VAL B CA 1
ATOM 6374 C C . VAL B 1 399 ? 18.438 20.953 8.125 1 97.25 399 VAL B C 1
ATOM 6376 O O . VAL B 1 399 ? 18.75 20.75 6.949 1 97.25 399 VAL B O 1
ATOM 6379 N N . ARG B 1 400 ? 19.141 21.672 8.914 1 95.69 400 ARG B N 1
ATOM 6380 C CA . ARG B 1 400 ? 20.406 22.25 8.445 1 95.69 400 ARG B CA 1
ATOM 6381 C C . ARG B 1 400 ? 21.578 21.344 8.773 1 95.69 400 ARG B C 1
ATOM 6383 O O . ARG B 1 400 ? 21.844 21.062 9.945 1 95.69 400 ARG B O 1
ATOM 6390 N N . PRO B 1 401 ? 22.25 20.953 7.793 1 90.94 401 PRO B N 1
ATOM 6391 C CA . PRO B 1 401 ? 23.406 20.094 8.055 1 90.94 401 PRO B CA 1
ATOM 6392 C C . PRO B 1 401 ? 24.375 20.719 9.047 1 90.94 401 PRO B C 1
ATOM 6394 O O . PRO B 1 401 ? 25.016 20 9.828 1 90.94 401 PRO B O 1
ATOM 6397 N N . SER B 1 402 ? 24.531 22.016 9.047 1 91.31 402 SER B N 1
ATOM 6398 C CA . SER B 1 402 ? 25.453 22.719 9.938 1 91.31 402 SER B CA 1
ATOM 6399 C C . SER B 1 402 ? 25.047 22.562 11.391 1 91.31 402 SER B C 1
ATOM 6401 O O . SER B 1 402 ? 25.859 22.734 12.297 1 91.31 402 SER B O 1
ATOM 6403 N N . ASP B 1 403 ? 23.812 22.266 11.602 1 94.81 403 ASP B N 1
ATOM 6404 C CA . ASP B 1 403 ? 23.312 22.078 12.961 1 94.81 403 ASP B CA 1
ATOM 6405 C C . ASP B 1 403 ? 23.625 20.688 13.477 1 94.81 403 ASP B C 1
ATOM 6407 O O . ASP B 1 403 ? 23.484 20.406 14.672 1 94.81 403 ASP B O 1
ATOM 6411 N N . LEU B 1 404 ? 23.984 19.781 12.602 1 92.38 404 LEU B N 1
ATOM 6412 C CA . LEU B 1 404 ? 24.172 18.375 12.977 1 92.38 404 LEU B CA 1
ATOM 6413 C C . LEU B 1 404 ? 25.641 18.109 13.312 1 92.38 404 LEU B C 1
ATOM 6415 O O . LEU B 1 404 ? 25.969 17.062 13.867 1 92.38 404 LEU B O 1
ATOM 6419 N N . SER B 1 405 ? 26.703 18.844 12.68 1 74.75 405 SER B N 1
ATOM 6420 C CA . SER B 1 405 ? 28.141 18.625 12.875 1 74.75 405 SER B CA 1
ATOM 6421 C C . SER B 1 405 ? 28.516 18.719 14.352 1 74.75 405 SER B C 1
ATOM 6423 O O . SER B 1 405 ? 28 19.578 15.07 1 74.75 405 SER B O 1
ATOM 6425 N N . ARG B 1 406 ? 28.578 17.625 15.086 1 54.81 406 ARG B N 1
ATOM 6426 C CA . ARG B 1 406 ? 29.219 17.578 16.406 1 54.81 406 ARG B CA 1
ATOM 6427 C C . ARG B 1 406 ? 30.484 18.406 16.422 1 54.81 406 ARG B C 1
ATOM 6429 O O . ARG B 1 406 ? 31.328 18.297 15.516 1 54.81 406 ARG B O 1
ATOM 6436 N N . GLU B 1 407 ? 30.344 19.484 17.312 1 35.59 407 GLU B N 1
ATOM 6437 C CA . GLU B 1 407 ? 31.609 19.875 17.938 1 35.59 407 GLU B CA 1
ATOM 6438 C C . GLU B 1 407 ? 32.25 18.703 18.656 1 35.59 407 GLU B C 1
ATOM 6440 O O . GLU B 1 407 ? 31.562 17.828 19.172 1 35.59 407 GLU B O 1
#

Organism: Bacteroides uniformis (strain ATCC 8492 / DSM 6597 / CCUG 4942 / CIP 103695 / JCM 5828 / KCTC 5204 / NCTC 13054 / VPI 0061) (NCBI:txid411479)

pLDDT: mean 96.41, std 5.4, range [35.25, 98.94]

Sequence (814 aa):
MADYKNTVDFIKSVYGNQEFTPLAVPVFVGNEKKYLNECIDTTFVSSVGKFVDRFEEDMAKYTDAKKAVVCVSGTNALHMALQLVGVKKDDEVLTQALTFIATCNALSYIGSHAVFLDVDRSTMGLSPDAMKAWLQKNAEVRKNTRIGELDKSFDFAYQEDELACYNKNTGRRIKACVPMHSFGHPVRIEEIAALCAEWHIELVEDAAESIGSTYKGKHTGTFGKVGAISFNGNKTITTGGGGMLLFNDEEFGAYAKHITTQAKISHRWEFRHDHVGYNYRMPNINAALGCAQLENLDKYVASKRKVAAKYEAYFKNVEDIEFFVDSPDTYSNYWLNAVILKDKEAQIDFLTQTNDNGVMTRPIWELMNRLPMFENCENDGLKNTIYFADRVVNIPSSVRPSDLSREMADYKNTVDFIKSVYGNQEFTPLAVPVFVGNEKKYLNECIDTTFVSSVGKFVDRFEEDMAKYTDAKKAVVCVSGTNALHMALQLVGVKKDDEVLTQALTFIATCNALSYIGSHAVFLDVDRSTMGLSPDAMKAWLQKNAEVRKNTRIGELDKSFDFAYQEDELACYNKNTGRRIKACVPMHSFGHPVRIEEIAALCAEWHIELVEDAAESIGSTYKGKHTGTFGKVGAISFNGNKTITTGGGGMLLFNDEEFGAYAKHITTQAKISHRWEFRHDHVGYNYRMPNINAALGCAQLENLDKYVASKRKVAAKYEAYFKNVEDIEFFVDSPDTYSNYWLNAVILKDKEAQIDFLTQTNDNGVMTRPIWELMNRLPMFENCENDGLKNTIYFADRVVNIPSSVRPSDLSRE

Radius of gyration: 27.25 Å; Cα contacts (8 Å, |Δi|>4): 1991; chains: 2; bounding box: 63×90×56 Å

Secondary structure (DSSP, 8-state):
----HHHHHHHHHHTTS-S-B-S------SSHHHHHHHHHHHT--STTSHHHHHHHHHHHHHHT-SEEEEES-HHHHHHHHHHHTT--TT-EEEEESSS-THHHHHHHHHT-EEEEEPBPTTTSSB-HHHHHHHHHHHEEEEE-TTTT-S-GGG---S---SEEEEETTT--EEEEEE-B-GGGPPP-HHHHHHHHHHTT-EEEEE-TT-TT-EETTEETTSSSSEEEEE--TTSSS-SSS-EEEEES-HHHHHHHHHHHBTTEEP-SS--EESS---B-PPPHHHHHHHHHHHTTHHHHHHHHHHHHHHHHHHHTTSTT-EE--PPTTEE---SSEEEE-SSHHHHHHHHHHHHHTTB--EEPPPPGGGSGGGTTS-B---HHHHHHHTTEEEE--PPPHHHHS--/----HHHHHHHHHHTTS-S-B-S------SSHHHHHHHHHHHT--STTSHHHHHHHHHHHHHHT-SEEEEES-HHHHHHHHHHHTT--TT-EEEEESSS-THHHHHHHHHT-EEEEEPBPTTTSSB-HHHHHHHHHHHEEEEE-TTTT-S-GGG---S---SEEEEETTT--EEEEEE-B-GGGPPP-HHHHHHHHHHTT-EEEEE-TT-TT-EETTEETTSSSSEEEEE--TTSSS-SSS-EEEEES-HHHHHHHHHHHBTTBPP-SS---BSS---B-PPPHHHHHHHHHHHTTHHHHHHHHHHHHHHHHHHHTTSTT-EE--PPTTEE---SSEEEE-SSHHHHHHHHHHHHHTTB--EEPPPPGGGSGGGTTS-B---HHHHHHHTTEEEE--PPPHHHHS--

Nearest PDB structures (foldseek):
  3dr4-assembly2_D  TM=9.352E-01  e=1.465E-39  Caulobacter vibrioides
  3bn1-assembly1_A  TM=9.466E-01  e=6.702E-38  Caulobacter vibrioides CB15
  4zah-assembly4_G  TM=9.101E-01  e=2.315E-33  Escherichia coli K-12
  5uid-assembly2_C  TM=9.433E-01  e=2.584E-31  Streptoalloteichus hindustanus
  8vr5-assembly2_B  TM=9.026E-01  e=7.101E-30  Psychrobacter cryohalolentis K5